Protein AF-A0AA39L7F6-F1 (afdb_monomer)

Radius of gyration: 35.59 Å; Cα contacts (8 Å, |Δi|>4): 1921; chains: 1; bounding box: 92×67×104 Å

pLDDT: mean 82.69, std 16.68, range [23.94, 98.62]

Structure (mmCIF, N/CA/C/O backbone):
data_AF-A0AA39L7F6-F1
#
_entry.id   AF-A0AA39L7F6-F1
#
loop_
_atom_site.group_PDB
_atom_site.id
_atom_site.type_symbol
_atom_site.label_atom_id
_atom_site.label_alt_id
_atom_site.label_comp_id
_atom_site.label_asym_id
_atom_site.label_entity_id
_atom_site.label_seq_id
_atom_site.pdbx_PDB_ins_code
_atom_site.Cartn_x
_atom_site.Cartn_y
_atom_site.Cartn_z
_atom_site.occupancy
_atom_site.B_iso_or_equiv
_atom_site.auth_seq_id
_atom_site.auth_comp_id
_atom_site.auth_asym_id
_atom_site.auth_atom_id
_atom_site.pdbx_PDB_model_num
ATOM 1 N N . MET A 1 1 ? 2.124 21.248 -34.952 1.00 44.19 1 MET A N 1
ATOM 2 C CA . MET A 1 1 ? 0.983 20.556 -35.602 1.00 44.19 1 MET A CA 1
ATOM 3 C C . MET A 1 1 ? 1.455 19.617 -36.721 1.00 44.19 1 MET A C 1
ATOM 5 O O . MET A 1 1 ? 1.206 19.902 -37.882 1.00 44.19 1 MET A O 1
ATOM 9 N N . ALA A 1 2 ? 2.153 18.516 -36.420 1.00 40.16 2 ALA A N 1
ATOM 10 C CA . ALA A 1 2 ? 2.619 17.597 -37.477 1.00 40.16 2 ALA A CA 1
ATOM 11 C C . ALA A 1 2 ? 2.358 16.106 -37.210 1.00 40.16 2 ALA A C 1
ATOM 13 O O . ALA A 1 2 ? 2.671 15.303 -38.075 1.00 40.16 2 ALA A O 1
ATOM 14 N N . VAL A 1 3 ? 1.799 15.718 -36.056 1.00 52.72 3 VAL A N 1
ATOM 15 C CA . VAL A 1 3 ? 1.624 14.286 -35.738 1.00 52.72 3 VAL A CA 1
ATOM 16 C C . VAL A 1 3 ? 0.210 13.775 -35.994 1.00 52.72 3 VAL A C 1
ATOM 18 O O . VAL A 1 3 ? 0.049 12.587 -36.233 1.00 52.72 3 VAL A O 1
ATOM 21 N N . ILE A 1 4 ? -0.787 14.665 -36.018 1.00 51.88 4 ILE A N 1
ATOM 22 C CA . ILE A 1 4 ? -2.182 14.337 -36.321 1.00 51.88 4 ILE A CA 1
ATOM 23 C C . ILE A 1 4 ? -2.620 15.208 -37.498 1.00 51.88 4 ILE A C 1
ATOM 25 O O . ILE A 1 4 ? -2.686 16.433 -37.370 1.00 51.88 4 ILE A O 1
ATOM 29 N N . SER A 1 5 ? -2.905 14.605 -38.654 1.00 40.28 5 SER A N 1
ATOM 30 C CA . SER A 1 5 ? -3.620 15.314 -39.718 1.00 40.28 5 SER A CA 1
ATOM 31 C C . SER A 1 5 ? -5.110 15.324 -39.382 1.00 40.28 5 SER A C 1
ATOM 33 O O . SER A 1 5 ? -5.724 14.260 -39.324 1.00 40.28 5 SER A O 1
ATOM 35 N N . SER A 1 6 ? -5.704 16.501 -39.177 1.00 35.94 6 SER A N 1
ATOM 36 C CA . SER A 1 6 ? -7.158 16.640 -39.052 1.00 35.94 6 SER A CA 1
ATOM 37 C C . SER A 1 6 ? -7.804 16.433 -40.427 1.00 35.94 6 SER A C 1
ATOM 39 O O . SER A 1 6 ? -8.023 17.386 -41.176 1.00 35.94 6 SER A O 1
ATOM 41 N N . SER A 1 7 ? -8.059 15.179 -40.784 1.00 34.75 7 SER A N 1
ATOM 42 C CA . SER A 1 7 ? -9.011 14.838 -41.839 1.00 34.75 7 SER A CA 1
ATOM 43 C C . SER A 1 7 ? -10.304 14.356 -41.188 1.00 34.75 7 SER A C 1
ATOM 45 O O . SER A 1 7 ? -10.302 13.930 -40.034 1.00 34.75 7 SER A O 1
ATOM 47 N N . THR A 1 8 ? -11.412 14.455 -41.912 1.00 33.31 8 THR A N 1
ATOM 48 C CA . THR A 1 8 ? -12.769 14.113 -41.458 1.00 33.31 8 THR A CA 1
ATOM 49 C C . THR A 1 8 ? -12.964 12.644 -41.049 1.00 33.31 8 THR A C 1
ATOM 51 O O . THR A 1 8 ? -14.040 12.318 -40.559 1.00 33.31 8 THR A O 1
ATOM 54 N N . ASP A 1 9 ? -11.933 11.798 -41.186 1.00 34.62 9 ASP A N 1
ATOM 55 C CA . ASP A 1 9 ? -11.988 10.339 -41.014 1.00 34.62 9 ASP A CA 1
ATOM 56 C C . ASP A 1 9 ? -11.221 9.804 -39.779 1.00 34.62 9 ASP A C 1
A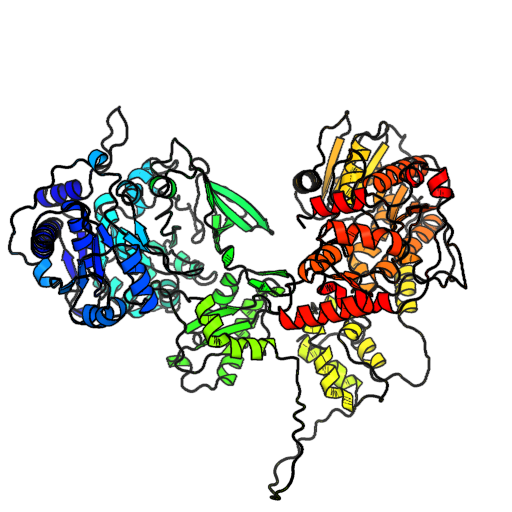TOM 58 O O . ASP A 1 9 ? -11.142 8.593 -39.588 1.00 34.62 9 ASP A O 1
ATOM 62 N N . GLY A 1 10 ? -10.685 10.672 -38.909 1.00 46.53 10 GLY A N 1
ATOM 63 C CA . GLY A 1 10 ? -10.012 10.272 -37.659 1.00 46.53 10 GLY A CA 1
ATOM 64 C C . GLY A 1 10 ? -8.584 10.809 -37.504 1.00 46.53 10 GLY A C 1
ATOM 65 O O . GLY A 1 10 ? -7.996 11.375 -38.428 1.00 46.53 10 GLY A O 1
ATOM 66 N N . ALA A 1 11 ? -8.025 10.678 -36.296 1.00 53.31 11 ALA A N 1
ATOM 67 C CA . ALA A 1 11 ? -6.666 11.113 -35.980 1.00 53.31 11 ALA A CA 1
ATOM 68 C C . ALA A 1 11 ? -5.634 10.092 -36.498 1.00 53.31 11 ALA A C 1
ATOM 70 O O . ALA A 1 11 ? -5.464 9.027 -35.916 1.00 53.31 11 ALA A O 1
ATOM 71 N N . HIS A 1 12 ? -4.919 10.413 -37.581 1.00 63.50 12 HIS A N 1
ATOM 72 C CA . HIS A 1 12 ? -3.853 9.550 -38.108 1.00 63.50 12 HIS A CA 1
ATOM 73 C C . HIS A 1 12 ? -2.484 9.932 -37.534 1.00 63.50 12 HIS A C 1
ATOM 75 O O . HIS A 1 12 ? -2.022 11.054 -37.750 1.00 63.50 12 HIS A O 1
ATOM 81 N N . VAL A 1 13 ? -1.825 8.987 -36.852 1.00 77.00 13 VAL A N 1
ATOM 82 C CA . VAL A 1 13 ? -0.440 9.118 -36.367 1.00 77.00 13 VAL A CA 1
ATOM 83 C C . VAL A 1 13 ? 0.539 8.854 -37.510 1.00 77.00 13 VAL A C 1
ATOM 85 O O . VAL A 1 13 ? 0.511 7.798 -38.144 1.00 77.00 13 VAL A O 1
ATOM 88 N N . GLN A 1 14 ? 1.450 9.792 -37.774 1.00 85.44 14 GLN A N 1
ATOM 89 C CA . GLN A 1 14 ? 2.547 9.562 -38.719 1.00 85.44 14 GLN A CA 1
ATOM 90 C C . GLN A 1 14 ? 3.611 8.633 -38.109 1.00 85.44 14 GLN A C 1
ATOM 92 O O . GLN A 1 14 ? 3.996 8.784 -36.950 1.00 85.44 14 GLN A O 1
ATOM 97 N N . HIS A 1 15 ? 4.153 7.708 -38.910 1.00 93.00 15 HIS A N 1
ATOM 98 C CA . HIS A 1 15 ? 5.231 6.826 -38.457 1.00 93.00 15 HIS A CA 1
ATOM 99 C C . HIS A 1 15 ? 6.464 7.648 -38.012 1.00 93.00 15 HIS A C 1
ATOM 101 O O . HIS A 1 15 ? 6.908 8.518 -38.771 1.00 93.00 15 HIS A O 1
ATOM 107 N N . PRO A 1 16 ? 7.085 7.355 -36.851 1.00 93.69 16 PRO A N 1
ATOM 108 C CA . PRO A 1 16 ? 8.221 8.121 -36.326 1.00 93.69 16 PRO A CA 1
ATOM 109 C C . PRO A 1 16 ? 9.402 8.264 -37.298 1.00 93.69 16 PRO A C 1
ATOM 111 O O . PRO A 1 16 ? 10.007 9.329 -37.371 1.00 93.69 16 PRO A O 1
ATOM 114 N N . ILE A 1 17 ? 9.704 7.225 -38.088 1.00 96.31 17 ILE A N 1
ATOM 115 C CA . ILE A 1 17 ? 10.763 7.274 -39.118 1.00 96.31 17 ILE A CA 1
ATOM 116 C C . ILE A 1 17 ? 10.427 8.269 -40.238 1.00 96.31 17 ILE A C 1
ATOM 118 O O . ILE A 1 17 ? 11.290 9.054 -40.623 1.00 96.31 17 ILE A O 1
ATOM 122 N N . HIS A 1 18 ? 9.174 8.316 -40.704 1.00 95.44 18 HIS A N 1
ATOM 123 C CA . HIS A 1 18 ? 8.758 9.295 -41.717 1.00 95.44 18 HIS A CA 1
ATOM 124 C C . HIS A 1 18 ? 8.859 10.721 -41.181 1.00 95.44 18 HIS A C 1
ATOM 126 O O . HIS A 1 18 ? 9.331 11.612 -41.885 1.00 95.44 18 HIS A O 1
ATOM 132 N N . LEU A 1 19 ? 8.469 10.930 -39.920 1.00 94.12 19 LEU A N 1
ATOM 133 C CA . LEU A 1 19 ? 8.561 12.233 -39.265 1.00 94.12 19 LEU A CA 1
ATOM 134 C C . LEU A 1 19 ? 10.022 12.672 -39.063 1.00 94.12 19 LEU A C 1
ATOM 136 O O . LEU A 1 19 ? 10.360 13.826 -39.330 1.00 94.12 19 LEU A O 1
ATOM 140 N N . LEU A 1 20 ? 10.903 11.750 -38.660 1.00 95.50 20 LEU A N 1
ATOM 141 C CA . LEU A 1 20 ? 12.353 11.959 -38.595 1.00 95.50 20 LEU A CA 1
ATOM 142 C C . LEU A 1 20 ? 12.915 12.401 -39.954 1.00 95.50 20 LEU A C 1
ATOM 144 O O . LEU A 1 20 ? 13.563 13.442 -40.045 1.00 95.50 20 LEU A O 1
ATOM 148 N N . GLU A 1 21 ? 12.644 11.648 -41.019 1.00 95.12 21 GLU A N 1
ATOM 149 C CA . GLU A 1 21 ? 13.160 11.940 -42.361 1.00 95.12 21 GLU A CA 1
ATOM 150 C C . GLU A 1 21 ? 12.583 13.224 -42.956 1.00 95.12 21 GLU A C 1
ATOM 152 O O . GLU A 1 21 ? 13.259 13.930 -43.705 1.00 95.12 21 GLU A O 1
ATOM 157 N N . GLN A 1 22 ? 11.329 13.546 -42.642 1.00 94.31 22 GLN A N 1
ATOM 158 C CA . GLN A 1 22 ? 10.718 14.814 -43.020 1.00 94.31 22 GLN A CA 1
ATOM 159 C C . GLN A 1 22 ? 11.413 15.988 -42.321 1.00 94.31 22 GLN A C 1
ATOM 161 O O . GLN A 1 22 ? 11.761 16.965 -42.981 1.00 94.31 22 GLN A O 1
ATOM 166 N N . ARG A 1 23 ? 11.670 15.892 -41.009 1.00 94.69 23 ARG A N 1
ATOM 167 C CA . ARG A 1 23 ? 12.405 16.924 -40.258 1.00 94.69 23 ARG A CA 1
ATOM 168 C C . ARG A 1 23 ? 13.842 17.086 -40.751 1.00 94.69 23 ARG A C 1
ATOM 170 O O . ARG A 1 23 ? 14.314 18.215 -40.854 1.00 94.69 23 ARG A O 1
ATOM 177 N N . ALA A 1 24 ? 14.506 15.985 -41.101 1.00 94.94 24 ALA A N 1
ATOM 178 C CA . ALA A 1 24 ? 15.840 16.004 -41.691 1.00 94.94 24 ALA A CA 1
ATOM 179 C C . ALA A 1 24 ? 15.849 16.734 -43.045 1.00 94.94 24 ALA A C 1
ATOM 181 O O . ALA A 1 24 ? 16.601 17.687 -43.224 1.00 94.94 24 ALA A O 1
ATOM 182 N N . ARG A 1 25 ? 14.960 16.347 -43.973 1.00 94.88 25 ARG A N 1
ATOM 183 C CA . ARG A 1 25 ? 14.860 16.957 -45.313 1.00 94.88 25 ARG A CA 1
ATOM 184 C C . ARG A 1 25 ? 14.478 18.434 -45.281 1.00 94.88 25 ARG A C 1
ATOM 186 O O . ARG A 1 25 ? 14.942 19.197 -46.121 1.00 94.88 25 ARG A O 1
ATOM 193 N N . ASN A 1 26 ? 13.645 18.831 -44.323 1.00 94.06 26 ASN A N 1
ATOM 194 C CA . ASN A 1 26 ? 13.149 20.201 -44.212 1.00 94.06 26 ASN A CA 1
ATOM 195 C C . ASN A 1 26 ? 14.097 21.138 -43.444 1.00 94.06 26 ASN A C 1
ATOM 197 O O . ASN A 1 26 ? 13.753 22.303 -43.259 1.00 94.06 26 ASN A O 1
ATOM 201 N N . GLY A 1 27 ? 15.253 20.655 -42.972 1.00 90.19 27 GLY A N 1
ATOM 202 C CA . GLY A 1 27 ? 16.195 21.470 -42.203 1.00 90.19 27 GLY A CA 1
ATOM 203 C C . GLY A 1 27 ? 15.603 21.964 -40.880 1.00 90.19 27 GLY A C 1
ATOM 204 O O . GLY A 1 27 ? 15.693 23.151 -40.566 1.00 90.19 27 GLY A O 1
ATOM 205 N N . HIS A 1 28 ? 14.945 21.074 -40.126 1.00 93.56 28 HIS A N 1
ATOM 206 C CA . HIS A 1 28 ? 14.300 21.426 -38.856 1.00 93.56 28 HIS A CA 1
ATOM 207 C C . HIS A 1 28 ? 15.283 22.110 -37.897 1.00 93.56 28 HIS A C 1
ATOM 209 O O . HIS A 1 28 ? 16.339 21.563 -37.588 1.00 93.56 28 HIS A O 1
ATOM 215 N N . VAL A 1 29 ? 14.921 23.308 -37.427 1.00 91.75 29 VAL A N 1
ATOM 216 C CA . VAL A 1 29 ? 15.841 24.220 -36.722 1.00 91.75 29 VAL A CA 1
ATOM 217 C C . VAL A 1 29 ? 16.285 23.669 -35.368 1.00 91.75 29 VAL A C 1
ATOM 219 O O . VAL A 1 29 ? 17.439 23.825 -34.977 1.00 91.75 29 VAL A O 1
ATOM 222 N N . ARG A 1 30 ? 15.369 23.044 -34.625 1.00 93.81 30 ARG A N 1
ATOM 223 C CA . ARG A 1 30 ? 15.666 22.514 -33.294 1.00 93.81 30 ARG A CA 1
ATOM 224 C C . ARG A 1 30 ? 16.417 21.181 -33.421 1.00 93.81 30 ARG A C 1
ATOM 226 O O . ARG A 1 30 ? 15.928 20.292 -34.124 1.00 93.81 30 ARG A O 1
ATOM 233 N N . PRO A 1 31 ? 17.552 20.986 -32.727 1.00 96.00 31 PRO A N 1
ATOM 234 C CA . PRO A 1 31 ? 18.250 19.709 -32.756 1.00 96.00 31 PRO A CA 1
ATOM 235 C C . PRO A 1 31 ? 17.426 18.615 -32.071 1.00 96.00 31 PRO A C 1
ATOM 237 O O . PRO A 1 31 ? 16.616 18.880 -31.184 1.00 96.00 31 PRO A O 1
ATOM 240 N N . PHE A 1 32 ? 17.655 17.366 -32.456 1.00 97.19 32 PHE A N 1
ATOM 241 C CA . PHE A 1 32 ? 17.035 16.215 -31.809 1.00 97.19 32 PHE A CA 1
ATOM 242 C C . PHE A 1 32 ? 17.568 16.023 -30.383 1.00 97.19 32 PHE A C 1
ATOM 244 O O . PHE A 1 32 ? 16.801 15.875 -29.431 1.00 97.19 32 PHE A O 1
ATOM 251 N N . ALA A 1 33 ? 18.892 16.063 -30.232 1.00 97.31 33 ALA A N 1
ATOM 252 C CA . ALA A 1 33 ? 19.554 15.855 -28.954 1.00 97.31 33 ALA A CA 1
ATOM 253 C C . ALA A 1 33 ? 20.738 16.803 -28.763 1.00 97.31 33 ALA A C 1
ATOM 255 O O . ALA A 1 33 ? 21.324 17.301 -29.723 1.00 97.31 33 ALA A O 1
ATOM 256 N N . VAL A 1 34 ? 21.106 17.009 -27.504 1.00 96.50 34 VAL A N 1
ATOM 257 C CA . VAL A 1 34 ? 22.305 17.730 -27.077 1.00 96.50 34 VAL A CA 1
ATOM 258 C C . VAL A 1 34 ? 23.124 16.765 -26.224 1.00 96.50 34 VAL A C 1
ATOM 260 O O . VAL A 1 34 ? 22.633 16.265 -25.211 1.00 96.50 34 VAL A O 1
ATOM 263 N N . ILE A 1 35 ? 24.348 16.452 -26.651 1.00 95.19 35 ILE A N 1
ATOM 264 C CA . ILE A 1 35 ? 25.196 15.423 -26.026 1.00 95.19 35 ILE A CA 1
ATOM 265 C C . ILE A 1 35 ? 26.537 16.009 -25.560 1.00 95.19 35 ILE A C 1
ATOM 267 O O . ILE A 1 35 ? 27.034 16.944 -26.195 1.00 95.19 35 ILE A O 1
ATOM 271 N N . PRO A 1 36 ? 27.149 15.490 -24.480 1.00 91.75 36 PRO A N 1
ATOM 272 C CA . PRO A 1 36 ? 28.479 15.927 -24.057 1.00 91.75 36 PRO A CA 1
ATOM 273 C C . PRO A 1 36 ? 29.523 15.697 -25.158 1.00 91.75 36 PRO A C 1
ATOM 275 O O . PRO A 1 36 ? 29.525 14.639 -25.790 1.00 91.75 36 PRO A O 1
ATOM 278 N N . LYS A 1 37 ? 30.439 16.653 -25.372 1.00 90.25 37 LYS A N 1
ATOM 279 C CA . LYS A 1 37 ? 31.560 16.468 -26.318 1.00 90.25 37 LYS A CA 1
ATOM 280 C C . LYS A 1 37 ? 32.567 15.429 -25.831 1.00 90.25 37 LYS A C 1
ATOM 282 O O . LYS A 1 37 ? 33.201 14.756 -26.638 1.00 90.25 37 LYS A O 1
ATOM 287 N N . SER A 1 38 ? 32.713 15.300 -24.516 1.00 85.94 38 SER A N 1
ATOM 288 C CA . SER A 1 38 ? 33.575 14.307 -23.887 1.00 85.94 38 SER A CA 1
ATOM 289 C C . SER A 1 38 ? 33.054 13.928 -22.498 1.00 85.94 38 SER A C 1
ATOM 291 O O . SER A 1 38 ? 31.973 14.336 -22.074 1.00 85.94 38 SER A O 1
ATOM 293 N N . LYS A 1 39 ? 33.840 13.128 -21.771 1.00 75.56 39 LYS A N 1
ATOM 294 C CA . LYS A 1 39 ? 33.577 12.764 -20.369 1.00 75.56 39 LYS A CA 1
ATOM 295 C C . LYS A 1 39 ? 33.723 13.946 -19.403 1.00 75.56 39 LYS A C 1
ATOM 297 O O . LYS A 1 39 ? 33.313 13.832 -18.249 1.00 75.56 39 LYS A O 1
ATOM 302 N N . ASN A 1 40 ? 34.349 15.032 -19.851 1.00 83.00 40 ASN A N 1
ATOM 303 C CA . ASN A 1 40 ? 34.555 16.255 -19.098 1.00 83.00 40 ASN A CA 1
ATOM 304 C C . ASN A 1 40 ? 33.517 17.293 -19.547 1.00 83.00 40 ASN A C 1
ATOM 306 O O . ASN A 1 40 ? 33.642 17.877 -20.621 1.00 83.00 40 ASN A O 1
ATOM 310 N N . LEU A 1 41 ? 32.490 17.525 -18.726 1.00 85.94 41 LEU A N 1
ATOM 311 C CA . LEU A 1 41 ? 31.363 18.391 -19.094 1.00 85.94 41 LEU A CA 1
ATOM 312 C C . LEU A 1 41 ? 31.780 19.854 -19.308 1.00 85.94 41 LEU A C 1
ATOM 314 O O . LEU A 1 41 ? 31.113 20.569 -20.055 1.00 85.94 41 LEU A O 1
ATOM 318 N N . SER A 1 42 ? 32.916 20.283 -18.746 1.00 84.12 42 SER A N 1
ATOM 319 C CA . SER A 1 42 ? 33.478 21.619 -18.992 1.00 84.12 42 SER A CA 1
ATOM 320 C C . SER A 1 42 ? 33.900 21.861 -20.450 1.00 84.12 42 SER A C 1
ATOM 322 O O . SER A 1 42 ? 33.982 23.010 -20.877 1.00 84.12 42 SER A O 1
ATOM 324 N N . GLU A 1 43 ? 34.102 20.806 -21.249 1.00 89.25 43 GLU A N 1
ATOM 325 C CA . GLU A 1 43 ? 34.365 20.919 -22.694 1.00 89.25 43 GLU A CA 1
ATOM 326 C C . GLU A 1 43 ? 33.088 21.238 -23.499 1.00 89.25 43 GLU A C 1
ATOM 328 O O . GLU A 1 43 ? 33.140 21.557 -24.694 1.00 89.25 43 GLU A O 1
ATOM 333 N N . GLY A 1 44 ? 31.936 21.218 -22.825 1.00 92.00 44 GLY A N 1
ATOM 334 C CA . GLY A 1 44 ? 30.639 21.609 -23.347 1.00 92.00 44 GLY A CA 1
ATOM 335 C C . GLY A 1 44 ? 29.921 20.497 -24.104 1.00 92.00 44 GLY A C 1
ATOM 336 O O . GLY A 1 44 ? 30.280 19.317 -24.070 1.00 92.00 44 GLY A O 1
ATOM 337 N N . PHE A 1 45 ? 28.869 20.904 -24.807 1.00 94.62 45 PHE A N 1
ATOM 338 C CA . PHE A 1 45 ? 27.943 20.014 -25.497 1.00 94.62 45 PHE A CA 1
ATOM 339 C C . PHE A 1 45 ? 27.958 20.258 -27.006 1.00 94.62 45 PHE A C 1
ATOM 341 O O . PHE A 1 45 ? 28.330 21.336 -27.474 1.00 94.62 45 PHE A O 1
ATOM 348 N N . THR A 1 46 ? 27.561 19.244 -27.767 1.00 94.12 46 THR A N 1
ATOM 349 C CA . THR A 1 46 ? 27.314 19.344 -29.205 1.00 94.12 46 THR A CA 1
ATOM 350 C C . THR A 1 46 ? 25.882 18.952 -29.522 1.00 94.12 46 THR A C 1
ATOM 352 O O . THR A 1 46 ? 25.279 18.111 -28.852 1.00 94.12 46 THR A O 1
ATOM 355 N N . GLU A 1 47 ? 25.336 19.574 -30.555 1.00 95.81 47 GLU A N 1
ATOM 356 C CA . GLU A 1 47 ? 23.984 19.310 -31.024 1.00 95.81 47 GLU A CA 1
ATOM 357 C C . GLU A 1 47 ? 23.986 18.184 -32.059 1.00 95.81 47 GLU A C 1
ATOM 359 O O . GLU A 1 47 ? 24.874 18.094 -32.907 1.00 95.81 47 GLU A O 1
ATOM 364 N N . VAL A 1 48 ? 22.968 17.332 -31.993 1.00 97.19 48 VAL A N 1
ATOM 365 C CA . VAL A 1 48 ? 22.671 16.303 -32.987 1.00 97.19 48 VAL A CA 1
ATOM 366 C C . VAL A 1 48 ? 21.407 16.738 -33.717 1.00 97.19 48 VAL A C 1
ATOM 368 O O . VAL A 1 48 ? 20.310 16.699 -33.157 1.00 97.19 48 VAL A O 1
ATOM 371 N N . THR A 1 49 ? 21.558 17.197 -34.958 1.00 97.12 49 THR A N 1
ATOM 372 C CA . THR A 1 49 ? 20.435 17.617 -35.808 1.00 97.12 49 THR A CA 1
ATOM 373 C C . THR A 1 49 ? 19.655 16.408 -36.332 1.00 97.12 49 THR A C 1
ATOM 375 O O . THR A 1 49 ? 20.136 15.274 -36.293 1.00 97.12 49 THR A O 1
ATOM 378 N N . TYR A 1 50 ? 18.451 16.638 -36.864 1.00 97.06 50 TYR A N 1
ATOM 379 C CA . TYR A 1 50 ? 17.669 15.579 -37.516 1.00 97.06 50 TYR A CA 1
ATOM 380 C C . TYR A 1 50 ? 18.373 15.002 -38.756 1.00 97.06 50 TYR A C 1
ATOM 382 O O . TYR A 1 50 ? 18.213 13.821 -39.045 1.00 97.06 50 TYR A O 1
ATOM 390 N N . GLU A 1 51 ? 19.190 15.798 -39.451 1.00 96.56 51 GLU A N 1
ATOM 391 C CA . GLU A 1 51 ? 20.023 15.341 -40.570 1.00 96.56 51 GLU A CA 1
ATOM 392 C C . GLU A 1 51 ? 21.106 14.356 -40.108 1.00 96.56 51 GLU A C 1
ATOM 394 O O . GLU A 1 51 ? 21.203 13.250 -40.645 1.00 96.56 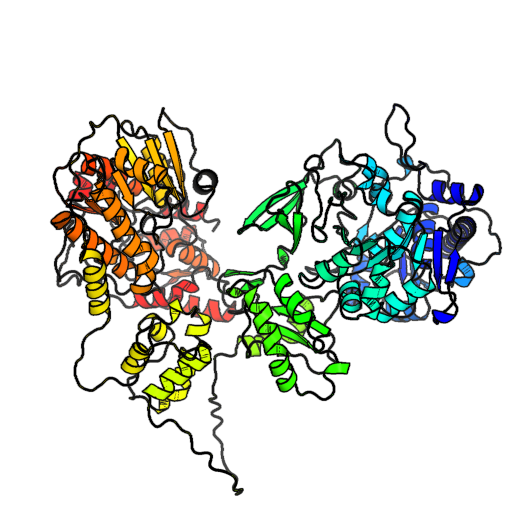51 GLU A O 1
ATOM 399 N N . ILE A 1 52 ? 21.859 14.712 -39.057 1.00 97.31 52 ILE A N 1
ATOM 400 C CA . ILE A 1 52 ? 22.866 13.825 -38.456 1.00 97.31 52 ILE A CA 1
ATOM 401 C C . ILE A 1 52 ? 22.196 12.543 -37.951 1.00 97.31 52 ILE A C 1
ATOM 403 O O . ILE A 1 52 ? 22.686 11.444 -38.213 1.00 97.31 52 ILE A O 1
ATOM 407 N N . LEU A 1 53 ? 21.052 12.670 -37.268 1.00 97.44 53 LEU A N 1
ATOM 408 C CA . LEU A 1 53 ? 20.290 11.530 -36.764 1.00 97.44 53 LEU A CA 1
ATOM 409 C C . LEU A 1 53 ? 19.845 10.595 -37.898 1.00 97.44 53 LEU A C 1
ATOM 411 O O . LEU A 1 53 ? 20.059 9.389 -37.804 1.00 97.44 53 LEU A O 1
ATOM 415 N N . ALA A 1 54 ? 19.254 11.125 -38.972 1.00 97.62 54 ALA A N 1
ATOM 416 C CA . ALA A 1 54 ? 18.786 10.321 -40.098 1.00 97.62 54 ALA A CA 1
ATOM 417 C C . ALA A 1 54 ? 19.941 9.578 -40.794 1.00 97.62 54 ALA A C 1
ATOM 419 O O . ALA A 1 54 ? 19.816 8.387 -41.089 1.00 97.62 54 ALA A O 1
ATOM 420 N N . ASN A 1 55 ? 21.087 10.240 -40.997 1.00 98.00 55 ASN A N 1
ATOM 421 C CA . ASN A 1 55 ? 22.281 9.600 -41.553 1.00 98.00 55 ASN A CA 1
ATOM 422 C C . ASN A 1 55 ? 22.816 8.487 -40.633 1.00 98.00 55 ASN A C 1
ATOM 424 O O . ASN A 1 55 ? 23.117 7.386 -41.097 1.00 98.00 55 ASN A O 1
ATOM 428 N N . ALA A 1 56 ? 22.868 8.737 -39.322 1.00 98.44 56 ALA A N 1
ATOM 429 C CA . ALA A 1 56 ? 23.308 7.758 -38.330 1.00 98.44 56 ALA A CA 1
ATOM 430 C C . ALA A 1 56 ? 22.380 6.532 -38.259 1.00 98.44 56 ALA A C 1
ATOM 432 O O . ALA A 1 56 ? 22.860 5.400 -38.181 1.00 98.44 56 ALA A O 1
ATOM 433 N N . VAL A 1 57 ? 21.060 6.735 -38.343 1.00 98.44 57 VAL A N 1
ATOM 434 C CA . VAL A 1 57 ? 20.071 5.646 -38.403 1.00 98.44 57 VAL A CA 1
ATOM 435 C C . VAL A 1 57 ? 20.243 4.827 -39.682 1.00 98.44 57 VAL A C 1
ATOM 437 O O . VAL A 1 57 ? 20.287 3.603 -39.600 1.00 98.44 57 VAL A O 1
ATOM 440 N N . ASN A 1 58 ? 20.423 5.462 -40.846 1.00 98.50 58 ASN A N 1
ATOM 441 C CA . ASN A 1 58 ? 20.709 4.743 -42.095 1.00 98.50 58 ASN A CA 1
ATOM 442 C C . ASN A 1 58 ? 21.986 3.900 -41.985 1.00 98.50 58 ASN A C 1
ATOM 444 O O . ASN A 1 58 ? 21.996 2.741 -42.395 1.00 98.50 58 ASN A O 1
ATOM 448 N N . ARG A 1 59 ? 23.048 4.446 -41.382 1.00 98.25 59 ARG A N 1
ATOM 449 C CA . ARG A 1 59 ? 24.299 3.710 -41.164 1.00 98.25 59 ARG A CA 1
ATOM 450 C C . ARG A 1 59 ? 24.089 2.501 -40.258 1.00 98.25 59 ARG A C 1
ATOM 452 O O . ARG A 1 59 ? 24.581 1.420 -40.569 1.00 98.25 59 ARG A O 1
ATOM 459 N N . ALA A 1 60 ? 23.348 2.678 -39.167 1.00 98.38 60 ALA A N 1
ATOM 460 C CA . ALA A 1 60 ? 22.996 1.587 -38.269 1.00 98.38 60 ALA A CA 1
ATOM 461 C C . ALA A 1 60 ? 22.173 0.499 -38.980 1.00 98.38 60 ALA A C 1
ATOM 463 O O . ALA A 1 60 ? 22.427 -0.675 -38.740 1.00 98.38 60 ALA A O 1
ATOM 464 N N . CYS A 1 61 ? 21.255 0.862 -39.884 1.00 98.50 61 CYS A N 1
ATOM 465 C CA . CYS A 1 61 ? 20.480 -0.104 -40.673 1.00 98.50 61 CYS A CA 1
ATOM 466 C C . CYS A 1 61 ? 21.382 -0.962 -41.570 1.00 98.50 61 CYS A C 1
ATOM 468 O O . CYS A 1 61 ? 21.326 -2.186 -41.497 1.00 98.50 61 CYS A O 1
ATOM 470 N N . TRP A 1 62 ? 22.262 -0.333 -42.359 1.00 98.19 62 TRP A N 1
ATOM 471 C CA . TRP A 1 62 ? 23.201 -1.062 -43.222 1.00 98.19 62 TRP A CA 1
ATOM 472 C C . TRP A 1 62 ? 24.146 -1.962 -42.428 1.00 98.19 62 TRP A C 1
ATOM 474 O O . TRP A 1 62 ? 24.420 -3.087 -42.835 1.00 98.19 62 TRP A O 1
ATOM 484 N N . TRP A 1 63 ? 24.612 -1.488 -41.273 1.00 97.94 63 TRP A N 1
ATOM 485 C CA . TRP A 1 63 ? 25.450 -2.285 -40.386 1.00 97.94 63 TRP A CA 1
ATOM 486 C C . TRP A 1 63 ? 24.698 -3.481 -39.783 1.00 97.94 63 TRP A C 1
ATOM 488 O O . TRP A 1 63 ? 25.223 -4.589 -39.780 1.00 97.94 63 TRP A O 1
ATOM 498 N N . LEU A 1 64 ? 23.460 -3.297 -39.313 1.00 97.94 64 LEU A N 1
ATOM 499 C CA . LEU A 1 64 ? 22.635 -4.401 -38.808 1.00 97.94 64 LEU A CA 1
ATOM 500 C C . LEU A 1 64 ? 22.320 -5.426 -39.905 1.00 97.94 64 LEU A C 1
ATOM 502 O O . LEU A 1 64 ? 22.275 -6.625 -39.630 1.00 97.94 64 LEU A O 1
ATOM 506 N N . GLU A 1 65 ? 22.109 -4.982 -41.143 1.00 96.38 65 GLU A N 1
ATOM 507 C CA . GLU A 1 65 ? 21.898 -5.876 -42.281 1.00 96.38 65 GLU A CA 1
ATOM 508 C C . GLU A 1 65 ? 23.142 -6.728 -42.577 1.00 96.38 65 GLU A C 1
ATOM 510 O O . GLU A 1 65 ? 23.014 -7.936 -42.765 1.00 96.38 65 GLU A O 1
ATOM 515 N N . ASP A 1 66 ? 24.339 -6.139 -42.526 1.00 96.44 66 ASP A N 1
ATOM 516 C CA . ASP A 1 66 ? 25.609 -6.868 -42.657 1.00 96.44 66 ASP A CA 1
ATOM 517 C C . ASP A 1 66 ? 25.779 -7.910 -41.539 1.00 96.44 66 ASP A C 1
ATOM 519 O O . ASP A 1 66 ? 25.983 -9.093 -41.814 1.00 96.44 66 ASP A O 1
ATOM 523 N N . VAL A 1 67 ? 25.556 -7.508 -40.280 1.00 95.06 67 VAL A N 1
ATOM 524 C CA . VAL A 1 67 ? 25.605 -8.404 -39.107 1.00 95.06 67 VAL A CA 1
ATOM 525 C C . VAL A 1 67 ? 24.638 -9.581 -39.245 1.00 95.06 67 VAL A C 1
ATOM 527 O O . VAL A 1 67 ? 24.956 -10.709 -38.881 1.00 95.06 67 VAL A O 1
ATOM 530 N N . THR A 1 68 ? 23.442 -9.336 -39.777 1.00 93.44 68 THR A N 1
ATOM 531 C CA . THR A 1 68 ? 22.408 -10.370 -39.917 1.00 93.44 68 THR A CA 1
ATOM 532 C C . THR A 1 68 ? 22.543 -11.194 -41.200 1.00 93.44 68 THR A C 1
ATOM 534 O O . THR A 1 68 ? 21.840 -12.202 -41.353 1.00 93.44 68 THR A O 1
ATOM 537 N N . GLY A 1 69 ? 23.460 -10.829 -42.103 1.00 91.19 69 GLY A N 1
ATOM 538 C CA . GLY A 1 69 ? 23.656 -11.475 -43.400 1.00 91.19 69 GLY A CA 1
ATOM 539 C C . GLY A 1 69 ? 22.496 -11.236 -44.374 1.00 91.19 69 GLY A C 1
ATOM 540 O O . GLY A 1 69 ? 22.065 -12.176 -45.047 1.00 91.19 69 GLY A O 1
ATOM 541 N N . GLY A 1 70 ? 21.955 -10.016 -44.403 1.00 89.69 70 GLY A N 1
ATOM 542 C CA . GLY A 1 70 ? 20.849 -9.582 -45.263 1.00 89.69 70 GLY A CA 1
ATOM 543 C C . GLY A 1 70 ? 19.553 -9.242 -44.506 1.00 89.69 70 GLY A C 1
ATOM 544 O O . GLY A 1 70 ? 19.439 -9.518 -43.309 1.00 89.69 70 GLY A O 1
ATOM 545 N N . PRO A 1 71 ? 18.548 -8.665 -45.194 1.00 89.69 71 PRO A N 1
ATOM 546 C CA . PRO A 1 71 ? 17.339 -8.148 -44.562 1.00 89.69 71 PRO A CA 1
ATOM 547 C C . PRO A 1 71 ? 16.450 -9.291 -44.060 1.00 89.69 71 PRO A C 1
ATOM 549 O O . PRO A 1 71 ? 15.960 -10.115 -44.837 1.00 89.69 71 PRO A O 1
ATOM 552 N N . LYS A 1 72 ? 16.226 -9.341 -42.743 1.00 92.56 72 LYS A N 1
ATOM 553 C CA . LYS A 1 72 ? 15.450 -10.395 -42.066 1.00 92.56 72 LYS A CA 1
ATOM 554 C C . LYS A 1 72 ? 14.457 -9.801 -41.055 1.00 92.56 72 LYS A C 1
ATOM 556 O O . LYS A 1 72 ? 14.744 -9.816 -39.854 1.00 92.56 72 LYS A O 1
ATOM 561 N N . PRO A 1 73 ? 13.303 -9.263 -41.500 1.00 93.12 73 PRO A N 1
ATOM 562 C CA . PRO A 1 73 ? 12.281 -8.720 -40.603 1.00 93.12 73 PRO A CA 1
ATOM 563 C C . PRO A 1 73 ? 11.917 -9.693 -39.473 1.00 93.12 73 PRO A C 1
ATOM 565 O O . PRO A 1 73 ? 11.857 -10.905 -39.678 1.00 93.12 73 PRO A O 1
ATOM 568 N N . GLY A 1 74 ? 11.702 -9.166 -38.270 1.00 93.19 74 GLY A N 1
ATOM 569 C CA . GLY A 1 74 ? 11.479 -9.943 -37.051 1.00 93.19 74 GLY A CA 1
ATOM 570 C C . GLY A 1 74 ? 12.755 -10.447 -36.366 1.00 93.19 74 GLY A C 1
ATOM 571 O O . GLY A 1 74 ? 12.659 -11.061 -35.303 1.00 93.19 74 GLY A O 1
ATOM 572 N N . THR A 1 75 ? 13.948 -10.183 -36.918 1.00 96.81 75 THR A N 1
ATOM 573 C CA . THR A 1 75 ? 15.211 -10.531 -36.247 1.00 96.81 75 THR A CA 1
ATOM 574 C C . THR A 1 75 ? 15.312 -9.832 -34.898 1.00 96.81 75 THR A C 1
ATOM 576 O O . THR A 1 75 ? 15.098 -8.625 -34.790 1.00 96.81 75 THR A O 1
ATOM 579 N N . ARG A 1 76 ? 15.670 -10.603 -33.868 1.00 97.88 76 ARG A N 1
ATOM 580 C CA . ARG A 1 76 ? 15.824 -10.116 -32.499 1.00 97.88 76 ARG A CA 1
ATOM 581 C C . ARG A 1 76 ? 17.293 -9.952 -32.152 1.00 97.88 76 ARG A C 1
ATOM 583 O O . ARG A 1 76 ? 18.061 -10.914 -32.214 1.00 97.88 76 ARG A O 1
ATOM 590 N N . PHE A 1 77 ? 17.672 -8.755 -31.741 1.00 98.00 77 PHE A N 1
ATOM 591 C CA . PHE A 1 77 ? 19.014 -8.457 -31.255 1.00 98.00 77 PHE A CA 1
ATOM 592 C C . PHE A 1 77 ? 18.937 -7.690 -29.936 1.00 98.00 77 PHE A C 1
ATOM 594 O O . PHE A 1 77 ? 17.881 -7.182 -29.573 1.00 98.00 77 PHE A O 1
ATOM 601 N N . SER A 1 78 ? 20.036 -7.608 -29.195 1.00 97.56 78 SER A N 1
ATOM 602 C CA . SER A 1 78 ? 20.116 -6.778 -27.991 1.00 97.56 78 SER A CA 1
ATOM 603 C C . SER A 1 78 ? 21.191 -5.716 -28.126 1.00 97.56 78 SER A C 1
ATOM 605 O O . SER A 1 78 ? 22.184 -5.947 -28.807 1.00 97.56 78 SER A O 1
ATOM 607 N N . TRP A 1 79 ? 21.068 -4.610 -27.395 1.00 96.19 79 TRP A N 1
ATOM 608 C CA . TRP A 1 79 ? 22.177 -3.675 -27.199 1.00 96.19 79 TRP A CA 1
ATOM 609 C C . TRP A 1 79 ? 22.517 -3.518 -25.720 1.00 96.19 79 TRP A C 1
ATOM 611 O O . TRP A 1 79 ? 21.644 -3.266 -24.891 1.00 96.19 79 TRP A O 1
ATOM 621 N N . SER A 1 80 ? 23.801 -3.626 -25.380 1.00 87.69 80 SER A N 1
ATOM 622 C CA . SER A 1 80 ? 24.307 -3.316 -24.043 1.00 87.69 80 SER A CA 1
ATOM 623 C C . SER A 1 80 ? 25.586 -2.487 -24.126 1.00 87.69 80 SER A C 1
ATOM 625 O O . SER A 1 80 ? 26.617 -2.926 -24.641 1.00 87.69 80 SER A O 1
ATOM 627 N N . GLY A 1 81 ? 25.546 -1.279 -23.567 1.00 85.69 81 GLY A N 1
ATOM 628 C CA . GLY A 1 81 ? 26.666 -0.343 -23.629 1.00 85.69 81 GLY A CA 1
ATOM 629 C C . GLY A 1 81 ? 26.515 0.875 -22.711 1.00 85.69 81 GLY A C 1
ATOM 630 O O . GLY A 1 81 ? 25.578 0.920 -21.908 1.00 85.69 81 GLY A O 1
ATOM 631 N N . PRO A 1 82 ? 27.442 1.847 -22.818 1.00 84.81 82 PRO A N 1
ATOM 632 C CA . PRO A 1 82 ? 27.388 3.136 -22.119 1.00 84.81 82 PRO A CA 1
ATOM 633 C C . PRO A 1 82 ? 26.066 3.870 -22.345 1.00 84.81 82 PRO A C 1
ATOM 635 O O . PRO A 1 82 ? 25.474 3.731 -23.412 1.00 84.81 82 PRO A O 1
ATOM 638 N N . ASN A 1 83 ? 25.627 4.673 -21.370 1.00 85.25 83 ASN A N 1
ATOM 639 C CA . ASN A 1 83 ? 24.364 5.419 -21.432 1.00 85.25 83 ASN A CA 1
ATOM 640 C C . ASN A 1 83 ? 24.447 6.574 -22.445 1.00 85.25 83 ASN A C 1
ATOM 642 O O . ASN A 1 83 ? 24.625 7.726 -22.065 1.00 85.25 83 ASN A O 1
ATOM 646 N N . ASP A 1 84 ? 24.359 6.258 -23.734 1.00 90.88 84 ASP A N 1
ATOM 647 C CA . ASP A 1 84 ? 24.469 7.218 -24.831 1.00 90.88 84 ASP A CA 1
ATOM 648 C C . ASP A 1 84 ? 23.476 6.946 -25.972 1.00 90.88 84 ASP A C 1
ATOM 650 O O . ASP A 1 84 ? 22.655 6.024 -25.929 1.00 90.88 84 ASP A O 1
ATOM 654 N N . LEU A 1 85 ? 23.563 7.777 -27.012 1.00 95.06 85 LEU A N 1
ATOM 655 C CA . LEU A 1 85 ? 22.629 7.823 -28.133 1.00 95.06 85 LEU A CA 1
ATOM 656 C C . LEU A 1 85 ? 22.505 6.497 -28.903 1.00 95.06 85 LEU A C 1
ATOM 658 O O . LEU A 1 85 ? 21.520 6.310 -29.614 1.00 95.06 85 LEU A O 1
ATOM 662 N N . ARG A 1 86 ? 23.447 5.551 -28.762 1.00 95.75 86 ARG A N 1
ATOM 663 C CA . ARG A 1 86 ? 23.400 4.260 -29.474 1.00 95.75 86 ARG A CA 1
ATOM 664 C C . ARG A 1 86 ? 22.151 3.451 -29.159 1.00 95.75 86 ARG A C 1
ATOM 666 O O . ARG A 1 86 ? 21.627 2.805 -30.059 1.00 95.75 86 ARG A O 1
ATOM 673 N N . TYR A 1 87 ? 21.633 3.547 -27.933 1.00 95.69 87 TYR A N 1
ATOM 674 C CA . TYR A 1 87 ? 20.352 2.931 -27.565 1.00 95.69 87 TYR A CA 1
ATOM 675 C C . TYR A 1 87 ? 19.216 3.383 -28.492 1.00 95.69 87 TYR A C 1
ATOM 677 O O . TYR A 1 87 ? 18.393 2.575 -28.910 1.00 95.69 87 TYR A O 1
ATOM 685 N N . ILE A 1 88 ? 19.201 4.668 -28.846 1.00 97.31 88 ILE A N 1
ATOM 686 C CA . ILE A 1 88 ? 18.148 5.274 -29.661 1.00 97.31 88 ILE A CA 1
ATOM 687 C C . ILE A 1 88 ? 18.403 5.066 -31.151 1.00 97.31 88 ILE A C 1
ATOM 689 O O . ILE A 1 88 ? 17.479 4.734 -31.886 1.00 97.31 88 ILE A O 1
ATOM 693 N N . LEU A 1 89 ? 19.654 5.199 -31.598 1.00 98.25 89 LEU A N 1
ATOM 694 C CA . LEU A 1 89 ? 20.026 4.942 -32.991 1.00 98.25 89 LEU A CA 1
ATOM 695 C C . LEU A 1 89 ? 19.677 3.511 -33.406 1.00 98.25 89 LEU A C 1
ATOM 697 O O . LEU A 1 89 ? 19.107 3.305 -34.473 1.00 98.25 89 LEU A O 1
ATOM 701 N N . LEU A 1 90 ? 19.969 2.536 -32.541 1.00 98.25 90 LEU A N 1
ATOM 702 C CA . LEU A 1 90 ? 19.660 1.133 -32.800 1.00 98.25 90 LEU A CA 1
ATOM 703 C C . LEU A 1 90 ? 18.165 0.824 -32.672 1.00 98.25 90 LEU A C 1
ATOM 705 O O . LEU A 1 90 ? 17.682 -0.030 -33.404 1.00 98.25 90 LEU A O 1
ATOM 709 N N . LEU A 1 91 ? 17.416 1.527 -31.815 1.00 98.19 91 LEU A N 1
ATOM 710 C CA . LEU A 1 91 ? 15.952 1.423 -31.772 1.00 98.19 91 LEU A CA 1
ATOM 711 C C . LEU A 1 91 ? 15.303 1.937 -33.065 1.00 98.19 91 LEU A C 1
ATOM 713 O O . LEU A 1 91 ? 14.463 1.259 -33.651 1.00 98.19 91 LEU A O 1
ATOM 717 N N . LEU A 1 92 ? 15.708 3.117 -33.537 1.00 98.25 92 LEU A N 1
ATOM 718 C CA . LEU A 1 92 ? 15.195 3.683 -34.786 1.00 98.25 92 LEU A CA 1
ATOM 719 C C . LEU A 1 92 ? 15.610 2.829 -35.993 1.00 98.25 92 LEU A C 1
ATOM 721 O O . LEU A 1 92 ? 14.806 2.614 -36.898 1.00 98.25 92 LEU A O 1
ATOM 725 N N . ALA A 1 93 ? 16.829 2.282 -35.985 1.00 98.31 93 ALA A N 1
ATOM 726 C CA . ALA A 1 93 ? 17.260 1.323 -36.996 1.00 98.31 93 ALA A CA 1
ATOM 727 C C . ALA A 1 93 ? 16.463 0.014 -36.922 1.00 98.31 93 ALA A C 1
ATOM 729 O O . ALA A 1 93 ? 16.064 -0.503 -37.959 1.00 98.31 93 ALA A O 1
ATOM 730 N N . ALA A 1 94 ? 16.145 -0.486 -35.722 1.00 97.69 94 ALA A N 1
ATOM 731 C CA . ALA A 1 94 ? 15.281 -1.651 -35.559 1.00 97.69 94 ALA A CA 1
ATOM 732 C C . ALA A 1 94 ? 13.895 -1.406 -36.171 1.00 97.69 94 ALA A C 1
ATOM 734 O O . ALA A 1 94 ? 13.429 -2.239 -36.938 1.00 97.69 94 ALA A O 1
ATOM 735 N N . MET A 1 95 ? 13.277 -0.243 -35.938 1.00 96.75 95 MET A N 1
ATOM 736 C CA . MET A 1 95 ? 12.011 0.124 -36.593 1.00 96.75 95 MET A CA 1
ATOM 737 C C . MET A 1 95 ? 12.140 0.137 -38.118 1.00 96.75 95 MET A C 1
ATOM 739 O O . MET A 1 95 ? 11.303 -0.420 -38.822 1.00 96.75 95 MET A O 1
ATOM 743 N N . LYS A 1 96 ? 13.212 0.744 -38.635 1.00 96.88 96 LYS A N 1
ATOM 744 C CA . LYS A 1 96 ? 13.418 0.915 -40.074 1.00 96.88 96 LYS A CA 1
ATOM 745 C C . LYS A 1 96 ? 13.753 -0.401 -40.797 1.00 96.88 96 LYS A C 1
ATOM 747 O O . LYS A 1 96 ? 13.270 -0.628 -41.901 1.00 96.88 96 LYS A O 1
ATOM 752 N N . CYS A 1 97 ? 14.497 -1.300 -40.154 1.00 97.25 97 CYS A N 1
ATOM 753 C CA . CYS A 1 97 ? 14.768 -2.662 -40.631 1.00 97.25 97 CYS A CA 1
ATOM 754 C C . CYS A 1 97 ? 13.630 -3.655 -40.327 1.00 97.25 97 CYS A C 1
ATOM 756 O O . CYS A 1 97 ? 13.688 -4.801 -40.774 1.00 97.25 97 CYS A O 1
ATOM 758 N N . ARG A 1 98 ? 12.611 -3.246 -39.553 1.00 96.50 98 ARG A N 1
ATOM 759 C CA . ARG A 1 98 ? 11.554 -4.114 -38.996 1.00 96.50 98 ARG A CA 1
ATOM 760 C C . ARG A 1 98 ? 12.109 -5.249 -38.125 1.00 96.50 98 ARG A C 1
ATOM 762 O O . ARG A 1 98 ? 11.645 -6.387 -38.176 1.00 96.50 98 ARG A O 1
ATOM 769 N N . TYR A 1 99 ? 13.160 -4.959 -37.365 1.00 98.06 99 TYR A N 1
ATOM 770 C CA . TYR A 1 99 ? 13.788 -5.837 -36.373 1.00 98.06 99 TYR A CA 1
ATOM 771 C C . TYR A 1 99 ? 13.241 -5.521 -34.972 1.00 98.06 99 TYR A C 1
ATOM 773 O O . TYR A 1 99 ? 12.478 -4.575 -34.786 1.00 98.06 99 TYR A O 1
ATOM 781 N N . GLN A 1 100 ? 13.639 -6.308 -33.973 1.00 98.31 100 GLN A N 1
ATOM 782 C CA . GLN A 1 100 ? 13.250 -6.110 -32.576 1.00 98.31 100 GLN A CA 1
ATOM 783 C C . GLN A 1 100 ? 14.499 -5.993 -31.704 1.00 98.31 100 GLN A C 1
ATOM 785 O O . GLN A 1 100 ? 15.367 -6.870 -31.741 1.00 98.31 100 GLN A O 1
ATOM 790 N N . ILE A 1 101 ? 14.586 -4.925 -30.910 1.00 98.12 101 ILE A N 1
ATOM 791 C CA . ILE A 1 101 ? 15.715 -4.688 -30.011 1.00 98.12 101 ILE A CA 1
ATOM 792 C C . ILE A 1 101 ? 15.338 -4.956 -28.553 1.00 98.12 101 ILE A C 1
ATOM 794 O O . ILE A 1 101 ? 14.430 -4.331 -28.011 1.00 98.12 101 ILE A O 1
ATOM 798 N N . LEU A 1 102 ? 16.072 -5.850 -27.893 1.00 97.25 102 LEU A N 1
ATOM 799 C CA . LEU A 1 102 ? 16.075 -5.989 -26.439 1.00 97.25 102 LEU A CA 1
ATOM 800 C C . LEU A 1 102 ? 17.048 -4.976 -25.828 1.00 97.25 102 LEU A C 1
ATOM 802 O O . LEU A 1 102 ? 18.228 -4.944 -26.187 1.00 97.25 102 LEU A O 1
ATOM 806 N N . LEU A 1 103 ? 16.580 -4.195 -24.856 1.00 94.00 103 LEU A N 1
ATOM 807 C CA . LEU A 1 103 ? 17.433 -3.313 -24.055 1.00 94.00 103 LEU A CA 1
ATOM 808 C C . LEU A 1 103 ? 17.552 -3.855 -22.624 1.00 94.00 103 LEU A C 1
ATOM 810 O O . LEU A 1 103 ? 16.808 -3.427 -21.740 1.00 94.00 103 LEU A O 1
ATOM 814 N N . PRO A 1 104 ? 18.455 -4.820 -22.373 1.00 85.56 104 PRO A N 1
ATOM 815 C CA . PRO A 1 104 ? 18.648 -5.355 -21.040 1.00 85.56 104 PRO A CA 1
ATOM 816 C C . PRO A 1 104 ? 19.444 -4.362 -20.194 1.00 85.56 104 PRO A C 1
ATOM 818 O O . PRO A 1 104 ? 20.358 -3.681 -20.672 1.00 85.56 104 PRO A O 1
ATOM 821 N N . SER A 1 105 ? 19.153 -4.309 -18.897 1.00 80.56 105 SER A N 1
ATOM 822 C CA . SER A 1 105 ? 20.021 -3.556 -18.004 1.00 80.56 105 SER A CA 1
ATOM 823 C C . SER A 1 105 ? 21.403 -4.212 -17.907 1.00 80.56 105 SER A C 1
ATOM 825 O O . SER A 1 105 ? 21.492 -5.393 -17.568 1.00 80.56 105 SER A O 1
ATOM 827 N N . PRO A 1 106 ? 22.504 -3.454 -18.065 1.00 69.38 106 PRO A N 1
ATOM 828 C CA . PRO A 1 106 ? 23.853 -3.972 -17.842 1.00 69.38 106 PRO A CA 1
ATOM 829 C C . PRO A 1 106 ? 24.148 -4.277 -16.362 1.00 69.38 106 PRO A C 1
ATOM 831 O O . PRO A 1 106 ? 25.236 -4.752 -16.050 1.00 69.38 106 PRO A O 1
ATOM 834 N N . ARG A 1 107 ? 23.212 -3.973 -15.450 1.00 66.19 107 ARG A N 1
ATOM 835 C CA . ARG A 1 107 ? 23.327 -4.199 -14.000 1.00 66.19 107 ARG A CA 1
ATOM 836 C C . ARG A 1 107 ? 22.662 -5.497 -13.531 1.00 66.19 107 ARG A C 1
ATOM 838 O O . ARG A 1 107 ? 22.704 -5.794 -12.344 1.00 66.19 107 ARG A O 1
ATOM 845 N N . ASN A 1 108 ? 22.022 -6.241 -14.431 1.00 69.69 108 ASN A N 1
ATOM 846 C CA . ASN A 1 108 ? 21.423 -7.532 -14.094 1.00 69.69 108 ASN A CA 1
ATOM 847 C C . ASN A 1 108 ? 22.514 -8.557 -13.731 1.00 69.69 108 ASN A C 1
ATOM 849 O O . ASN A 1 108 ? 23.608 -8.514 -14.298 1.00 69.69 108 ASN A O 1
ATOM 853 N N . SER A 1 109 ? 22.200 -9.495 -12.830 1.00 68.62 109 SER A N 1
ATOM 854 C CA . SER A 1 109 ? 23.081 -10.637 -12.543 1.00 68.62 109 SER A CA 1
ATOM 855 C C . SER A 1 109 ? 23.186 -11.572 -13.750 1.00 68.62 109 SER A C 1
ATOM 857 O O . SER A 1 109 ? 22.367 -11.508 -14.670 1.00 68.62 109 SER A O 1
ATOM 859 N N . GLU A 1 110 ? 24.173 -12.467 -13.745 1.00 75.25 110 GLU A N 1
ATOM 860 C CA . GLU A 1 110 ? 24.392 -13.404 -14.853 1.00 75.25 110 GLU A CA 1
ATOM 861 C C . GLU A 1 110 ? 23.170 -14.287 -15.132 1.00 75.25 110 GLU A C 1
ATOM 863 O O . GLU A 1 110 ? 22.761 -14.444 -16.280 1.00 75.25 110 GLU A O 1
ATOM 868 N N . GLU A 1 111 ? 22.531 -14.794 -14.079 1.00 74.56 111 GLU A N 1
ATOM 869 C CA . GLU A 1 111 ? 21.306 -15.594 -14.165 1.00 74.56 111 GLU A CA 1
ATOM 870 C C . GLU A 1 111 ? 20.156 -14.807 -14.805 1.00 74.56 111 GLU A C 1
ATOM 872 O O . GLU A 1 111 ? 19.468 -15.307 -15.695 1.00 74.56 111 GLU A O 1
ATOM 877 N N . TYR A 1 112 ? 19.980 -13.545 -14.397 1.00 74.81 112 TYR A N 1
ATOM 878 C CA . TYR A 1 112 ? 18.956 -12.663 -14.954 1.00 74.81 112 TYR A CA 1
ATOM 879 C C . TYR A 1 112 ? 19.234 -12.340 -16.428 1.00 74.81 112 TYR A C 1
ATOM 881 O O . TYR A 1 112 ? 18.301 -12.339 -17.230 1.00 74.81 112 TYR A O 1
ATOM 889 N N . GLN A 1 113 ? 20.498 -12.093 -16.795 1.00 83.56 113 GLN A N 1
ATOM 890 C CA . GLN A 1 113 ? 20.903 -11.885 -18.190 1.00 83.56 113 GLN A CA 1
ATOM 891 C C . GLN A 1 113 ? 20.645 -13.134 -19.039 1.00 83.56 113 GLN A C 1
ATOM 893 O O . GLN A 1 113 ? 20.110 -13.029 -20.137 1.00 83.56 113 GLN A O 1
ATOM 898 N N . ARG A 1 114 ? 20.958 -14.330 -18.537 1.00 88.88 114 ARG A N 1
ATOM 899 C CA . ARG A 1 114 ? 20.647 -15.577 -19.245 1.00 88.88 114 ARG A CA 1
ATOM 900 C C . ARG A 1 114 ? 19.147 -15.709 -19.503 1.00 88.88 114 ARG A C 1
ATOM 902 O O . ARG A 1 114 ? 18.734 -15.883 -20.646 1.00 88.88 114 ARG A O 1
ATOM 909 N N . ALA A 1 115 ? 18.344 -15.589 -18.444 1.00 83.62 115 ALA A N 1
ATOM 910 C CA . ALA A 1 115 ? 16.901 -15.793 -18.505 1.00 83.62 115 ALA A CA 1
ATOM 911 C C . ALA A 1 115 ? 16.213 -14.822 -19.475 1.00 83.62 115 ALA A C 1
ATOM 913 O O . ALA A 1 115 ? 15.368 -15.233 -20.266 1.00 83.62 115 ALA A O 1
ATOM 914 N N . ILE A 1 116 ? 16.587 -13.539 -19.445 1.00 87.62 116 ILE A N 1
ATOM 915 C CA . ILE A 1 116 ? 15.956 -12.528 -20.297 1.00 87.62 116 ILE A CA 1
ATOM 916 C C . ILE A 1 116 ? 16.359 -12.658 -21.770 1.00 87.62 116 ILE A C 1
ATOM 918 O O . ILE A 1 116 ? 15.504 -12.496 -22.637 1.00 87.62 116 ILE A O 1
ATOM 922 N N . PHE A 1 117 ? 17.627 -12.959 -22.069 1.00 93.38 117 PHE A N 1
ATOM 923 C CA . PHE A 1 117 ? 18.087 -13.124 -23.451 1.00 93.38 117 PHE A CA 1
ATOM 924 C C . PHE A 1 117 ? 17.445 -14.345 -24.109 1.00 93.38 117 PHE A C 1
ATOM 926 O O . PHE A 1 117 ? 17.012 -14.259 -25.261 1.00 93.38 117 PHE A O 1
ATOM 933 N N . ASP A 1 118 ? 17.351 -15.447 -23.363 1.00 91.88 118 ASP A N 1
ATOM 934 C CA . ASP A 1 118 ? 16.707 -16.676 -23.818 1.00 91.88 118 ASP A CA 1
ATOM 935 C C . ASP A 1 118 ? 15.199 -16.472 -24.022 1.00 91.88 118 ASP A C 1
ATOM 937 O O . ASP A 1 118 ? 14.687 -16.674 -25.122 1.00 91.88 118 ASP A O 1
ATOM 941 N N . ALA A 1 119 ? 14.495 -15.933 -23.017 1.00 91.25 119 ALA A N 1
ATOM 942 C CA . ALA A 1 119 ? 13.058 -15.663 -23.107 1.00 91.25 119 ALA A CA 1
ATOM 943 C C . ALA A 1 119 ? 12.705 -14.655 -24.215 1.00 91.25 119 ALA A C 1
ATOM 945 O O . ALA A 1 119 ? 11.669 -14.778 -24.869 1.00 91.25 119 ALA A O 1
ATOM 946 N N . ALA A 1 120 ? 13.562 -13.658 -24.452 1.00 93.25 120 ALA A N 1
ATOM 947 C CA . ALA A 1 120 ? 13.389 -12.717 -25.553 1.00 93.25 120 ALA A CA 1
ATOM 948 C C . ALA A 1 120 ? 13.726 -13.343 -26.915 1.00 93.25 120 ALA A C 1
ATOM 950 O O . ALA A 1 120 ? 13.347 -12.786 -27.943 1.00 93.25 120 ALA A O 1
ATOM 951 N N . GLY A 1 121 ? 14.403 -14.492 -26.966 1.00 94.94 121 GLY A N 1
ATOM 952 C CA . GLY A 1 121 ? 14.803 -15.151 -28.207 1.00 94.94 121 GLY A CA 1
ATOM 953 C C . GLY A 1 121 ? 15.826 -14.345 -29.011 1.00 94.94 121 GLY A C 1
ATOM 954 O O . GLY A 1 121 ? 15.757 -14.326 -30.242 1.00 94.94 121 GLY A O 1
ATOM 955 N N . VAL A 1 122 ? 16.741 -13.649 -28.327 1.00 96.62 122 VAL A N 1
ATOM 956 C CA . VAL A 1 122 ? 17.813 -12.860 -28.957 1.00 96.62 122 VAL A CA 1
ATOM 957 C C . VAL A 1 122 ? 18.685 -13.766 -29.831 1.00 96.62 122 VAL A C 1
ATOM 959 O O . VAL A 1 122 ? 18.986 -14.894 -29.454 1.00 96.62 122 VAL A O 1
ATOM 962 N N . LYS A 1 123 ? 19.089 -13.280 -31.009 1.00 96.94 123 LYS A N 1
ATOM 963 C CA . LYS A 1 123 ? 20.023 -13.969 -31.919 1.00 96.94 123 LYS A CA 1
ATOM 964 C C . LYS A 1 123 ? 21.392 -13.311 -31.969 1.00 96.94 123 LYS A C 1
ATOM 966 O O . LYS A 1 123 ? 22.393 -14.011 -32.069 1.00 96.94 123 LYS A O 1
ATOM 971 N N . PHE A 1 124 ? 21.428 -11.990 -31.829 1.00 97.62 124 PHE A N 1
ATOM 972 C CA . PHE A 1 124 ? 22.654 -11.201 -31.854 1.00 97.62 124 PHE A CA 1
ATOM 973 C C . PHE A 1 124 ? 22.733 -10.341 -30.594 1.00 97.62 124 PHE A C 1
ATOM 975 O O . PHE A 1 124 ? 21.888 -9.473 -30.373 1.00 97.62 124 PHE A O 1
ATOM 982 N N . ALA A 1 125 ? 23.736 -10.582 -29.757 1.00 97.00 125 ALA A N 1
ATOM 983 C CA . ALA A 1 125 ? 24.033 -9.744 -28.608 1.00 97.00 125 ALA A CA 1
ATOM 984 C C . ALA A 1 125 ? 25.064 -8.691 -29.010 1.00 97.00 125 ALA A C 1
ATOM 986 O O . ALA A 1 125 ? 26.248 -8.992 -29.172 1.00 97.00 125 ALA A O 1
ATOM 987 N N . LEU A 1 126 ? 24.603 -7.452 -29.179 1.00 97.12 126 LEU A N 1
ATOM 988 C CA . LEU A 1 126 ? 25.437 -6.329 -29.587 1.00 97.12 126 LEU A CA 1
ATOM 989 C C . LEU A 1 126 ? 25.913 -5.558 -28.354 1.00 97.12 126 LEU A C 1
ATOM 991 O O . LEU A 1 126 ? 25.150 -5.298 -27.417 1.00 97.12 126 LEU A O 1
ATOM 995 N N . GLY A 1 127 ? 27.170 -5.135 -28.355 1.00 93.38 127 GLY A N 1
ATOM 996 C CA . GLY A 1 127 ? 27.702 -4.331 -27.262 1.00 93.38 127 GLY A CA 1
ATOM 997 C C . GLY A 1 127 ? 29.104 -3.817 -27.522 1.00 93.38 127 GLY A C 1
ATOM 998 O O . GLY A 1 127 ? 29.717 -4.097 -28.548 1.00 93.38 127 GLY A O 1
ATOM 999 N N . THR A 1 128 ? 29.637 -3.061 -26.567 1.00 88.19 128 THR A N 1
ATOM 1000 C CA . THR A 1 128 ? 31.069 -2.730 -26.585 1.00 88.19 128 THR A CA 1
ATOM 1001 C C . THR A 1 128 ? 31.898 -3.957 -26.225 1.00 88.19 128 THR A C 1
ATOM 1003 O O . THR A 1 128 ? 31.414 -4.834 -25.506 1.00 88.19 128 THR A O 1
ATOM 1006 N N . LYS A 1 129 ? 33.180 -3.984 -26.604 1.00 84.94 129 LYS A N 1
ATOM 1007 C CA . LYS A 1 129 ? 34.121 -5.030 -26.172 1.00 84.94 129 LYS A CA 1
ATOM 1008 C C . LYS A 1 129 ? 34.063 -5.321 -24.665 1.00 84.94 129 LYS A C 1
ATOM 1010 O O . LYS A 1 129 ? 34.061 -6.480 -24.256 1.00 84.94 129 LYS A O 1
ATOM 1015 N N . ALA A 1 130 ? 33.969 -4.278 -23.836 1.00 79.06 130 ALA A N 1
ATOM 1016 C CA . ALA A 1 130 ? 33.873 -4.415 -22.383 1.00 79.06 130 ALA A CA 1
ATOM 1017 C C . ALA A 1 130 ? 32.547 -5.050 -21.936 1.00 79.06 130 ALA A C 1
ATOM 1019 O O . ALA A 1 130 ? 32.527 -5.868 -21.018 1.00 79.06 130 ALA A O 1
ATOM 1020 N N . THR A 1 131 ? 31.438 -4.693 -22.582 1.00 82.38 131 THR A N 1
ATOM 1021 C CA . THR A 1 131 ? 30.118 -5.222 -22.229 1.00 82.38 131 THR A CA 1
ATOM 1022 C C . THR A 1 131 ? 29.939 -6.663 -22.701 1.00 82.38 131 THR A C 1
ATOM 1024 O O . THR A 1 131 ? 29.448 -7.491 -21.941 1.00 82.38 131 THR A O 1
ATOM 1027 N N . LEU A 1 132 ? 30.411 -6.998 -23.903 1.00 88.50 132 LEU A N 1
ATOM 1028 C CA . LEU A 1 132 ? 30.373 -8.366 -24.428 1.00 88.50 132 LEU A CA 1
ATOM 1029 C C . LEU A 1 132 ? 31.217 -9.330 -23.595 1.00 88.50 132 LEU A C 1
ATOM 1031 O O . LEU A 1 132 ? 30.810 -10.467 -23.376 1.00 88.50 132 LEU A O 1
ATOM 1035 N N . ALA A 1 133 ? 32.354 -8.868 -23.064 1.00 83.00 133 ALA A N 1
ATOM 1036 C CA . ALA A 1 133 ? 33.153 -9.663 -22.137 1.00 83.00 133 ALA A CA 1
ATOM 1037 C C . ALA A 1 133 ? 32.350 -10.081 -20.891 1.00 83.00 133 ALA A C 1
ATOM 1039 O O . ALA A 1 133 ? 32.488 -11.214 -20.438 1.00 83.00 133 ALA A O 1
ATOM 1040 N N . ARG A 1 134 ? 31.475 -9.202 -20.379 1.00 77.62 134 ARG A N 1
ATOM 1041 C CA . ARG A 1 134 ? 30.586 -9.495 -19.240 1.00 77.62 134 ARG A CA 1
ATOM 1042 C C . ARG A 1 134 ? 29.400 -10.384 -19.614 1.00 77.62 134 ARG A C 1
ATOM 1044 O O . ARG A 1 134 ? 28.915 -11.120 -18.770 1.00 77.62 134 ARG A O 1
ATOM 1051 N N . LEU A 1 135 ? 28.934 -10.320 -20.860 1.00 86.94 135 LEU A N 1
ATOM 1052 C CA . LEU A 1 135 ? 27.823 -11.142 -21.352 1.00 86.94 135 LEU A CA 1
ATOM 1053 C C . LEU A 1 135 ? 28.250 -12.557 -21.762 1.00 86.94 135 LEU A C 1
ATOM 1055 O O . LEU A 1 135 ? 27.402 -13.429 -21.911 1.00 86.94 135 LEU A O 1
ATOM 1059 N N . ARG A 1 136 ? 29.553 -12.819 -21.906 1.00 89.44 136 ARG A N 1
ATOM 1060 C CA . ARG A 1 136 ? 30.049 -14.107 -22.403 1.00 89.44 136 ARG A CA 1
ATOM 1061 C C . ARG A 1 136 ? 29.657 -15.298 -21.525 1.00 89.44 136 ARG A C 1
ATOM 1063 O O . ARG A 1 136 ? 29.178 -16.286 -22.061 1.00 89.44 136 ARG A O 1
ATOM 1070 N N . ALA A 1 137 ? 29.844 -15.205 -20.208 1.00 86.06 137 ALA A N 1
ATOM 1071 C CA . ALA A 1 137 ? 29.458 -16.273 -19.280 1.00 86.06 137 ALA A CA 1
ATOM 1072 C C . ALA A 1 137 ? 27.924 -16.438 -19.156 1.00 86.06 137 ALA A C 1
ATOM 1074 O O . ALA A 1 137 ? 27.434 -17.560 -19.315 1.00 86.06 137 ALA A O 1
ATOM 1075 N N . PRO A 1 138 ? 27.130 -15.357 -18.984 1.00 85.81 138 PRO A N 1
ATOM 1076 C CA . PRO A 1 138 ? 25.669 -15.448 -18.975 1.00 85.81 138 PRO A CA 1
ATOM 1077 C C . PRO A 1 138 ? 25.055 -16.095 -20.217 1.00 85.81 138 PRO A C 1
ATOM 1079 O O . PRO A 1 138 ? 24.042 -16.780 -20.110 1.00 85.81 138 PRO A O 1
ATOM 1082 N N . LEU A 1 139 ? 25.647 -15.875 -21.392 1.00 93.62 139 LEU A N 1
ATOM 1083 C CA . LEU A 1 139 ? 25.104 -16.346 -22.668 1.00 93.62 139 LEU A CA 1
ATOM 1084 C C . LEU A 1 139 ? 25.728 -17.666 -23.143 1.00 93.62 139 LEU A C 1
ATOM 1086 O O . LEU A 1 139 ? 25.343 -18.174 -24.195 1.00 93.62 139 LEU A O 1
ATOM 1090 N N . ASP A 1 140 ? 26.656 -18.245 -22.377 1.00 91.88 140 ASP A N 1
ATOM 1091 C CA . ASP A 1 140 ? 27.304 -19.505 -22.739 1.00 91.88 140 ASP A CA 1
ATOM 1092 C C . ASP A 1 140 ? 26.273 -20.634 -22.901 1.00 91.88 140 ASP A C 1
ATOM 1094 O O . ASP A 1 140 ? 25.348 -20.772 -22.096 1.00 91.88 140 ASP A O 1
ATOM 1098 N N . GLY A 1 141 ? 26.393 -21.423 -23.966 1.00 89.19 141 GLY A N 1
ATOM 1099 C CA . GLY A 1 141 ? 25.425 -22.467 -24.317 1.00 89.19 141 GLY A CA 1
ATOM 1100 C C . GLY A 1 141 ? 24.110 -21.984 -24.954 1.00 89.19 141 GLY A C 1
ATOM 1101 O O . GLY A 1 141 ? 23.327 -22.825 -25.393 1.00 89.19 141 GLY A O 1
ATOM 1102 N N . LEU A 1 142 ? 23.858 -20.672 -25.065 1.00 92.50 142 LEU A N 1
ATOM 1103 C CA . LEU A 1 142 ? 22.761 -20.145 -25.886 1.00 92.50 142 LEU A CA 1
ATOM 1104 C C . LEU A 1 142 ? 23.228 -19.966 -27.338 1.00 92.50 142 LEU A C 1
ATOM 1106 O O . LEU A 1 142 ? 24.375 -19.614 -27.603 1.00 92.50 142 LEU A O 1
ATOM 1110 N N . SER A 1 143 ? 22.330 -20.181 -28.304 1.00 94.50 143 SER A N 1
ATOM 1111 C CA . SER A 1 143 ? 22.610 -19.945 -29.732 1.00 94.50 143 SER A CA 1
ATOM 1112 C C . SER A 1 143 ? 22.534 -18.449 -30.073 1.00 94.50 143 SER A C 1
ATOM 1114 O O . SER A 1 143 ? 21.630 -18.022 -30.794 1.00 94.50 143 SER A O 1
ATOM 1116 N N . ILE A 1 144 ? 23.453 -17.661 -29.502 1.00 96.88 144 ILE A N 1
ATOM 1117 C CA . ILE A 1 144 ? 23.522 -16.198 -29.614 1.00 96.88 144 ILE A CA 1
ATOM 1118 C C . ILE A 1 144 ? 24.913 -15.782 -30.090 1.00 96.88 144 ILE A C 1
ATOM 1120 O O . ILE A 1 144 ? 25.923 -16.166 -29.503 1.00 96.88 144 ILE A O 1
ATOM 1124 N N . GLU A 1 145 ? 24.965 -14.955 -31.128 1.00 96.62 145 GLU A N 1
ATOM 1125 C CA . GLU A 1 145 ? 26.210 -14.399 -31.648 1.00 96.62 145 GLU A CA 1
ATOM 1126 C C . GLU A 1 145 ? 26.577 -13.101 -30.916 1.00 96.62 145 GLU A C 1
ATOM 1128 O O . GLU A 1 145 ? 25.766 -12.178 -30.822 1.00 96.62 145 GLU A O 1
ATOM 1133 N N . LEU A 1 146 ? 27.800 -13.022 -30.382 1.00 96.31 146 LEU A N 1
ATOM 1134 C CA . LEU A 1 146 ? 28.326 -11.811 -29.746 1.00 96.31 146 LEU A CA 1
ATOM 1135 C C . LEU A 1 146 ? 28.989 -10.925 -30.804 1.00 96.31 146 LEU A C 1
ATOM 1137 O O . LEU A 1 146 ? 29.989 -11.331 -31.395 1.00 96.31 146 LEU A O 1
ATOM 1141 N N . VAL A 1 147 ? 28.487 -9.705 -30.998 1.00 97.12 147 VAL A N 1
ATOM 1142 C CA . VAL A 1 147 ? 28.963 -8.803 -32.059 1.00 97.12 147 VAL A CA 1
ATOM 1143 C C . VAL A 1 147 ? 29.364 -7.455 -31.471 1.00 97.12 147 VAL A C 1
ATOM 1145 O O . VAL A 1 147 ? 28.569 -6.779 -30.813 1.00 97.12 147 VAL A O 1
ATOM 1148 N N . GLU A 1 148 ? 30.613 -7.047 -31.708 1.00 96.25 148 GLU A N 1
ATOM 1149 C CA . GLU A 1 148 ? 31.087 -5.721 -31.308 1.00 96.25 148 GLU A CA 1
ATOM 1150 C C . GLU A 1 148 ? 30.371 -4.641 -32.127 1.00 96.25 148 GLU A C 1
ATOM 1152 O O . GLU A 1 148 ? 30.417 -4.633 -33.356 1.00 96.25 148 GLU A O 1
ATOM 1157 N N . GLY A 1 149 ? 29.667 -3.746 -31.434 1.00 93.75 149 GLY A N 1
ATOM 1158 C CA . GLY A 1 149 ? 28.907 -2.678 -32.073 1.00 93.75 149 GLY A CA 1
ATOM 1159 C C . GLY A 1 149 ? 29.757 -1.482 -32.477 1.00 93.75 149 GLY A C 1
ATOM 1160 O O . GLY A 1 149 ? 30.803 -1.215 -31.883 1.00 93.75 149 GLY A O 1
ATOM 1161 N N . LEU A 1 150 ? 29.249 -0.707 -33.438 1.00 95.56 150 LEU A N 1
ATOM 1162 C CA . LEU A 1 150 ? 29.864 0.553 -33.856 1.00 95.56 150 LEU A CA 1
ATOM 1163 C C . LEU A 1 150 ? 30.030 1.529 -32.677 1.00 95.56 150 LEU A C 1
ATOM 1165 O O . LEU A 1 150 ? 29.200 1.617 -31.758 1.00 95.56 150 LEU A O 1
ATOM 1169 N N . THR A 1 151 ? 31.114 2.303 -32.709 1.00 94.56 151 THR A N 1
ATOM 1170 C CA . THR A 1 151 ? 31.301 3.411 -31.771 1.00 94.56 151 THR A CA 1
ATOM 1171 C C . THR A 1 151 ? 30.291 4.522 -32.061 1.00 94.56 151 THR A C 1
ATOM 1173 O O . THR A 1 151 ? 29.763 4.645 -33.169 1.00 94.56 151 THR A O 1
ATOM 1176 N N . LEU A 1 152 ? 30.010 5.359 -31.058 1.00 93.31 152 LEU A N 1
ATOM 1177 C CA . LEU A 1 152 ? 29.116 6.501 -31.252 1.00 93.31 152 LEU A CA 1
ATOM 1178 C C . LEU A 1 152 ? 29.664 7.472 -32.314 1.00 93.31 152 LEU A C 1
ATOM 1180 O O . LEU A 1 152 ? 28.895 7.989 -33.113 1.00 93.31 152 LEU A O 1
ATOM 1184 N N . GLU A 1 153 ? 30.982 7.663 -32.366 1.00 94.38 153 GLU A N 1
ATOM 1185 C CA . GLU A 1 153 ? 31.654 8.492 -33.375 1.00 94.38 153 GLU A CA 1
ATOM 1186 C C . GLU A 1 153 ? 31.496 7.924 -34.791 1.00 94.38 153 GLU A C 1
ATOM 1188 O O . GLU A 1 153 ? 31.165 8.661 -35.714 1.00 94.38 153 GLU A O 1
ATOM 1193 N N . GLN A 1 154 ? 31.643 6.604 -34.965 1.00 96.31 154 GLN A N 1
ATOM 1194 C CA . GLN A 1 154 ? 31.399 5.949 -36.254 1.00 96.31 154 GLN A CA 1
ATOM 1195 C C . GLN A 1 154 ? 29.950 6.134 -36.713 1.00 96.31 154 GLN A C 1
ATOM 1197 O O . GLN A 1 154 ? 29.702 6.404 -37.887 1.00 96.31 154 GLN A O 1
ATOM 1202 N N . LEU A 1 155 ? 28.991 6.011 -35.790 1.00 97.00 155 LEU A N 1
ATOM 1203 C CA . LEU A 1 155 ? 27.573 6.209 -36.084 1.00 97.00 155 LEU A CA 1
ATOM 1204 C C . LEU A 1 155 ? 27.247 7.663 -36.441 1.00 97.00 155 LEU A C 1
ATOM 1206 O O . LEU A 1 155 ? 26.529 7.892 -37.411 1.00 97.00 155 LEU A O 1
ATOM 1210 N N . LEU A 1 156 ? 27.804 8.626 -35.704 1.00 96.75 156 LEU A N 1
ATOM 1211 C CA . LEU A 1 156 ? 27.583 10.062 -35.901 1.00 96.75 156 LEU A CA 1
ATOM 1212 C C . LEU A 1 156 ? 28.497 10.704 -36.957 1.00 96.75 156 LEU A C 1
ATOM 1214 O O . LEU A 1 156 ? 28.437 11.919 -37.142 1.00 96.75 156 LEU A O 1
ATOM 1218 N N . SER A 1 157 ? 29.327 9.920 -37.651 1.00 95.06 157 SER A N 1
ATOM 1219 C CA . SER A 1 157 ? 30.196 10.424 -38.716 1.00 95.06 157 SER A CA 1
ATOM 1220 C C . SER A 1 157 ? 29.401 11.218 -39.757 1.00 95.06 157 SER A C 1
ATOM 1222 O O . SER A 1 157 ? 28.360 10.765 -40.247 1.00 95.06 157 SER A O 1
ATOM 1224 N N . ALA A 1 158 ? 29.940 12.385 -40.122 1.00 88.62 158 ALA A N 1
ATOM 1225 C CA . ALA A 1 158 ? 29.372 13.281 -41.124 1.00 88.62 158 ALA A CA 1
ATOM 1226 C C . ALA A 1 158 ? 29.408 12.701 -42.549 1.00 88.62 158 ALA A C 1
ATOM 1228 O O . ALA A 1 158 ? 28.768 13.251 -43.441 1.00 88.62 158 ALA A O 1
ATOM 1229 N N . GLU A 1 159 ? 30.140 11.605 -42.783 1.00 94.31 159 GLU A N 1
ATOM 1230 C CA . GLU A 1 159 ? 30.159 10.943 -44.087 1.00 94.31 159 GLU A CA 1
ATOM 1231 C C . GLU A 1 159 ? 28.750 10.444 -44.449 1.00 94.31 159 GLU A C 1
ATOM 1233 O O . GLU A 1 159 ? 28.190 9.620 -43.721 1.00 94.31 159 GLU A O 1
ATOM 1238 N N . PRO A 1 160 ? 28.136 10.900 -45.550 1.00 94.38 160 PRO A N 1
ATOM 1239 C CA . PRO A 1 160 ? 26.801 10.448 -45.914 1.00 94.38 160 PRO A CA 1
ATOM 1240 C C . PRO A 1 160 ? 26.822 8.969 -46.321 1.00 94.38 160 PRO A C 1
ATOM 1242 O O . PRO A 1 160 ? 27.718 8.523 -47.038 1.00 94.38 160 PRO A O 1
ATOM 1245 N N . VAL A 1 161 ? 25.812 8.211 -45.894 1.00 97.44 161 VAL A N 1
ATOM 1246 C CA . VAL A 1 161 ? 25.547 6.850 -46.391 1.00 97.44 161 VAL A CA 1
ATOM 1247 C C . VAL A 1 161 ? 24.283 6.830 -47.252 1.00 97.44 161 VAL A C 1
ATOM 1249 O O . VAL A 1 161 ? 23.431 7.710 -47.098 1.00 97.44 161 VAL A O 1
ATOM 1252 N N . PRO A 1 162 ? 24.115 5.840 -48.150 1.00 97.12 162 PRO A N 1
ATOM 1253 C CA . PRO A 1 162 ? 22.865 5.673 -48.883 1.00 97.12 162 PRO A CA 1
ATOM 1254 C C . PRO A 1 162 ? 21.661 5.608 -47.935 1.00 97.12 162 PRO A C 1
ATOM 1256 O O . PRO A 1 162 ? 21.741 5.009 -46.860 1.00 97.12 162 PRO A O 1
ATOM 1259 N N . ALA A 1 163 ? 20.537 6.206 -48.327 1.00 95.81 163 ALA A N 1
ATOM 1260 C CA . ALA A 1 163 ? 19.307 6.099 -47.553 1.00 95.81 163 ALA A CA 1
ATOM 1261 C C . ALA A 1 163 ? 18.844 4.635 -47.506 1.00 95.81 163 ALA A C 1
ATOM 1263 O O . ALA A 1 163 ? 18.762 3.978 -48.544 1.00 95.81 163 ALA A O 1
ATOM 1264 N N . TYR A 1 164 ? 18.538 4.131 -46.311 1.00 97.25 164 TYR A N 1
ATOM 1265 C CA . TYR A 1 164 ? 17.931 2.812 -46.165 1.00 97.25 164 TYR A CA 1
ATOM 1266 C C . TYR A 1 164 ? 16.451 2.896 -46.581 1.00 97.25 164 TYR A C 1
ATOM 1268 O O . TYR A 1 164 ? 15.779 3.839 -46.150 1.00 97.25 164 TYR A O 1
ATOM 1276 N N . PRO A 1 165 ? 15.924 1.984 -47.414 1.00 94.88 165 PRO A N 1
ATOM 1277 C CA . PRO A 1 165 ? 14.536 2.048 -47.870 1.00 94.88 165 PRO A CA 1
ATOM 1278 C C . PRO A 1 165 ? 13.549 1.747 -46.731 1.00 94.88 165 PRO A C 1
ATOM 1280 O O . PRO A 1 165 ? 13.756 0.820 -45.952 1.00 94.88 165 PRO A O 1
ATOM 1283 N N . PHE A 1 166 ? 12.466 2.523 -46.633 1.00 94.94 166 PHE A N 1
ATOM 1284 C CA . PHE A 1 166 ? 11.370 2.279 -45.692 1.00 94.94 166 PHE A CA 1
ATOM 1285 C C . PHE A 1 166 ? 10.061 2.872 -46.226 1.00 94.94 166 PHE A C 1
ATOM 1287 O O . PHE A 1 166 ? 9.812 4.066 -46.091 1.00 94.94 166 PHE A O 1
ATOM 1294 N N . ASP A 1 167 ? 9.212 2.024 -46.806 1.00 92.19 167 ASP A N 1
ATOM 1295 C CA . ASP A 1 167 ? 7.990 2.448 -47.511 1.00 92.19 167 ASP A CA 1
ATOM 1296 C C . ASP A 1 167 ? 6.695 2.076 -46.762 1.00 92.19 167 ASP A C 1
ATOM 1298 O O . ASP A 1 167 ? 5.603 2.100 -47.329 1.00 92.19 167 ASP A O 1
ATOM 1302 N N . PHE A 1 168 ? 6.797 1.716 -45.479 1.00 94.50 168 PHE A N 1
ATOM 1303 C CA . PHE A 1 168 ? 5.652 1.288 -44.673 1.00 94.50 168 PHE A CA 1
ATOM 1304 C C . PHE A 1 168 ? 4.954 2.475 -44.006 1.00 94.50 168 PHE A C 1
ATOM 1306 O O . PHE A 1 168 ? 5.587 3.343 -43.406 1.00 94.50 168 PHE A O 1
ATOM 1313 N N . THR A 1 169 ? 3.628 2.507 -44.086 1.00 92.56 169 THR A N 1
ATOM 1314 C CA . THR A 1 169 ? 2.787 3.439 -43.319 1.00 92.56 169 THR A CA 1
ATOM 1315 C C . THR A 1 169 ? 2.675 2.993 -41.862 1.00 92.56 169 THR A C 1
ATOM 1317 O O . THR A 1 169 ? 2.896 1.825 -41.555 1.00 92.56 169 THR A O 1
ATOM 1320 N N . PHE A 1 170 ? 2.294 3.904 -40.962 1.00 92.56 170 PHE A N 1
ATOM 1321 C CA . PHE A 1 170 ? 2.084 3.565 -39.552 1.00 92.56 170 PHE A CA 1
ATOM 1322 C C . PHE A 1 170 ? 1.061 2.434 -39.386 1.00 92.56 170 PHE A C 1
ATOM 1324 O O . PHE A 1 170 ? 1.388 1.420 -38.782 1.00 92.56 170 PHE A O 1
ATOM 1331 N N . ASP A 1 171 ? -0.118 2.536 -40.007 1.00 91.69 171 ASP A N 1
ATOM 1332 C CA . ASP A 1 171 ? -1.176 1.523 -39.879 1.00 91.69 171 ASP A CA 1
ATOM 1333 C C . ASP A 1 171 ? -0.771 0.122 -40.359 1.00 91.69 171 ASP A C 1
ATOM 1335 O O . ASP A 1 171 ? -1.261 -0.869 -39.823 1.00 91.69 171 ASP A O 1
ATOM 1339 N N . GLN A 1 172 ? 0.151 0.017 -41.322 1.00 94.25 172 GLN A N 1
ATOM 1340 C CA . GLN A 1 172 ? 0.653 -1.276 -41.802 1.00 94.25 172 GLN A CA 1
ATOM 1341 C C . GLN A 1 172 ? 1.543 -1.999 -40.784 1.00 94.25 172 GLN A C 1
ATOM 1343 O O . GLN A 1 172 ? 1.631 -3.224 -40.837 1.00 94.25 172 GLN A O 1
ATOM 1348 N N . VAL A 1 173 ? 2.219 -1.263 -39.895 1.00 95.12 173 VAL A N 1
ATOM 1349 C CA . VAL A 1 173 ? 3.229 -1.819 -38.974 1.00 95.12 173 VAL A CA 1
ATOM 1350 C C . VAL A 1 173 ? 2.990 -1.452 -37.507 1.00 95.12 173 VAL A C 1
ATOM 1352 O O . VAL A 1 173 ? 3.817 -1.764 -36.658 1.00 95.12 173 VAL A O 1
ATOM 1355 N N . LYS A 1 174 ? 1.859 -0.823 -37.167 1.00 93.12 174 LYS A N 1
ATOM 1356 C CA . LYS A 1 174 ? 1.575 -0.328 -35.808 1.00 93.12 174 LYS A CA 1
ATOM 1357 C C . LYS A 1 174 ? 1.562 -1.415 -34.726 1.00 93.12 174 LYS A C 1
ATOM 1359 O O . LYS A 1 174 ? 1.890 -1.136 -33.578 1.00 93.12 174 LYS A O 1
ATOM 1364 N N . GLN A 1 175 ? 1.264 -2.652 -35.118 1.00 93.56 175 GLN A N 1
ATOM 1365 C CA . GLN A 1 175 ? 1.266 -3.841 -34.259 1.00 93.56 175 GLN A CA 1
ATOM 1366 C C . GLN A 1 175 ? 2.648 -4.511 -34.142 1.00 93.56 175 GLN A C 1
ATOM 1368 O O . GLN A 1 175 ? 2.831 -5.431 -33.348 1.00 93.56 175 GLN A O 1
ATOM 1373 N N . GLU A 1 176 ? 3.642 -4.094 -34.935 1.00 95.81 176 GLU A N 1
ATOM 1374 C CA . GLU A 1 176 ? 5.003 -4.613 -34.794 1.00 95.81 176 GLU A CA 1
ATOM 1375 C C . GLU A 1 176 ? 5.617 -4.139 -33.477 1.00 95.81 176 GLU A C 1
ATOM 1377 O O . GLU A 1 176 ? 5.372 -3.017 -33.038 1.00 95.81 176 GLU A O 1
ATOM 1382 N N . THR A 1 177 ? 6.446 -4.983 -32.858 1.00 95.94 177 THR A N 1
ATOM 1383 C CA . THR A 1 177 ? 7.061 -4.707 -31.553 1.00 95.94 177 THR A CA 1
ATOM 1384 C C . THR A 1 177 ? 8.560 -4.412 -31.692 1.00 95.94 177 THR A C 1
ATOM 1386 O O . THR A 1 177 ? 9.382 -5.302 -31.439 1.00 95.94 177 THR A O 1
ATOM 1389 N N . PRO A 1 178 ? 8.961 -3.205 -32.138 1.00 96.94 178 PRO A N 1
ATOM 1390 C CA . PRO A 1 178 ? 10.363 -2.893 -32.415 1.00 96.94 178 PRO A CA 1
ATOM 1391 C C . PRO A 1 178 ? 11.224 -2.850 -31.151 1.00 96.94 178 PRO A C 1
ATOM 1393 O O . PRO A 1 178 ? 12.436 -3.017 -31.239 1.00 96.94 178 PRO A O 1
ATOM 1396 N N . LEU A 1 179 ? 10.618 -2.638 -29.981 1.00 97.19 179 LEU A N 1
ATOM 1397 C CA . LEU A 1 179 ? 11.300 -2.529 -28.698 1.00 97.19 179 LEU A CA 1
ATOM 1398 C C . LEU A 1 179 ? 10.856 -3.652 -27.762 1.00 97.19 179 LEU A C 1
ATOM 1400 O O . LEU A 1 179 ? 9.667 -3.910 -27.609 1.00 97.19 179 LEU A O 1
ATOM 1404 N N . ILE A 1 180 ? 11.815 -4.277 -27.091 1.00 96.06 180 ILE A N 1
ATOM 1405 C CA . ILE A 1 180 ? 11.589 -5.222 -26.005 1.00 96.06 180 ILE A CA 1
ATOM 1406 C C . ILE A 1 180 ? 12.279 -4.653 -24.764 1.00 96.06 180 ILE A C 1
ATOM 1408 O O . ILE A 1 180 ? 13.504 -4.499 -24.720 1.00 96.06 180 ILE A O 1
ATOM 1412 N N . LEU A 1 181 ? 11.482 -4.324 -23.750 1.00 91.31 181 LEU A N 1
ATOM 1413 C CA . LEU A 1 181 ? 11.971 -3.970 -22.416 1.00 91.31 181 LEU A CA 1
ATOM 1414 C C . LEU A 1 181 ? 11.748 -5.139 -21.465 1.00 91.31 181 LEU A C 1
ATOM 1416 O O . LEU A 1 181 ? 11.325 -6.213 -21.878 1.00 91.31 181 LEU A O 1
ATOM 1420 N N . HIS A 1 182 ? 12.056 -4.959 -20.187 1.00 83.81 182 HIS A N 1
ATOM 1421 C CA . HIS A 1 182 ? 11.814 -5.994 -19.198 1.00 83.81 182 HIS A CA 1
ATOM 1422 C C . HIS A 1 182 ? 11.436 -5.438 -17.843 1.00 83.81 182 HIS A C 1
ATOM 1424 O O . HIS A 1 182 ? 11.839 -4.335 -17.465 1.00 83.81 182 HIS A O 1
ATOM 1430 N N . THR A 1 183 ? 10.711 -6.250 -17.081 1.00 70.19 183 THR A N 1
ATOM 1431 C CA . THR A 1 183 ? 10.428 -5.948 -15.680 1.00 70.19 183 THR A CA 1
ATOM 1432 C C . THR A 1 183 ? 11.695 -6.099 -14.835 1.00 70.19 183 THR A C 1
ATOM 1434 O O . THR A 1 183 ? 12.595 -6.892 -15.135 1.00 70.19 183 THR A O 1
ATOM 1437 N N . SER A 1 184 ? 11.792 -5.326 -13.752 1.00 57.69 184 SER A N 1
ATOM 1438 C CA . SER A 1 184 ? 12.931 -5.349 -12.820 1.00 57.69 184 SER A CA 1
ATOM 1439 C C . SER A 1 184 ? 12.987 -6.601 -11.929 1.00 57.69 184 SER A C 1
ATOM 1441 O O . SER A 1 184 ? 13.894 -6.713 -11.106 1.00 57.69 184 SER A O 1
ATOM 1443 N N . GLY A 1 185 ? 12.036 -7.534 -12.082 1.00 47.62 185 GLY A N 1
ATOM 1444 C CA . GLY A 1 185 ? 12.010 -8.822 -11.385 1.00 47.62 185 GLY A CA 1
ATOM 1445 C C . GLY A 1 185 ? 11.874 -8.717 -9.863 1.00 47.62 185 GLY A C 1
ATOM 1446 O O . GLY A 1 185 ? 12.633 -9.362 -9.144 1.00 47.62 185 GLY A O 1
ATOM 1447 N N . SER A 1 186 ? 10.958 -7.879 -9.362 1.00 45.00 186 SER A N 1
ATOM 1448 C CA . SER A 1 186 ? 10.678 -7.723 -7.922 1.00 45.00 186 SER A CA 1
ATOM 1449 C C . SER A 1 186 ? 9.913 -8.911 -7.317 1.00 45.00 186 SER A C 1
ATOM 1451 O O . SER A 1 186 ? 10.095 -9.211 -6.141 1.00 45.00 186 SER A O 1
ATOM 1453 N N . THR A 1 187 ? 9.107 -9.618 -8.115 1.00 45.12 187 THR A N 1
ATOM 1454 C CA . THR A 1 187 ? 8.238 -10.729 -7.673 1.00 45.12 187 THR A CA 1
ATOM 1455 C C . THR A 1 187 ? 8.533 -12.066 -8.374 1.00 45.12 187 THR A C 1
ATOM 1457 O O . THR A 1 187 ? 7.814 -13.041 -8.174 1.00 45.12 187 THR A O 1
ATOM 1460 N N . GLY A 1 188 ? 9.606 -12.143 -9.174 1.00 49.03 188 GLY A N 1
ATOM 1461 C CA . GLY A 1 188 ? 9.996 -13.339 -9.930 1.00 49.03 188 GLY A CA 1
ATOM 1462 C C . GLY A 1 188 ? 11.107 -13.082 -10.963 1.00 49.03 188 GLY A C 1
ATOM 1463 O O . GLY A 1 188 ? 11.661 -11.976 -11.003 1.00 49.03 188 GLY A O 1
ATOM 1464 N N . PRO A 1 189 ? 11.450 -14.081 -11.802 1.00 51.69 189 PRO A N 1
ATOM 1465 C CA . PRO A 1 189 ? 12.411 -13.908 -12.891 1.00 51.69 189 PRO A CA 1
ATOM 1466 C C . PRO A 1 189 ? 11.948 -12.812 -13.874 1.00 51.69 189 PRO A C 1
ATOM 1468 O O . PRO A 1 189 ? 10.742 -12.617 -14.060 1.00 51.69 189 PRO A O 1
ATOM 1471 N N . PRO A 1 190 ? 12.887 -12.065 -14.482 1.00 63.38 190 PRO A N 1
ATOM 1472 C CA . PRO A 1 190 ? 12.579 -10.905 -15.310 1.00 63.38 190 PRO A CA 1
ATOM 1473 C C . PRO A 1 190 ? 11.843 -11.369 -16.568 1.00 63.38 190 PRO A C 1
ATOM 1475 O O . PRO A 1 190 ? 12.246 -12.343 -17.204 1.00 63.38 190 PRO A O 1
ATOM 1478 N N . LYS A 1 191 ? 10.771 -10.671 -16.946 1.00 79.62 191 LYS A N 1
ATOM 1479 C CA . LYS A 1 191 ? 10.001 -11.014 -18.148 1.00 79.62 191 LYS A CA 1
ATOM 1480 C C . LYS A 1 191 ? 10.252 -9.978 -19.242 1.00 79.62 191 LYS A C 1
ATOM 1482 O O . LYS A 1 191 ? 10.120 -8.786 -18.947 1.00 79.62 191 LYS A O 1
ATOM 1487 N N . PRO A 1 192 ? 10.616 -10.393 -20.470 1.00 88.69 192 PRO A N 1
ATOM 1488 C CA . PRO A 1 192 ? 10.655 -9.481 -21.602 1.00 88.69 192 PRO A CA 1
ATOM 1489 C C . PRO A 1 192 ? 9.231 -9.038 -21.956 1.00 88.69 192 PRO A C 1
ATOM 1491 O O . PRO A 1 192 ? 8.313 -9.854 -22.000 1.00 88.69 192 PRO A O 1
ATOM 1494 N N . ILE A 1 193 ? 9.063 -7.746 -22.213 1.00 89.88 193 ILE A N 1
ATOM 1495 C CA . ILE A 1 193 ? 7.814 -7.102 -22.613 1.00 89.88 193 ILE A CA 1
ATOM 1496 C C . ILE A 1 193 ? 8.042 -6.512 -24.008 1.00 89.88 193 ILE A C 1
ATOM 1498 O O . ILE A 1 193 ? 8.704 -5.474 -24.128 1.00 89.88 193 ILE A O 1
ATOM 1502 N N . PRO A 1 194 ? 7.555 -7.180 -25.068 1.00 93.62 194 PRO A N 1
ATOM 1503 C CA . PRO A 1 194 ? 7.510 -6.613 -26.409 1.00 93.62 194 PRO A CA 1
ATOM 1504 C C . PRO A 1 194 ? 6.524 -5.441 -26.444 1.00 93.62 194 PRO A C 1
ATOM 1506 O O . PRO A 1 194 ? 5.381 -5.580 -26.018 1.00 93.62 194 PRO A O 1
ATOM 1509 N N . LEU A 1 195 ? 6.964 -4.290 -26.944 1.00 94.44 195 LEU A N 1
ATOM 1510 C CA . LEU A 1 195 ? 6.177 -3.061 -26.980 1.00 94.44 195 LEU A CA 1
ATOM 1511 C C . LEU A 1 195 ? 5.759 -2.751 -28.423 1.00 94.44 195 LEU A C 1
ATOM 1513 O O . LEU A 1 195 ? 6.652 -2.511 -29.245 1.00 94.44 195 LEU A O 1
ATOM 1517 N N . PRO A 1 196 ? 4.450 -2.750 -28.745 1.00 94.62 196 PRO A N 1
ATOM 1518 C CA . PRO A 1 196 ? 3.960 -2.458 -30.083 1.00 94.62 196 PRO A CA 1
ATOM 1519 C C . PRO A 1 196 ? 4.158 -0.981 -30.418 1.00 94.62 196 PRO A C 1
ATOM 1521 O O . PRO A 1 196 ? 4.077 -0.113 -29.543 1.00 94.62 196 PRO A O 1
ATOM 1524 N N . LEU A 1 197 ? 4.408 -0.690 -31.693 1.00 94.25 197 LEU A N 1
ATOM 1525 C CA . LEU A 1 197 ? 4.677 0.661 -32.174 1.00 94.25 197 LEU A CA 1
ATOM 1526 C C . LEU A 1 197 ? 3.550 1.644 -31.818 1.00 94.25 197 LEU A C 1
ATOM 1528 O O . LEU A 1 197 ? 3.851 2.764 -31.410 1.00 94.25 197 LEU A O 1
ATOM 1532 N N . GLU A 1 198 ? 2.283 1.233 -31.903 1.00 91.94 198 GLU A N 1
ATOM 1533 C CA . GLU A 1 198 ? 1.150 2.074 -31.489 1.00 91.94 198 GLU A CA 1
ATOM 1534 C C . GLU A 1 198 ? 1.228 2.508 -30.024 1.00 91.94 198 GLU A C 1
ATOM 1536 O O . GLU A 1 198 ? 1.075 3.697 -29.729 1.00 91.94 198 GLU A O 1
ATOM 1541 N N . GLY A 1 199 ? 1.610 1.597 -29.124 1.00 91.88 199 GLY A N 1
ATOM 1542 C CA . GLY A 1 199 ? 1.843 1.905 -27.714 1.00 91.88 199 GLY A CA 1
ATOM 1543 C C . GLY A 1 199 ? 2.931 2.967 -27.523 1.00 91.88 199 GLY A C 1
ATOM 1544 O O . GLY A 1 199 ? 2.770 3.896 -26.730 1.00 91.88 199 GLY A O 1
ATOM 1545 N N . LEU A 1 200 ? 4.013 2.890 -28.307 1.00 92.50 200 LEU A N 1
ATOM 1546 C CA . LEU A 1 200 ? 5.141 3.832 -28.247 1.00 92.50 200 LEU A CA 1
ATOM 1547 C C . LEU A 1 200 ? 4.792 5.248 -28.742 1.00 92.50 200 LEU A C 1
ATOM 1549 O O . LEU A 1 200 ? 5.567 6.181 -28.514 1.00 92.50 200 LEU A O 1
ATOM 1553 N N . THR A 1 201 ? 3.655 5.416 -29.424 1.00 91.25 201 THR A N 1
ATOM 1554 C CA . THR A 1 201 ? 3.222 6.693 -30.017 1.00 91.25 201 THR A CA 1
ATOM 1555 C C . THR A 1 201 ? 2.092 7.399 -29.274 1.00 91.25 201 THR A C 1
ATOM 1557 O O . THR A 1 201 ? 1.752 8.528 -29.622 1.00 91.25 201 THR A O 1
ATOM 1560 N N . THR A 1 202 ? 1.559 6.795 -28.212 1.00 89.75 202 THR A N 1
ATOM 1561 C CA . THR A 1 202 ? 0.395 7.307 -27.465 1.00 89.75 202 THR A CA 1
ATOM 1562 C C . THR A 1 202 ? 0.573 8.718 -26.900 1.00 89.75 202 THR A C 1
ATOM 1564 O O . THR A 1 202 ? -0.400 9.464 -26.819 1.00 89.75 202 THR A O 1
ATOM 1567 N N . ILE A 1 203 ? 1.804 9.160 -26.601 1.00 87.56 203 ILE A N 1
ATOM 1568 C CA . ILE A 1 203 ? 2.054 10.543 -26.151 1.00 87.56 203 ILE A CA 1
ATOM 1569 C C . ILE A 1 203 ? 1.583 11.591 -27.174 1.00 87.56 203 ILE A C 1
ATOM 1571 O O . ILE A 1 203 ? 1.143 12.671 -26.789 1.00 87.56 203 ILE A O 1
ATOM 1575 N N . ALA A 1 204 ? 1.638 11.266 -28.469 1.00 86.31 204 ALA A N 1
ATOM 1576 C CA . ALA A 1 204 ? 1.196 12.155 -29.538 1.00 86.31 204 ALA A CA 1
ATOM 1577 C C . ALA A 1 204 ? -0.328 12.241 -29.659 1.00 86.31 204 ALA A C 1
ATOM 1579 O O . ALA A 1 204 ? -0.836 13.123 -30.345 1.00 86.31 204 ALA A O 1
ATOM 1580 N N . LEU A 1 205 ? -1.036 11.312 -29.015 1.00 87.00 205 LEU A N 1
ATOM 1581 C CA . LEU A 1 205 ? -2.489 11.208 -28.994 1.00 87.00 205 LEU A CA 1
ATOM 1582 C C . LEU A 1 205 ? -3.090 11.788 -27.714 1.00 87.00 205 LEU A C 1
ATOM 1584 O O . LEU A 1 205 ? -4.305 11.765 -27.548 1.00 87.00 205 LEU A O 1
ATOM 1588 N N . THR A 1 206 ? -2.279 12.366 -26.822 1.00 83.06 206 THR A N 1
ATOM 1589 C CA . THR A 1 206 ? -2.786 12.963 -25.574 1.00 83.06 206 THR A CA 1
ATOM 1590 C C . THR A 1 206 ? -3.779 14.100 -25.823 1.00 83.06 206 THR A C 1
ATOM 1592 O O . THR A 1 206 ? -4.610 14.385 -24.965 1.00 83.06 206 THR A O 1
ATOM 1595 N N . ASP A 1 207 ? -3.792 14.700 -27.016 1.00 82.75 207 ASP A N 1
ATOM 1596 C CA . ASP A 1 207 ? -4.839 15.630 -27.448 1.00 82.75 207 ASP A CA 1
ATOM 1597 C C . ASP A 1 207 ? -6.260 15.036 -27.401 1.00 82.75 207 ASP A C 1
ATOM 1599 O O . ASP A 1 207 ? -7.199 15.792 -27.164 1.00 82.75 207 ASP A O 1
ATOM 1603 N N . LEU A 1 208 ? -6.412 13.712 -27.531 1.00 83.69 208 LEU A N 1
ATOM 1604 C CA . LEU A 1 208 ? -7.693 13.002 -27.416 1.00 83.69 208 LEU A CA 1
ATOM 1605 C C . LEU A 1 208 ? -8.218 12.932 -25.974 1.00 83.69 208 LEU A C 1
ATOM 1607 O O . LEU A 1 208 ? -9.417 12.776 -25.767 1.00 83.69 208 LEU A O 1
ATOM 1611 N N . VAL A 1 209 ? -7.343 13.062 -24.973 1.00 86.06 209 VAL A N 1
ATOM 1612 C CA . VAL A 1 209 ? -7.740 13.091 -23.557 1.00 86.06 209 VAL A CA 1
ATOM 1613 C C . VAL A 1 209 ? -8.531 14.374 -23.284 1.00 86.06 209 VAL A C 1
ATOM 1615 O O . VAL A 1 209 ? -8.074 15.446 -23.693 1.00 86.06 209 VAL A O 1
ATOM 1618 N N . PRO A 1 210 ? -9.681 14.332 -22.594 1.00 87.19 210 PRO A N 1
ATOM 1619 C CA . PRO A 1 210 ? -10.412 15.550 -22.266 1.00 87.19 210 PRO A CA 1
ATOM 1620 C C . PRO A 1 210 ? -9.574 16.513 -21.407 1.00 87.19 210 PRO A C 1
ATOM 1622 O O . PRO A 1 210 ? -8.693 16.104 -20.656 1.00 87.19 210 PRO A O 1
ATOM 1625 N N . GLY A 1 211 ? -9.832 17.815 -21.544 1.00 85.62 211 GLY A N 1
ATOM 1626 C CA . GLY A 1 211 ? -9.153 18.867 -20.782 1.00 85.62 211 GLY A CA 1
ATOM 1627 C C . GLY A 1 211 ? -8.207 19.758 -21.605 1.00 85.62 211 GLY A C 1
ATOM 1628 O O . GLY A 1 211 ? -7.956 19.494 -22.788 1.00 85.62 211 GLY A O 1
ATOM 1629 N N . PRO A 1 212 ? -7.704 20.854 -21.004 1.00 87.25 212 PRO A N 1
ATOM 1630 C CA . PRO A 1 212 ? -6.938 21.876 -21.718 1.00 87.25 212 PRO A CA 1
ATOM 1631 C C . PRO A 1 212 ? -5.587 21.356 -22.224 1.00 87.25 212 PRO A C 1
ATOM 1633 O O . PRO A 1 212 ? -4.881 20.640 -21.512 1.00 87.25 212 PRO A O 1
ATOM 1636 N N . ARG A 1 213 ? -5.198 21.729 -23.453 1.00 86.06 213 ARG A N 1
ATOM 1637 C CA . ARG A 1 213 ? -3.960 21.245 -24.098 1.00 86.06 213 ARG A CA 1
ATOM 1638 C C . ARG A 1 213 ? -2.719 21.616 -23.287 1.00 86.06 213 ARG A C 1
ATOM 1640 O O . ARG A 1 213 ? -1.825 20.797 -23.125 1.00 86.06 213 ARG A O 1
ATOM 1647 N N . GLU A 1 214 ? -2.670 22.833 -22.766 1.00 86.44 214 GLU A N 1
ATOM 1648 C CA . GLU A 1 214 ? -1.565 23.397 -21.988 1.00 86.44 214 GLU A CA 1
ATOM 1649 C C . GLU A 1 214 ? -1.295 22.659 -20.670 1.00 86.44 214 GLU A C 1
ATOM 1651 O O . GLU A 1 214 ? -0.204 22.771 -20.112 1.00 86.44 214 GLU A O 1
ATOM 1656 N N . ARG A 1 215 ? -2.267 21.872 -20.198 1.00 87.38 215 ARG A N 1
ATOM 1657 C CA . ARG A 1 215 ? -2.149 21.026 -19.009 1.00 87.38 215 ARG A CA 1
ATOM 1658 C C . ARG A 1 215 ? -1.696 19.605 -19.341 1.00 87.38 215 ARG A C 1
ATOM 1660 O O . ARG A 1 215 ? -1.596 18.774 -18.447 1.00 87.38 215 ARG A O 1
ATOM 1667 N N . LYS A 1 216 ? -1.400 19.297 -20.604 1.00 87.06 216 LYS A N 1
ATOM 1668 C CA . LYS A 1 216 ? -0.934 17.975 -21.039 1.00 87.06 216 LYS A CA 1
ATOM 1669 C C . LYS A 1 216 ? 0.582 17.948 -21.138 1.00 87.06 216 LYS A C 1
ATOM 1671 O O . LYS A 1 216 ? 1.215 18.917 -21.558 1.00 87.06 216 LYS A O 1
ATOM 1676 N N . MET A 1 217 ? 1.170 16.794 -20.829 1.00 82.50 217 MET A N 1
ATOM 1677 C CA . MET A 1 217 ? 2.625 16.626 -20.865 1.00 82.50 217 MET A CA 1
ATOM 1678 C C . MET A 1 217 ? 3.225 16.933 -22.247 1.00 82.50 217 MET A C 1
ATOM 1680 O O . MET A 1 217 ? 4.275 17.563 -22.336 1.00 82.50 217 MET A O 1
ATOM 1684 N N . GLN A 1 218 ? 2.553 16.542 -23.333 1.00 86.00 218 GLN A N 1
ATOM 1685 C CA . GLN A 1 218 ? 3.012 16.854 -24.688 1.00 86.00 218 GLN A CA 1
ATOM 1686 C C . GLN A 1 218 ? 3.261 18.360 -24.873 1.00 86.00 218 GLN A C 1
ATOM 1688 O O . GLN A 1 218 ? 4.349 18.750 -25.290 1.00 86.00 218 GLN A O 1
ATOM 1693 N N . ALA A 1 219 ? 2.286 19.196 -24.511 1.00 86.81 219 ALA A N 1
ATOM 1694 C CA . ALA A 1 219 ? 2.386 20.646 -24.646 1.00 86.81 219 ALA A CA 1
ATOM 1695 C C . ALA A 1 219 ? 3.420 21.259 -23.692 1.00 86.81 219 ALA A C 1
ATOM 1697 O O . ALA A 1 219 ? 4.062 22.246 -24.037 1.00 86.81 219 ALA A O 1
ATOM 1698 N N . LEU A 1 220 ? 3.611 20.664 -22.509 1.00 86.12 220 LEU A N 1
ATOM 1699 C CA . LEU A 1 220 ? 4.637 21.097 -21.562 1.00 86.12 220 LEU A CA 1
ATOM 1700 C C . LEU A 1 220 ? 6.056 20.891 -22.128 1.00 86.12 220 LEU A C 1
ATOM 1702 O O . LEU A 1 220 ? 6.931 21.736 -21.939 1.00 86.12 220 LEU A O 1
ATOM 1706 N N . LEU A 1 221 ? 6.299 19.775 -22.821 1.00 88.25 221 LEU A N 1
ATOM 1707 C CA . LEU A 1 221 ? 7.615 19.451 -23.383 1.00 88.25 221 LEU A CA 1
ATOM 1708 C C . LEU A 1 221 ? 7.914 20.205 -24.676 1.00 88.25 221 LEU A C 1
ATOM 1710 O O . LEU A 1 221 ? 9.081 20.519 -24.922 1.00 88.25 221 LEU A O 1
ATOM 1714 N N . GLU A 1 222 ? 6.884 20.481 -25.480 1.00 90.19 222 GLU A N 1
ATOM 1715 C CA . GLU A 1 222 ? 6.997 21.147 -26.776 1.00 90.19 222 GLU A CA 1
ATOM 1716 C C . GLU A 1 222 ? 7.956 22.344 -26.711 1.00 90.19 222 GLU A C 1
ATOM 1718 O O . GLU A 1 222 ? 7.860 23.234 -25.867 1.00 90.19 222 GLU A O 1
ATOM 1723 N N . HIS A 1 223 ? 8.912 22.350 -27.636 1.00 90.12 223 HIS A N 1
ATOM 1724 C CA . HIS A 1 223 ? 9.849 23.444 -27.862 1.00 90.12 223 HIS A CA 1
ATOM 1725 C C . HIS A 1 223 ? 10.923 23.702 -26.798 1.00 90.12 223 HIS A C 1
ATOM 1727 O O . HIS A 1 223 ? 11.730 24.610 -27.006 1.00 90.12 223 HIS A O 1
ATOM 1733 N N . ASN A 1 224 ? 11.007 22.889 -25.745 1.00 93.56 224 ASN A N 1
ATOM 1734 C CA . ASN A 1 224 ? 12.000 23.042 -24.680 1.00 93.56 224 ASN A CA 1
ATOM 1735 C C . ASN A 1 224 ? 13.250 22.159 -24.872 1.00 93.56 224 ASN A C 1
ATOM 1737 O O . ASN A 1 224 ? 13.252 21.180 -25.626 1.00 93.56 224 ASN A O 1
ATOM 1741 N N . ARG A 1 225 ? 14.326 22.491 -24.148 1.00 96.00 225 ARG A N 1
ATOM 1742 C CA . ARG A 1 225 ? 15.476 21.600 -23.907 1.00 96.00 225 ARG A CA 1
ATOM 1743 C C . ARG A 1 225 ? 15.324 20.885 -22.566 1.00 96.00 225 ARG A C 1
ATOM 1745 O O . ARG A 1 225 ? 15.440 21.515 -21.514 1.00 96.00 225 ARG A O 1
ATOM 1752 N N . LEU A 1 226 ? 15.085 19.576 -22.602 1.00 97.00 226 LEU A N 1
ATOM 1753 C CA . LEU A 1 226 ? 14.852 18.750 -21.417 1.00 97.00 226 LEU A CA 1
ATOM 1754 C C . LEU A 1 226 ? 16.100 17.939 -21.062 1.00 97.00 226 LEU A C 1
ATOM 1756 O O . LEU A 1 226 ? 16.500 17.062 -21.827 1.00 97.00 226 LEU A O 1
ATOM 1760 N N . PHE A 1 227 ? 16.675 18.159 -19.881 1.00 96.94 227 PHE A N 1
ATOM 1761 C CA . PHE A 1 227 ? 17.647 17.226 -19.313 1.00 96.94 227 PHE A CA 1
ATOM 1762 C C . PHE A 1 227 ? 16.933 15.997 -18.756 1.00 96.94 227 PHE A C 1
ATOM 1764 O O . PHE A 1 227 ? 16.072 16.119 -17.891 1.00 96.94 227 PHE A O 1
ATOM 1771 N N . CYS A 1 228 ? 17.275 14.808 -19.249 1.00 93.62 228 CYS A N 1
ATOM 1772 C CA . CYS A 1 228 ? 16.706 13.554 -18.760 1.00 93.62 228 CYS A CA 1
ATOM 1773 C C . CYS A 1 228 ? 17.758 12.793 -17.952 1.00 93.62 228 CYS A C 1
ATOM 1775 O O . CYS A 1 228 ? 18.870 12.578 -18.436 1.00 93.62 228 CYS A O 1
ATOM 1777 N N . GLY A 1 229 ? 17.397 12.366 -16.740 1.00 87.38 229 GLY A N 1
ATOM 1778 C CA . GLY A 1 229 ? 18.268 11.593 -15.853 1.00 87.38 229 GLY A CA 1
ATOM 1779 C C . GLY A 1 229 ? 17.964 10.096 -15.771 1.00 87.38 229 GLY A C 1
ATOM 1780 O O . GLY A 1 229 ? 18.590 9.387 -14.983 1.00 87.38 229 GLY A O 1
ATOM 1781 N N . PHE A 1 230 ? 17.000 9.596 -16.547 1.00 86.25 230 PHE A N 1
ATOM 1782 C CA . PHE A 1 230 ? 16.638 8.178 -16.546 1.00 86.25 230 PHE A CA 1
ATOM 1783 C C . PHE A 1 230 ? 17.542 7.363 -17.480 1.00 86.25 230 PHE A C 1
ATOM 1785 O O . PHE A 1 230 ? 17.870 7.835 -18.561 1.00 86.25 230 PHE A O 1
ATOM 1792 N N . PRO A 1 231 ? 17.908 6.112 -17.142 1.00 85.50 231 PRO A N 1
ATOM 1793 C CA . PRO A 1 231 ? 18.722 5.290 -18.034 1.00 85.50 231 PRO A CA 1
ATOM 1794 C C . PRO A 1 231 ? 18.025 4.965 -19.371 1.00 85.50 231 PRO A C 1
ATOM 1796 O O . PRO A 1 231 ? 16.828 4.668 -19.372 1.00 85.50 231 PRO A O 1
ATOM 1799 N N . PRO A 1 232 ? 18.756 4.909 -20.500 1.00 89.19 232 PRO A N 1
ATOM 1800 C CA . PRO A 1 232 ? 18.175 4.702 -21.832 1.00 89.19 232 PRO A CA 1
ATOM 1801 C C . PRO A 1 232 ? 17.674 3.271 -22.096 1.00 89.19 232 PRO A C 1
ATOM 1803 O O . PRO A 1 232 ? 16.941 3.051 -23.052 1.00 89.19 232 PRO A O 1
ATOM 1806 N N . PHE A 1 233 ? 18.029 2.302 -21.248 1.00 85.75 233 PHE A N 1
ATOM 1807 C CA . PHE A 1 233 ? 17.476 0.938 -21.256 1.00 85.75 233 PHE A CA 1
ATOM 1808 C C . PHE A 1 233 ? 16.214 0.789 -20.382 1.00 85.75 233 PHE A C 1
ATOM 1810 O O . PHE A 1 233 ? 15.692 -0.307 -20.221 1.00 85.75 233 PHE A O 1
ATOM 1817 N N . HIS A 1 234 ? 15.730 1.874 -19.767 1.00 83.25 234 HIS A N 1
ATOM 1818 C CA . HIS A 1 234 ? 14.467 1.909 -19.028 1.00 83.25 234 HIS A CA 1
ATOM 1819 C C . HIS A 1 234 ? 13.404 2.665 -19.837 1.00 83.25 234 HIS A C 1
ATOM 1821 O O . HIS A 1 234 ? 13.751 3.641 -20.490 1.00 83.25 234 HIS A O 1
ATOM 1827 N N . ALA A 1 235 ? 12.117 2.300 -19.741 1.00 86.94 235 ALA A N 1
ATOM 1828 C CA . ALA A 1 235 ? 11.031 2.915 -20.524 1.00 86.94 235 ALA A CA 1
ATOM 1829 C C . ALA A 1 235 ? 11.043 4.455 -20.472 1.00 86.94 235 ALA A C 1
ATOM 1831 O O . ALA A 1 235 ? 11.107 5.109 -21.508 1.00 86.94 235 ALA A O 1
ATOM 1832 N N . ALA A 1 236 ? 11.094 5.039 -19.269 1.00 85.56 236 ALA A N 1
ATOM 1833 C CA . ALA A 1 236 ? 11.128 6.494 -19.095 1.00 85.56 236 ALA A CA 1
ATOM 1834 C C . ALA A 1 236 ? 12.326 7.159 -19.797 1.00 85.56 236 ALA A C 1
ATOM 1836 O O . ALA A 1 236 ? 12.162 8.214 -20.398 1.00 85.56 236 ALA A O 1
ATOM 1837 N N . GLY A 1 237 ? 13.516 6.548 -19.758 1.00 89.44 237 GLY A N 1
ATOM 1838 C CA . GLY A 1 237 ? 14.693 7.096 -20.435 1.00 89.44 237 GLY A CA 1
ATOM 1839 C C . GLY A 1 237 ? 14.646 6.839 -21.936 1.00 89.44 237 GLY A C 1
ATOM 1840 O O . GLY A 1 237 ? 14.762 7.773 -22.716 1.00 89.44 237 GLY A O 1
ATOM 1841 N N . CYS A 1 238 ? 14.405 5.594 -22.348 1.00 92.31 238 CYS A N 1
ATOM 1842 C CA . CYS A 1 238 ? 14.326 5.170 -23.745 1.00 92.31 238 CYS A CA 1
ATOM 1843 C C . CYS A 1 238 ? 13.350 6.032 -24.561 1.00 92.31 238 CYS A C 1
ATOM 1845 O O . CYS A 1 238 ? 13.711 6.568 -25.609 1.00 92.31 238 CYS A O 1
ATOM 1847 N N . LEU A 1 239 ? 12.130 6.227 -24.052 1.00 92.69 239 LEU A N 1
ATOM 1848 C CA . LEU A 1 239 ? 11.099 6.989 -24.755 1.00 92.69 239 LEU A CA 1
ATOM 1849 C C . LEU A 1 239 ? 11.386 8.491 -24.745 1.00 92.69 239 LEU A C 1
ATOM 1851 O O . LEU A 1 239 ? 11.260 9.131 -25.788 1.00 92.69 239 LEU A O 1
ATOM 1855 N N . THR A 1 240 ? 11.853 9.039 -23.619 1.00 93.50 240 THR A N 1
ATOM 1856 C CA . THR A 1 240 ? 12.215 10.465 -23.512 1.00 93.50 240 THR A CA 1
ATOM 1857 C C . THR A 1 240 ? 13.430 10.820 -24.365 1.00 93.50 240 THR A C 1
ATOM 1859 O O . THR A 1 240 ? 13.491 11.915 -24.914 1.00 93.50 240 THR A O 1
ATOM 1862 N N . TYR A 1 241 ? 14.397 9.912 -24.503 1.00 94.62 241 TYR A N 1
ATOM 1863 C CA . TYR A 1 241 ? 15.565 10.128 -25.351 1.00 94.62 241 TYR A CA 1
ATOM 1864 C C . TYR A 1 241 ? 15.294 9.877 -26.837 1.00 94.62 241 TYR A C 1
ATOM 1866 O O . TYR A 1 241 ? 16.030 10.402 -27.667 1.00 94.62 241 TYR A O 1
ATOM 1874 N N . GLY A 1 242 ? 14.302 9.047 -27.173 1.00 93.00 242 GLY A N 1
ATOM 1875 C CA . GLY A 1 242 ? 14.059 8.566 -28.533 1.00 93.00 242 GLY A CA 1
ATOM 1876 C C . GLY A 1 242 ? 12.744 9.026 -29.138 1.00 93.00 242 GLY A C 1
ATOM 1877 O O . GLY A 1 242 ? 12.711 9.935 -29.965 1.00 93.00 242 GLY A O 1
ATOM 1878 N N . MET A 1 243 ? 11.658 8.361 -28.750 1.00 92.00 243 MET A N 1
ATOM 1879 C CA . MET A 1 243 ? 10.344 8.518 -29.378 1.00 92.00 243 MET A CA 1
ATOM 1880 C C . MET A 1 243 ? 9.756 9.912 -29.163 1.00 92.00 243 MET A C 1
ATOM 1882 O O . MET A 1 243 ? 9.287 10.553 -30.102 1.00 92.00 243 MET A O 1
ATOM 1886 N N . TYR A 1 244 ? 9.795 10.407 -27.930 1.00 92.75 244 TYR A N 1
ATOM 1887 C CA . TYR A 1 244 ? 9.067 11.611 -27.546 1.00 92.75 244 TYR A CA 1
ATOM 1888 C C . TYR A 1 244 ? 9.635 12.902 -28.159 1.00 92.75 244 TYR A C 1
ATOM 1890 O O . TYR A 1 244 ? 8.826 13.721 -28.580 1.00 92.75 244 TYR A O 1
ATOM 1898 N N . PRO A 1 245 ? 10.958 13.111 -28.316 1.00 94.38 245 PRO A N 1
ATOM 1899 C CA . PRO A 1 245 ? 11.486 14.273 -29.042 1.00 94.38 245 PRO A CA 1
ATOM 1900 C C . PRO A 1 245 ? 11.005 14.336 -30.501 1.00 94.38 245 PRO A C 1
ATOM 1902 O O . PRO A 1 245 ? 10.669 15.408 -31.020 1.00 94.38 245 PRO A O 1
ATOM 1905 N N . ILE A 1 246 ? 10.907 13.175 -31.163 1.00 94.06 246 ILE A N 1
ATOM 1906 C CA . ILE A 1 246 ? 10.403 13.067 -32.540 1.00 94.06 246 ILE A CA 1
ATOM 1907 C C . ILE A 1 246 ? 8.909 13.403 -32.576 1.00 94.06 246 ILE A C 1
ATOM 1909 O O . ILE A 1 246 ? 8.478 14.164 -33.434 1.00 94.06 246 ILE A O 1
ATOM 1913 N N . LEU A 1 247 ? 8.116 12.917 -31.625 1.00 91.62 247 LEU A N 1
ATOM 1914 C CA . LEU A 1 247 ? 6.667 13.137 -31.612 1.00 91.62 247 LEU A CA 1
ATOM 1915 C C . LEU A 1 247 ? 6.281 14.546 -31.112 1.00 91.62 247 LEU A C 1
ATOM 1917 O O . LEU A 1 247 ? 5.487 15.235 -31.744 1.00 91.62 247 LEU A O 1
ATOM 1921 N N . CYS A 1 248 ? 6.897 15.026 -30.037 1.00 90.19 248 CYS A N 1
ATOM 1922 C CA . CYS A 1 248 ? 6.506 16.248 -29.322 1.00 90.19 248 CYS A CA 1
ATOM 1923 C C . CYS A 1 248 ? 7.392 17.471 -29.632 1.00 90.19 248 CYS A C 1
ATOM 1925 O O . CYS A 1 248 ? 7.216 18.516 -29.027 1.00 90.19 248 CYS A O 1
ATOM 1927 N N . ASP A 1 249 ? 8.358 17.369 -30.551 1.00 91.50 249 ASP A N 1
ATOM 1928 C CA . ASP A 1 249 ? 9.201 18.496 -30.997 1.00 91.50 249 ASP A CA 1
ATOM 1929 C C . ASP A 1 249 ? 9.936 19.257 -29.867 1.00 91.50 249 ASP A C 1
ATOM 1931 O O . ASP A 1 249 ? 9.862 20.487 -29.739 1.00 91.50 249 ASP A O 1
ATOM 1935 N N . PHE A 1 250 ? 10.697 18.515 -29.064 1.00 94.62 250 PHE A N 1
ATOM 1936 C CA . PHE A 1 250 ? 11.624 19.054 -28.064 1.00 94.62 250 PHE A CA 1
ATOM 1937 C C . PHE A 1 250 ? 13.034 18.492 -28.275 1.00 94.62 250 PHE A C 1
ATOM 1939 O O . PHE A 1 250 ? 13.214 17.542 -29.038 1.00 94.62 250 PHE A O 1
ATOM 1946 N N . SER A 1 251 ? 14.040 19.083 -27.627 1.00 96.69 251 SER A N 1
ATOM 1947 C CA . SER A 1 251 ? 15.410 18.552 -27.635 1.00 96.69 251 SER A CA 1
ATOM 1948 C C . SER A 1 251 ? 15.713 17.877 -26.310 1.00 96.69 251 SER A C 1
ATOM 1950 O O . SER A 1 251 ? 15.492 18.463 -25.249 1.00 96.69 251 SER A O 1
ATOM 1952 N N . VAL A 1 252 ? 16.290 16.681 -26.358 1.00 96.81 252 VAL A N 1
ATOM 1953 C CA . VAL A 1 252 ? 16.722 15.986 -25.143 1.00 96.81 252 VAL A CA 1
ATOM 1954 C C . VAL A 1 252 ? 18.211 16.206 -24.880 1.00 96.81 252 VAL A C 1
ATOM 1956 O O . VAL A 1 252 ? 19.048 16.062 -25.772 1.00 96.81 252 VAL A O 1
ATOM 1959 N N . VAL A 1 253 ? 18.555 16.555 -23.645 1.00 96.38 253 VAL A N 1
ATOM 1960 C CA . VAL A 1 253 ? 19.934 16.723 -23.189 1.00 96.38 253 VAL A CA 1
ATOM 1961 C C . VAL A 1 253 ? 20.383 15.460 -22.457 1.00 96.38 253 VAL A C 1
ATOM 1963 O O . VAL A 1 253 ? 19.701 14.977 -21.549 1.00 96.38 253 VAL A O 1
ATOM 1966 N N . TRP A 1 254 ? 21.540 14.931 -22.850 1.00 93.19 254 TRP A N 1
ATOM 1967 C CA . TRP A 1 254 ? 22.133 13.722 -22.279 1.00 93.19 254 TRP A CA 1
ATOM 1968 C C . TRP A 1 254 ? 23.140 14.038 -21.174 1.00 93.19 254 TRP A C 1
ATOM 1970 O O . TRP A 1 254 ? 23.918 14.978 -21.282 1.00 93.19 254 TRP A O 1
ATOM 1980 N N . GLY A 1 255 ? 23.173 13.213 -20.129 1.00 86.38 255 GLY A N 1
ATOM 1981 C CA . GLY A 1 255 ? 24.262 13.226 -19.151 1.00 86.38 255 GLY A CA 1
ATOM 1982 C C . GLY A 1 255 ? 25.530 12.522 -19.661 1.00 86.38 255 GLY A C 1
ATOM 1983 O O . GLY A 1 255 ? 25.536 11.951 -20.755 1.00 86.38 255 GLY A O 1
ATOM 1984 N N . PRO A 1 256 ? 26.615 12.522 -18.867 1.00 76.50 256 PRO A N 1
ATOM 1985 C CA . PRO A 1 256 ? 27.805 11.732 -19.169 1.00 76.50 256 PRO A CA 1
ATOM 1986 C C . PRO A 1 256 ? 27.481 10.227 -19.177 1.00 76.50 256 PRO A C 1
ATOM 1988 O O . PRO A 1 256 ? 26.732 9.731 -18.337 1.00 76.50 256 PRO A O 1
ATOM 1991 N N . SER A 1 257 ? 28.057 9.489 -20.129 1.00 74.25 257 SER A N 1
ATOM 1992 C CA . SER A 1 257 ? 27.692 8.090 -20.407 1.00 74.25 257 SER A CA 1
ATOM 1993 C C . SER A 1 257 ? 28.509 7.045 -19.640 1.00 74.25 257 SER A C 1
ATOM 1995 O O . SER A 1 257 ? 28.190 5.853 -19.692 1.00 74.25 257 SER A O 1
ATOM 1997 N N . ASP A 1 258 ? 29.570 7.467 -18.948 1.00 65.88 258 ASP A N 1
ATOM 1998 C CA . ASP A 1 258 ? 30.596 6.595 -18.369 1.00 65.88 258 ASP A CA 1
ATOM 1999 C C . ASP A 1 258 ? 30.400 6.274 -16.884 1.00 65.88 258 ASP A C 1
ATOM 2001 O O . ASP A 1 258 ? 31.088 5.402 -16.351 1.00 65.88 258 ASP A O 1
ATOM 2005 N N . ARG A 1 259 ? 29.455 6.943 -16.219 1.00 65.19 259 ARG A N 1
ATOM 2006 C CA . ARG A 1 259 ? 29.184 6.780 -14.789 1.00 65.19 259 ARG A CA 1
ATOM 2007 C C . ARG A 1 259 ? 27.696 6.982 -14.469 1.00 65.19 259 ARG A C 1
ATOM 2009 O O . ARG A 1 259 ? 26.995 7.634 -15.242 1.00 65.19 259 ARG A O 1
ATOM 2016 N N . PRO A 1 260 ? 27.181 6.415 -13.363 1.00 64.94 260 PRO A N 1
ATOM 2017 C CA . PRO A 1 260 ? 25.817 6.679 -12.913 1.00 64.94 260 PRO A CA 1
ATOM 2018 C C . PRO A 1 260 ? 25.586 8.169 -12.633 1.00 64.94 260 PRO A C 1
ATOM 2020 O O . PRO A 1 260 ? 26.490 8.867 -12.177 1.00 64.94 260 PRO A O 1
ATOM 2023 N N . LEU A 1 261 ? 24.365 8.638 -12.883 1.00 73.62 261 LEU A N 1
ATOM 2024 C CA . LEU A 1 261 ? 23.972 10.008 -12.577 1.00 73.62 261 LEU A CA 1
ATOM 2025 C C . LEU A 1 261 ? 23.823 10.199 -11.061 1.00 73.62 261 LEU A C 1
ATOM 2027 O O . LEU A 1 261 ? 23.219 9.366 -10.388 1.00 73.62 261 LEU A O 1
ATOM 2031 N N . ASN A 1 262 ? 24.333 11.318 -10.552 1.00 76.38 262 ASN A N 1
ATOM 2032 C CA . ASN A 1 262 ? 24.103 11.817 -9.197 1.00 76.38 262 ASN A CA 1
ATOM 2033 C C . ASN A 1 262 ? 23.747 13.316 -9.255 1.00 76.38 262 ASN A C 1
ATOM 2035 O O . ASN A 1 262 ? 23.780 13.912 -10.335 1.00 76.38 262 ASN A O 1
ATOM 2039 N N . ALA A 1 263 ? 23.419 13.925 -8.112 1.00 79.56 263 ALA A N 1
ATOM 2040 C CA . ALA A 1 263 ? 23.033 15.337 -8.042 1.00 79.56 263 ALA A CA 1
ATOM 2041 C C . ALA A 1 263 ? 24.105 16.286 -8.598 1.00 79.56 263 ALA A C 1
ATOM 2043 O O . ALA A 1 263 ? 23.790 17.130 -9.430 1.00 79.56 263 ALA A O 1
ATOM 2044 N N . ALA A 1 264 ? 25.374 16.112 -8.218 1.00 83.62 264 ALA A N 1
ATOM 2045 C CA . ALA A 1 264 ? 26.461 16.981 -8.674 1.00 83.62 264 ALA A CA 1
ATOM 2046 C C . ALA A 1 264 ? 26.643 16.944 -10.203 1.00 83.62 264 ALA A C 1
ATOM 2048 O O . ALA A 1 264 ? 26.775 17.986 -10.841 1.00 83.62 264 ALA A O 1
ATOM 2049 N N . LEU A 1 265 ? 26.591 15.750 -10.800 1.00 82.69 265 LEU A N 1
ATOM 2050 C CA . LEU A 1 265 ? 26.679 15.570 -12.250 1.00 82.69 265 LEU A CA 1
ATOM 2051 C C . LEU A 1 265 ? 25.446 16.117 -12.970 1.00 82.69 265 LEU A C 1
ATOM 2053 O O . LEU A 1 265 ? 25.581 16.685 -14.050 1.00 82.69 265 LEU A O 1
ATOM 2057 N N . ALA A 1 266 ? 24.253 15.950 -12.391 1.00 88.81 266 ALA A N 1
ATOM 2058 C CA . ALA A 1 266 ? 23.033 16.541 -12.928 1.00 88.81 266 ALA A CA 1
ATOM 2059 C C . ALA A 1 266 ? 23.119 18.073 -12.901 1.00 88.81 266 ALA A C 1
ATOM 2061 O O . ALA A 1 266 ? 22.848 18.714 -13.912 1.00 88.81 266 ALA A O 1
ATOM 2062 N N . GLU A 1 267 ? 23.566 18.659 -11.788 1.00 93.25 267 GLU A N 1
ATOM 2063 C CA . GLU A 1 267 ? 23.773 20.100 -11.669 1.00 93.25 267 GLU A CA 1
ATOM 2064 C C . GLU A 1 267 ? 24.779 20.630 -12.691 1.00 93.25 267 GLU A C 1
ATOM 2066 O O . GLU A 1 267 ? 24.507 21.629 -13.354 1.00 93.25 267 GLU A O 1
ATOM 2071 N N . GLU A 1 268 ? 25.939 19.984 -12.819 1.00 91.19 268 GLU A N 1
ATOM 2072 C CA . GLU A 1 268 ? 26.966 20.375 -13.786 1.00 91.19 268 GLU A CA 1
ATOM 2073 C C . GLU A 1 268 ? 26.424 20.289 -15.217 1.00 91.19 268 GLU A C 1
ATOM 2075 O O . GLU A 1 268 ? 26.507 21.264 -15.966 1.00 91.19 268 GLU A O 1
ATOM 2080 N N . ALA A 1 269 ? 25.795 19.166 -15.576 1.00 91.62 269 ALA A N 1
ATOM 2081 C CA . ALA A 1 269 ? 25.227 18.968 -16.903 1.00 91.62 269 ALA A CA 1
ATOM 2082 C C . ALA A 1 269 ? 24.146 20.006 -17.225 1.00 91.62 269 ALA A C 1
ATOM 2084 O O . ALA A 1 269 ? 24.174 20.595 -18.303 1.00 91.62 269 ALA A O 1
ATOM 2085 N N . ILE A 1 270 ? 23.224 20.283 -16.299 1.00 95.06 270 ILE A N 1
ATOM 2086 C CA . ILE A 1 270 ? 22.174 21.294 -16.482 1.00 95.06 270 ILE A CA 1
ATOM 2087 C C . ILE A 1 270 ? 22.799 22.685 -16.676 1.00 95.06 270 ILE A C 1
ATOM 2089 O O . ILE A 1 270 ? 22.446 23.375 -17.631 1.00 95.06 270 ILE A O 1
ATOM 2093 N N . LYS A 1 271 ? 23.780 23.065 -15.841 1.00 92.62 271 LYS A N 1
ATOM 2094 C CA . LYS A 1 271 ? 24.453 24.378 -15.901 1.00 92.62 271 LYS A CA 1
ATOM 2095 C C . LYS A 1 271 ? 25.106 24.656 -17.256 1.00 92.62 271 LYS A C 1
ATOM 2097 O O . LYS A 1 271 ? 25.057 25.790 -17.725 1.00 92.62 271 LYS A O 1
ATOM 2102 N N . VAL A 1 272 ? 25.731 23.654 -17.877 1.00 92.50 272 VAL A N 1
ATOM 2103 C CA . VAL A 1 272 ? 26.565 23.859 -19.079 1.00 92.50 272 VAL A CA 1
ATOM 2104 C C . VAL A 1 272 ? 25.930 23.393 -20.395 1.00 92.50 272 VAL A C 1
ATOM 2106 O O . VAL A 1 272 ? 26.473 23.668 -21.463 1.00 92.50 272 VAL A O 1
ATOM 2109 N N . SER A 1 273 ? 24.777 22.720 -20.353 1.00 92.75 273 SER A N 1
ATOM 2110 C CA . SER A 1 273 ? 24.083 22.218 -21.554 1.00 92.75 273 SER A CA 1
ATOM 2111 C C . SER A 1 273 ? 23.036 23.169 -22.140 1.00 92.75 273 SER A C 1
ATOM 2113 O O . SER A 1 273 ? 22.596 22.979 -23.278 1.00 92.75 273 SER A O 1
ATOM 2115 N N . GLY A 1 274 ? 22.608 24.175 -21.371 1.00 90.75 274 GLY A N 1
ATOM 2116 C CA . GLY A 1 274 ? 21.469 25.022 -21.728 1.00 90.75 274 GLY A CA 1
ATOM 2117 C C . GLY A 1 274 ? 20.122 24.300 -21.613 1.00 90.75 274 GLY A C 1
ATOM 2118 O O . GLY A 1 274 ? 19.199 24.615 -22.362 1.00 90.75 274 GLY A O 1
ATOM 2119 N N . ALA A 1 275 ? 20.017 23.302 -20.730 1.00 96.06 275 ALA A N 1
ATOM 2120 C CA . ALA A 1 275 ? 18.738 22.702 -20.375 1.00 96.06 275 ALA A CA 1
ATOM 2121 C C . ALA A 1 275 ? 17.824 23.745 -19.712 1.00 96.06 275 ALA A C 1
ATOM 2123 O O . ALA A 1 275 ? 18.244 24.481 -18.824 1.00 96.06 275 ALA A O 1
ATOM 2124 N N . GLU A 1 276 ? 16.566 23.794 -20.141 1.00 96.50 276 GLU A N 1
ATOM 2125 C CA . GLU A 1 276 ? 15.555 24.720 -19.614 1.00 96.50 276 GLU A CA 1
ATOM 2126 C C . GLU A 1 276 ? 14.625 24.029 -18.617 1.00 96.50 276 GLU A C 1
ATOM 2128 O O . GLU A 1 276 ? 13.961 24.683 -17.818 1.00 96.50 276 GLU A O 1
ATOM 2133 N N . CYS A 1 277 ? 14.541 22.702 -18.710 1.00 96.31 277 CYS A N 1
ATOM 2134 C CA . CYS A 1 277 ? 13.661 21.851 -17.924 1.00 96.31 277 CYS A CA 1
ATOM 2135 C C . CYS A 1 277 ? 14.400 20.559 -17.572 1.00 96.31 277 CYS A C 1
ATOM 2137 O O . CYS A 1 277 ? 15.365 20.183 -18.247 1.00 96.31 277 CYS A O 1
ATOM 2139 N N . THR A 1 278 ? 13.923 19.833 -16.564 1.00 96.19 278 THR A N 1
ATOM 2140 C CA . THR A 1 278 ? 14.534 18.559 -16.166 1.00 96.19 278 THR A CA 1
ATOM 2141 C C . THR A 1 278 ? 13.499 17.468 -15.907 1.00 96.19 278 THR A C 1
ATOM 2143 O O . THR A 1 278 ? 12.401 17.759 -15.442 1.00 96.19 278 THR A O 1
ATOM 2146 N N . LEU A 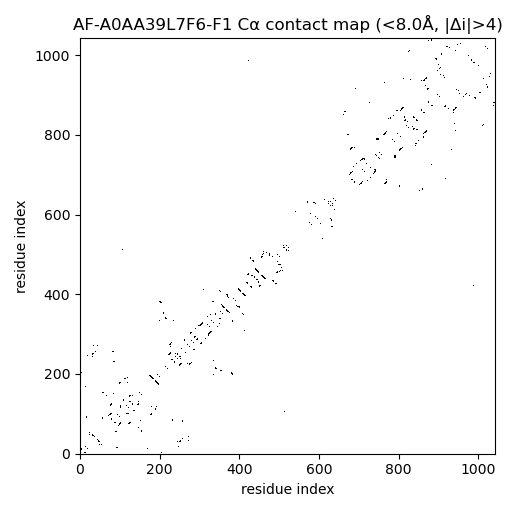1 279 ? 13.850 16.218 -16.209 1.00 93.25 279 LEU A N 1
ATOM 2147 C CA . LEU A 1 279 ? 13.121 15.006 -15.844 1.00 93.25 279 LEU A CA 1
ATOM 2148 C C . LEU A 1 279 ? 14.074 14.084 -15.078 1.00 93.25 279 LEU A C 1
ATOM 2150 O O . LEU A 1 279 ? 14.969 13.474 -15.673 1.00 93.25 279 LEU A O 1
ATOM 2154 N N . LEU A 1 280 ? 13.886 13.975 -13.762 1.00 88.94 280 LEU A N 1
ATOM 2155 C CA . LEU A 1 280 ? 14.819 13.284 -12.868 1.00 88.94 280 LEU A CA 1
ATOM 2156 C C . LEU A 1 280 ? 14.129 12.235 -11.987 1.00 88.94 280 LEU A C 1
ATOM 2158 O O . LEU A 1 280 ? 12.966 12.397 -11.618 1.00 88.94 280 LEU A O 1
ATOM 2162 N N . PRO A 1 281 ? 14.847 11.169 -11.592 1.00 80.88 281 PRO A N 1
ATOM 2163 C CA . PRO A 1 281 ? 14.425 10.333 -10.475 1.00 80.88 281 PRO A CA 1
ATOM 2164 C C . PRO A 1 281 ? 14.340 11.153 -9.172 1.00 80.88 281 PRO A C 1
ATOM 2166 O O . PRO A 1 281 ? 15.178 12.044 -8.982 1.00 80.88 281 PRO A O 1
ATOM 2169 N N . PRO A 1 282 ? 13.416 10.825 -8.244 1.00 81.06 282 PRO A N 1
ATOM 2170 C CA . PRO A 1 282 ? 13.270 11.538 -6.973 1.00 81.06 282 PRO A CA 1
ATOM 2171 C C . PRO A 1 282 ? 14.577 11.678 -6.192 1.00 81.06 282 PRO A C 1
ATOM 2173 O O . PRO A 1 282 ? 14.895 12.774 -5.758 1.00 81.06 282 PRO A O 1
ATOM 2176 N N . SER A 1 283 ? 15.388 10.618 -6.098 1.00 74.56 283 SER A N 1
ATOM 2177 C CA . SER A 1 283 ? 16.647 10.634 -5.337 1.00 74.56 283 SER A CA 1
ATOM 2178 C C . SER A 1 283 ? 17.634 11.705 -5.808 1.00 74.56 283 SER A C 1
ATOM 2180 O O . SER A 1 283 ? 18.227 12.405 -4.995 1.00 74.56 283 SER A O 1
ATOM 2182 N N . VAL A 1 284 ? 17.784 11.876 -7.125 1.00 79.50 284 VAL A N 1
ATOM 2183 C CA . VAL A 1 284 ? 18.681 12.892 -7.695 1.00 79.50 284 VAL A CA 1
ATOM 2184 C C . VAL A 1 284 ? 18.140 14.289 -7.410 1.00 79.50 284 VAL A C 1
ATOM 2186 O O . VAL A 1 284 ? 18.896 15.175 -7.018 1.00 79.50 284 VAL A O 1
ATOM 2189 N N . LEU A 1 285 ? 16.834 14.482 -7.596 1.00 84.62 285 LEU A N 1
ATOM 2190 C CA . LEU A 1 285 ? 16.184 15.772 -7.396 1.00 84.62 285 LEU A CA 1
ATOM 2191 C C . LEU A 1 285 ? 16.169 16.184 -5.911 1.00 84.62 285 LEU A C 1
ATOM 2193 O O . LEU A 1 285 ? 16.389 17.352 -5.594 1.00 84.62 285 LEU A O 1
ATOM 2197 N N . GLU A 1 286 ? 15.982 15.225 -5.002 1.00 82.50 286 GLU A N 1
ATOM 2198 C CA . GLU A 1 286 ? 16.069 15.422 -3.554 1.00 82.50 286 GLU A CA 1
ATOM 2199 C C . GLU A 1 286 ? 17.475 15.830 -3.122 1.00 82.50 286 GLU A C 1
ATOM 2201 O O . GLU A 1 286 ? 17.634 16.806 -2.390 1.00 82.50 286 GLU A O 1
ATOM 2206 N N . ASP A 1 287 ? 18.502 15.130 -3.606 1.00 77.38 287 ASP A N 1
ATOM 2207 C CA . ASP A 1 287 ? 19.891 15.447 -3.278 1.00 77.38 287 ASP A CA 1
ATOM 2208 C C . ASP A 1 287 ? 20.316 16.823 -3.813 1.00 77.38 287 ASP A C 1
ATOM 2210 O O . ASP A 1 287 ? 21.020 17.557 -3.118 1.00 77.38 287 ASP A O 1
ATOM 2214 N N . MET A 1 288 ? 19.830 17.230 -4.992 1.00 87.81 288 MET A N 1
ATOM 2215 C CA . MET A 1 288 ? 20.012 18.603 -5.486 1.00 87.81 288 MET A CA 1
ATOM 2216 C C . MET A 1 288 ? 19.373 19.622 -4.530 1.00 87.81 288 MET A C 1
ATOM 2218 O O . MET A 1 288 ? 19.995 20.620 -4.163 1.00 87.81 288 MET A O 1
ATOM 2222 N N . ALA A 1 289 ? 18.147 19.359 -4.076 1.00 88.06 289 ALA A N 1
ATOM 2223 C CA . ALA A 1 289 ? 17.395 20.264 -3.210 1.00 88.06 289 ALA A CA 1
ATOM 2224 C C . ALA A 1 289 ? 17.941 20.371 -1.771 1.00 88.06 289 ALA A C 1
ATOM 2226 O O . ALA A 1 289 ? 17.572 21.296 -1.044 1.00 88.06 289 ALA A O 1
ATOM 2227 N N . LYS A 1 290 ? 18.841 19.470 -1.352 1.00 81.56 290 LYS A N 1
ATOM 2228 C CA . LYS A 1 290 ? 19.555 19.563 -0.065 1.00 81.56 290 LYS A CA 1
ATOM 2229 C C . LYS A 1 290 ? 20.610 20.675 -0.043 1.00 81.56 290 LYS A C 1
ATOM 2231 O O . LYS A 1 290 ? 21.048 21.062 1.039 1.00 81.56 290 LYS A O 1
ATOM 2236 N N . THR A 1 291 ? 21.023 21.201 -1.200 1.00 84.56 291 THR A N 1
ATOM 2237 C CA . THR A 1 291 ? 22.075 22.224 -1.286 1.00 84.56 291 THR A CA 1
ATOM 2238 C C . THR A 1 291 ? 21.532 23.579 -1.761 1.00 84.56 291 THR A C 1
ATOM 2240 O O . THR A 1 291 ? 20.670 23.630 -2.643 1.00 84.56 291 THR A O 1
ATOM 2243 N N . PRO A 1 292 ? 22.057 24.712 -1.249 1.00 89.81 292 PRO A N 1
ATOM 2244 C CA . PRO A 1 292 ? 21.692 26.034 -1.762 1.00 89.81 292 PRO A CA 1
ATOM 2245 C C . PRO A 1 292 ? 22.016 26.212 -3.252 1.00 89.81 292 PRO A C 1
ATOM 2247 O O . PRO A 1 292 ? 21.273 26.876 -3.971 1.00 89.81 292 PRO A O 1
ATOM 2250 N N . SER A 1 293 ? 23.112 25.611 -3.731 1.00 91.56 293 SER A N 1
ATOM 2251 C CA . SER A 1 293 ? 23.498 25.652 -5.145 1.00 91.56 293 SER A CA 1
ATOM 2252 C C . SER A 1 293 ? 22.513 24.904 -6.036 1.00 91.56 293 SER A C 1
ATOM 2254 O O . SER A 1 293 ? 22.176 25.407 -7.108 1.00 91.56 293 SER A O 1
ATOM 2256 N N . GLY A 1 294 ? 22.028 23.744 -5.590 1.00 93.31 294 GLY A N 1
ATOM 2257 C CA . GLY A 1 294 ? 21.044 22.958 -6.321 1.00 93.31 294 GLY A CA 1
ATOM 2258 C C . GLY A 1 294 ? 19.681 23.646 -6.368 1.00 93.31 294 GLY A C 1
ATOM 2259 O O . GLY A 1 294 ? 19.124 23.783 -7.453 1.00 93.31 294 GLY A O 1
ATOM 2260 N N . LEU A 1 295 ? 19.180 24.186 -5.248 1.00 94.62 295 LEU A N 1
ATOM 2261 C CA . LEU A 1 295 ? 17.943 24.990 -5.240 1.00 94.62 295 LEU A CA 1
ATOM 2262 C C . LEU A 1 295 ? 18.053 26.243 -6.119 1.00 94.62 295 LEU A C 1
ATOM 2264 O O . LEU A 1 295 ? 17.127 26.554 -6.866 1.00 94.62 295 LEU A O 1
ATOM 2268 N N . SER A 1 296 ? 19.198 26.931 -6.076 1.00 96.62 296 SER A N 1
ATOM 2269 C CA . SER A 1 296 ? 19.461 28.081 -6.947 1.00 96.62 296 SER A CA 1
ATOM 2270 C C . SER A 1 296 ? 19.406 27.675 -8.424 1.00 96.62 296 SER A C 1
ATOM 2272 O O . SER A 1 296 ? 18.734 28.325 -9.222 1.00 96.62 296 SER A O 1
ATOM 2274 N N . LEU A 1 297 ? 20.018 26.545 -8.790 1.00 96.62 297 LEU A N 1
ATOM 2275 C CA . LEU A 1 297 ? 19.950 26.025 -10.154 1.00 96.62 297 LEU A CA 1
ATOM 2276 C C . LEU A 1 297 ? 18.520 25.659 -10.563 1.00 96.62 297 LEU A C 1
ATOM 2278 O O . LEU A 1 297 ? 18.086 26.045 -11.646 1.00 96.62 297 LEU A O 1
ATOM 2282 N N . LEU A 1 298 ? 17.779 24.949 -9.709 1.00 96.69 298 LEU A N 1
ATOM 2283 C CA . LEU A 1 298 ? 16.386 24.583 -9.976 1.00 96.69 298 LEU A CA 1
ATOM 2284 C C . LEU A 1 298 ? 15.523 25.824 -10.231 1.00 96.69 298 LEU A C 1
ATOM 2286 O O . LEU A 1 298 ? 14.688 25.790 -11.129 1.00 96.69 298 LEU A O 1
ATOM 2290 N N . SER A 1 299 ? 15.790 26.938 -9.542 1.00 96.62 299 SER A N 1
ATOM 2291 C CA . SER A 1 299 ? 15.067 28.199 -9.758 1.00 96.62 299 SER A CA 1
ATOM 2292 C C . SER A 1 299 ? 15.268 28.831 -11.141 1.00 96.62 299 SER A C 1
ATOM 2294 O O . SER A 1 299 ? 14.467 29.656 -11.572 1.00 96.62 299 SER A O 1
ATOM 2296 N N . THR A 1 300 ? 16.317 28.431 -11.866 1.00 96.69 300 THR A N 1
ATOM 2297 C CA . THR A 1 300 ? 16.557 28.878 -13.248 1.00 96.69 300 THR A CA 1
ATOM 2298 C C . THR A 1 300 ? 15.773 28.075 -14.290 1.00 96.69 300 THR A C 1
ATOM 2300 O O . THR A 1 300 ? 15.679 28.502 -15.441 1.00 96.69 300 THR A O 1
ATOM 2303 N N . LEU A 1 301 ? 15.211 26.922 -13.909 1.00 97.06 301 LEU A N 1
ATOM 2304 C CA . LEU A 1 301 ? 14.464 26.047 -14.810 1.00 97.06 301 LEU A CA 1
ATOM 2305 C C . LEU A 1 301 ? 13.010 26.508 -14.942 1.00 97.06 301 LEU A C 1
ATOM 2307 O O . LEU A 1 301 ? 12.387 26.923 -13.964 1.00 97.06 301 LEU A O 1
ATOM 2311 N N . LYS A 1 302 ? 12.433 26.347 -16.139 1.00 95.25 302 LYS A N 1
ATOM 2312 C CA . LYS A 1 302 ? 11.005 26.603 -16.391 1.00 95.25 302 LYS A CA 1
ATOM 2313 C C . LYS A 1 302 ? 10.116 25.666 -15.572 1.00 95.25 302 LYS A C 1
ATOM 2315 O O . LYS A 1 302 ? 9.076 26.090 -15.072 1.00 95.25 302 LYS A O 1
ATOM 2320 N N . PHE A 1 303 ? 10.516 24.398 -15.480 1.00 94.06 303 PHE A N 1
ATOM 2321 C CA . PHE A 1 303 ? 9.886 23.384 -14.642 1.00 94.06 303 PHE A CA 1
ATOM 2322 C C . PHE A 1 303 ? 10.825 22.193 -14.402 1.00 94.06 303 PHE A C 1
ATOM 2324 O O . PHE A 1 303 ? 11.732 21.904 -15.192 1.00 94.06 303 PHE A O 1
ATOM 2331 N N . ALA A 1 304 ? 10.556 21.463 -13.325 1.00 94.62 304 ALA A N 1
ATOM 2332 C CA . ALA A 1 304 ? 11.147 20.174 -13.010 1.00 94.62 304 ALA A CA 1
ATOM 2333 C C . ALA A 1 304 ? 10.060 19.096 -12.986 1.00 94.62 304 ALA A C 1
ATOM 2335 O O . ALA A 1 304 ? 8.967 19.299 -12.458 1.00 94.62 304 ALA A O 1
ATOM 2336 N N . VAL A 1 305 ? 10.374 17.936 -13.552 1.00 92.12 305 VAL A N 1
ATOM 2337 C CA . VAL A 1 305 ? 9.503 16.766 -13.563 1.00 92.12 305 VAL A CA 1
ATOM 2338 C C . VAL A 1 305 ? 10.194 15.614 -12.852 1.00 92.12 305 VAL A C 1
ATOM 2340 O O . VAL A 1 305 ? 11.393 15.388 -13.038 1.00 92.12 305 VAL A O 1
ATOM 2343 N N . TYR A 1 306 ? 9.438 14.855 -12.070 1.00 89.75 306 TYR A N 1
ATOM 2344 C CA . TYR A 1 306 ? 9.909 13.606 -11.483 1.00 89.75 306 TYR A CA 1
ATOM 2345 C C . TYR A 1 306 ? 8.933 12.457 -11.740 1.00 89.75 306 TYR A C 1
ATOM 2347 O O . TYR A 1 306 ? 7.784 12.660 -12.127 1.00 89.75 306 TYR A O 1
ATOM 2355 N N . GLY A 1 307 ? 9.412 11.227 -11.568 1.00 80.94 307 GLY A N 1
ATOM 2356 C CA . GLY A 1 307 ? 8.587 10.036 -11.739 1.00 80.94 307 GLY A CA 1
ATOM 2357 C C . GLY A 1 307 ? 9.321 8.747 -11.386 1.00 80.94 307 GLY A C 1
ATOM 2358 O O . GLY A 1 307 ? 10.521 8.735 -11.112 1.00 80.94 307 GLY A O 1
ATOM 2359 N N . GLY A 1 308 ? 8.591 7.634 -11.394 1.00 67.75 308 GLY A N 1
ATOM 2360 C CA . GLY A 1 308 ? 9.129 6.315 -11.040 1.00 67.75 308 GLY A CA 1
ATOM 2361 C C . GLY A 1 308 ? 9.278 6.055 -9.535 1.00 67.75 308 GLY A C 1
ATOM 2362 O O . GLY A 1 308 ? 9.772 4.989 -9.172 1.00 67.75 308 GLY A O 1
ATOM 2363 N N . GLY A 1 309 ? 8.849 6.994 -8.690 1.00 69.12 309 GLY A N 1
ATOM 2364 C CA . GLY A 1 309 ? 8.754 6.885 -7.234 1.00 69.12 309 GLY A CA 1
ATOM 2365 C C . GLY A 1 309 ? 8.227 8.191 -6.619 1.00 69.12 309 GLY A C 1
ATOM 2366 O O . GLY A 1 309 ? 8.225 9.215 -7.311 1.00 69.12 309 GLY A O 1
ATOM 2367 N N . PRO A 1 310 ? 7.774 8.174 -5.353 1.00 70.94 310 PRO A N 1
ATOM 2368 C CA . PRO A 1 310 ? 7.355 9.381 -4.649 1.00 70.94 310 PRO A CA 1
ATOM 2369 C C . PRO A 1 310 ? 8.563 10.266 -4.317 1.00 70.94 310 PRO A C 1
ATOM 2371 O O . PRO A 1 310 ? 9.692 9.781 -4.224 1.00 70.94 310 PRO A O 1
ATOM 2374 N N . LEU A 1 311 ? 8.309 11.558 -4.120 1.00 73.44 311 LEU A N 1
ATOM 2375 C CA . LEU A 1 311 ? 9.301 12.535 -3.679 1.00 73.44 311 LEU A CA 1
ATOM 2376 C C . LEU A 1 311 ? 8.986 12.972 -2.244 1.00 73.44 311 LEU A C 1
ATOM 2378 O O . LEU A 1 311 ? 7.824 13.022 -1.839 1.00 73.44 311 LEU A O 1
ATOM 2382 N N . HIS A 1 312 ? 10.027 13.249 -1.467 1.00 67.69 312 HIS A N 1
ATOM 2383 C CA . HIS A 1 312 ? 9.927 13.531 -0.041 1.00 67.69 312 HIS A CA 1
ATOM 2384 C C . HIS A 1 312 ? 8.963 14.693 0.310 1.00 67.69 312 HIS A C 1
ATOM 2386 O O . HIS A 1 312 ? 9.131 15.791 -0.236 1.00 67.69 312 HIS A O 1
ATOM 2392 N N . PRO A 1 313 ? 8.042 14.529 1.288 1.00 69.94 313 PRO A N 1
ATOM 2393 C CA . PRO A 1 313 ? 7.074 15.563 1.685 1.00 69.94 313 PRO A CA 1
ATOM 2394 C C . PRO A 1 313 ? 7.685 16.911 2.093 1.00 69.94 313 PRO A C 1
ATOM 2396 O O . PRO A 1 313 ? 7.132 17.946 1.755 1.00 69.94 313 PRO A O 1
ATOM 2399 N N . ASP A 1 314 ? 8.850 16.919 2.749 1.00 72.56 314 ASP A N 1
ATOM 2400 C CA . ASP A 1 314 ? 9.571 18.157 3.112 1.00 72.56 314 ASP A CA 1
ATOM 2401 C C . ASP A 1 314 ? 10.472 18.733 2.008 1.00 72.56 314 ASP A C 1
ATOM 2403 O O . ASP A 1 314 ? 10.967 19.856 2.140 1.00 72.56 314 ASP A O 1
ATOM 2407 N N . ILE A 1 315 ? 10.761 17.974 0.946 1.00 77.62 315 ILE A N 1
ATOM 2408 C CA . ILE A 1 315 ? 11.653 18.429 -0.132 1.00 77.62 315 ILE A CA 1
ATOM 2409 C C . ILE A 1 315 ? 10.848 18.928 -1.327 1.00 77.62 315 ILE A C 1
ATOM 2411 O O . ILE A 1 315 ? 11.206 19.947 -1.915 1.00 77.62 315 ILE A O 1
ATOM 2415 N N . GLY A 1 316 ? 9.730 18.275 -1.645 1.00 85.25 316 GLY A N 1
ATOM 2416 C CA . GLY A 1 316 ? 8.847 18.681 -2.736 1.00 85.25 316 GLY A CA 1
ATOM 2417 C C . GLY A 1 316 ? 8.400 20.136 -2.645 1.00 85.25 316 GLY A C 1
ATOM 2418 O O . GLY A 1 316 ? 8.636 20.868 -3.603 1.00 85.25 316 GLY A O 1
ATOM 2419 N N . PRO A 1 317 ? 7.893 20.617 -1.493 1.00 87.88 317 PRO A N 1
ATOM 2420 C CA . PRO A 1 317 ? 7.540 22.020 -1.309 1.00 87.88 317 PRO A CA 1
ATOM 2421 C C . PRO A 1 317 ? 8.739 22.960 -1.468 1.00 87.88 317 PRO A C 1
ATOM 2423 O O . PRO A 1 317 ? 8.602 24.032 -2.045 1.00 87.88 317 PRO A O 1
ATOM 2426 N N . LYS A 1 318 ? 9.945 22.567 -1.027 1.00 89.69 318 LYS A N 1
ATOM 2427 C CA . LYS A 1 318 ? 11.157 23.393 -1.202 1.00 89.69 318 LYS A CA 1
ATOM 2428 C C . LYS A 1 318 ? 11.496 23.594 -2.676 1.00 89.69 318 LYS A C 1
ATOM 2430 O O . LYS A 1 318 ? 11.881 24.693 -3.062 1.00 89.69 318 LYS A O 1
ATOM 2435 N N . ILE A 1 319 ? 11.343 22.548 -3.486 1.00 93.06 319 ILE A N 1
ATOM 2436 C CA . ILE A 1 319 ? 11.552 22.620 -4.934 1.00 93.06 319 ILE A CA 1
ATOM 2437 C C . ILE A 1 319 ? 10.408 23.394 -5.599 1.00 93.06 319 ILE A C 1
ATOM 2439 O O . ILE A 1 319 ? 10.671 24.288 -6.398 1.00 93.06 319 ILE A O 1
ATOM 2443 N N . ALA A 1 320 ? 9.156 23.092 -5.241 1.00 92.75 320 ALA A N 1
ATOM 2444 C CA . ALA A 1 320 ? 7.962 23.745 -5.780 1.00 92.75 320 ALA A CA 1
ATOM 2445 C C . ALA A 1 320 ? 7.947 25.263 -5.515 1.00 92.75 320 ALA A C 1
ATOM 2447 O O . ALA A 1 320 ? 7.453 26.031 -6.334 1.00 92.75 320 ALA A O 1
ATOM 2448 N N . ASN A 1 321 ? 8.557 25.703 -4.410 1.00 92.81 321 ASN A N 1
ATOM 2449 C CA . ASN A 1 321 ? 8.721 27.119 -4.080 1.00 92.81 321 ASN A CA 1
ATOM 2450 C C . ASN A 1 321 ? 9.706 27.861 -4.993 1.00 92.81 321 ASN A C 1
ATOM 2452 O O . ASN A 1 321 ? 9.669 29.090 -5.048 1.00 92.81 321 ASN A O 1
ATOM 2456 N N . VAL A 1 322 ? 10.618 27.154 -5.668 1.00 94.31 322 VAL A N 1
ATOM 2457 C CA . VAL A 1 322 ? 11.640 27.779 -6.522 1.00 94.31 322 VAL A CA 1
ATOM 2458 C C . VAL A 1 322 ? 11.428 27.514 -8.010 1.00 94.31 322 VAL A C 1
ATOM 2460 O O . VAL A 1 322 ? 11.891 28.299 -8.828 1.00 94.31 322 VAL A O 1
ATOM 2463 N N . THR A 1 323 ? 10.721 26.446 -8.383 1.00 94.06 323 THR A N 1
ATOM 2464 C CA . THR A 1 323 ? 10.372 26.123 -9.773 1.00 94.06 323 THR A CA 1
ATOM 2465 C C . THR A 1 323 ? 9.054 25.359 -9.837 1.00 94.06 323 THR A C 1
ATOM 2467 O O . THR A 1 323 ? 8.636 24.735 -8.865 1.00 94.06 323 THR A O 1
ATOM 2470 N N . ARG A 1 324 ? 8.401 25.351 -11.002 1.00 92.69 324 ARG A N 1
ATOM 2471 C CA . ARG A 1 324 ? 7.206 24.527 -11.215 1.00 92.69 324 ARG A CA 1
ATOM 2472 C C . ARG A 1 324 ? 7.585 23.051 -11.136 1.00 92.69 324 ARG A C 1
ATOM 2474 O O . ARG A 1 324 ? 8.364 22.576 -11.960 1.00 92.69 324 ARG A O 1
ATOM 2481 N N . LEU A 1 325 ? 7.030 22.334 -10.165 1.00 93.19 325 LEU A N 1
ATOM 2482 C CA . LEU A 1 325 ? 7.302 20.916 -9.949 1.00 93.19 325 LEU A CA 1
ATOM 2483 C C . LEU A 1 325 ? 6.098 20.071 -10.369 1.00 93.19 325 LEU A C 1
ATOM 2485 O O . LEU A 1 325 ? 4.979 20.305 -9.917 1.00 93.19 325 LEU A O 1
ATOM 2489 N N . HIS A 1 326 ? 6.340 19.078 -11.222 1.00 90.94 326 HIS A N 1
ATOM 2490 C CA . HIS A 1 326 ? 5.313 18.178 -11.738 1.00 90.94 326 HIS A CA 1
ATOM 2491 C C . HIS A 1 326 ? 5.715 16.716 -11.541 1.00 90.94 326 HIS A C 1
ATOM 2493 O O . HIS A 1 326 ? 6.892 16.364 -11.624 1.00 90.94 326 HIS A O 1
ATOM 2499 N N . THR A 1 327 ? 4.727 15.854 -11.318 1.00 88.44 327 THR A N 1
ATOM 2500 C CA . THR A 1 327 ? 4.926 14.406 -11.229 1.00 88.44 327 THR A CA 1
ATOM 2501 C C . THR A 1 327 ? 4.273 13.690 -12.402 1.00 88.44 327 THR A C 1
ATOM 2503 O O . THR A 1 327 ? 3.296 14.171 -12.978 1.00 88.44 327 THR A O 1
ATOM 2506 N N . LEU A 1 328 ? 4.827 12.538 -12.767 1.00 84.44 328 LEU A N 1
ATOM 2507 C CA . LEU A 1 328 ? 4.280 11.646 -13.781 1.00 84.44 328 LEU A CA 1
ATOM 2508 C C . LEU A 1 328 ? 4.143 10.235 -13.250 1.00 84.44 328 LEU A C 1
ATOM 2510 O O . LEU A 1 328 ? 4.944 9.774 -12.433 1.00 84.44 328 LEU A O 1
ATOM 2514 N N . TRP A 1 329 ? 3.191 9.515 -13.833 1.00 87.62 329 TRP A N 1
ATOM 2515 C CA . TRP A 1 329 ? 2.954 8.123 -13.511 1.00 87.62 329 TRP A CA 1
ATOM 2516 C C . TRP A 1 329 ? 3.044 7.228 -14.747 1.00 87.62 329 TRP A C 1
ATOM 2518 O O . TRP A 1 329 ? 2.614 7.590 -15.845 1.00 87.62 329 TRP A O 1
ATOM 2528 N N . GLY A 1 330 ? 3.628 6.047 -14.559 1.00 86.12 330 GLY A N 1
ATOM 2529 C CA . GLY A 1 330 ? 3.740 5.041 -15.601 1.00 86.12 330 GLY A CA 1
ATOM 2530 C C . GLY A 1 330 ? 4.531 3.808 -15.176 1.00 86.12 330 GLY A C 1
ATOM 2531 O O . GLY A 1 330 ? 5.415 3.882 -14.317 1.00 86.12 330 GLY A O 1
ATOM 2532 N N . SER A 1 331 ? 4.249 2.683 -15.826 1.00 85.88 331 SER A N 1
ATOM 2533 C CA . SER A 1 331 ? 4.970 1.416 -15.694 1.00 85.88 331 SER A CA 1
ATOM 2534 C C . SER A 1 331 ? 5.537 0.959 -17.047 1.00 85.88 331 SER A C 1
ATOM 2536 O O . SER A 1 331 ? 5.462 1.674 -18.047 1.00 85.88 331 SER A O 1
ATOM 2538 N N . THR A 1 332 ? 6.159 -0.222 -17.102 1.00 82.94 332 THR A N 1
ATOM 2539 C CA . THR A 1 332 ? 6.561 -0.805 -18.394 1.00 82.94 332 THR A CA 1
ATOM 2540 C C . THR A 1 332 ? 5.340 -1.282 -19.188 1.00 82.94 332 THR A C 1
ATOM 2542 O O . THR A 1 332 ? 5.327 -1.140 -20.404 1.00 82.94 332 THR A O 1
ATOM 2545 N N . GLU A 1 333 ? 4.311 -1.776 -18.500 1.00 85.19 333 GLU A N 1
ATOM 2546 C CA . GLU A 1 333 ? 3.045 -2.291 -19.036 1.00 85.19 333 GLU A CA 1
ATOM 2547 C C . GLU A 1 333 ? 2.028 -1.201 -19.374 1.00 85.19 333 GLU A C 1
ATOM 2549 O O . GLU A 1 333 ? 1.128 -1.448 -20.163 1.00 85.19 333 GLU A O 1
ATOM 2554 N N . THR A 1 334 ? 2.127 -0.009 -18.783 1.00 89.06 334 THR A N 1
ATOM 2555 C CA . THR A 1 334 ? 1.229 1.114 -19.105 1.00 89.06 334 THR A CA 1
ATOM 2556 C C . THR A 1 334 ? 1.918 2.207 -19.907 1.00 89.06 334 THR A C 1
ATOM 2558 O O . THR A 1 334 ? 1.251 3.136 -20.349 1.00 89.06 334 THR A O 1
ATOM 2561 N N . LEU A 1 335 ? 3.247 2.143 -20.052 1.00 89.81 335 LEU A N 1
ATOM 2562 C CA . LEU A 1 335 ? 4.080 3.271 -20.475 1.00 89.81 335 LEU A CA 1
ATOM 2563 C C . LEU A 1 335 ? 3.734 4.528 -19.656 1.00 89.81 335 LEU A C 1
ATOM 2565 O O . LEU A 1 335 ? 3.426 4.423 -18.469 1.00 89.81 335 LEU A O 1
ATOM 2569 N N . LEU A 1 336 ? 3.815 5.716 -20.256 1.00 87.69 336 LEU A N 1
ATOM 2570 C CA . LEU A 1 336 ? 3.353 6.947 -19.618 1.00 87.69 336 LEU A CA 1
ATOM 2571 C C . LEU A 1 336 ? 1.822 6.997 -19.665 1.00 87.69 336 LEU A C 1
ATOM 2573 O O . LEU A 1 336 ? 1.253 7.006 -20.755 1.00 87.69 336 LEU A O 1
ATOM 2577 N N . VAL A 1 337 ? 1.167 7.070 -18.505 1.00 88.25 337 VAL A N 1
ATOM 2578 C CA . VAL A 1 337 ? -0.290 7.252 -18.470 1.00 88.25 337 VAL A CA 1
ATOM 2579 C C . VAL A 1 337 ? -0.646 8.691 -18.827 1.00 88.25 337 VAL A C 1
ATOM 2581 O O . VAL A 1 337 ? 0.017 9.617 -18.346 1.00 88.25 337 VAL A O 1
ATOM 2584 N N . PRO A 1 338 ? -1.688 8.910 -19.646 1.00 86.62 338 PRO A N 1
ATOM 2585 C CA . PRO A 1 338 ? -2.177 10.250 -19.910 1.00 86.62 338 PRO A CA 1
ATOM 2586 C C . PRO A 1 338 ? -2.774 10.881 -18.650 1.00 86.62 338 PRO A C 1
ATOM 2588 O O . PRO A 1 338 ? -3.839 10.487 -18.174 1.00 86.62 338 PRO A O 1
ATOM 2591 N N . VAL A 1 339 ? -2.082 11.888 -18.128 1.00 87.12 339 VAL A N 1
ATOM 2592 C CA . VAL A 1 339 ? -2.512 12.677 -16.972 1.00 87.12 339 VAL A CA 1
ATOM 2593 C C . VAL A 1 339 ? -2.621 14.149 -17.354 1.00 87.12 339 VAL A C 1
ATOM 2595 O O . VAL A 1 339 ? -1.898 14.626 -18.238 1.00 87.12 339 VAL A O 1
ATOM 2598 N N . LEU A 1 340 ? -3.497 14.872 -16.663 1.00 88.12 340 LEU A N 1
ATOM 2599 C CA . LEU A 1 340 ? -3.507 16.328 -16.666 1.00 88.12 340 LEU A CA 1
ATOM 2600 C C . LEU A 1 340 ? -2.602 16.836 -15.538 1.00 88.12 340 LEU A C 1
ATOM 2602 O O . LEU A 1 340 ? -2.600 16.324 -14.417 1.00 88.12 340 LEU A O 1
ATOM 2606 N N . ILE A 1 341 ? -1.817 17.859 -15.848 1.00 86.69 341 ILE A N 1
ATOM 2607 C CA . ILE A 1 341 ? -0.990 18.588 -14.893 1.00 86.69 341 ILE A CA 1
ATOM 2608 C C . ILE A 1 341 ? -1.929 19.493 -14.080 1.00 86.69 341 ILE A C 1
ATOM 2610 O O . ILE A 1 341 ? -2.661 20.277 -14.693 1.00 86.69 341 ILE A O 1
ATOM 2614 N N . PRO A 1 342 ? -1.965 19.396 -12.738 1.00 85.56 342 PRO A N 1
ATOM 2615 C CA . PRO A 1 342 ? -2.825 20.240 -11.909 1.00 85.56 342 PRO A CA 1
ATOM 2616 C C . PRO A 1 342 ? -2.540 21.741 -12.049 1.00 85.56 342 PRO A C 1
ATOM 2618 O O . PRO A 1 342 ? -1.392 22.157 -12.225 1.00 85.56 342 PRO A O 1
ATOM 2621 N N . ASP A 1 343 ? -3.593 22.549 -11.913 1.00 70.44 343 ASP A N 1
ATOM 2622 C CA . ASP A 1 343 ? -3.494 24.005 -11.793 1.00 70.44 343 ASP A CA 1
ATOM 2623 C C . ASP A 1 343 ? -3.256 24.385 -10.320 1.00 70.44 343 ASP A C 1
ATOM 2625 O O . ASP A 1 343 ? -4.185 24.339 -9.505 1.00 70.44 343 ASP A O 1
ATOM 2629 N N . GLY A 1 344 ? -2.023 24.770 -9.971 1.00 69.56 344 GLY A N 1
ATOM 2630 C CA . GLY A 1 344 ? -1.683 25.254 -8.628 1.00 69.56 344 GLY A CA 1
ATOM 2631 C C . GLY A 1 344 ? -0.373 24.709 -8.060 1.00 69.56 344 GLY A C 1
ATOM 2632 O O . GLY A 1 344 ? 0.549 24.359 -8.797 1.00 69.56 344 GLY A O 1
ATOM 2633 N N . GLU A 1 345 ? -0.294 24.683 -6.728 1.00 73.56 345 GLU A N 1
ATOM 2634 C CA . GLU A 1 345 ? 0.877 24.253 -5.948 1.00 73.56 345 GLU A CA 1
ATOM 2635 C C . GLU A 1 345 ? 0.870 22.740 -5.646 1.00 73.56 345 GLU A C 1
ATOM 2637 O O . GLU A 1 345 ? 1.707 22.252 -4.888 1.00 73.56 345 GLU A O 1
ATOM 2642 N N . GLU A 1 346 ? -0.050 21.968 -6.241 1.00 88.06 346 GLU A N 1
ATOM 2643 C CA . GLU A 1 346 ? -0.218 20.524 -6.012 1.00 88.06 346 GLU A CA 1
ATOM 2644 C C . GLU A 1 346 ? 0.854 19.668 -6.716 1.00 88.06 346 GLU A C 1
ATOM 2646 O O . GLU A 1 346 ? 0.562 18.764 -7.499 1.00 88.06 346 GLU A O 1
ATOM 2651 N N . TRP A 1 347 ? 2.123 19.936 -6.417 1.00 88.62 347 TRP A N 1
ATOM 2652 C CA . TRP A 1 347 ? 3.304 19.327 -7.039 1.00 88.62 347 TRP A CA 1
ATOM 2653 C C . TRP A 1 347 ? 3.367 17.788 -6.948 1.00 88.62 347 TRP A C 1
ATOM 2655 O O . TRP A 1 347 ? 4.075 17.144 -7.730 1.00 88.62 347 TRP A O 1
ATOM 2665 N N . ASN A 1 348 ? 2.667 17.186 -5.980 1.00 88.69 348 ASN A N 1
ATOM 2666 C CA . ASN A 1 348 ? 2.614 15.741 -5.738 1.00 88.69 348 ASN A CA 1
ATOM 2667 C C . ASN A 1 348 ? 1.323 15.063 -6.211 1.00 88.69 348 ASN A C 1
ATOM 2669 O O . ASN A 1 348 ? 1.117 13.887 -5.893 1.00 88.69 348 ASN A O 1
ATOM 2673 N N . TYR A 1 349 ? 0.468 15.774 -6.945 1.00 91.38 349 TYR A N 1
ATOM 2674 C CA . TYR A 1 349 ? -0.770 15.230 -7.490 1.00 91.38 349 TYR A CA 1
ATOM 2675 C C . TYR A 1 349 ? -0.706 15.117 -9.016 1.00 91.38 349 TYR A C 1
ATOM 2677 O O . TYR A 1 349 ? -0.072 15.917 -9.703 1.00 91.38 349 TYR A O 1
ATOM 2685 N N . ILE A 1 350 ? -1.403 14.113 -9.537 1.00 89.88 350 ILE A N 1
ATOM 2686 C CA . ILE A 1 350 ? -1.788 13.994 -10.943 1.00 89.88 350 ILE A CA 1
ATOM 2687 C C . ILE A 1 350 ? -3.297 14.154 -11.042 1.00 89.88 350 ILE A C 1
ATOM 2689 O O . ILE A 1 350 ? -4.024 13.713 -10.153 1.00 89.88 350 ILE A O 1
ATOM 2693 N N . GLU A 1 351 ? -3.776 14.761 -12.120 1.00 91.00 351 GLU A N 1
ATOM 2694 C CA . GLU A 1 351 ? -5.203 14.786 -12.414 1.00 91.00 351 GLU A CA 1
ATOM 2695 C C . GLU A 1 351 ? -5.533 13.710 -13.453 1.00 91.00 351 GLU A C 1
ATOM 2697 O O . GLU A 1 351 ? -4.938 13.645 -14.532 1.00 91.00 351 GLU A O 1
ATOM 2702 N N . LEU A 1 352 ? -6.454 12.823 -13.083 1.00 89.38 352 LEU A N 1
ATOM 2703 C CA . LEU A 1 352 ? -6.853 11.653 -13.860 1.00 89.38 352 LEU A CA 1
ATOM 2704 C C . LEU A 1 352 ? -8.296 11.850 -14.322 1.00 89.38 352 LEU A C 1
ATOM 2706 O O . LEU A 1 352 ? -9.210 11.847 -13.497 1.00 89.38 352 LEU A O 1
ATOM 2710 N N . ASP A 1 353 ? -8.504 12.030 -15.629 1.00 86.38 353 ASP A N 1
ATOM 2711 C CA . ASP A 1 353 ? -9.853 12.225 -16.165 1.00 86.38 353 ASP A CA 1
ATOM 2712 C C . ASP A 1 353 ? -10.637 10.899 -16.132 1.00 86.38 353 ASP A C 1
ATOM 2714 O O . ASP A 1 353 ? -10.222 9.926 -16.774 1.00 86.38 353 ASP A O 1
ATOM 2718 N N . PRO A 1 354 ? -11.769 10.829 -15.408 1.00 82.81 354 PRO A N 1
ATOM 2719 C CA . PRO A 1 354 ? -12.515 9.585 -15.238 1.00 82.81 354 PRO A CA 1
ATOM 2720 C C . PRO A 1 354 ? -13.063 9.014 -16.556 1.00 82.81 354 PRO A C 1
ATOM 2722 O O . PRO A 1 354 ? -13.349 7.820 -16.623 1.00 82.81 354 PRO A O 1
ATOM 2725 N N . GLN A 1 355 ? -13.178 9.816 -17.622 1.00 87.69 355 GLN A N 1
ATOM 2726 C CA . GLN A 1 355 ? -13.645 9.345 -18.932 1.00 87.69 355 GLN A CA 1
ATOM 2727 C C . GLN A 1 355 ? -12.641 8.406 -19.609 1.00 87.69 355 GLN A C 1
ATOM 2729 O O . GLN A 1 355 ? -13.043 7.558 -20.398 1.00 87.69 355 GLN A O 1
ATOM 2734 N N . VAL A 1 356 ? -11.354 8.490 -19.252 1.00 89.12 356 VAL A N 1
ATOM 2735 C CA . VAL A 1 356 ? -10.282 7.626 -19.784 1.00 89.12 356 VAL A CA 1
ATOM 2736 C C . VAL A 1 356 ? -10.231 6.274 -19.048 1.00 89.12 356 VAL A C 1
ATOM 2738 O O . VAL A 1 356 ? -9.259 5.531 -19.149 1.00 89.12 356 VAL A O 1
ATOM 2741 N N . GLY A 1 357 ? -11.274 5.924 -18.289 1.00 91.38 357 GLY A N 1
ATOM 2742 C CA . GLY A 1 357 ? -11.410 4.609 -17.659 1.00 91.38 357 GLY A CA 1
ATOM 2743 C C . GLY A 1 357 ? -10.571 4.416 -16.399 1.00 91.38 357 GLY A C 1
ATOM 2744 O O . GLY A 1 357 ? -10.306 3.282 -16.012 1.00 91.38 357 GLY A O 1
ATOM 2745 N N . TYR A 1 358 ? -10.133 5.490 -15.744 1.00 93.69 358 TYR A N 1
ATOM 2746 C CA . TYR A 1 358 ? -9.433 5.396 -14.463 1.00 93.69 358 TYR A CA 1
ATOM 2747 C C . TYR A 1 358 ? -10.417 5.093 -13.330 1.00 93.69 358 TYR A C 1
ATOM 2749 O O . TYR A 1 358 ? -11.390 5.819 -13.129 1.00 93.69 358 TYR A O 1
ATOM 2757 N N . THR A 1 359 ? -10.160 4.024 -12.578 1.00 92.62 359 THR A N 1
ATOM 2758 C CA . THR A 1 359 ? -11.011 3.582 -11.465 1.00 92.62 359 THR A CA 1
ATOM 2759 C C . THR A 1 359 ? -10.211 3.406 -10.184 1.00 92.62 359 THR A C 1
ATOM 2761 O O . THR A 1 359 ? -9.028 3.068 -10.224 1.00 92.62 359 THR A O 1
ATOM 2764 N N . PHE A 1 360 ? -10.871 3.627 -9.048 1.00 93.50 360 PHE A N 1
ATOM 2765 C CA . PHE A 1 360 ? -10.236 3.662 -7.735 1.00 93.50 360 PHE A CA 1
ATOM 2766 C C . PHE A 1 360 ? -11.018 2.789 -6.755 1.00 93.50 360 PHE A C 1
ATOM 2768 O O . PHE A 1 360 ? -12.148 3.117 -6.394 1.00 93.50 360 PHE A O 1
ATOM 2775 N N . GLU A 1 361 ? -10.429 1.673 -6.334 1.00 90.06 361 GLU A N 1
ATOM 2776 C CA . GLU A 1 361 ? -11.050 0.748 -5.379 1.00 90.06 361 GLU A CA 1
ATOM 2777 C C . GLU A 1 361 ? -10.580 1.066 -3.962 1.00 90.06 361 GLU A C 1
ATOM 2779 O O . GLU A 1 361 ? -9.383 1.171 -3.709 1.00 90.06 361 GLU A O 1
ATOM 2784 N N . HIS A 1 362 ? -11.509 1.256 -3.026 1.00 87.25 362 HIS A N 1
ATOM 2785 C CA . HIS A 1 362 ? -11.161 1.600 -1.646 1.00 87.25 362 HIS A CA 1
ATOM 2786 C C . HIS A 1 362 ? -10.416 0.450 -0.956 1.00 87.25 362 HIS A C 1
ATOM 2788 O O . HIS A 1 362 ? -10.863 -0.695 -1.005 1.00 87.25 362 HIS A O 1
ATOM 2794 N N . VAL A 1 363 ? -9.297 0.764 -0.295 1.00 78.88 363 VAL A N 1
ATOM 2795 C CA . VAL A 1 363 ? -8.485 -0.214 0.447 1.00 78.88 363 VAL A CA 1
ATOM 2796 C C . VAL A 1 363 ? -8.621 0.007 1.952 1.00 78.88 363 VAL A C 1
ATOM 2798 O O . VAL A 1 363 ? -9.080 -0.876 2.673 1.00 78.88 363 VAL A O 1
ATOM 2801 N N . GLN A 1 364 ? -8.211 1.180 2.438 1.00 64.81 364 GLN A N 1
ATOM 2802 C CA . GLN A 1 364 ? -8.307 1.577 3.846 1.00 64.81 364 GLN A CA 1
ATOM 2803 C C . GLN A 1 364 ? -8.201 3.097 3.962 1.00 64.81 364 GLN A C 1
ATOM 2805 O O . GLN A 1 364 ? -7.464 3.707 3.195 1.00 64.81 364 GLN A O 1
ATOM 2810 N N . GLU A 1 365 ? -8.878 3.710 4.935 1.00 79.19 365 GLU A N 1
ATOM 2811 C CA . GLU A 1 365 ? -8.816 5.165 5.164 1.00 79.19 365 GLU A CA 1
ATOM 2812 C C . GLU A 1 365 ? -8.992 5.974 3.860 1.00 79.19 365 GLU A C 1
ATOM 2814 O O . GLU A 1 365 ? -10.005 5.810 3.184 1.00 79.19 365 GLU A O 1
ATOM 2819 N N . ASN A 1 366 ? -8.008 6.804 3.489 1.00 78.88 366 ASN A N 1
ATOM 2820 C CA . ASN A 1 366 ? -7.962 7.564 2.236 1.00 78.88 366 ASN A CA 1
ATOM 2821 C C . ASN A 1 366 ? -7.109 6.887 1.145 1.00 78.88 366 ASN A C 1
ATOM 2823 O O . ASN A 1 366 ? -6.714 7.542 0.188 1.00 78.88 366 ASN A O 1
ATOM 2827 N N . LEU A 1 367 ? -6.793 5.598 1.271 1.00 82.12 367 LEU A N 1
ATOM 2828 C CA . LEU A 1 367 ? -6.016 4.845 0.288 1.00 82.12 367 LEU A CA 1
ATOM 2829 C C . LEU A 1 367 ? -6.925 4.042 -0.639 1.00 82.12 367 LEU A C 1
ATOM 2831 O O . LEU A 1 367 ? -7.783 3.274 -0.193 1.00 82.12 367 LEU A O 1
ATOM 2835 N N . TYR A 1 368 ? -6.669 4.185 -1.934 1.00 90.75 368 TYR A N 1
ATOM 2836 C CA . TYR A 1 368 ? -7.382 3.517 -3.010 1.00 90.75 368 TYR A CA 1
ATOM 2837 C C . TYR A 1 368 ? -6.393 2.818 -3.936 1.00 90.75 368 TYR A C 1
ATOM 2839 O O . TYR A 1 368 ? -5.304 3.325 -4.191 1.00 90.75 368 TYR A O 1
ATOM 2847 N N . GLN A 1 369 ? -6.772 1.667 -4.467 1.00 91.12 369 GLN A N 1
ATOM 2848 C CA . GLN A 1 369 ? -6.050 0.988 -5.529 1.00 91.12 369 GLN A CA 1
ATOM 2849 C C . GLN A 1 369 ? -6.380 1.635 -6.872 1.00 91.12 369 GLN A C 1
ATOM 2851 O O . GLN A 1 369 ? -7.552 1.767 -7.222 1.00 91.12 369 GLN A O 1
ATOM 2856 N N . PHE A 1 370 ? -5.352 2.026 -7.624 1.00 93.25 370 PHE A N 1
ATOM 2857 C CA . PHE A 1 370 ? -5.512 2.585 -8.962 1.00 93.25 370 PHE A CA 1
ATOM 2858 C C . PHE A 1 370 ? -5.621 1.466 -10.008 1.00 93.25 370 PHE A C 1
ATOM 2860 O O . PHE A 1 370 ? -4.689 0.682 -10.194 1.00 93.25 370 PHE A O 1
ATOM 2867 N N . ASN A 1 371 ? -6.742 1.418 -10.723 1.00 93.94 371 ASN A N 1
ATOM 2868 C CA . ASN A 1 371 ? -7.012 0.478 -11.811 1.00 93.94 371 ASN A CA 1
ATOM 2869 C C . ASN A 1 371 ? -7.351 1.247 -13.101 1.00 93.94 371 ASN A C 1
ATOM 2871 O O . ASN A 1 371 ? -7.842 2.378 -13.056 1.00 93.94 371 ASN A O 1
ATOM 2875 N N . ILE A 1 372 ? -7.108 0.630 -14.257 1.00 94.94 372 ILE A N 1
ATOM 2876 C CA . ILE A 1 372 ? -7.441 1.179 -15.578 1.00 94.94 372 ILE A CA 1
ATOM 2877 C C . ILE A 1 372 ? -8.412 0.213 -16.259 1.00 94.94 372 ILE A C 1
ATOM 2879 O O . ILE A 1 372 ? -8.094 -0.964 -16.408 1.00 94.94 372 ILE A O 1
ATOM 2883 N N . LYS A 1 373 ? -9.573 0.701 -16.692 1.00 95.38 373 LYS A N 1
ATOM 2884 C CA . LYS A 1 373 ? -10.583 -0.041 -17.458 1.00 95.38 373 LYS A CA 1
ATOM 2885 C C . LYS A 1 373 ? -10.564 0.369 -18.918 1.00 95.38 373 LYS A C 1
ATOM 2887 O O . LYS A 1 373 ? -10.415 1.549 -19.231 1.00 95.38 373 LYS A O 1
ATOM 2892 N N . ARG A 1 374 ? -10.737 -0.599 -19.812 1.00 94.94 374 ARG A N 1
ATOM 2893 C CA . ARG A 1 374 ? -10.783 -0.379 -21.256 1.00 94.94 374 ARG A CA 1
ATOM 2894 C C . ARG A 1 374 ? -12.005 0.460 -21.594 1.00 94.94 374 ARG A C 1
ATOM 2896 O O . ARG A 1 374 ? -13.130 0.075 -21.284 1.00 94.94 374 ARG A O 1
ATOM 2903 N N . VAL A 1 375 ? -11.775 1.588 -22.259 1.00 93.31 375 VAL A N 1
ATOM 2904 C CA . VAL A 1 375 ? -12.843 2.436 -22.794 1.00 93.31 375 VAL A CA 1
ATOM 2905 C C . VAL A 1 375 ? -12.649 2.518 -24.307 1.00 93.31 375 VAL A C 1
ATOM 2907 O O . VAL A 1 375 ? -11.634 3.067 -24.736 1.00 93.31 375 VAL A O 1
ATOM 2910 N N . PRO A 1 376 ? -13.558 1.952 -25.127 1.00 90.19 376 PRO A N 1
ATOM 2911 C CA . PRO A 1 376 ? -13.392 1.885 -26.581 1.00 90.19 376 PRO A CA 1
ATOM 2912 C C . PRO A 1 376 ? -13.061 3.229 -27.238 1.00 90.19 376 PRO A C 1
ATOM 2914 O O . PRO A 1 376 ? -12.236 3.280 -28.143 1.00 90.19 376 PRO A O 1
ATOM 2917 N N . GLU A 1 377 ? -13.650 4.319 -26.749 1.00 89.56 377 GLU A N 1
ATOM 2918 C CA . GLU A 1 377 ? -13.448 5.680 -27.252 1.00 89.56 377 GLU A CA 1
ATOM 2919 C C . GLU A 1 377 ? -12.046 6.240 -26.958 1.00 89.56 377 GLU A C 1
ATOM 2921 O O . GLU A 1 377 ? -11.593 7.149 -27.650 1.00 89.56 377 GLU A O 1
ATOM 2926 N N . PHE A 1 378 ? -11.354 5.704 -25.947 1.00 90.00 378 PHE A N 1
ATOM 2927 C CA . PHE A 1 378 ? -10.042 6.173 -25.490 1.00 90.00 378 PHE A CA 1
ATOM 2928 C C . PHE A 1 378 ? -8.950 5.098 -25.566 1.00 90.00 378 PHE A C 1
ATOM 2930 O O . PHE A 1 378 ? -7.841 5.326 -25.088 1.00 90.00 378 PHE A O 1
ATOM 2937 N N . VAL A 1 379 ? -9.213 3.940 -26.180 1.00 89.75 379 VAL A N 1
ATOM 2938 C CA . VAL A 1 379 ? -8.256 2.819 -26.219 1.00 89.75 379 VAL A CA 1
ATOM 2939 C C . VAL A 1 379 ? -6.902 3.221 -26.823 1.00 89.75 379 VAL A C 1
ATOM 2941 O O . VAL A 1 379 ? -5.856 2.790 -26.340 1.00 89.75 379 VAL A O 1
ATOM 2944 N N . ASP A 1 380 ? -6.905 4.137 -27.796 1.00 87.31 380 ASP A N 1
ATOM 2945 C CA . ASP A 1 380 ? -5.701 4.651 -28.460 1.00 87.31 380 ASP A CA 1
ATOM 2946 C C . ASP A 1 380 ? -4.788 5.475 -27.530 1.00 87.31 380 ASP A C 1
ATOM 2948 O O . ASP A 1 380 ? -3.607 5.671 -27.822 1.00 87.31 380 ASP A O 1
ATOM 2952 N N . VAL A 1 381 ? -5.308 5.944 -26.390 1.00 88.94 381 VAL A N 1
ATOM 2953 C CA . VAL A 1 381 ? -4.536 6.616 -25.331 1.00 88.94 381 VAL A CA 1
ATOM 2954 C C . VAL A 1 381 ? -4.350 5.742 -24.090 1.00 88.94 381 VAL A C 1
ATOM 2956 O O . VAL A 1 381 ? -3.828 6.217 -23.086 1.00 88.94 381 VAL A O 1
ATOM 2959 N N . GLN A 1 382 ? -4.715 4.458 -24.145 1.00 91.81 382 GLN A N 1
ATOM 2960 C CA . GLN A 1 382 ? -4.529 3.490 -23.063 1.00 91.81 382 GLN A CA 1
ATOM 2961 C C . GLN A 1 382 ? -3.506 2.410 -23.478 1.00 91.81 382 GLN A C 1
ATOM 2963 O O . GLN A 1 382 ? -3.896 1.303 -23.857 1.00 91.81 382 GLN A O 1
ATOM 2968 N N . PRO A 1 383 ? -2.181 2.672 -23.379 1.00 90.44 383 PRO A N 1
ATOM 2969 C CA . PRO A 1 383 ? -1.145 1.785 -23.923 1.00 90.44 383 PRO A CA 1
ATOM 2970 C C . PRO A 1 383 ? -1.253 0.332 -23.457 1.00 90.44 383 PRO A C 1
ATOM 2972 O O . PRO A 1 383 ? -0.949 -0.586 -24.215 1.00 90.44 383 PRO A O 1
ATOM 2975 N N . VAL A 1 384 ? -1.704 0.124 -22.217 1.00 93.06 384 VAL A N 1
ATOM 2976 C CA . VAL A 1 384 ? -1.882 -1.199 -21.604 1.00 93.06 384 VAL A CA 1
ATOM 2977 C C . VAL A 1 384 ? -2.765 -2.124 -22.443 1.00 93.06 384 VAL A C 1
ATOM 2979 O O . VAL A 1 384 ? -2.456 -3.302 -22.596 1.00 93.06 384 VAL A O 1
ATOM 2982 N N . PHE A 1 385 ? -3.801 -1.574 -23.071 1.00 93.75 385 PHE A N 1
ATOM 2983 C CA . PHE A 1 385 ? -4.774 -2.311 -23.871 1.00 93.75 385 PHE A CA 1
ATOM 2984 C C . PHE A 1 385 ? -4.364 -2.501 -25.329 1.00 93.75 385 PHE A C 1
ATOM 2986 O O . PHE A 1 385 ? -4.939 -3.354 -26.005 1.00 93.75 385 PHE A O 1
ATOM 2993 N N . LEU A 1 386 ? -3.369 -1.738 -25.789 1.00 91.19 386 LEU A N 1
ATOM 2994 C CA . LEU A 1 386 ? -2.681 -1.943 -27.065 1.00 91.19 386 LEU A CA 1
ATOM 2995 C C . LEU A 1 386 ? -1.608 -3.036 -26.932 1.00 91.19 386 LEU A C 1
ATOM 2997 O O . LEU A 1 386 ? -1.409 -3.850 -27.825 1.00 91.19 386 LEU A O 1
ATOM 3001 N N . MET A 1 387 ? -0.933 -3.092 -25.780 1.00 88.19 387 MET A N 1
ATOM 3002 C CA . MET A 1 387 ? 0.031 -4.148 -25.448 1.00 88.19 387 MET A CA 1
ATOM 3003 C C . MET A 1 387 ? -0.635 -5.485 -25.122 1.00 88.19 387 MET A C 1
ATOM 3005 O O . MET A 1 387 ? -0.098 -6.541 -25.448 1.00 88.19 387 MET A O 1
ATOM 3009 N N . MET A 1 388 ? -1.781 -5.437 -24.444 1.00 89.25 388 MET A N 1
ATOM 3010 C CA . MET A 1 388 ? -2.542 -6.602 -24.007 1.00 89.25 388 MET A CA 1
ATOM 3011 C C . MET A 1 388 ? -3.986 -6.457 -24.511 1.00 89.25 388 MET A C 1
ATOM 3013 O O . MET A 1 388 ? -4.858 -5.983 -23.779 1.00 89.25 388 MET A O 1
ATOM 3017 N N . PRO A 1 389 ? -4.260 -6.823 -25.776 1.00 88.12 389 PRO A N 1
ATOM 3018 C CA . PRO A 1 389 ? -5.580 -6.644 -26.381 1.00 88.12 389 PRO A CA 1
ATOM 3019 C C . PRO A 1 389 ? -6.668 -7.520 -25.743 1.00 88.12 389 PRO A C 1
ATOM 3021 O O . PRO A 1 389 ? -7.840 -7.173 -25.826 1.00 88.12 389 PRO A O 1
ATOM 3024 N N . ASP A 1 390 ? -6.286 -8.605 -25.065 1.00 90.81 390 ASP A N 1
ATOM 3025 C CA . ASP A 1 390 ? -7.215 -9.606 -24.524 1.00 90.81 390 ASP A CA 1
ATOM 3026 C C . ASP A 1 390 ? -7.745 -9.289 -23.111 1.00 90.81 390 ASP A C 1
ATOM 3028 O O . ASP A 1 390 ? -8.492 -10.085 -22.544 1.00 90.81 390 ASP A O 1
ATOM 3032 N N . ILE A 1 391 ? -7.342 -8.163 -22.510 1.00 92.81 391 ILE A N 1
ATOM 3033 C CA . ILE A 1 391 ? -7.798 -7.752 -21.172 1.00 92.81 391 ILE A CA 1
ATOM 3034 C C . ILE A 1 391 ? -8.673 -6.498 -21.240 1.00 92.81 391 ILE A C 1
ATOM 3036 O O . ILE A 1 391 ? -8.408 -5.593 -22.032 1.00 92.81 391 ILE A O 1
ATOM 3040 N N . ASP A 1 392 ? -9.677 -6.418 -20.370 1.00 92.44 392 ASP A N 1
ATOM 3041 C CA . ASP A 1 392 ? -10.593 -5.268 -20.270 1.00 92.44 392 ASP A CA 1
ATOM 3042 C C . ASP A 1 392 ? -10.335 -4.392 -19.040 1.00 92.44 392 ASP A C 1
ATOM 3044 O O . ASP A 1 392 ? -10.820 -3.266 -18.949 1.00 92.44 392 ASP A O 1
ATOM 3048 N N . GLU A 1 393 ? -9.543 -4.884 -18.093 1.00 94.19 393 GLU A N 1
ATOM 3049 C CA . GLU A 1 393 ? -9.164 -4.160 -16.888 1.00 94.19 393 GLU A CA 1
ATOM 3050 C C . GLU A 1 393 ? -7.731 -4.516 -16.498 1.00 94.19 393 GLU A C 1
ATOM 3052 O O . GLU A 1 393 ? -7.291 -5.660 -16.630 1.00 94.19 393 GLU A O 1
ATOM 3057 N N . TRP A 1 394 ? -6.999 -3.515 -16.022 1.00 93.50 394 TRP A N 1
ATOM 3058 C CA . TRP A 1 394 ? -5.641 -3.649 -15.531 1.00 93.50 394 TRP A CA 1
ATOM 3059 C C . TRP A 1 394 ? -5.529 -3.052 -14.134 1.00 93.50 394 TRP A C 1
ATOM 3061 O O . TRP A 1 394 ? -5.660 -1.841 -13.942 1.00 93.50 394 TRP A O 1
ATOM 3071 N N . SER A 1 395 ? -5.223 -3.906 -13.160 1.00 91.12 395 SER A N 1
ATOM 3072 C CA . SER A 1 395 ? -4.826 -3.451 -11.834 1.00 91.12 395 SER A CA 1
ATOM 3073 C C . SER A 1 395 ? -3.374 -3.005 -11.868 1.00 91.12 395 SER A C 1
ATOM 3075 O O . SER A 1 395 ? -2.472 -3.820 -12.076 1.00 91.12 395 SER A O 1
ATOM 3077 N N . THR A 1 396 ? -3.129 -1.725 -11.595 1.00 88.62 396 THR A N 1
ATOM 3078 C CA . THR A 1 396 ? -1.758 -1.205 -11.586 1.00 88.62 396 THR A CA 1
ATOM 3079 C C . THR A 1 396 ? -0.961 -1.752 -10.404 1.00 88.62 396 THR A C 1
ATOM 3081 O O . THR A 1 396 ? 0.248 -1.943 -10.515 1.00 88.62 396 THR A O 1
ATOM 3084 N N . GLY A 1 397 ? -1.638 -2.065 -9.293 1.00 84.69 397 GLY A N 1
ATOM 3085 C CA . GLY A 1 397 ? -1.016 -2.421 -8.017 1.00 84.69 397 GLY A CA 1
ATOM 3086 C C . GLY A 1 397 ? -0.469 -1.212 -7.252 1.00 84.69 397 GLY A C 1
ATOM 3087 O O . GLY A 1 397 ? 0.217 -1.396 -6.249 1.00 84.69 397 GLY A O 1
ATOM 3088 N N . ASP A 1 398 ? -0.744 0.012 -7.708 1.00 86.75 398 ASP A N 1
ATOM 3089 C CA . ASP A 1 398 ? -0.381 1.252 -7.028 1.00 86.75 398 ASP A CA 1
ATOM 3090 C C . ASP A 1 398 ? -1.521 1.752 -6.131 1.00 86.75 398 ASP A C 1
ATOM 3092 O O . ASP A 1 398 ? -2.704 1.669 -6.469 1.00 86.75 398 ASP A O 1
ATOM 3096 N N . LEU A 1 399 ? -1.142 2.273 -4.967 1.00 87.19 399 LEU A N 1
ATOM 3097 C CA . LEU A 1 399 ? -2.008 2.940 -4.008 1.00 87.19 399 LEU A CA 1
ATOM 3098 C C . LEU A 1 399 ? -1.950 4.448 -4.231 1.00 87.19 399 LEU A C 1
ATOM 3100 O O . LEU A 1 399 ? -0.870 5.045 -4.283 1.00 87.19 399 LEU A O 1
ATOM 3104 N N . VAL A 1 400 ? -3.120 5.065 -4.297 1.00 90.44 400 VAL A N 1
ATOM 3105 C CA . VAL A 1 400 ? -3.305 6.504 -4.453 1.00 90.44 400 VAL A CA 1
ATOM 3106 C C . VAL A 1 400 ? -4.188 7.061 -3.342 1.00 90.44 400 VAL A C 1
ATOM 3108 O O . VAL A 1 400 ? -4.993 6.342 -2.751 1.00 90.44 400 VAL A O 1
ATOM 3111 N N . SER A 1 401 ? -4.037 8.351 -3.060 1.00 89.88 401 SER A N 1
ATOM 3112 C CA . SER A 1 401 ? -4.886 9.095 -2.128 1.00 89.88 401 SER A CA 1
ATOM 3113 C C . SER A 1 401 ? -5.525 10.287 -2.841 1.00 89.88 401 SER A C 1
ATOM 3115 O O . SER A 1 401 ? -4.811 10.997 -3.560 1.00 89.88 401 SER A O 1
ATOM 3117 N N . PRO A 1 402 ? -6.842 10.517 -2.688 1.00 93.88 402 PRO A N 1
ATOM 3118 C CA . PRO A 1 402 ? -7.512 11.650 -3.306 1.00 93.88 402 PRO A CA 1
ATOM 3119 C C . PRO A 1 402 ? -7.108 12.956 -2.619 1.00 93.88 402 PRO A C 1
ATOM 3121 O O . PRO A 1 402 ? -6.883 13.006 -1.407 1.00 93.88 402 PRO A O 1
ATOM 3124 N N . HIS A 1 403 ? -7.061 14.046 -3.382 1.00 93.00 403 HIS A N 1
ATOM 3125 C CA . HIS A 1 403 ? -6.896 15.375 -2.808 1.00 93.00 403 HIS A CA 1
ATOM 3126 C C . HIS A 1 403 ? -8.093 15.706 -1.891 1.00 93.00 403 HIS A C 1
ATOM 3128 O O . HIS A 1 403 ? -9.237 15.501 -2.304 1.00 93.00 403 HIS A O 1
ATOM 3134 N N . PRO A 1 404 ? -7.888 16.281 -0.686 1.00 87.31 404 PRO A N 1
ATOM 3135 C CA . PRO A 1 404 ? -8.970 16.491 0.286 1.00 87.31 404 PRO A CA 1
ATOM 3136 C C . PRO A 1 404 ? -10.136 17.358 -0.210 1.00 87.31 404 PRO A C 1
ATOM 3138 O O . PRO A 1 404 ? -11.256 17.233 0.278 1.00 87.31 404 PRO A O 1
ATOM 3141 N N . THR A 1 405 ? -9.872 18.273 -1.148 1.00 89.19 405 THR A N 1
ATOM 3142 C CA . THR A 1 405 ? -10.848 19.279 -1.612 1.00 89.19 405 THR A CA 1
ATOM 3143 C C . THR A 1 405 ? -10.977 19.416 -3.131 1.00 89.19 405 THR A C 1
ATOM 3145 O O . THR A 1 405 ? -11.888 20.103 -3.587 1.00 89.19 405 THR A O 1
ATOM 3148 N N . LYS A 1 406 ? -10.087 18.804 -3.929 1.00 89.56 406 LYS A N 1
ATOM 3149 C CA . LYS A 1 406 ? -10.035 18.995 -5.390 1.00 89.56 406 LYS A CA 1
ATOM 3150 C C . LYS A 1 406 ? -10.381 17.662 -6.062 1.00 89.56 406 LYS A C 1
ATOM 3152 O O . LYS A 1 406 ? -9.618 16.711 -5.904 1.00 89.56 406 LYS A O 1
ATOM 3157 N N . PRO A 1 407 ? -11.519 17.550 -6.767 1.00 88.00 407 PRO A N 1
ATOM 3158 C CA . PRO A 1 407 ? -11.906 16.294 -7.400 1.00 88.00 407 PRO A CA 1
ATOM 3159 C C . PRO A 1 407 ? -10.892 15.893 -8.479 1.00 88.00 407 PRO A C 1
ATOM 3161 O O . PRO A 1 407 ? -10.246 16.752 -9.070 1.00 88.00 407 PRO A O 1
ATOM 3164 N N . ASN A 1 408 ? -10.778 14.590 -8.742 1.00 88.19 408 ASN A N 1
ATOM 3165 C CA . ASN A 1 408 ? -9.913 13.988 -9.770 1.00 88.19 408 ASN A CA 1
ATOM 3166 C C . ASN A 1 408 ? -8.395 14.168 -9.582 1.00 88.19 408 ASN A C 1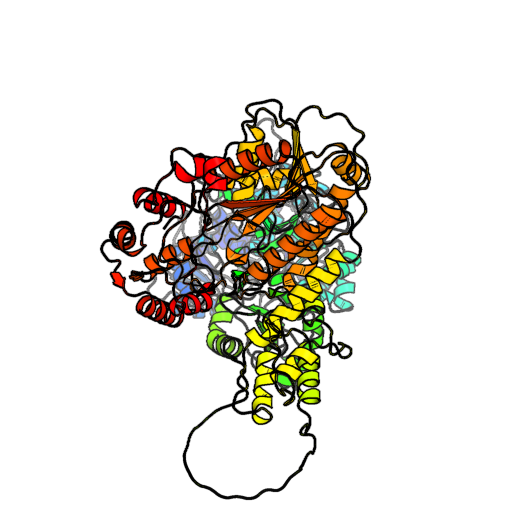
ATOM 3168 O O . ASN A 1 408 ? -7.634 13.636 -10.391 1.00 88.19 408 ASN A O 1
ATOM 3172 N N . LEU A 1 409 ? -7.942 14.859 -8.531 1.00 92.50 409 LEU A N 1
ATOM 3173 C CA . LEU A 1 409 ? -6.529 14.936 -8.167 1.00 92.50 409 LEU A CA 1
ATOM 3174 C C . LEU A 1 409 ? -6.167 13.782 -7.235 1.00 92.50 409 LEU A C 1
ATOM 3176 O O . LEU A 1 409 ? -6.772 13.610 -6.176 1.00 92.50 409 LEU A O 1
ATOM 3180 N N . TRP A 1 410 ? -5.125 13.046 -7.604 1.00 92.00 410 TRP A N 1
ATOM 3181 C CA . TRP A 1 410 ? -4.651 11.873 -6.882 1.00 92.00 410 TRP A CA 1
ATOM 3182 C C . TRP A 1 410 ? -3.151 11.966 -6.637 1.00 92.00 410 TRP A C 1
ATOM 3184 O O . TRP A 1 410 ? -2.387 12.292 -7.543 1.00 92.00 410 TRP A O 1
ATOM 3194 N N . SER A 1 411 ? -2.718 11.677 -5.414 1.00 89.38 411 SER A N 1
ATOM 3195 C CA . SER A 1 411 ? -1.301 11.529 -5.091 1.00 89.38 411 SER A CA 1
ATOM 3196 C C . SER A 1 411 ? -0.943 10.052 -5.038 1.00 89.38 411 SER A C 1
ATOM 3198 O O . SER A 1 411 ? -1.681 9.253 -4.464 1.00 89.38 411 SER A O 1
ATOM 3200 N N . VAL A 1 412 ? 0.181 9.683 -5.645 1.00 85.00 412 VAL A N 1
ATOM 3201 C CA . VAL A 1 412 ? 0.675 8.302 -5.662 1.00 85.00 412 VAL A CA 1
ATOM 3202 C C . VAL A 1 412 ? 1.423 8.043 -4.360 1.00 85.00 412 VAL A C 1
ATOM 3204 O O . VAL A 1 412 ? 2.443 8.672 -4.086 1.00 85.00 412 VAL A O 1
ATOM 3207 N N . ILE A 1 413 ? 0.902 7.121 -3.555 1.00 80.06 413 ILE A N 1
ATOM 3208 C CA . ILE A 1 413 ? 1.344 6.885 -2.177 1.00 80.06 413 ILE A CA 1
ATOM 3209 C C . ILE A 1 413 ? 2.364 5.747 -2.089 1.00 80.06 413 ILE A C 1
ATOM 3211 O O . ILE A 1 413 ? 3.292 5.799 -1.279 1.00 80.06 413 ILE A O 1
ATOM 3215 N N . GLY A 1 414 ? 2.213 4.710 -2.908 1.00 74.75 414 GLY A N 1
ATOM 3216 C CA . GLY A 1 414 ? 3.106 3.555 -2.898 1.00 74.75 414 GLY A CA 1
ATOM 3217 C C . GLY A 1 414 ? 2.515 2.367 -3.639 1.00 74.75 414 GLY A C 1
ATOM 3218 O O . GLY A 1 414 ? 1.537 2.511 -4.364 1.00 74.75 414 GLY A O 1
ATOM 3219 N N . ARG A 1 415 ? 3.094 1.183 -3.446 1.00 76.56 415 ARG A N 1
ATOM 3220 C CA . ARG A 1 415 ? 2.595 -0.066 -4.032 1.00 76.56 415 ARG A CA 1
ATOM 3221 C C . ARG A 1 415 ? 1.765 -0.835 -3.019 1.00 76.56 415 ARG A C 1
ATOM 3223 O O . ARG A 1 415 ? 2.104 -0.889 -1.841 1.00 76.56 415 ARG A O 1
ATOM 3230 N N . MET A 1 416 ? 0.731 -1.506 -3.503 1.00 69.62 416 MET A N 1
ATOM 3231 C CA . MET A 1 416 ? -0.026 -2.477 -2.721 1.00 69.62 416 MET A CA 1
ATOM 3232 C C . MET A 1 416 ? 0.859 -3.632 -2.244 1.00 69.62 416 MET A C 1
ATOM 3234 O O . MET A 1 416 ? 0.741 -4.061 -1.100 1.00 69.62 416 MET A O 1
ATOM 3238 N N . ASP A 1 417 ? 1.785 -4.077 -3.096 1.00 65.31 417 ASP A N 1
ATOM 3239 C CA . ASP A 1 417 ? 2.750 -5.137 -2.779 1.00 65.31 417 ASP A CA 1
ATOM 3240 C C . ASP A 1 417 ? 3.797 -4.704 -1.734 1.00 65.31 417 ASP A C 1
ATOM 3242 O O . ASP A 1 417 ? 4.390 -5.557 -1.076 1.00 65.31 417 ASP A O 1
ATOM 3246 N N . ASP A 1 418 ? 4.022 -3.391 -1.581 1.00 64.94 418 ASP A N 1
ATOM 3247 C CA . ASP A 1 418 ? 4.978 -2.819 -0.621 1.00 64.94 418 ASP A CA 1
ATOM 3248 C C . ASP A 1 418 ? 4.339 -2.547 0.750 1.00 64.94 418 ASP A C 1
ATOM 3250 O O . ASP A 1 418 ? 5.034 -2.109 1.668 1.00 64.94 418 ASP A O 1
ATOM 3254 N N . LEU A 1 419 ? 3.034 -2.806 0.922 1.00 64.69 419 LEU A N 1
ATOM 3255 C CA . LEU A 1 419 ? 2.426 -2.787 2.249 1.00 64.69 419 LEU A CA 1
ATOM 3256 C C . LEU A 1 419 ? 3.101 -3.847 3.115 1.00 64.69 419 LEU A C 1
ATOM 3258 O O . LEU A 1 419 ? 2.981 -5.053 2.881 1.00 64.69 419 LEU A O 1
ATOM 3262 N N . ILE A 1 420 ? 3.793 -3.385 4.150 1.00 68.19 420 ILE A N 1
ATOM 3263 C CA . ILE A 1 420 ? 4.412 -4.276 5.113 1.00 68.19 420 ILE A CA 1
ATOM 3264 C C . ILE A 1 420 ? 3.309 -4.783 6.018 1.00 68.19 420 ILE A C 1
ATOM 3266 O O . ILE A 1 420 ? 2.694 -4.018 6.758 1.00 68.19 420 ILE A O 1
ATOM 3270 N N . VAL A 1 421 ? 3.071 -6.087 5.926 1.00 55.31 421 VAL A N 1
ATOM 3271 C CA . VAL A 1 421 ? 2.166 -6.812 6.810 1.00 55.31 421 VAL A CA 1
ATOM 3272 C C . VAL A 1 421 ? 2.999 -7.407 7.938 1.00 55.31 421 VAL A C 1
ATOM 3274 O O . VAL A 1 421 ? 3.758 -8.359 7.719 1.00 55.31 421 VAL A O 1
ATOM 3277 N N . LEU A 1 422 ? 2.882 -6.824 9.128 1.00 48.03 422 LEU A N 1
ATOM 3278 C CA . LEU A 1 422 ? 3.490 -7.366 10.342 1.00 48.03 422 LEU A CA 1
ATOM 3279 C C . LEU A 1 422 ? 2.850 -8.714 10.707 1.00 48.03 422 LEU A C 1
ATOM 3281 O O . LEU A 1 422 ? 1.761 -9.046 10.236 1.00 48.03 422 LEU A O 1
ATOM 3285 N N . SER A 1 423 ? 3.490 -9.495 11.578 1.00 42.47 423 SER A N 1
ATOM 3286 C CA . SER A 1 423 ? 2.931 -10.770 12.063 1.00 42.47 423 SER A CA 1
ATOM 3287 C C . SER A 1 423 ? 1.615 -10.605 12.836 1.00 42.47 423 SER A C 1
ATOM 3289 O O . SER A 1 423 ? 0.839 -11.552 12.925 1.00 42.47 423 SER A O 1
ATOM 3291 N N . SER A 1 424 ? 1.322 -9.399 13.336 1.00 37.53 424 SER A N 1
ATOM 3292 C CA . SER A 1 424 ? 0.026 -9.035 13.924 1.00 37.53 424 SER A CA 1
ATOM 3293 C C . SER A 1 424 ? -1.113 -8.932 12.899 1.00 37.53 424 SER A C 1
ATOM 3295 O O . SER A 1 424 ? -2.275 -8.846 13.288 1.00 37.53 424 SER A O 1
ATOM 3297 N N . GLY A 1 425 ? -0.803 -8.928 11.598 1.00 34.12 425 GLY A N 1
ATOM 3298 C CA . GLY A 1 425 ? -1.752 -8.648 10.517 1.00 34.12 425 GLY A CA 1
ATOM 3299 C C . GLY A 1 425 ? -1.940 -7.154 10.233 1.00 34.12 425 GLY A C 1
ATOM 3300 O O . GLY A 1 425 ? -2.555 -6.807 9.222 1.00 34.12 425 GLY A O 1
ATOM 3301 N N . GLU A 1 426 ? -1.374 -6.282 11.074 1.00 43.31 426 GLU A N 1
ATOM 3302 C CA . GLU A 1 426 ? -1.345 -4.838 10.854 1.00 43.31 426 GLU A CA 1
ATOM 3303 C C . GLU A 1 426 ? -0.510 -4.498 9.622 1.00 43.31 426 GLU A C 1
ATOM 3305 O O . GLU A 1 426 ? 0.553 -5.081 9.377 1.00 43.31 426 GLU A O 1
ATOM 3310 N N . LYS A 1 427 ? -1.002 -3.537 8.841 1.00 55.91 427 LYS A N 1
ATOM 3311 C CA . LYS A 1 427 ? -0.363 -3.107 7.599 1.00 55.91 427 LYS A CA 1
ATOM 3312 C C . LYS A 1 427 ? 0.107 -1.675 7.727 1.00 55.91 427 LYS A C 1
ATOM 3314 O O . LYS A 1 427 ? -0.613 -0.826 8.250 1.00 55.91 427 LYS A O 1
ATOM 3319 N N . PHE A 1 428 ? 1.282 -1.381 7.192 1.00 63.22 428 PHE A N 1
ATOM 3320 C CA . PHE A 1 428 ? 1.709 -0.003 6.997 1.00 63.22 428 PHE A CA 1
ATOM 3321 C C . PHE A 1 428 ? 2.420 0.175 5.666 1.00 63.22 428 PHE A C 1
ATOM 3323 O O . PHE A 1 428 ? 3.035 -0.749 5.132 1.00 63.22 428 PHE A O 1
ATOM 3330 N N . ASN A 1 429 ? 2.326 1.389 5.130 1.00 68.88 429 ASN A N 1
ATOM 3331 C CA . ASN A 1 429 ? 3.127 1.789 3.988 1.00 68.88 429 ASN A CA 1
ATOM 3332 C C . ASN A 1 429 ? 4.494 2.284 4.494 1.00 68.88 429 ASN A C 1
ATOM 3334 O O . ASN A 1 429 ? 4.530 3.268 5.233 1.00 68.88 429 ASN A O 1
ATOM 3338 N N . PRO A 1 430 ? 5.610 1.649 4.107 1.00 80.00 430 PRO A N 1
ATOM 3339 C CA . PRO A 1 430 ? 6.942 2.069 4.530 1.00 80.00 430 PRO A CA 1
ATOM 3340 C C . PRO A 1 430 ? 7.438 3.350 3.840 1.00 80.00 430 PRO A C 1
ATOM 3342 O O . PRO A 1 430 ? 8.339 4.012 4.354 1.00 80.00 430 PRO A O 1
ATOM 3345 N N . ALA A 1 431 ? 6.884 3.714 2.679 1.00 73.81 431 ALA A N 1
ATOM 3346 C CA . ALA A 1 431 ? 7.458 4.748 1.818 1.00 73.81 431 ALA A CA 1
ATOM 3347 C C . ALA A 1 431 ? 7.577 6.147 2.467 1.00 73.81 431 ALA A C 1
ATOM 3349 O O . ALA A 1 431 ? 8.642 6.757 2.313 1.00 73.81 431 ALA A O 1
ATOM 3350 N N . PRO A 1 432 ? 6.569 6.665 3.206 1.00 67.38 432 PRO A N 1
ATOM 3351 C CA . PRO A 1 432 ? 6.677 7.968 3.865 1.00 67.38 432 PRO A CA 1
ATOM 3352 C C . PRO A 1 432 ? 7.797 8.003 4.909 1.00 67.38 432 PRO A C 1
ATOM 3354 O O . PRO A 1 432 ? 8.584 8.947 4.937 1.00 67.38 432 PRO A O 1
ATOM 3357 N N . GLY A 1 433 ? 7.918 6.949 5.721 1.00 78.25 433 GLY A N 1
ATOM 3358 C CA . GLY A 1 433 ? 8.919 6.886 6.782 1.00 78.25 433 GLY A CA 1
ATOM 3359 C C . GLY A 1 433 ? 10.344 6.802 6.238 1.00 78.25 433 GLY A C 1
ATOM 3360 O O . GLY A 1 433 ? 11.229 7.555 6.641 1.00 78.25 433 GLY A O 1
ATOM 3361 N N . GLU A 1 434 ? 10.566 5.958 5.233 1.00 87.25 434 GLU A N 1
ATOM 3362 C CA . GLU A 1 434 ? 11.877 5.863 4.586 1.00 87.25 434 GLU A CA 1
ATOM 3363 C C . GLU A 1 434 ? 12.315 7.168 3.921 1.00 87.25 434 GLU A C 1
ATOM 3365 O O . GLU A 1 434 ? 13.512 7.452 3.843 1.00 87.25 434 GLU A O 1
ATOM 3370 N N . ALA A 1 435 ? 11.359 7.957 3.418 1.00 73.75 435 ALA A N 1
ATOM 3371 C CA . ALA A 1 435 ? 11.657 9.273 2.883 1.00 73.75 435 ALA A CA 1
ATOM 3372 C C . ALA A 1 435 ? 12.284 10.142 3.985 1.00 73.75 435 ALA A C 1
ATOM 3374 O O . ALA A 1 435 ? 13.400 10.627 3.788 1.00 73.75 435 ALA A O 1
ATOM 3375 N N . VAL A 1 436 ? 11.645 10.244 5.156 1.00 79.81 436 VAL A N 1
ATOM 3376 C CA . VAL A 1 436 ? 12.146 11.048 6.288 1.00 79.81 436 VAL A CA 1
ATOM 3377 C C . VAL A 1 436 ? 13.564 10.656 6.675 1.00 79.81 436 VAL A C 1
ATOM 3379 O O . VAL A 1 436 ? 14.439 11.515 6.777 1.00 79.81 436 VAL A O 1
ATOM 3382 N N . ILE A 1 437 ? 13.845 9.361 6.794 1.00 89.44 437 ILE A N 1
ATOM 3383 C CA . ILE A 1 437 ? 15.186 8.886 7.156 1.00 89.44 437 ILE A CA 1
ATOM 3384 C C . ILE A 1 437 ? 16.247 9.274 6.111 1.00 89.44 437 ILE A C 1
ATOM 3386 O O . ILE A 1 437 ? 17.366 9.640 6.479 1.00 89.44 437 ILE A O 1
ATOM 3390 N N . ARG A 1 438 ? 15.910 9.264 4.810 1.00 87.25 438 ARG A N 1
ATOM 3391 C CA . ARG A 1 438 ? 16.823 9.667 3.716 1.00 87.25 438 ARG A CA 1
ATOM 3392 C C . ARG A 1 438 ? 17.191 11.157 3.717 1.00 87.25 438 ARG A C 1
ATOM 3394 O O . ARG A 1 438 ? 18.079 11.565 2.961 1.00 87.25 438 ARG A O 1
ATOM 3401 N N . THR A 1 439 ? 16.553 11.982 4.549 1.00 81.00 439 THR A N 1
ATOM 3402 C CA . THR A 1 439 ? 16.960 13.386 4.731 1.00 81.00 439 THR A CA 1
ATOM 3403 C C . THR A 1 439 ? 18.257 13.525 5.528 1.00 81.00 439 THR A C 1
ATOM 3405 O O . THR A 1 439 ? 18.961 14.523 5.371 1.00 81.00 439 THR A O 1
ATOM 3408 N N . SER A 1 440 ? 18.606 12.522 6.341 1.00 88.44 440 SER A N 1
ATOM 3409 C CA . SER A 1 440 ? 19.815 12.545 7.158 1.00 88.44 440 SER A CA 1
ATOM 3410 C C . SER A 1 440 ? 21.081 12.462 6.296 1.00 88.44 440 SER A C 1
ATOM 3412 O O . SER A 1 440 ? 21.192 11.562 5.460 1.00 88.44 440 SER A O 1
ATOM 3414 N N . PRO A 1 441 ? 22.099 13.314 6.533 1.00 87.00 441 PRO A N 1
ATOM 3415 C CA . PRO A 1 441 ? 23.370 13.243 5.809 1.00 87.00 441 PRO A CA 1
ATOM 3416 C C . PRO A 1 441 ? 24.160 11.959 6.111 1.00 87.00 441 PRO A C 1
ATOM 3418 O O . PRO A 1 441 ? 25.126 11.655 5.414 1.00 87.00 441 PRO A O 1
ATOM 3421 N N . LEU A 1 442 ? 23.773 11.200 7.143 1.00 91.19 442 LEU A N 1
ATOM 3422 C CA . LEU A 1 442 ? 24.404 9.936 7.535 1.00 91.19 442 LEU A CA 1
ATOM 3423 C C . LEU A 1 442 ? 23.918 8.742 6.699 1.00 91.19 442 LEU A C 1
ATOM 3425 O O . LEU A 1 442 ? 24.515 7.666 6.755 1.00 91.19 442 LEU A O 1
ATOM 3429 N N . VAL A 1 443 ? 22.837 8.915 5.933 1.00 91.06 443 VAL A N 1
ATOM 3430 C CA . VAL A 1 443 ? 22.139 7.846 5.210 1.00 91.06 443 VAL A CA 1
ATOM 3431 C C . VAL A 1 443 ? 22.380 8.003 3.716 1.00 91.06 443 VAL A C 1
ATOM 3433 O O . VAL A 1 443 ? 22.142 9.065 3.151 1.00 91.06 443 VAL A O 1
ATOM 3436 N N . SER A 1 444 ? 22.840 6.938 3.059 1.00 86.12 444 SER A N 1
ATOM 3437 C CA . SER A 1 444 ? 22.836 6.854 1.595 1.00 86.12 444 SER A CA 1
ATOM 3438 C C . SER A 1 444 ? 21.459 6.409 1.095 1.00 86.12 444 SER A C 1
ATOM 3440 O O . SER A 1 444 ? 20.891 7.007 0.185 1.00 86.12 444 SER A O 1
ATOM 3442 N N . THR A 1 445 ? 20.890 5.379 1.722 1.00 87.62 445 THR A N 1
ATOM 3443 C CA . THR A 1 445 ? 19.497 4.952 1.538 1.00 87.62 445 THR A CA 1
ATOM 3444 C C . THR A 1 445 ? 19.046 4.122 2.743 1.00 87.62 445 THR A C 1
ATOM 3446 O O . THR A 1 445 ? 19.855 3.719 3.574 1.00 87.62 445 THR A O 1
ATOM 3449 N N . CYS A 1 446 ? 17.753 3.850 2.860 1.00 91.81 446 CYS A N 1
ATOM 3450 C CA . CYS A 1 446 ? 17.212 2.948 3.871 1.00 91.81 446 CYS A CA 1
ATOM 3451 C C . CYS A 1 446 ? 15.978 2.221 3.338 1.00 91.81 446 CYS A C 1
ATOM 3453 O O . CYS A 1 446 ? 15.396 2.649 2.334 1.00 91.81 446 CYS A O 1
ATOM 3455 N N . ILE A 1 447 ? 15.600 1.142 4.018 1.00 91.88 447 ILE A N 1
ATOM 3456 C CA . ILE A 1 447 ? 14.296 0.499 3.875 1.00 91.88 447 ILE A CA 1
ATOM 3457 C C . ILE A 1 447 ? 13.720 0.184 5.257 1.00 91.88 447 ILE A C 1
ATOM 3459 O O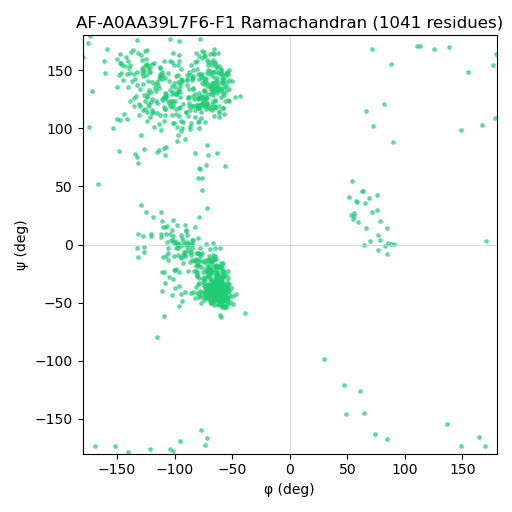 . ILE A 1 447 ? 14.450 -0.203 6.168 1.00 91.88 447 ILE A O 1
ATOM 3463 N N . LEU A 1 448 ? 12.410 0.341 5.409 1.00 90.56 448 LEU A N 1
ATOM 3464 C CA . LEU A 1 448 ? 11.658 -0.260 6.500 1.00 90.56 448 LEU A CA 1
ATOM 3465 C C . LEU A 1 448 ? 11.310 -1.690 6.096 1.00 90.56 448 LEU A C 1
ATOM 3467 O O . LEU A 1 448 ? 10.887 -1.949 4.967 1.00 90.56 448 LEU A O 1
ATOM 3471 N N . VAL A 1 449 ? 11.503 -2.616 7.022 1.00 86.38 449 VAL A N 1
ATOM 3472 C CA . VAL A 1 449 ? 11.179 -4.034 6.865 1.00 86.38 449 VAL A CA 1
ATOM 3473 C C . VAL A 1 449 ? 10.337 -4.471 8.055 1.00 86.38 449 VAL A C 1
ATOM 3475 O O . VAL A 1 449 ? 10.318 -3.816 9.089 1.00 86.38 449 VAL A O 1
ATOM 3478 N N . GLY A 1 450 ? 9.596 -5.560 7.920 1.00 65.31 450 GLY A N 1
ATOM 3479 C CA . GLY A 1 450 ? 8.697 -6.004 8.992 1.00 65.31 450 GLY A CA 1
ATOM 3480 C C . GLY A 1 450 ? 7.749 -7.124 8.591 1.00 65.31 450 GLY A C 1
ATOM 3481 O O . GLY A 1 450 ? 6.914 -7.545 9.385 1.00 65.31 450 GLY A O 1
ATOM 3482 N N . ARG A 1 451 ? 7.858 -7.634 7.358 1.00 61.06 451 ARG A N 1
ATOM 3483 C CA . ARG A 1 451 ? 6.978 -8.692 6.877 1.00 61.06 451 ARG A CA 1
ATOM 3484 C C . ARG A 1 451 ? 7.108 -9.924 7.768 1.00 61.06 451 ARG A C 1
ATOM 3486 O O . ARG A 1 451 ? 8.223 -10.399 7.984 1.00 61.06 451 ARG A O 1
ATOM 3493 N N . ALA A 1 452 ? 5.967 -10.409 8.265 1.00 45.09 452 ALA A N 1
ATOM 3494 C CA . ALA A 1 452 ? 5.884 -11.532 9.204 1.00 45.09 452 ALA A CA 1
ATOM 3495 C C . ALA A 1 452 ? 6.723 -11.349 10.488 1.00 45.09 452 ALA A C 1
ATOM 3497 O O . ALA A 1 452 ? 7.046 -12.320 11.168 1.00 45.09 452 ALA A O 1
ATOM 3498 N N . ARG A 1 453 ? 7.059 -10.102 10.841 1.00 64.56 453 ARG A N 1
ATOM 3499 C CA . ARG A 1 453 ? 7.772 -9.734 12.071 1.00 64.56 453 ARG A CA 1
ATOM 3500 C C . ARG A 1 453 ? 6.844 -8.929 12.981 1.00 64.56 453 ARG A C 1
ATOM 3502 O O . ARG A 1 453 ? 5.918 -8.291 12.480 1.00 64.56 453 ARG A O 1
ATOM 3509 N N . PRO A 1 454 ? 7.052 -8.957 14.306 1.00 52.41 454 PRO A N 1
ATOM 3510 C CA . PRO A 1 454 ? 6.160 -8.292 15.257 1.00 52.41 454 PRO A CA 1
ATOM 3511 C C . PRO A 1 454 ? 6.253 -6.760 15.221 1.00 52.41 454 PRO A C 1
ATOM 3513 O O . PRO A 1 454 ? 5.337 -6.095 15.695 1.00 52.41 454 PRO A O 1
ATOM 3516 N N . GLN A 1 455 ? 7.336 -6.201 14.671 1.00 68.38 455 GLN A N 1
ATOM 3517 C CA . GLN A 1 455 ? 7.579 -4.761 14.599 1.00 68.38 455 GLN A CA 1
ATOM 3518 C C . GLN A 1 455 ? 8.332 -4.387 13.314 1.00 68.38 455 GLN A C 1
ATOM 3520 O O . GLN A 1 455 ? 9.040 -5.212 12.728 1.00 68.38 455 GLN A O 1
ATOM 3525 N N . ALA A 1 456 ? 8.191 -3.128 12.895 1.00 82.94 456 ALA A N 1
ATOM 3526 C CA . ALA A 1 456 ? 9.017 -2.522 11.862 1.00 82.94 456 ALA A CA 1
ATOM 3527 C C . ALA A 1 456 ? 10.492 -2.395 12.302 1.00 82.94 456 ALA A C 1
ATOM 3529 O O . ALA A 1 456 ? 10.800 -1.950 13.407 1.00 82.94 456 ALA A O 1
ATOM 3530 N N . ILE A 1 457 ? 11.415 -2.743 11.410 1.00 92.31 457 ILE A N 1
ATOM 3531 C CA . ILE A 1 457 ? 12.862 -2.577 11.567 1.00 92.31 457 ILE A CA 1
ATOM 3532 C C . ILE A 1 457 ? 13.333 -1.596 10.496 1.00 92.31 457 ILE A C 1
ATOM 3534 O O . ILE A 1 457 ? 12.994 -1.737 9.320 1.00 92.31 457 ILE A O 1
ATOM 3538 N N . LEU A 1 458 ? 14.129 -0.607 10.892 1.00 95.88 458 LEU A N 1
ATOM 3539 C CA . LEU A 1 458 ? 14.775 0.311 9.961 1.00 95.88 458 LEU A CA 1
ATOM 3540 C C . LEU A 1 458 ? 16.139 -0.244 9.561 1.00 95.88 458 LEU A C 1
ATOM 3542 O O . LEU A 1 458 ? 17.046 -0.299 10.386 1.00 95.88 458 LEU A O 1
ATOM 3546 N N . LEU A 1 459 ? 16.303 -0.597 8.291 1.00 96.19 459 LEU A N 1
ATOM 3547 C CA . LEU A 1 459 ? 17.566 -1.049 7.720 1.00 96.19 459 LEU A CA 1
ATOM 3548 C C . LEU A 1 459 ? 18.237 0.091 6.934 1.00 96.19 459 LEU A C 1
ATOM 3550 O O . LEU A 1 459 ? 17.674 0.613 5.971 1.00 96.19 459 LEU A O 1
ATOM 3554 N N . VAL A 1 460 ? 19.448 0.482 7.338 1.00 96.38 460 VAL A N 1
ATOM 3555 C CA . VAL A 1 460 ? 20.146 1.691 6.870 1.00 96.38 460 VAL A CA 1
ATOM 3556 C C . VAL A 1 460 ? 21.433 1.353 6.118 1.00 96.38 460 VAL A C 1
ATOM 3558 O O . VAL A 1 460 ? 22.353 0.763 6.683 1.00 96.38 460 VAL A O 1
ATOM 3561 N N . GLU A 1 461 ? 21.537 1.821 4.871 1.00 94.81 461 GLU A N 1
ATOM 3562 C CA . GLU A 1 461 ? 22.795 1.929 4.125 1.00 94.81 461 GLU A CA 1
ATOM 3563 C C . GLU A 1 461 ? 23.450 3.271 4.469 1.00 94.81 461 GLU A C 1
ATOM 3565 O O . GLU A 1 461 ? 22.906 4.346 4.190 1.00 94.81 461 GLU A O 1
ATOM 3570 N N . ARG A 1 462 ? 24.623 3.227 5.102 1.00 92.88 462 ARG A N 1
ATOM 3571 C CA . ARG A 1 462 ? 25.310 4.429 5.591 1.00 92.88 462 ARG A CA 1
ATOM 3572 C C . ARG A 1 462 ? 25.975 5.197 4.456 1.00 92.88 462 ARG A C 1
ATOM 3574 O O . ARG A 1 462 ? 26.564 4.601 3.558 1.00 92.88 462 ARG A O 1
ATOM 3581 N N . ASN A 1 463 ? 25.982 6.523 4.547 1.00 89.94 463 ASN A N 1
ATOM 3582 C CA . ASN A 1 463 ? 26.808 7.353 3.677 1.00 89.94 463 ASN A CA 1
ATOM 3583 C C . ASN A 1 463 ? 28.285 7.228 4.093 1.00 89.94 463 ASN A C 1
ATOM 3585 O O . ASN A 1 463 ? 28.666 7.578 5.213 1.00 89.94 463 ASN A O 1
ATOM 3589 N N . ALA A 1 464 ? 29.121 6.703 3.197 1.00 87.31 464 ALA A N 1
ATOM 3590 C CA . ALA A 1 464 ? 30.517 6.417 3.505 1.00 87.31 464 ALA A CA 1
ATOM 3591 C C . ALA A 1 464 ? 31.353 7.677 3.781 1.00 87.31 464 ALA A C 1
ATOM 3593 O O . ALA A 1 464 ? 32.266 7.623 4.597 1.00 87.31 464 ALA A O 1
ATOM 3594 N N . GLU A 1 465 ? 31.044 8.814 3.152 1.00 86.44 465 GLU A N 1
ATOM 3595 C CA . GLU A 1 465 ? 31.819 10.049 3.312 1.00 86.44 465 GLU A CA 1
ATOM 3596 C C . GLU A 1 465 ? 31.569 10.706 4.668 1.00 86.44 465 GLU A C 1
ATOM 3598 O O . GLU A 1 465 ? 32.509 11.132 5.342 1.00 86.44 465 GLU A O 1
ATOM 3603 N N . THR A 1 466 ? 30.302 10.759 5.084 1.00 88.25 466 THR A N 1
ATOM 3604 C CA . THR A 1 466 ? 29.891 11.413 6.332 1.00 88.25 466 THR A CA 1
ATOM 3605 C C . THR A 1 466 ? 30.054 10.512 7.550 1.00 88.25 466 THR A C 1
ATOM 3607 O O . THR A 1 466 ? 30.191 11.021 8.659 1.00 88.25 466 THR A O 1
ATOM 3610 N N . THR A 1 467 ? 30.081 9.186 7.365 1.00 90.31 467 THR A N 1
ATOM 3611 C CA . THR A 1 467 ? 30.130 8.222 8.477 1.00 90.31 467 THR A CA 1
ATOM 3612 C C . THR A 1 467 ? 31.439 7.434 8.601 1.00 90.31 467 THR A C 1
ATOM 3614 O O . THR A 1 467 ? 31.500 6.519 9.424 1.00 90.31 467 THR A O 1
ATOM 3617 N N . LYS A 1 468 ? 32.486 7.788 7.836 1.00 88.50 468 LYS A N 1
ATOM 3618 C CA . LYS A 1 468 ? 33.790 7.087 7.803 1.00 88.50 468 LYS A CA 1
ATOM 3619 C C . LYS A 1 468 ? 34.456 6.907 9.174 1.00 88.50 468 LYS A C 1
ATOM 3621 O O . LYS A 1 468 ? 35.031 5.856 9.431 1.00 88.50 468 LYS A O 1
ATOM 3626 N N . ASP A 1 469 ? 34.343 7.912 10.043 1.00 90.69 469 ASP A N 1
ATOM 3627 C CA . ASP A 1 469 ? 34.988 7.952 11.364 1.00 90.69 469 ASP A CA 1
ATOM 3628 C C . ASP A 1 469 ? 33.999 7.613 12.496 1.00 90.69 469 ASP A C 1
ATOM 3630 O O . ASP A 1 469 ? 34.321 7.756 13.674 1.00 90.69 469 ASP A O 1
ATOM 3634 N N . MET A 1 470 ? 32.777 7.187 12.151 1.00 91.56 470 MET A N 1
ATOM 3635 C CA . MET A 1 470 ? 31.722 6.878 13.114 1.00 91.56 470 MET A CA 1
ATOM 3636 C C . MET A 1 470 ? 31.581 5.367 13.301 1.00 91.56 470 MET A C 1
ATOM 3638 O O . MET A 1 470 ? 31.495 4.601 12.338 1.00 91.56 470 MET A O 1
ATOM 3642 N N . THR A 1 471 ? 31.442 4.913 14.541 1.00 91.75 471 THR A N 1
ATOM 3643 C CA . THR A 1 471 ? 31.029 3.535 14.829 1.00 91.75 471 THR A CA 1
ATOM 3644 C C . THR A 1 471 ? 29.567 3.308 14.428 1.00 91.75 471 THR A C 1
ATOM 3646 O O . THR A 1 471 ? 28.805 4.246 14.191 1.00 91.75 471 THR A O 1
ATOM 3649 N N . THR A 1 472 ? 29.143 2.045 14.328 1.00 87.56 472 THR A N 1
ATOM 3650 C CA . THR A 1 472 ? 27.724 1.697 14.119 1.00 87.56 472 THR A CA 1
ATOM 3651 C C . THR A 1 472 ? 26.814 2.297 15.181 1.00 87.56 472 THR A C 1
ATOM 3653 O O . THR A 1 472 ? 25.771 2.844 14.831 1.00 87.56 472 THR A O 1
ATOM 3656 N N . GLN A 1 473 ? 27.238 2.284 16.445 1.00 88.31 473 GLN A N 1
ATOM 3657 C CA . GLN A 1 473 ? 26.459 2.874 17.528 1.00 88.31 473 GLN A CA 1
ATOM 3658 C C . GLN A 1 473 ? 26.331 4.394 17.380 1.00 88.31 473 GLN A C 1
ATOM 3660 O O . GLN A 1 473 ? 25.224 4.911 17.428 1.00 88.31 473 GLN A O 1
ATOM 3665 N N . GLN A 1 474 ? 27.426 5.094 17.068 1.00 91.00 474 GLN A N 1
ATOM 3666 C CA . GLN A 1 474 ? 27.397 6.547 16.861 1.00 91.00 474 GLN A CA 1
ATOM 3667 C C . GLN A 1 474 ? 26.460 6.966 15.719 1.00 91.00 474 GLN A C 1
ATOM 3669 O O . GLN A 1 474 ? 25.843 8.025 15.792 1.00 91.00 474 GLN A O 1
ATOM 3674 N N . VAL A 1 475 ? 26.330 6.149 14.666 1.00 92.38 475 VAL A N 1
ATOM 3675 C CA . VAL A 1 475 ? 25.352 6.414 13.598 1.00 92.38 475 VAL A CA 1
ATOM 3676 C C . VAL A 1 475 ? 23.923 6.141 14.045 1.00 92.38 475 VAL A C 1
ATOM 3678 O O . VAL A 1 475 ? 23.055 6.942 13.715 1.00 92.38 475 VAL A O 1
ATOM 3681 N N . LYS A 1 476 ? 23.661 5.076 14.815 1.00 92.19 476 LYS A N 1
ATOM 3682 C CA . LYS A 1 476 ? 22.327 4.843 15.397 1.00 92.19 476 LYS A CA 1
ATOM 3683 C C . LYS A 1 476 ? 21.903 6.009 16.294 1.00 92.19 476 LYS A C 1
ATOM 3685 O O . LYS A 1 476 ? 20.812 6.539 16.111 1.00 92.19 476 LYS A O 1
ATOM 3690 N N . ASP A 1 477 ? 22.789 6.446 17.188 1.00 89.69 477 ASP A N 1
ATOM 3691 C CA . ASP A 1 477 ? 22.525 7.537 18.131 1.00 89.69 477 ASP A CA 1
ATOM 3692 C C . ASP A 1 477 ? 22.238 8.854 17.394 1.00 89.69 477 ASP A C 1
ATOM 3694 O O . ASP A 1 477 ? 21.301 9.574 17.730 1.00 89.69 477 ASP A O 1
ATOM 3698 N N . ALA A 1 478 ? 23.002 9.149 16.338 1.00 91.56 478 ALA A N 1
ATOM 3699 C CA . ALA A 1 478 ? 22.812 10.354 15.538 1.00 91.56 478 ALA A CA 1
ATOM 3700 C C . ALA A 1 478 ? 21.600 10.282 14.587 1.00 91.56 478 ALA A C 1
ATOM 3702 O O . ALA A 1 478 ? 21.068 11.321 14.197 1.00 91.56 478 ALA A O 1
ATOM 3703 N N . LEU A 1 479 ? 21.148 9.080 14.210 1.00 94.00 479 LEU A N 1
ATOM 3704 C CA . LEU A 1 479 ? 19.922 8.889 13.428 1.00 94.00 479 LEU A CA 1
ATOM 3705 C C . LEU A 1 479 ? 18.659 8.947 14.273 1.00 94.00 479 LEU A C 1
ATOM 3707 O O . LEU A 1 479 ? 17.599 9.258 13.735 1.00 94.00 479 LEU A O 1
ATOM 3711 N N . TRP A 1 480 ? 18.763 8.670 15.570 1.00 94.00 480 TRP A N 1
ATOM 3712 C CA . TRP A 1 480 ? 17.612 8.560 16.451 1.00 94.00 480 TRP A CA 1
ATOM 3713 C C . TRP A 1 480 ? 16.656 9.772 16.403 1.00 94.00 480 TRP A C 1
ATOM 3715 O O . TRP A 1 480 ? 15.463 9.547 16.209 1.00 94.00 480 TRP A O 1
ATOM 3725 N N . PRO A 1 481 ? 17.119 11.040 16.434 1.00 87.88 481 PRO A N 1
ATOM 3726 C CA . PRO A 1 481 ? 16.218 12.189 16.301 1.00 87.88 481 PRO A CA 1
ATOM 3727 C C . PRO A 1 481 ? 15.450 12.219 14.968 1.00 87.88 481 PRO A C 1
ATOM 3729 O O . PRO A 1 481 ? 14.302 12.644 14.914 1.00 87.88 481 PRO A O 1
ATOM 3732 N N . VAL A 1 482 ? 16.056 11.734 13.878 1.00 89.19 482 VAL A N 1
ATOM 3733 C CA . VAL A 1 482 ? 15.403 11.648 12.557 1.00 89.19 482 VAL A CA 1
ATOM 3734 C C . VAL A 1 482 ? 14.366 10.520 12.539 1.00 89.19 482 VAL A C 1
ATOM 3736 O O . VAL A 1 482 ? 13.306 10.659 11.933 1.00 89.19 482 VAL A O 1
ATOM 3739 N N . VAL A 1 483 ? 14.644 9.418 13.242 1.00 90.75 483 VAL A N 1
ATOM 3740 C CA . VAL A 1 483 ? 13.686 8.323 13.464 1.00 90.75 483 VAL A CA 1
ATOM 3741 C C . VAL A 1 483 ? 12.504 8.787 14.318 1.00 90.75 483 VAL A C 1
ATOM 3743 O O . VAL A 1 483 ? 11.375 8.386 14.051 1.00 90.75 483 VAL A O 1
ATOM 3746 N N . GLU A 1 484 ? 12.713 9.678 15.288 1.00 84.94 484 GLU A N 1
ATOM 3747 C CA . GLU A 1 484 ? 11.618 10.277 16.063 1.00 84.94 484 GLU A CA 1
ATOM 3748 C C . GLU A 1 484 ? 10.699 11.143 15.191 1.00 84.94 484 GLU A C 1
ATOM 3750 O O . GLU A 1 484 ? 9.480 11.030 15.310 1.00 84.94 484 GLU A O 1
ATOM 3755 N N . GLU A 1 485 ? 11.242 11.941 14.265 1.00 72.75 485 GLU A N 1
ATOM 3756 C CA . GLU A 1 485 ? 10.418 12.679 13.294 1.00 72.75 485 GLU A CA 1
ATOM 3757 C C . GLU A 1 485 ? 9.677 11.744 12.328 1.00 72.75 485 GLU A C 1
ATOM 3759 O O . GLU A 1 485 ? 8.495 11.949 12.051 1.00 72.75 485 GLU A O 1
ATOM 3764 N N . MET A 1 486 ? 10.335 10.674 11.869 1.00 87.06 486 MET A N 1
ATOM 3765 C CA . MET A 1 486 ? 9.699 9.629 11.064 1.00 87.06 486 MET A CA 1
ATOM 3766 C C . MET A 1 486 ? 8.511 9.003 11.810 1.00 87.06 486 MET A C 1
ATOM 3768 O O . MET A 1 486 ? 7.426 8.876 11.247 1.00 87.06 486 MET A O 1
ATOM 3772 N N . ASN A 1 487 ? 8.687 8.643 13.084 1.00 77.38 487 ASN A N 1
ATOM 3773 C CA . ASN A 1 487 ? 7.650 7.988 13.880 1.00 77.38 487 ASN A CA 1
ATOM 3774 C C . ASN A 1 487 ? 6.386 8.849 14.039 1.00 77.38 487 ASN A C 1
ATOM 3776 O O . ASN A 1 487 ? 5.291 8.295 14.066 1.00 77.38 487 ASN A O 1
ATOM 3780 N N . LYS A 1 488 ? 6.503 10.186 14.079 1.00 65.75 488 LYS A N 1
ATOM 3781 C CA . LYS A 1 488 ? 5.349 11.101 14.204 1.00 65.75 488 LYS A CA 1
ATOM 3782 C C . LYS A 1 488 ? 4.385 11.047 13.018 1.00 65.75 488 LYS A C 1
ATOM 3784 O O . LYS A 1 488 ? 3.203 11.325 13.197 1.00 65.75 488 LYS A O 1
ATOM 3789 N N . ILE A 1 489 ? 4.883 10.741 11.818 1.00 60.28 489 ILE A N 1
ATOM 3790 C CA . ILE A 1 489 ? 4.076 10.712 10.586 1.00 60.28 489 ILE A CA 1
ATOM 3791 C C . ILE A 1 489 ? 3.658 9.296 10.173 1.00 60.28 489 ILE A C 1
ATOM 3793 O O . ILE A 1 489 ? 2.864 9.129 9.248 1.00 60.28 489 ILE A O 1
ATOM 3797 N N . MET A 1 490 ? 4.223 8.276 10.820 1.00 72.38 490 MET A N 1
ATOM 3798 C CA . MET A 1 490 ? 3.938 6.873 10.543 1.00 72.38 490 MET A CA 1
ATOM 3799 C C . MET A 1 490 ? 2.769 6.387 11.399 1.00 72.38 490 MET A C 1
ATOM 3801 O O . MET A 1 490 ? 2.625 6.774 12.559 1.00 72.38 490 MET A O 1
ATOM 3805 N N . ALA A 1 491 ? 1.965 5.476 10.843 1.00 51.53 491 ALA A N 1
ATOM 3806 C CA . ALA A 1 491 ? 1.026 4.693 11.643 1.00 51.53 491 ALA A CA 1
ATOM 3807 C C . ALA A 1 491 ? 1.786 3.960 12.760 1.00 51.53 491 ALA A C 1
ATOM 3809 O O . ALA A 1 491 ? 2.931 3.558 12.547 1.00 51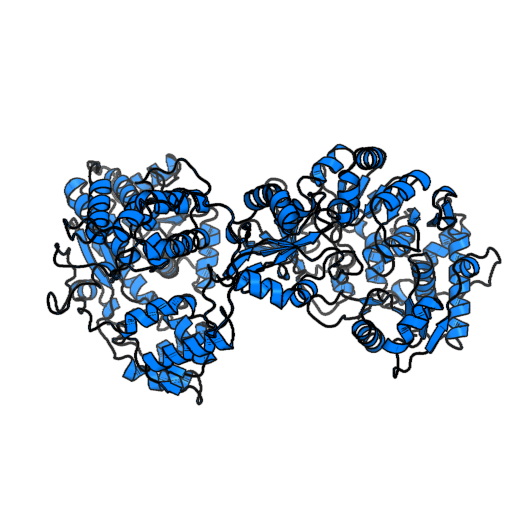.53 491 ALA A O 1
ATOM 3810 N N . THR A 1 492 ? 1.158 3.762 13.920 1.00 53.44 492 THR A N 1
ATOM 3811 C CA . THR A 1 492 ? 1.799 3.208 15.128 1.00 53.44 492 THR A CA 1
ATOM 3812 C C . THR A 1 492 ? 2.587 1.926 14.843 1.00 53.44 492 THR A C 1
ATOM 3814 O O . THR A 1 492 ? 3.747 1.810 15.221 1.00 53.44 492 THR A O 1
ATOM 3817 N N . GLN A 1 493 ? 2.017 1.003 14.066 1.00 52.69 493 GLN A N 1
ATOM 3818 C CA . GLN A 1 493 ? 2.665 -0.247 13.655 1.00 52.69 493 GLN A CA 1
ATOM 3819 C C . GLN A 1 493 ? 3.931 -0.063 12.787 1.00 52.69 493 GLN A C 1
ATOM 3821 O O . GLN A 1 493 ? 4.782 -0.945 12.735 1.00 52.69 493 GLN A O 1
ATOM 3826 N N . GLY A 1 494 ? 4.076 1.068 12.097 1.00 62.75 494 GLY A N 1
ATOM 3827 C CA . GLY A 1 494 ? 5.242 1.403 11.276 1.00 62.75 494 GLY A CA 1
ATOM 3828 C C . GLY A 1 494 ? 6.348 2.150 12.028 1.00 62.75 494 GLY A C 1
ATOM 3829 O O . GLY A 1 494 ? 7.352 2.503 11.409 1.00 62.75 494 GLY A O 1
ATOM 3830 N N . GLN A 1 495 ? 6.171 2.420 13.327 1.00 80.25 495 GLN A N 1
ATOM 3831 C CA . GLN A 1 495 ? 7.147 3.140 14.144 1.00 80.25 495 GLN A CA 1
ATOM 3832 C C . GLN A 1 495 ? 8.311 2.236 14.581 1.00 80.25 495 GLN A C 1
ATOM 3834 O O . GLN A 1 495 ? 8.135 1.059 14.909 1.00 80.25 495 GLN A O 1
ATOM 3839 N N . VAL A 1 496 ? 9.516 2.807 14.615 1.00 86.81 496 VAL A N 1
ATOM 3840 C CA . VAL A 1 496 ? 10.774 2.102 14.903 1.00 86.81 496 VAL A CA 1
ATOM 3841 C C . VAL A 1 496 ? 11.382 2.587 16.217 1.00 86.81 496 VAL A C 1
ATOM 3843 O O . VAL A 1 496 ? 11.438 3.783 16.494 1.00 86.81 496 VAL A O 1
ATOM 3846 N N . THR A 1 497 ? 11.875 1.652 17.029 1.00 82.00 497 THR A N 1
ATOM 3847 C CA . THR A 1 497 ? 12.564 1.928 18.305 1.00 82.00 497 THR A CA 1
ATOM 3848 C C . THR A 1 497 ? 14.089 1.805 18.147 1.00 82.00 497 THR A C 1
ATOM 3850 O O . THR A 1 497 ? 14.536 1.238 17.149 1.00 82.00 497 THR A O 1
ATOM 3853 N N . PRO A 1 498 ? 14.926 2.309 19.082 1.00 81.94 498 PRO A N 1
ATOM 3854 C CA . PRO A 1 498 ? 16.380 2.382 18.871 1.00 81.94 498 PRO A CA 1
ATOM 3855 C C . PRO A 1 498 ? 17.033 1.018 18.620 1.00 81.94 498 PRO A C 1
ATOM 3857 O O . PRO A 1 498 ? 17.933 0.895 17.787 1.00 81.94 498 PRO A O 1
ATOM 3860 N N . ASP A 1 499 ? 16.536 -0.016 19.303 1.00 81.56 499 ASP A N 1
ATOM 3861 C CA . ASP A 1 499 ? 17.019 -1.394 19.172 1.00 81.56 499 ASP A CA 1
ATOM 3862 C C . ASP A 1 499 ? 16.660 -2.023 17.813 1.00 81.56 499 ASP A C 1
ATOM 3864 O O . ASP A 1 499 ? 17.304 -2.977 17.385 1.00 81.56 499 ASP A O 1
ATOM 3868 N N . HIS A 1 500 ? 15.687 -1.449 17.098 1.00 88.75 500 HIS A N 1
ATOM 3869 C CA . HIS A 1 500 ? 15.199 -1.911 15.794 1.00 88.75 500 HIS A CA 1
ATOM 3870 C C . HIS A 1 500 ? 15.765 -1.083 14.632 1.00 88.75 500 HIS A C 1
ATOM 3872 O O . HIS A 1 500 ? 15.215 -1.068 13.530 1.00 88.75 500 HIS A O 1
ATOM 3878 N N . ILE A 1 501 ? 16.887 -0.398 14.864 1.00 93.81 501 ILE A N 1
ATOM 3879 C CA . ILE A 1 501 ? 17.679 0.240 13.814 1.00 93.81 501 ILE A CA 1
ATOM 3880 C C . ILE A 1 501 ? 18.840 -0.689 13.472 1.00 93.81 501 ILE A C 1
ATOM 3882 O O . ILE A 1 501 ? 19.765 -0.872 14.268 1.00 93.81 501 ILE A O 1
ATOM 3886 N N . LEU A 1 502 ? 18.817 -1.253 12.271 1.00 94.12 502 LEU A N 1
ATOM 3887 C CA . LEU A 1 502 ? 19.897 -2.046 11.708 1.00 94.12 502 LEU A CA 1
ATOM 3888 C C . LEU A 1 502 ? 20.713 -1.171 10.764 1.00 94.12 502 LEU A C 1
ATOM 3890 O O . LEU A 1 502 ? 20.225 -0.673 9.757 1.00 94.12 502 LEU A O 1
ATOM 3894 N N . VAL A 1 503 ? 21.978 -0.965 11.102 1.00 94.94 503 VAL A N 1
ATOM 3895 C CA . VAL A 1 503 ? 22.888 -0.130 10.323 1.00 94.94 503 VAL A CA 1
ATOM 3896 C C . VAL A 1 503 ?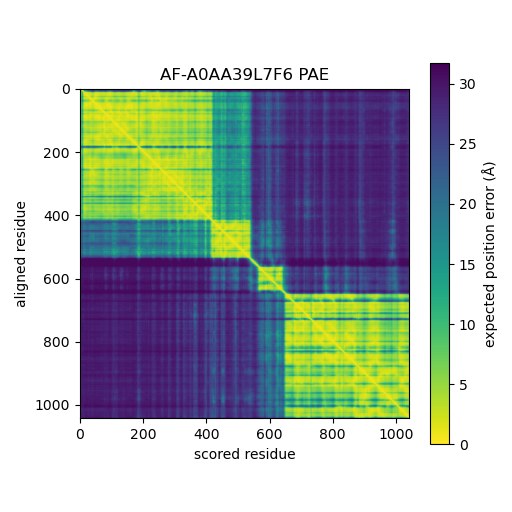 23.888 -1.048 9.638 1.00 94.94 503 VAL A C 1
ATOM 3898 O O . VAL A 1 503 ? 24.662 -1.726 10.316 1.00 94.94 503 VAL A O 1
ATOM 3901 N N . ALA A 1 504 ? 23.873 -1.061 8.307 1.00 93.19 504 ALA A N 1
ATOM 3902 C CA . ALA A 1 504 ? 24.755 -1.909 7.523 1.00 93.19 504 ALA A CA 1
ATOM 3903 C C . ALA A 1 504 ? 26.237 -1.548 7.761 1.00 93.19 504 ALA A C 1
ATOM 3905 O O . ALA A 1 504 ? 26.559 -0.371 7.988 1.00 93.19 504 ALA A O 1
ATOM 3906 N N . PRO A 1 505 ? 27.157 -2.530 7.696 1.00 89.94 505 PRO A N 1
ATOM 3907 C CA . PRO A 1 505 ? 28.590 -2.269 7.787 1.00 89.94 505 PRO A CA 1
ATOM 3908 C C . PRO A 1 505 ? 29.052 -1.216 6.771 1.00 89.94 505 PRO A C 1
ATOM 3910 O O . PRO A 1 505 ? 28.529 -1.141 5.656 1.00 89.94 505 PRO A O 1
ATOM 3913 N N . LEU A 1 506 ? 30.051 -0.408 7.140 1.00 86.38 506 LEU A N 1
ATOM 3914 C CA . LEU A 1 506 ? 30.612 0.612 6.251 1.00 86.38 506 LEU A CA 1
ATOM 3915 C C . LEU A 1 506 ? 31.111 -0.031 4.943 1.00 86.38 506 LEU A C 1
ATOM 3917 O O . LEU A 1 506 ? 31.869 -0.997 4.980 1.00 86.38 506 LEU A O 1
ATOM 3921 N N . GLY A 1 507 ? 30.691 0.517 3.800 1.00 81.06 507 GLY A N 1
ATOM 3922 C CA . GLY A 1 507 ? 31.016 -0.018 2.472 1.00 81.06 507 GLY A CA 1
ATOM 3923 C C . GLY A 1 507 ? 30.042 -1.079 1.945 1.00 81.06 507 GLY A C 1
ATOM 3924 O O . GLY A 1 507 ? 30.240 -1.570 0.838 1.00 81.06 507 GLY A O 1
ATOM 3925 N N . THR A 1 508 ? 28.990 -1.421 2.696 1.00 87.94 508 THR A N 1
ATOM 3926 C CA . THR A 1 508 ? 27.906 -2.276 2.190 1.00 87.94 508 THR A CA 1
ATOM 3927 C C . THR A 1 508 ? 26.997 -1.474 1.265 1.00 87.94 508 THR A C 1
ATOM 3929 O O . THR A 1 508 ? 26.497 -0.429 1.668 1.00 87.94 508 THR A O 1
ATOM 3932 N N . GLU A 1 509 ? 26.746 -1.972 0.054 1.00 85.25 509 GLU A N 1
ATOM 3933 C CA . GLU A 1 509 ? 25.812 -1.365 -0.902 1.00 85.25 509 GLU A CA 1
ATOM 3934 C C . GLU A 1 509 ? 24.548 -2.221 -1.021 1.00 85.25 509 GLU A C 1
ATOM 3936 O O . GLU A 1 509 ? 24.635 -3.431 -1.250 1.00 85.25 509 GLU A O 1
ATOM 3941 N N . PHE A 1 510 ? 23.361 -1.617 -0.904 1.00 89.75 510 PHE A N 1
ATOM 3942 C CA . PHE A 1 510 ? 22.126 -2.364 -1.125 1.00 89.75 510 PHE A CA 1
ATOM 3943 C C . PHE A 1 510 ? 21.938 -2.658 -2.617 1.00 89.75 510 PHE A C 1
ATOM 3945 O O . PHE A 1 510 ? 22.208 -1.793 -3.462 1.00 89.75 510 PHE A O 1
ATOM 3952 N N . PRO A 1 511 ? 21.416 -3.846 -2.979 1.00 75.75 511 PRO A N 1
ATOM 3953 C CA . PRO A 1 511 ? 21.047 -4.145 -4.350 1.00 75.75 511 PRO A CA 1
ATOM 3954 C C . PRO A 1 511 ? 20.056 -3.109 -4.864 1.00 75.75 511 PRO A C 1
ATOM 3956 O O . PRO A 1 511 ? 18.988 -2.897 -4.291 1.00 75.75 511 PRO A O 1
ATOM 3959 N N . ARG A 1 512 ? 20.396 -2.459 -5.974 1.00 71.50 512 ARG A N 1
ATOM 3960 C CA . ARG A 1 512 ? 19.544 -1.454 -6.611 1.00 71.50 512 ARG A CA 1
ATOM 3961 C C . ARG A 1 512 ? 19.050 -1.953 -7.956 1.00 71.50 512 ARG A C 1
ATOM 3963 O O . ARG A 1 512 ? 19.744 -2.656 -8.689 1.00 71.50 512 ARG A O 1
ATOM 3970 N N . THR A 1 513 ? 17.837 -1.555 -8.309 1.00 61.78 513 THR A N 1
ATOM 3971 C CA . THR A 1 513 ? 17.344 -1.678 -9.672 1.00 61.78 513 THR A CA 1
ATOM 3972 C C . THR A 1 513 ? 18.166 -0.768 -10.589 1.00 61.78 513 THR A C 1
ATOM 3974 O O . THR A 1 513 ? 18.879 0.143 -10.146 1.00 61.78 513 THR A O 1
ATOM 3977 N N . PRO A 1 514 ? 18.019 -0.914 -11.908 1.00 44.75 514 PRO A N 1
ATOM 3978 C CA . PRO A 1 514 ? 18.669 -0.008 -12.838 1.00 44.75 514 PRO A CA 1
ATOM 3979 C C . PRO A 1 514 ? 18.232 1.465 -12.695 1.00 44.75 514 PRO A C 1
ATOM 3981 O O . PRO A 1 514 ? 18.982 2.353 -13.097 1.00 44.75 514 PRO A O 1
ATOM 3984 N N . LYS A 1 515 ? 17.081 1.741 -12.059 1.00 49.19 515 LYS A N 1
ATOM 3985 C CA . LYS A 1 515 ? 16.599 3.096 -11.723 1.00 49.19 515 LYS A CA 1
ATOM 3986 C C . LYS A 1 515 ? 17.285 3.715 -10.501 1.00 49.19 515 LYS A C 1
ATOM 3988 O O . LYS A 1 515 ? 17.050 4.878 -10.210 1.00 49.19 515 LYS A O 1
ATOM 3993 N N . GLY A 1 516 ? 18.095 2.945 -9.774 1.00 56.00 516 GLY A N 1
ATOM 3994 C CA . GLY A 1 516 ? 18.697 3.374 -8.510 1.00 56.00 516 GLY A CA 1
ATOM 3995 C C . GLY A 1 516 ? 17.809 3.154 -7.281 1.00 56.00 516 GLY A C 1
ATOM 3996 O O . GLY A 1 516 ? 18.241 3.469 -6.179 1.00 56.00 516 GLY A O 1
ATOM 3997 N N . THR A 1 517 ? 16.608 2.582 -7.436 1.00 64.25 517 THR A N 1
ATOM 3998 C CA . THR A 1 517 ? 15.742 2.202 -6.304 1.00 64.25 517 THR A CA 1
ATOM 3999 C C . THR A 1 517 ? 16.214 0.899 -5.661 1.00 64.25 517 THR A C 1
ATOM 4001 O O . THR A 1 517 ? 16.715 0.022 -6.360 1.00 64.25 517 THR A O 1
ATOM 4004 N N . VAL A 1 518 ? 16.053 0.743 -4.348 1.00 75.19 518 VAL A N 1
ATOM 4005 C CA . VAL A 1 518 ? 16.476 -0.467 -3.618 1.00 75.19 518 VAL A CA 1
ATOM 4006 C C . VAL A 1 518 ? 15.601 -1.671 -3.998 1.00 75.19 518 VAL A C 1
ATOM 4008 O O . VAL A 1 518 ? 14.376 -1.568 -4.055 1.00 75.19 518 VAL A O 1
ATOM 4011 N N . ARG A 1 519 ? 16.212 -2.836 -4.246 1.00 68.25 519 ARG A N 1
ATOM 4012 C CA . ARG A 1 519 ? 15.514 -4.117 -4.446 1.00 68.25 519 ARG A CA 1
ATOM 4013 C C . ARG A 1 519 ? 15.183 -4.730 -3.083 1.00 68.25 519 ARG A C 1
ATOM 4015 O O . ARG A 1 519 ? 15.868 -5.648 -2.648 1.00 68.25 519 ARG A O 1
ATOM 4022 N N . ARG A 1 520 ? 14.120 -4.230 -2.442 1.00 83.06 520 ARG A N 1
ATOM 4023 C CA . ARG A 1 520 ? 13.691 -4.559 -1.062 1.00 83.06 520 ARG A CA 1
ATOM 4024 C C . ARG A 1 520 ? 13.866 -6.035 -0.698 1.00 83.06 520 ARG A C 1
ATOM 4026 O O . ARG A 1 520 ? 14.669 -6.333 0.170 1.00 83.06 520 ARG A O 1
ATOM 4033 N N . LYS A 1 521 ? 13.230 -6.947 -1.445 1.00 72.38 521 LYS A N 1
ATOM 4034 C CA . LYS A 1 521 ? 13.302 -8.398 -1.202 1.00 72.38 521 LYS A CA 1
ATOM 4035 C C . LYS A 1 521 ? 14.736 -8.944 -1.195 1.00 72.38 521 LYS A C 1
ATOM 4037 O O . LYS A 1 521 ? 15.096 -9.688 -0.298 1.00 72.38 521 LYS A O 1
ATOM 4042 N N . GLN A 1 522 ? 15.558 -8.555 -2.169 1.00 74.94 522 GLN A N 1
ATOM 4043 C CA . GLN A 1 522 ? 16.945 -9.024 -2.249 1.00 74.94 522 GLN A CA 1
ATOM 4044 C C . GLN A 1 522 ? 17.806 -8.419 -1.132 1.00 74.94 522 GLN A C 1
ATOM 4046 O O . GLN A 1 522 ? 18.699 -9.078 -0.612 1.00 74.94 522 GLN A O 1
ATOM 4051 N N . THR A 1 523 ? 17.544 -7.164 -0.759 1.00 84.69 523 THR A N 1
ATOM 4052 C CA . THR A 1 523 ? 18.177 -6.541 0.407 1.00 84.69 523 THR A CA 1
ATOM 4053 C C . THR A 1 523 ? 17.764 -7.260 1.692 1.00 84.69 523 THR A C 1
ATOM 4055 O O . THR A 1 523 ? 18.623 -7.583 2.497 1.00 84.69 523 THR A O 1
ATOM 4058 N N . GLU A 1 524 ? 16.481 -7.566 1.879 1.00 84.12 524 GLU A N 1
ATOM 4059 C CA . GLU A 1 524 ? 15.991 -8.346 3.022 1.00 84.12 524 GLU A CA 1
ATOM 4060 C C . GLU A 1 524 ? 16.664 -9.720 3.094 1.00 84.12 524 GLU A C 1
ATOM 4062 O O . GLU A 1 524 ? 17.155 -10.076 4.155 1.00 84.12 524 GLU A O 1
ATOM 4067 N N . GLU A 1 525 ? 16.781 -10.437 1.972 1.00 80.94 525 GLU A N 1
ATOM 4068 C CA . GLU A 1 525 ? 17.507 -11.715 1.879 1.00 80.94 525 GLU A CA 1
ATOM 4069 C C . GLU A 1 525 ? 18.997 -11.565 2.254 1.00 80.94 525 GLU A C 1
ATOM 4071 O O . GLU A 1 525 ? 19.552 -12.404 2.958 1.00 80.94 525 GLU A O 1
ATOM 4076 N N . MET A 1 526 ? 19.659 -10.476 1.835 1.00 87.88 526 MET A N 1
ATOM 4077 C CA . MET A 1 526 ? 21.064 -10.211 2.189 1.00 87.88 526 MET A CA 1
ATOM 4078 C C . MET A 1 526 ? 21.286 -10.008 3.686 1.00 87.88 526 MET A C 1
ATOM 4080 O O . MET A 1 526 ? 22.357 -10.344 4.188 1.00 87.88 526 MET A O 1
ATOM 4084 N N . PHE A 1 527 ? 20.297 -9.442 4.372 1.00 89.19 527 PHE A N 1
ATOM 4085 C CA . PHE A 1 527 ? 20.346 -9.167 5.803 1.00 89.19 527 PHE A CA 1
ATOM 4086 C C . PHE A 1 527 ? 19.438 -10.110 6.589 1.00 89.19 527 PHE A C 1
ATOM 4088 O O . PHE A 1 527 ? 19.159 -9.825 7.744 1.00 89.19 527 PHE A O 1
ATOM 4095 N N . GLU A 1 528 ? 18.971 -11.221 6.010 1.00 81.19 528 GLU A N 1
ATOM 4096 C CA . GLU A 1 528 ? 17.915 -12.051 6.607 1.00 81.19 528 GLU A CA 1
ATOM 4097 C C . GLU A 1 528 ? 18.304 -12.508 8.010 1.00 81.19 528 GLU A C 1
ATOM 4099 O O . GLU A 1 528 ? 17.535 -12.344 8.949 1.00 81.19 528 GLU A O 1
ATOM 4104 N N . ARG A 1 529 ? 19.559 -12.936 8.178 1.00 78.19 529 ARG A N 1
ATOM 4105 C CA . ARG A 1 529 ? 20.107 -13.302 9.482 1.00 78.19 529 ARG A CA 1
ATOM 4106 C C . ARG A 1 529 ? 20.174 -12.126 10.455 1.00 78.19 529 ARG A C 1
ATOM 4108 O O . ARG A 1 529 ? 19.791 -12.292 11.602 1.00 78.19 529 ARG A O 1
ATOM 4115 N N . ASP A 1 530 ? 20.654 -10.960 10.029 1.00 84.44 530 ASP A N 1
ATOM 4116 C CA . ASP A 1 530 ? 20.770 -9.789 10.908 1.00 84.44 530 ASP A CA 1
ATOM 4117 C C . ASP A 1 530 ? 19.381 -9.243 11.284 1.00 84.44 530 ASP A C 1
ATOM 4119 O O . ASP A 1 530 ? 19.145 -8.817 12.411 1.00 84.44 530 ASP A O 1
ATOM 4123 N N . LEU A 1 531 ? 18.436 -9.283 10.343 1.00 82.69 531 LEU A N 1
ATOM 4124 C CA . LEU A 1 531 ? 17.035 -8.923 10.534 1.00 82.69 531 LEU A CA 1
ATOM 4125 C C . LEU A 1 531 ? 16.322 -9.922 11.435 1.00 82.69 531 LEU A C 1
ATOM 4127 O O . LEU A 1 531 ? 15.492 -9.510 12.239 1.00 82.69 531 LEU A O 1
ATOM 4131 N N . ASP A 1 532 ? 16.640 -11.207 11.324 1.00 76.12 532 ASP A N 1
ATOM 4132 C CA . ASP A 1 532 ? 16.175 -12.236 12.241 1.00 76.12 532 ASP A CA 1
ATOM 4133 C C . ASP A 1 532 ? 16.820 -12.074 13.605 1.00 76.12 532 ASP A C 1
ATOM 4135 O O . ASP A 1 532 ? 16.121 -12.227 14.584 1.00 76.12 532 ASP A O 1
ATOM 4139 N N . GLU A 1 533 ? 18.089 -11.691 13.721 1.00 77.12 533 GLU A N 1
ATOM 4140 C CA . GLU A 1 533 ? 18.718 -11.391 15.010 1.00 77.12 533 GLU A CA 1
ATOM 4141 C C . GLU A 1 533 ? 18.079 -10.155 15.654 1.00 77.12 533 GLU A C 1
ATOM 4143 O O . GLU A 1 533 ? 17.723 -10.202 16.827 1.00 77.12 533 GLU A O 1
ATOM 4148 N N . VAL A 1 534 ? 17.825 -9.085 14.893 1.00 75.88 534 VAL A N 1
ATOM 4149 C CA . VAL A 1 534 ? 17.117 -7.895 15.392 1.00 75.88 534 VAL A CA 1
ATOM 4150 C C . VAL A 1 534 ? 15.646 -8.199 15.706 1.00 75.88 534 VAL A C 1
ATOM 4152 O O . VAL A 1 534 ? 15.112 -7.688 16.684 1.00 75.88 534 VAL A O 1
ATOM 4155 N N . SER A 1 535 ? 14.991 -9.070 14.935 1.00 59.12 535 SER A N 1
ATOM 4156 C CA . SER A 1 535 ? 13.598 -9.485 15.159 1.00 59.12 535 SER A CA 1
ATOM 4157 C C . SER A 1 535 ? 13.446 -10.566 16.236 1.00 59.12 535 SER A C 1
ATOM 4159 O O . SER A 1 535 ? 12.380 -10.682 16.840 1.00 59.12 535 SER A O 1
ATOM 4161 N N . ALA A 1 536 ? 14.479 -11.380 16.448 1.00 51.88 536 ALA A N 1
ATOM 4162 C CA . ALA A 1 536 ? 14.590 -12.457 17.429 1.00 51.88 536 ALA A CA 1
ATOM 4163 C C . ALA A 1 536 ? 15.432 -12.041 18.631 1.00 51.88 536 ALA A C 1
ATOM 4165 O O . ALA A 1 536 ? 15.702 -12.883 19.493 1.00 51.88 536 ALA A O 1
ATOM 4166 N N . LEU A 1 537 ? 15.725 -10.742 18.767 1.00 54.00 537 LEU A N 1
ATOM 4167 C CA . LEU A 1 537 ? 15.826 -10.068 20.054 1.00 54.00 537 LEU A CA 1
ATOM 4168 C C . LEU A 1 537 ? 14.492 -10.275 20.808 1.00 54.00 537 LEU A C 1
ATOM 4170 O O . LEU A 1 537 ? 13.765 -9.343 21.145 1.00 54.00 537 LEU A O 1
ATOM 4174 N N . LYS A 1 538 ? 14.201 -11.527 21.203 1.00 39.28 538 LYS A N 1
ATOM 4175 C CA . LYS A 1 538 ? 13.703 -11.790 22.543 1.00 39.28 538 LYS A CA 1
ATOM 4176 C C . LYS A 1 538 ? 14.642 -11.008 23.421 1.00 39.28 538 LYS A C 1
ATOM 4178 O O . LYS A 1 538 ? 15.853 -11.115 23.277 1.00 39.28 538 LYS A O 1
ATOM 4183 N N . ARG A 1 539 ? 14.071 -10.180 24.272 1.00 37.47 539 ARG A N 1
ATOM 4184 C CA . ARG A 1 539 ? 14.785 -9.246 25.128 1.00 37.47 539 ARG A CA 1
ATOM 4185 C C . ARG A 1 539 ? 15.664 -10.031 26.100 1.00 37.47 539 ARG A C 1
ATOM 4187 O O . ARG A 1 539 ? 15.304 -10.239 27.248 1.00 37.47 539 ARG A O 1
ATOM 4194 N N . THR A 1 540 ? 16.804 -10.506 25.620 1.00 29.42 540 THR A N 1
ATOM 4195 C CA . THR A 1 540 ? 17.845 -11.169 26.380 1.00 29.42 540 THR A CA 1
ATOM 4196 C C . THR A 1 540 ? 18.809 -10.083 26.819 1.00 29.42 540 THR A C 1
ATOM 4198 O O . THR A 1 540 ? 19.779 -9.765 26.138 1.00 29.42 540 THR A O 1
ATOM 4201 N N . GLY A 1 541 ? 18.542 -9.531 28.003 1.00 28.48 541 GLY A N 1
ATOM 4202 C CA . GLY A 1 541 ? 19.621 -9.504 28.985 1.00 28.48 541 GLY A CA 1
ATOM 4203 C C . GLY A 1 541 ? 20.052 -10.956 29.221 1.00 28.48 541 GLY A C 1
ATOM 4204 O O . GLY A 1 541 ? 19.204 -11.841 29.312 1.00 28.48 541 GLY A O 1
ATOM 4205 N N . GLY A 1 542 ? 21.357 -11.204 29.153 1.00 29.42 542 GLY A N 1
ATOM 4206 C CA . GLY A 1 542 ? 21.933 -12.507 28.842 1.00 29.42 542 GLY A CA 1
ATOM 4207 C C . GLY A 1 542 ? 21.633 -13.662 29.802 1.00 29.42 542 GLY A C 1
ATOM 4208 O O . GLY A 1 542 ? 21.456 -13.503 31.006 1.00 29.42 542 GLY A O 1
ATOM 4209 N N . ARG A 1 543 ? 21.692 -14.868 29.233 1.00 24.73 543 ARG A N 1
ATOM 4210 C CA . ARG A 1 543 ? 22.027 -16.115 29.928 1.00 24.73 543 ARG A CA 1
ATOM 4211 C C . ARG A 1 543 ? 22.742 -17.032 28.932 1.00 24.73 543 ARG A C 1
ATOM 4213 O O . ARG A 1 543 ? 22.144 -17.938 28.365 1.00 24.73 543 ARG A O 1
ATOM 4220 N N . GLU A 1 544 ? 24.034 -16.799 28.716 1.00 28.61 544 GLU A N 1
ATOM 4221 C CA . GLU A 1 544 ? 24.919 -17.883 28.284 1.00 28.61 544 GLU A CA 1
ATOM 4222 C C . GLU A 1 544 ? 25.318 -18.686 29.527 1.00 28.61 544 GLU A C 1
ATOM 4224 O O . GLU A 1 544 ? 25.876 -18.165 30.493 1.00 28.61 544 GLU A O 1
ATOM 4229 N N . HIS A 1 545 ? 24.989 -19.974 29.525 1.00 28.78 545 HIS A N 1
ATOM 4230 C CA . HIS A 1 545 ? 25.524 -20.959 30.458 1.00 28.78 545 HIS A CA 1
ATOM 4231 C C . HIS A 1 545 ? 26.343 -21.971 29.657 1.00 28.78 545 HIS A C 1
ATOM 4233 O O . HIS A 1 545 ? 25.905 -23.087 29.394 1.00 28.78 545 HIS A O 1
ATOM 4239 N N . THR A 1 546 ? 27.572 -21.604 29.300 1.00 27.33 546 THR A N 1
ATOM 4240 C CA . THR A 1 546 ? 28.628 -22.595 29.082 1.00 27.33 546 THR A CA 1
ATOM 4241 C C . THR A 1 546 ? 29.422 -22.732 30.372 1.00 27.33 546 THR A C 1
ATOM 4243 O O . THR A 1 546 ? 30.326 -21.956 30.675 1.00 27.33 546 THR A O 1
ATOM 4246 N N . ARG A 1 547 ? 29.071 -23.757 31.155 1.00 28.95 547 ARG A N 1
ATOM 4247 C CA . ARG A 1 547 ? 29.991 -24.355 32.125 1.00 28.95 547 ARG A CA 1
ATOM 4248 C C . ARG A 1 547 ? 31.226 -24.834 31.362 1.00 28.95 547 ARG A C 1
ATOM 4250 O O . ARG A 1 547 ? 31.085 -25.715 30.521 1.00 28.95 547 ARG A O 1
ATOM 4257 N N . ASN A 1 548 ? 32.397 -24.271 31.663 1.00 26.55 548 ASN A N 1
ATOM 4258 C CA . ASN A 1 548 ? 33.630 -25.014 31.960 1.00 26.55 548 ASN A CA 1
ATOM 4259 C C . ASN A 1 548 ? 34.820 -24.069 32.223 1.00 26.55 548 ASN A C 1
ATOM 4261 O O . ASN A 1 548 ? 35.367 -23.472 31.310 1.00 26.55 548 ASN A O 1
ATOM 4265 N N . GLY A 1 549 ? 35.240 -24.015 33.491 1.00 24.34 549 GLY A N 1
ATOM 4266 C CA . GLY A 1 549 ? 36.616 -24.286 33.919 1.00 24.34 549 GLY A CA 1
ATOM 4267 C C . GLY A 1 549 ? 37.786 -23.370 33.509 1.00 24.34 549 GLY A C 1
ATOM 4268 O O . GLY A 1 549 ? 38.302 -23.487 32.409 1.00 24.34 549 GLY A O 1
ATOM 4269 N N . HIS A 1 550 ? 38.354 -22.738 34.547 1.00 25.39 550 HIS A N 1
ATOM 4270 C CA . HIS A 1 550 ? 39.781 -22.428 34.781 1.00 25.39 550 HIS A CA 1
ATOM 4271 C C . HIS A 1 550 ? 40.413 -21.196 34.106 1.00 25.39 550 HIS A C 1
ATOM 4273 O O . HIS A 1 550 ? 40.596 -21.150 32.897 1.00 25.39 550 HIS A O 1
ATOM 4279 N N . GLY A 1 551 ? 40.937 -20.290 34.947 1.00 25.06 551 GLY A N 1
ATOM 4280 C CA . GLY A 1 551 ? 42.050 -19.402 34.589 1.00 25.06 551 GLY A CA 1
ATOM 4281 C C . GLY A 1 551 ? 42.032 -18.037 35.277 1.00 25.06 551 GLY A C 1
ATOM 4282 O O . GLY A 1 551 ? 41.347 -17.129 34.833 1.00 25.06 551 GLY A O 1
ATOM 4283 N N . HIS A 1 552 ? 42.812 -17.888 36.348 1.00 28.80 552 HIS A N 1
ATOM 4284 C CA . HIS A 1 552 ? 43.122 -16.619 37.014 1.00 28.80 552 HIS A CA 1
ATOM 4285 C C . HIS A 1 552 ? 43.691 -15.542 36.069 1.00 28.80 552 HIS A C 1
ATOM 4287 O O . HIS A 1 552 ? 44.643 -15.835 35.353 1.00 28.80 552 HIS A O 1
ATOM 4293 N N . SER A 1 553 ? 43.272 -14.279 36.237 1.00 26.30 553 SER A N 1
ATOM 4294 C CA . SER A 1 553 ? 44.197 -13.137 36.408 1.00 26.30 553 SER A CA 1
ATOM 4295 C C . SER A 1 553 ? 43.466 -11.837 36.778 1.00 26.30 553 SER A C 1
ATOM 4297 O O . SER A 1 553 ? 42.488 -11.463 36.141 1.00 26.30 553 SER A O 1
ATOM 4299 N N . ASN A 1 554 ? 43.993 -11.163 37.803 1.00 27.47 554 ASN A N 1
ATOM 4300 C CA . ASN A 1 554 ? 43.585 -9.868 38.357 1.00 27.47 554 ASN A CA 1
ATOM 4301 C C . ASN A 1 554 ? 43.646 -8.694 37.362 1.00 27.47 554 ASN A C 1
ATOM 4303 O O . ASN A 1 554 ? 44.579 -8.608 36.567 1.00 27.47 554 ASN A O 1
ATOM 4307 N N . GLY A 1 555 ? 42.776 -7.700 37.574 1.00 25.19 555 GLY A N 1
ATOM 4308 C CA . GLY A 1 555 ? 42.949 -6.331 37.078 1.00 25.19 555 GLY A CA 1
ATOM 4309 C C . GLY A 1 555 ? 41.861 -5.384 37.595 1.00 25.19 555 GLY A C 1
ATOM 4310 O O . GLY A 1 555 ? 40.747 -5.406 37.094 1.00 25.19 555 GLY A O 1
ATOM 4311 N N . ASN A 1 556 ? 42.193 -4.584 38.613 1.00 26.64 556 ASN A N 1
ATOM 4312 C CA . ASN A 1 556 ? 41.368 -3.527 39.217 1.00 26.64 556 ASN A CA 1
ATOM 4313 C C . ASN A 1 556 ? 40.850 -2.490 38.204 1.00 26.64 556 ASN A C 1
ATOM 4315 O O . ASN A 1 556 ? 41.617 -2.042 37.353 1.00 26.64 556 ASN A O 1
ATOM 4319 N N . GLY A 1 557 ? 39.643 -1.962 38.440 1.00 23.94 557 GLY A N 1
ATOM 4320 C CA . GLY A 1 557 ? 39.250 -0.646 37.929 1.00 23.94 557 GLY A CA 1
ATOM 4321 C C . GLY A 1 557 ? 37.756 -0.337 38.029 1.00 23.94 557 GLY A C 1
ATOM 4322 O O . GLY A 1 557 ? 36.998 -0.779 37.183 1.00 23.94 557 GLY A O 1
ATOM 4323 N N . HIS A 1 558 ? 37.403 0.490 39.017 1.00 26.36 558 HIS A N 1
ATOM 4324 C CA . HIS A 1 558 ? 36.156 1.251 39.187 1.00 26.36 558 HIS A CA 1
ATOM 4325 C C . HIS A 1 558 ? 34.859 0.512 39.556 1.00 26.36 558 HIS A C 1
ATOM 4327 O O . HIS A 1 558 ? 34.146 -0.054 38.737 1.00 26.36 558 HIS A O 1
ATOM 4333 N N . VAL A 1 559 ? 34.547 0.625 40.850 1.00 30.83 559 VAL A N 1
ATOM 4334 C CA . VAL A 1 559 ? 33.194 0.609 41.403 1.00 30.83 559 VAL A CA 1
ATOM 4335 C C . VAL A 1 559 ? 32.513 1.908 40.959 1.00 30.83 559 VAL A C 1
ATOM 4337 O O . VAL A 1 559 ? 32.981 2.976 41.349 1.00 30.83 559 VAL A O 1
ATOM 4340 N N . ASP A 1 560 ? 31.448 1.810 40.164 1.00 27.17 560 ASP A N 1
ATOM 4341 C CA . ASP A 1 560 ? 30.395 2.829 40.117 1.00 27.17 560 ASP A CA 1
ATOM 4342 C C . ASP A 1 560 ? 29.205 2.290 40.921 1.00 27.17 560 ASP A C 1
ATOM 4344 O O . ASP A 1 560 ? 28.576 1.284 40.576 1.00 27.17 560 ASP A O 1
ATOM 4348 N N . GLU A 1 561 ? 28.975 2.938 42.059 1.00 35.91 561 GLU A N 1
ATOM 4349 C CA . GLU A 1 561 ? 27.814 2.791 42.927 1.00 35.91 561 GLU A CA 1
ATOM 4350 C C . GLU A 1 561 ? 26.611 3.474 42.262 1.00 35.91 561 GLU A C 1
ATOM 4352 O O . GLU A 1 561 ? 26.547 4.696 42.251 1.00 35.91 561 GLU A O 1
ATOM 4357 N N . ASP A 1 562 ? 25.666 2.701 41.712 1.00 37.06 562 ASP A N 1
ATOM 4358 C CA . ASP A 1 562 ? 24.255 3.122 41.591 1.00 37.06 562 ASP A CA 1
ATOM 4359 C C . ASP A 1 562 ? 23.318 1.941 41.241 1.00 37.06 562 ASP A C 1
ATOM 4361 O O . ASP A 1 562 ? 22.533 1.956 40.289 1.00 37.06 562 ASP A O 1
ATOM 4365 N N . GLN A 1 563 ? 23.398 0.863 42.027 1.00 34.34 563 GLN A N 1
ATOM 4366 C CA . GLN A 1 563 ? 22.371 -0.187 42.034 1.00 34.34 563 GLN A CA 1
ATOM 4367 C C . GLN A 1 563 ? 21.184 0.303 42.889 1.00 34.34 563 GLN A C 1
ATOM 4369 O O . GLN A 1 563 ? 21.392 0.589 44.071 1.00 34.34 563 GLN A O 1
ATOM 4374 N N . PRO A 1 564 ? 19.949 0.426 42.358 1.00 40.53 564 PRO A N 1
ATOM 4375 C CA . PRO A 1 564 ? 18.806 0.850 43.160 1.00 40.53 564 PRO A CA 1
ATOM 4376 C C . PRO A 1 564 ? 18.498 -0.205 44.231 1.00 40.53 564 PRO A C 1
ATOM 4378 O O . PRO A 1 564 ? 18.163 -1.340 43.907 1.00 40.53 564 PRO A O 1
ATOM 4381 N N . THR A 1 565 ? 18.574 0.175 45.506 1.00 50.12 565 THR A N 1
ATOM 4382 C CA . THR A 1 565 ? 18.136 -0.648 46.649 1.00 50.12 565 THR A CA 1
ATOM 4383 C C . THR A 1 565 ? 16.613 -0.649 46.847 1.00 50.12 565 THR A C 1
ATOM 4385 O O . THR A 1 565 ? 16.120 -1.362 47.716 1.00 50.12 565 THR A O 1
ATOM 4388 N N . ASP A 1 566 ? 15.866 0.120 46.043 1.00 70.38 566 ASP A N 1
ATOM 4389 C CA . ASP A 1 566 ? 14.408 0.269 46.116 1.00 70.38 566 ASP A CA 1
ATOM 4390 C C . ASP A 1 566 ? 13.721 -0.199 44.816 1.00 70.38 566 ASP A C 1
ATOM 4392 O O . ASP A 1 566 ? 13.853 0.416 43.750 1.00 70.38 566 ASP A O 1
ATOM 4396 N N . ILE A 1 567 ? 12.945 -1.283 44.931 1.00 70.00 567 ILE A N 1
ATOM 4397 C CA . ILE A 1 567 ? 12.121 -1.883 43.870 1.00 70.00 567 ILE A CA 1
ATOM 4398 C C . ILE A 1 567 ? 11.187 -0.839 43.246 1.00 70.00 567 ILE A C 1
ATOM 4400 O O . ILE A 1 567 ? 11.028 -0.799 42.024 1.00 70.00 567 ILE A O 1
ATOM 4404 N N . ALA A 1 568 ? 10.619 0.058 44.055 1.00 71.75 568 ALA A N 1
ATOM 4405 C CA . ALA A 1 568 ? 9.689 1.075 43.585 1.00 71.75 568 ALA A CA 1
ATOM 4406 C C . ALA A 1 568 ? 10.372 2.093 42.660 1.00 71.75 568 ALA A C 1
ATOM 4408 O O . ALA A 1 568 ? 9.787 2.581 41.689 1.00 71.75 568 ALA A O 1
ATOM 4409 N N . GLN A 1 569 ? 11.637 2.415 42.930 1.00 74.75 569 GLN A N 1
ATOM 4410 C CA . GLN A 1 569 ? 12.419 3.310 42.086 1.00 74.75 569 GLN A CA 1
ATOM 4411 C C . GLN A 1 569 ? 12.883 2.615 40.798 1.00 74.75 569 GLN A C 1
ATOM 4413 O O . GLN A 1 569 ? 12.964 3.257 39.750 1.00 74.75 569 GLN A O 1
ATOM 4418 N N . ALA A 1 570 ? 13.147 1.308 40.853 1.00 71.38 570 ALA A N 1
ATOM 4419 C CA . ALA A 1 570 ? 13.508 0.508 39.688 1.00 71.38 570 ALA A CA 1
ATOM 4420 C C . ALA A 1 570 ? 12.330 0.342 38.706 1.00 71.38 570 ALA A C 1
ATOM 4422 O O . ALA A 1 570 ? 12.515 0.520 37.500 1.00 71.38 570 ALA A O 1
ATOM 4423 N N . VAL A 1 571 ? 11.110 0.109 39.213 1.00 77.50 571 VAL A N 1
ATOM 4424 C CA . VAL A 1 571 ? 9.876 0.061 38.402 1.00 77.50 571 VAL A CA 1
ATOM 4425 C C . VAL A 1 571 ? 9.610 1.411 37.728 1.00 77.50 571 VAL A C 1
ATOM 4427 O O . VAL A 1 571 ? 9.412 1.452 36.515 1.00 77.50 571 VAL A O 1
ATOM 4430 N N . ARG A 1 572 ? 9.701 2.530 38.465 1.00 83.75 572 ARG A N 1
ATOM 4431 C CA . ARG A 1 572 ? 9.557 3.887 37.895 1.00 83.75 572 ARG A CA 1
ATOM 4432 C C . ARG A 1 572 ? 10.557 4.159 36.778 1.00 83.75 572 ARG A C 1
ATOM 4434 O O . ARG A 1 572 ? 10.168 4.598 35.701 1.00 83.75 572 ARG A O 1
ATOM 4441 N N . ARG A 1 573 ? 11.841 3.848 36.994 1.00 76.12 573 ARG A N 1
ATOM 4442 C CA . ARG A 1 573 ? 12.878 4.013 35.961 1.00 76.12 573 ARG A CA 1
ATOM 4443 C C . ARG A 1 573 ? 12.590 3.160 34.728 1.00 76.12 573 ARG A C 1
ATOM 4445 O O . ARG A 1 573 ? 12.758 3.656 33.621 1.00 76.12 573 ARG A O 1
ATOM 4452 N N . ALA A 1 574 ? 12.139 1.916 34.900 1.00 74.88 574 ALA A N 1
ATOM 4453 C CA . ALA A 1 574 ? 11.777 1.044 33.784 1.00 74.88 574 ALA A CA 1
ATOM 4454 C C . ALA A 1 574 ? 10.614 1.621 32.961 1.00 74.88 574 ALA A C 1
ATOM 4456 O O . ALA A 1 574 ? 10.686 1.641 31.732 1.00 74.88 574 ALA A O 1
ATOM 4457 N N . VAL A 1 575 ? 9.581 2.142 33.629 1.00 74.38 575 VAL A N 1
ATOM 4458 C CA . VAL A 1 575 ? 8.420 2.759 32.976 1.00 74.38 575 VAL A CA 1
ATOM 4459 C C . VAL A 1 575 ? 8.798 4.066 32.278 1.00 74.38 575 VAL A C 1
ATOM 4461 O O . VAL A 1 575 ? 8.530 4.197 31.087 1.00 74.38 575 VAL A O 1
ATOM 4464 N N . TYR A 1 576 ? 9.488 4.996 32.947 1.00 77.19 576 TYR A N 1
ATOM 4465 C CA . TYR A 1 576 ? 9.913 6.266 32.339 1.00 77.19 576 TYR A CA 1
ATOM 4466 C C . TYR A 1 576 ? 10.876 6.062 31.169 1.00 77.19 576 TYR A C 1
ATOM 4468 O O . TYR A 1 576 ? 10.794 6.767 30.166 1.00 77.19 576 TYR A O 1
ATOM 4476 N N . HIS A 1 577 ? 11.772 5.078 31.266 1.00 69.12 577 HIS A N 1
ATOM 4477 C CA . HIS A 1 577 ? 12.717 4.766 30.199 1.00 69.12 577 HIS A CA 1
ATOM 4478 C C . HIS A 1 577 ? 12.021 4.216 28.945 1.00 69.12 577 HIS A C 1
ATOM 4480 O O . HIS A 1 577 ? 12.389 4.586 27.832 1.00 69.12 577 HIS A O 1
ATOM 4486 N N . VAL A 1 578 ? 11.006 3.363 29.114 1.00 63.56 578 VAL A N 1
ATOM 4487 C CA . VAL A 1 578 ? 10.259 2.773 27.991 1.00 63.56 578 VAL A CA 1
ATOM 4488 C C . VAL A 1 578 ? 9.229 3.747 27.413 1.00 63.56 578 VAL A C 1
ATOM 4490 O O . VAL A 1 578 ? 9.127 3.871 26.194 1.00 63.56 578 VAL A O 1
ATOM 4493 N N . CYS A 1 579 ? 8.501 4.469 28.268 1.00 57.97 579 CYS A N 1
ATOM 4494 C CA . CYS A 1 579 ? 7.462 5.413 27.844 1.00 57.97 579 CYS A CA 1
ATOM 4495 C C . CYS A 1 579 ? 8.037 6.755 27.372 1.00 57.97 579 CYS A C 1
ATOM 4497 O O . CYS A 1 579 ? 7.341 7.504 26.701 1.00 57.97 579 CYS A O 1
ATOM 4499 N N . ARG A 1 580 ? 9.299 7.068 27.712 1.00 60.91 580 ARG A N 1
ATOM 4500 C CA . ARG A 1 580 ? 9.986 8.342 27.412 1.00 60.91 580 ARG A CA 1
ATOM 4501 C C . ARG A 1 580 ? 9.252 9.589 27.917 1.00 60.91 580 ARG A C 1
ATOM 4503 O O . ARG A 1 580 ? 9.430 10.680 27.382 1.00 60.91 580 ARG A O 1
ATOM 4510 N N . ILE A 1 581 ? 8.460 9.424 28.971 1.00 55.75 581 ILE A N 1
ATOM 4511 C CA . ILE A 1 581 ? 7.714 10.483 29.651 1.00 55.75 581 ILE A CA 1
ATOM 4512 C C . ILE A 1 581 ? 8.157 10.457 31.113 1.00 55.75 581 ILE A C 1
ATOM 4514 O O . ILE A 1 581 ? 8.059 9.423 31.771 1.00 55.75 581 ILE A O 1
ATOM 4518 N N . SER A 1 582 ? 8.697 11.574 31.603 1.00 52.31 582 SER A N 1
ATOM 4519 C CA . SER A 1 582 ? 9.301 11.681 32.940 1.00 52.31 582 SER A CA 1
ATOM 4520 C C . SER A 1 582 ? 8.334 12.114 34.049 1.00 52.31 582 SER A C 1
ATOM 4522 O O . SER A 1 582 ? 8.732 12.089 35.208 1.00 52.31 582 SER A O 1
ATOM 4524 N N . ASP A 1 583 ? 7.093 12.476 33.702 1.00 61.56 583 ASP A N 1
ATOM 4525 C CA . ASP A 1 583 ? 6.082 13.033 34.619 1.00 61.56 583 ASP A CA 1
ATOM 4526 C C . ASP A 1 583 ? 4.812 12.159 34.739 1.00 61.56 583 ASP A C 1
ATOM 4528 O O . ASP A 1 583 ? 3.750 12.669 35.081 1.00 61.56 583 ASP A O 1
ATOM 4532 N N . ILE A 1 584 ? 4.886 10.849 34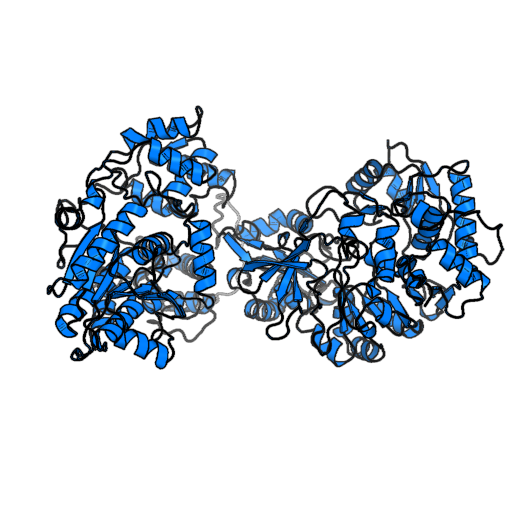.459 1.00 67.19 584 ILE A N 1
ATOM 4533 C CA . ILE A 1 584 ? 3.730 9.953 34.667 1.00 67.19 584 ILE A CA 1
ATOM 4534 C C . ILE A 1 584 ? 3.524 9.750 36.173 1.00 67.19 584 ILE A C 1
ATOM 4536 O O . ILE A 1 584 ? 4.418 9.258 36.863 1.00 67.19 584 ILE A O 1
ATOM 4540 N N . GLY A 1 585 ? 2.347 10.109 36.685 1.00 63.97 585 GLY A N 1
ATOM 4541 C CA . GLY A 1 585 ? 1.983 9.880 38.082 1.00 63.97 585 GLY A CA 1
ATOM 4542 C C . GLY A 1 585 ? 1.847 8.389 38.410 1.00 63.97 585 GLY A C 1
ATOM 4543 O O . GLY A 1 585 ? 1.431 7.592 37.573 1.00 63.97 585 GLY A O 1
ATOM 4544 N N . ASP A 1 586 ? 2.152 7.991 39.651 1.00 74.19 586 ASP A N 1
ATOM 4545 C CA . ASP A 1 586 ? 2.182 6.568 40.036 1.00 74.19 586 ASP A CA 1
ATOM 4546 C C . ASP A 1 586 ? 0.844 5.827 39.823 1.00 74.19 586 ASP A C 1
ATOM 4548 O O . ASP A 1 586 ? 0.825 4.613 39.623 1.00 74.19 586 ASP A O 1
ATOM 4552 N N . ASP A 1 587 ? -0.266 6.561 39.880 1.00 64.69 587 ASP A N 1
ATOM 4553 C CA . ASP A 1 587 ? -1.636 6.056 39.753 1.00 64.69 587 ASP A CA 1
ATOM 4554 C C . ASP A 1 587 ? -2.209 6.195 38.332 1.00 64.69 587 ASP A C 1
ATOM 4556 O O . ASP A 1 587 ? -3.353 5.810 38.091 1.00 64.69 587 ASP A O 1
ATOM 4560 N N . GLU A 1 588 ? -1.446 6.752 37.391 1.00 51.28 588 GLU A N 1
ATOM 4561 C CA . GLU A 1 588 ? -1.923 7.015 36.036 1.00 51.28 588 GLU A CA 1
ATOM 4562 C C . GLU A 1 588 ? -1.778 5.787 35.128 1.00 51.28 588 GLU A C 1
ATOM 4564 O O . GLU A 1 588 ? -0.804 5.033 35.215 1.00 51.28 588 GLU A O 1
ATOM 4569 N N . ASP A 1 589 ? -2.771 5.578 34.259 1.00 51.81 589 ASP A N 1
ATOM 4570 C CA . ASP A 1 589 ? -2.794 4.455 33.323 1.00 51.81 589 ASP A CA 1
ATOM 4571 C C . ASP A 1 589 ? -1.788 4.689 32.188 1.00 51.81 589 ASP A C 1
ATOM 4573 O O . ASP A 1 589 ? -1.870 5.655 31.426 1.00 51.81 589 ASP A O 1
ATOM 4577 N N . LEU A 1 590 ? -0.829 3.775 32.068 1.00 55.78 590 LEU A N 1
ATOM 4578 C CA . LEU A 1 590 ? 0.259 3.847 31.104 1.00 55.78 590 LEU A CA 1
ATOM 4579 C C . LEU A 1 590 ? -0.247 3.829 29.650 1.00 55.78 590 LEU A C 1
ATOM 4581 O O . LEU A 1 590 ? 0.344 4.492 28.798 1.00 55.78 590 LEU A O 1
ATOM 4585 N N . PHE A 1 591 ? -1.364 3.156 29.348 1.00 49.78 591 PHE A N 1
ATOM 4586 C CA . PHE A 1 591 ? -1.955 3.116 28.002 1.00 49.78 591 PHE A CA 1
ATOM 4587 C C . PHE A 1 591 ? -2.584 4.453 27.593 1.00 49.78 591 PHE A C 1
ATOM 4589 O O . PHE A 1 591 ? -2.654 4.753 26.400 1.00 49.78 591 PHE A O 1
ATOM 4596 N N . GLU A 1 592 ? -2.983 5.300 28.547 1.00 42.59 592 GLU A N 1
ATOM 4597 C CA . GLU A 1 592 ? -3.445 6.662 28.243 1.00 42.59 592 GLU A CA 1
ATOM 4598 C C . GLU A 1 592 ? -2.318 7.574 27.747 1.00 42.59 592 GLU A C 1
ATOM 4600 O O . GLU A 1 592 ? -2.575 8.521 27.003 1.00 42.59 592 GLU A O 1
ATOM 4605 N N . TYR A 1 593 ? -1.072 7.231 28.075 1.00 46.34 593 TYR A N 1
ATOM 4606 C CA . TYR A 1 593 ? 0.140 7.888 27.591 1.00 46.34 593 TYR A CA 1
ATOM 4607 C C . TYR A 1 593 ? 0.699 7.269 26.304 1.00 46.34 593 TYR A C 1
ATOM 4609 O O . TYR A 1 593 ? 1.842 7.525 25.926 1.00 46.34 593 TYR A O 1
ATOM 4617 N N . GLY A 1 594 ? -0.116 6.476 25.603 1.00 41.06 594 GLY A N 1
ATOM 4618 C CA . GLY A 1 594 ? 0.240 5.890 24.316 1.00 41.06 594 GLY A CA 1
ATOM 4619 C C . GLY A 1 594 ? 1.029 4.588 24.415 1.00 41.06 594 GLY A C 1
ATOM 4620 O O . GLY A 1 594 ? 1.563 4.173 23.393 1.00 41.06 594 GLY A O 1
ATOM 4621 N N . LEU A 1 595 ? 1.079 3.944 25.594 1.00 49.66 595 LEU A N 1
ATOM 4622 C CA . LEU A 1 595 ? 1.683 2.620 25.749 1.00 49.66 595 LEU A CA 1
ATOM 4623 C C . LEU A 1 595 ? 0.987 1.615 24.822 1.00 49.66 595 LEU A C 1
ATOM 4625 O O . LEU A 1 595 ? -0.204 1.353 24.964 1.00 49.66 595 LEU A O 1
ATOM 4629 N N . ASP A 1 596 ? 1.719 1.037 23.879 1.00 50.06 596 ASP A N 1
ATOM 4630 C CA . ASP A 1 596 ? 1.209 -0.005 22.990 1.00 50.06 596 ASP A CA 1
ATOM 4631 C C . ASP A 1 596 ? 1.665 -1.417 23.410 1.00 50.06 596 ASP A C 1
ATOM 4633 O O . ASP A 1 596 ? 2.337 -1.629 24.422 1.00 50.06 596 ASP A O 1
ATOM 4637 N N . SER A 1 597 ? 1.290 -2.429 22.625 1.00 41.66 597 SER A N 1
ATOM 4638 C CA . SER A 1 597 ? 1.645 -3.821 22.925 1.00 41.66 597 SER A CA 1
ATOM 4639 C C . SER A 1 597 ? 3.149 -4.114 22.892 1.00 41.66 597 SER A C 1
ATOM 4641 O O . SER A 1 597 ? 3.620 -5.015 23.596 1.00 41.66 597 SER A O 1
ATOM 4643 N N . ILE A 1 598 ? 3.908 -3.323 22.136 1.00 47.81 598 ILE A N 1
ATOM 4644 C CA . ILE A 1 598 ? 5.361 -3.404 22.032 1.00 47.81 598 ILE A CA 1
ATOM 4645 C C . ILE A 1 598 ? 5.971 -2.742 23.267 1.00 47.81 598 ILE A C 1
ATOM 4647 O O . ILE A 1 598 ? 6.825 -3.336 23.920 1.00 47.81 598 ILE A O 1
ATOM 4651 N N . GLN A 1 599 ? 5.483 -1.569 23.665 1.00 52.25 599 GLN A N 1
ATOM 4652 C CA . GLN A 1 599 ? 5.895 -0.863 24.877 1.00 52.25 599 GLN A CA 1
ATOM 4653 C C . GLN A 1 599 ? 5.456 -1.569 26.170 1.00 52.25 599 GLN A C 1
ATOM 4655 O O . GLN A 1 599 ? 6.129 -1.456 27.193 1.00 52.25 599 GLN A O 1
ATOM 4660 N N . ALA A 1 600 ? 4.405 -2.388 26.139 1.00 52.12 600 ALA A N 1
ATOM 4661 C CA . ALA A 1 600 ? 4.088 -3.327 27.211 1.00 52.12 600 ALA A CA 1
ATOM 4662 C C . ALA A 1 600 ? 5.085 -4.503 27.231 1.00 52.12 600 ALA A C 1
ATOM 4664 O O . ALA A 1 600 ? 5.588 -4.890 28.285 1.00 52.12 600 ALA A O 1
ATOM 4665 N N . GLN A 1 601 ? 5.472 -5.044 26.072 1.00 50.75 601 GLN A N 1
ATOM 4666 C CA . GLN A 1 601 ? 6.523 -6.067 25.994 1.00 50.75 601 GLN A CA 1
ATOM 4667 C C . GLN A 1 601 ? 7.856 -5.551 26.534 1.00 50.75 601 GLN A C 1
ATOM 4669 O O . GLN A 1 601 ? 8.359 -6.115 27.505 1.00 50.75 601 GLN A O 1
ATOM 4674 N N . GLN A 1 602 ? 8.418 -4.499 25.931 1.00 55.84 602 GLN A N 1
ATOM 4675 C CA . GLN A 1 602 ? 8.709 -3.223 26.597 1.00 55.84 602 GLN A CA 1
ATOM 4676 C C . GLN A 1 602 ? 9.029 -3.127 28.105 1.00 55.84 602 GLN A C 1
ATOM 4678 O O . GLN A 1 602 ? 10.147 -3.307 28.603 1.00 55.84 602 GLN A O 1
ATOM 4683 N N . ILE A 1 603 ? 8.021 -2.773 28.873 1.00 68.00 603 ILE A N 1
ATOM 4684 C CA . ILE A 1 603 ? 8.131 -2.691 30.322 1.00 68.00 603 ILE A CA 1
ATOM 4685 C C . ILE A 1 603 ? 8.361 -4.096 30.905 1.00 68.00 603 ILE A C 1
ATOM 4687 O O . ILE A 1 603 ? 9.189 -4.250 31.798 1.00 68.00 603 ILE A O 1
ATOM 4691 N N . SER A 1 604 ? 7.772 -5.158 30.331 1.00 61.25 604 SER A N 1
ATOM 4692 C CA . SER A 1 604 ? 7.834 -6.517 30.904 1.00 61.25 604 SER A CA 1
ATOM 4693 C C . SER A 1 604 ? 9.254 -7.060 30.999 1.00 61.25 604 SER A C 1
ATOM 4695 O O . SER A 1 604 ? 9.632 -7.583 32.043 1.00 61.25 604 SER A O 1
ATOM 4697 N N . ALA A 1 605 ? 10.059 -6.941 29.940 1.00 58.22 605 ALA A N 1
ATOM 4698 C CA . ALA A 1 605 ? 11.448 -7.403 30.017 1.00 58.22 605 ALA A CA 1
ATOM 4699 C C . ALA A 1 605 ? 12.386 -6.402 30.705 1.00 58.22 605 ALA A C 1
ATOM 4701 O O . ALA A 1 605 ? 13.465 -6.805 31.118 1.00 58.22 605 ALA A O 1
ATOM 4702 N N . ALA A 1 606 ? 12.004 -5.128 30.865 1.00 66.56 606 ALA A N 1
ATOM 4703 C CA . ALA A 1 606 ? 12.753 -4.208 31.725 1.00 66.56 606 ALA A CA 1
ATOM 4704 C C . ALA A 1 606 ? 12.561 -4.584 33.204 1.00 66.56 606 ALA A C 1
ATOM 4706 O O . ALA A 1 606 ? 13.538 -4.675 33.939 1.00 66.56 606 ALA A O 1
ATOM 4707 N N . LEU A 1 607 ? 11.328 -4.918 33.598 1.00 71.38 607 LEU A N 1
ATOM 4708 C CA . LEU A 1 607 ? 11.017 -5.506 34.899 1.00 71.38 607 LEU A CA 1
ATOM 4709 C C . LEU A 1 607 ? 11.731 -6.854 35.084 1.00 71.38 607 LEU A C 1
ATOM 4711 O O . LEU A 1 607 ? 12.374 -7.073 36.101 1.00 71.38 607 LEU A O 1
ATOM 4715 N N . GLY A 1 608 ? 11.741 -7.720 34.068 1.00 62.78 608 GLY A N 1
ATOM 4716 C CA . GLY A 1 608 ? 12.479 -8.989 34.117 1.00 62.78 608 GLY A CA 1
ATOM 4717 C C . GLY A 1 608 ? 13.995 -8.857 34.350 1.00 62.78 608 GLY A C 1
ATOM 4718 O O . GLY A 1 608 ? 14.610 -9.815 34.795 1.00 62.78 608 GLY A O 1
ATOM 4719 N N . LYS A 1 609 ? 14.614 -7.692 34.093 1.00 62.94 609 LYS A N 1
ATOM 4720 C CA . LYS A 1 609 ? 16.041 -7.439 34.397 1.00 62.94 609 LYS A CA 1
ATOM 4721 C C . LYS A 1 609 ? 16.306 -7.125 35.869 1.00 62.94 609 LYS A C 1
ATOM 4723 O O . LYS A 1 609 ? 17.451 -7.206 36.298 1.00 62.94 609 LYS A O 1
ATOM 4728 N N . ILE A 1 610 ? 15.275 -6.739 36.616 1.00 64.56 610 ILE A N 1
ATOM 4729 C CA . ILE A 1 610 ? 15.349 -6.446 38.052 1.00 64.56 610 ILE A CA 1
ATOM 4730 C C . ILE A 1 610 ? 14.691 -7.556 38.881 1.00 64.56 610 ILE A C 1
ATOM 4732 O O . ILE A 1 610 ? 14.418 -7.352 40.060 1.00 64.56 610 ILE A O 1
ATOM 4736 N N . SER A 1 611 ? 14.458 -8.731 38.278 1.00 62.78 611 SER A N 1
ATOM 4737 C CA . SER A 1 611 ? 13.789 -9.866 38.921 1.00 62.78 611 SER A CA 1
ATOM 4738 C C . SER A 1 611 ? 14.536 -10.432 40.122 1.00 62.78 611 SER A C 1
ATOM 4740 O O . SER A 1 611 ? 13.922 -11.021 41.001 1.00 62.78 611 SER A O 1
ATOM 4742 N N . ASP A 1 612 ? 15.853 -10.229 40.179 1.00 62.59 612 ASP A N 1
ATOM 4743 C CA . ASP A 1 612 ? 16.692 -10.644 41.307 1.00 62.59 612 ASP A CA 1
ATOM 4744 C C . ASP A 1 612 ? 16.382 -9.851 42.592 1.00 62.59 612 ASP A C 1
ATOM 4746 O O . ASP A 1 612 ? 16.789 -10.249 43.681 1.00 62.59 612 ASP A O 1
ATOM 4750 N N . LEU A 1 613 ? 15.651 -8.735 42.476 1.00 60.50 613 LEU A N 1
ATOM 4751 C CA . LEU A 1 613 ? 15.153 -7.953 43.607 1.00 60.50 613 LEU A CA 1
ATOM 4752 C C . LEU A 1 613 ? 13.785 -8.452 44.109 1.00 60.50 613 LEU A C 1
ATOM 4754 O O . LEU A 1 613 ? 13.235 -7.851 45.027 1.00 60.50 613 LEU A O 1
ATOM 4758 N N . TRP A 1 614 ? 13.202 -9.498 43.509 1.00 65.69 614 TRP A N 1
ATOM 4759 C CA . TRP A 1 614 ? 11.828 -9.931 43.788 1.00 65.69 614 TRP A CA 1
ATOM 4760 C C . TRP A 1 614 ? 11.750 -11.135 44.735 1.00 65.69 614 TRP A C 1
ATOM 4762 O O . TRP A 1 614 ? 12.667 -11.957 44.774 1.00 65.69 614 TRP A O 1
ATOM 4772 N N . PRO A 1 615 ? 10.632 -11.301 45.464 1.00 57.44 615 PRO A N 1
ATOM 4773 C CA . PRO A 1 615 ? 10.301 -12.559 46.136 1.00 57.44 615 PRO A CA 1
ATOM 4774 C C . PRO A 1 615 ? 10.198 -13.733 45.141 1.00 57.44 615 PRO A C 1
ATOM 4776 O O . PRO A 1 615 ? 9.662 -13.546 44.046 1.00 57.44 615 PRO A O 1
ATOM 4779 N N . GLU A 1 616 ? 10.635 -14.940 45.540 1.00 48.72 616 GLU A N 1
ATOM 4780 C CA . GLU A 1 616 ? 10.697 -16.159 44.694 1.00 48.72 616 GLU A CA 1
ATOM 4781 C C . GLU A 1 616 ? 9.364 -16.538 44.008 1.00 48.72 616 GLU A C 1
ATOM 4783 O O . GLU A 1 616 ? 9.385 -17.180 42.959 1.00 48.72 616 GLU A O 1
ATOM 4788 N N . ASP A 1 617 ? 8.221 -16.094 44.543 1.00 50.66 617 ASP A N 1
ATOM 4789 C CA . ASP A 1 617 ? 6.873 -16.408 44.042 1.00 50.66 617 ASP A CA 1
ATOM 4790 C C . ASP A 1 617 ? 6.293 -15.360 43.059 1.00 50.66 617 ASP A C 1
ATOM 4792 O O . ASP A 1 617 ? 5.132 -15.453 42.650 1.00 50.66 617 ASP A O 1
ATOM 4796 N N . SER A 1 618 ? 7.069 -14.344 42.664 1.00 50.16 618 SER A N 1
ATOM 4797 C CA . SER A 1 618 ? 6.587 -13.247 41.805 1.00 50.16 618 SER A CA 1
ATOM 4798 C C . SER A 1 618 ? 6.601 -13.637 40.320 1.00 50.16 618 SER A C 1
ATOM 4800 O O . SER A 1 618 ? 7.609 -14.105 39.790 1.00 50.16 618 SER A O 1
ATOM 4802 N N . THR A 1 619 ? 5.488 -13.426 39.607 1.00 51.16 619 THR A N 1
ATOM 4803 C CA . THR A 1 619 ? 5.381 -13.763 38.174 1.00 51.16 619 THR A CA 1
ATOM 4804 C C . THR A 1 619 ? 5.868 -12.623 37.279 1.00 51.16 619 THR A C 1
ATOM 4806 O O . THR A 1 619 ? 5.734 -11.450 37.609 1.00 51.16 619 THR A O 1
ATOM 4809 N N . THR A 1 620 ? 6.424 -12.961 36.109 1.00 52.12 620 THR A N 1
ATOM 4810 C CA . THR A 1 620 ? 6.723 -11.997 35.038 1.00 52.12 620 THR A CA 1
ATOM 4811 C C . THR A 1 620 ? 6.054 -12.372 33.737 1.00 52.12 620 THR A C 1
ATOM 4813 O O . THR A 1 620 ? 6.202 -13.486 33.244 1.00 52.12 620 THR A O 1
ATOM 4816 N N . GLY A 1 621 ? 5.376 -11.404 33.132 1.00 53.28 621 GLY A N 1
ATOM 4817 C CA . GLY A 1 621 ? 4.831 -11.529 31.792 1.00 53.28 621 GLY A CA 1
ATOM 4818 C C . GLY A 1 621 ? 4.117 -10.256 31.372 1.00 53.28 621 GLY A C 1
ATOM 4819 O O . GLY A 1 621 ? 3.713 -9.450 32.209 1.00 53.28 621 GLY A O 1
ATOM 4820 N N . THR A 1 622 ? 3.918 -10.092 30.066 1.00 43.66 622 THR A N 1
ATOM 4821 C CA . THR A 1 622 ? 3.166 -8.959 29.507 1.00 43.66 622 THR A CA 1
ATOM 4822 C C . THR A 1 622 ? 1.776 -8.831 30.111 1.00 43.66 622 THR A C 1
ATOM 4824 O O . THR A 1 622 ? 1.306 -7.714 30.300 1.00 43.66 622 THR A O 1
ATOM 4827 N N . GLY A 1 623 ? 1.151 -9.956 30.478 1.00 43.28 623 GLY A N 1
ATOM 4828 C CA . GLY A 1 623 ? -0.157 -9.999 31.132 1.00 43.28 623 GLY A CA 1
ATOM 4829 C C . GLY A 1 623 ? -0.254 -9.142 32.397 1.00 43.28 623 GLY A C 1
ATOM 4830 O O . GLY A 1 623 ? -1.326 -8.613 32.658 1.00 43.28 623 GLY A O 1
ATOM 4831 N N . ILE A 1 624 ? 0.853 -8.934 33.122 1.00 56.56 624 ILE A N 1
ATOM 4832 C CA . ILE A 1 624 ? 0.892 -8.089 34.328 1.00 56.56 624 ILE A CA 1
ATOM 4833 C C . ILE A 1 624 ? 0.773 -6.604 33.985 1.00 56.56 624 ILE A C 1
ATOM 4835 O O . ILE A 1 624 ? 0.141 -5.851 34.710 1.00 56.56 624 ILE A O 1
ATOM 4839 N N . ILE A 1 625 ? 1.332 -6.172 32.857 1.00 62.25 625 ILE A N 1
ATOM 4840 C CA . ILE A 1 625 ? 1.263 -4.764 32.437 1.00 62.25 625 ILE A CA 1
ATOM 4841 C C . ILE A 1 625 ? -0.123 -4.428 31.920 1.00 62.25 625 ILE A C 1
ATOM 4843 O O . ILE A 1 625 ? -0.612 -3.330 32.148 1.00 62.25 625 ILE A O 1
ATOM 4847 N N . TYR A 1 626 ? -0.785 -5.396 31.286 1.00 49.56 626 TYR A N 1
ATOM 4848 C CA . TYR A 1 626 ? -2.191 -5.248 30.939 1.00 49.56 626 TYR A CA 1
ATOM 4849 C C . TYR A 1 626 ? -3.078 -5.279 32.184 1.00 49.56 626 TYR A C 1
ATOM 4851 O O . TYR A 1 626 ? -3.975 -4.449 32.279 1.00 49.56 626 TYR A O 1
ATOM 4859 N N . SER A 1 627 ? -2.836 -6.192 33.135 1.00 46.41 627 SER A N 1
ATOM 4860 C CA . SER A 1 627 ? -3.676 -6.356 34.330 1.00 46.41 627 SER A CA 1
ATOM 4861 C C . SER A 1 627 ? -3.497 -5.259 35.382 1.00 46.41 627 SER A C 1
ATOM 4863 O O . SER A 1 627 ? -4.451 -4.948 36.091 1.00 46.41 627 SER A O 1
ATOM 4865 N N . LYS A 1 628 ? -2.305 -4.662 35.473 1.00 61.81 628 LYS A N 1
ATOM 4866 C CA . LYS A 1 628 ? -1.926 -3.618 36.433 1.00 61.81 628 LYS A CA 1
ATOM 4867 C C . LYS A 1 628 ? -1.239 -2.457 35.694 1.00 61.81 628 LYS A C 1
ATOM 4869 O O . LYS A 1 628 ? -0.032 -2.268 35.837 1.00 61.81 628 LYS A O 1
ATOM 4874 N N . PRO A 1 629 ? -1.985 -1.673 34.893 1.00 62.59 629 PRO A N 1
ATOM 4875 C CA . PRO A 1 629 ? -1.427 -0.719 33.936 1.00 62.59 629 PRO A CA 1
ATOM 4876 C C . PRO A 1 629 ? -0.947 0.598 34.565 1.00 62.59 629 PRO A C 1
ATOM 4878 O O . PRO A 1 629 ? -0.896 1.602 33.872 1.00 62.59 629 PRO A O 1
ATOM 4881 N N . THR A 1 630 ? -0.607 0.629 35.856 1.00 73.06 630 THR A N 1
ATOM 4882 C CA . THR A 1 630 ? -0.098 1.822 36.556 1.00 73.06 630 THR A CA 1
ATOM 4883 C C . THR A 1 630 ? 1.243 1.504 37.206 1.00 73.06 630 THR A C 1
ATOM 4885 O O . THR A 1 630 ? 1.519 0.352 37.550 1.00 73.06 630 THR A O 1
ATOM 4888 N N . ILE A 1 631 ? 2.092 2.512 37.419 1.00 78.38 631 ILE A N 1
ATOM 4889 C CA . ILE A 1 631 ? 3.375 2.321 38.116 1.00 78.38 631 ILE A CA 1
ATOM 4890 C C . ILE A 1 631 ? 3.132 1.726 39.511 1.00 78.38 631 ILE A C 1
ATOM 4892 O O . ILE A 1 631 ? 3.821 0.781 39.890 1.00 78.38 631 ILE A O 1
ATOM 4896 N N . ARG A 1 632 ? 2.125 2.210 40.252 1.00 77.25 632 ARG A N 1
ATOM 4897 C CA . ARG A 1 632 ? 1.737 1.664 41.560 1.00 77.25 632 ARG A CA 1
ATOM 4898 C C . ARG A 1 632 ? 1.314 0.200 41.461 1.00 77.25 632 ARG A C 1
ATOM 4900 O O . ARG A 1 632 ? 1.819 -0.615 42.225 1.00 77.25 632 ARG A O 1
ATOM 4907 N N . GLY A 1 633 ? 0.479 -0.156 40.486 1.00 66.00 633 GLY A N 1
ATOM 4908 C CA . GLY A 1 633 ? 0.040 -1.536 40.279 1.00 66.00 633 GLY A CA 1
ATOM 4909 C C . GLY A 1 633 ? 1.193 -2.484 39.932 1.00 66.00 633 GLY A C 1
ATOM 4910 O O . GLY A 1 633 ? 1.221 -3.626 40.396 1.00 66.00 633 GLY A O 1
ATOM 4911 N N . LEU A 1 634 ? 2.181 -2.007 39.168 1.00 75.00 634 LEU A N 1
ATOM 4912 C CA . LEU A 1 634 ? 3.408 -2.751 38.882 1.00 75.00 634 LEU A CA 1
ATOM 4913 C C . LEU A 1 634 ? 4.288 -2.906 40.133 1.00 75.00 634 LEU A C 1
ATOM 4915 O O . LEU A 1 634 ? 4.828 -3.986 40.348 1.00 75.00 634 LEU A O 1
ATOM 4919 N N . ILE A 1 635 ? 4.403 -1.877 40.980 1.00 75.00 635 ILE A N 1
ATOM 4920 C CA . ILE A 1 635 ? 5.148 -1.943 42.251 1.00 75.00 635 ILE A CA 1
ATOM 4921 C C . ILE A 1 635 ? 4.502 -2.949 43.210 1.00 75.00 635 ILE A C 1
ATOM 4923 O O . ILE A 1 635 ? 5.198 -3.807 43.745 1.00 75.00 635 ILE A O 1
ATOM 4927 N N . GLU A 1 636 ? 3.181 -2.899 43.384 1.00 68.44 636 GLU A N 1
ATOM 4928 C CA . GLU A 1 636 ? 2.424 -3.803 44.264 1.00 68.44 636 GLU A CA 1
ATOM 4929 C C . GLU A 1 636 ? 2.504 -5.271 43.827 1.00 68.44 636 GLU A C 1
ATOM 4931 O O . GLU A 1 636 ? 2.496 -6.174 44.661 1.00 68.44 636 GLU A O 1
ATOM 4936 N N . THR A 1 637 ? 2.605 -5.520 42.519 1.00 64.62 637 THR A N 1
ATOM 4937 C CA . THR A 1 637 ? 2.749 -6.881 41.973 1.00 64.62 637 THR A CA 1
ATOM 4938 C C . THR A 1 637 ? 4.131 -7.474 42.260 1.00 64.62 637 THR A C 1
ATOM 4940 O O . THR A 1 637 ? 4.300 -8.690 42.279 1.00 64.62 637 THR A O 1
ATOM 4943 N N . VAL A 1 638 ? 5.122 -6.610 42.477 1.00 61.75 638 VAL A N 1
ATOM 4944 C CA . VAL A 1 638 ? 6.539 -6.959 42.573 1.00 61.75 638 VAL A CA 1
ATOM 4945 C C . VAL A 1 638 ? 7.055 -6.922 44.022 1.00 61.75 638 VAL A C 1
ATOM 4947 O O . VAL A 1 638 ? 7.973 -7.659 44.379 1.00 61.75 638 VAL A O 1
ATOM 4950 N N . ALA A 1 639 ? 6.452 -6.093 44.873 1.00 60.62 639 ALA A N 1
ATOM 4951 C CA . ALA A 1 639 ? 6.723 -5.995 46.302 1.00 60.62 639 ALA A CA 1
ATOM 4952 C C . ALA A 1 639 ? 5.391 -5.982 47.078 1.00 60.62 639 ALA A C 1
ATOM 4954 O O . ALA A 1 639 ? 4.951 -4.918 47.520 1.00 60.62 639 ALA A O 1
ATOM 4955 N N . PRO A 1 640 ? 4.717 -7.138 47.223 1.00 51.44 640 PRO A N 1
ATOM 4956 C CA . PRO A 1 640 ? 3.486 -7.215 47.995 1.00 51.44 640 PRO A CA 1
ATOM 4957 C C . PRO A 1 640 ? 3.793 -6.905 49.464 1.00 51.44 640 PRO A C 1
ATOM 4959 O O . PRO A 1 640 ? 4.565 -7.612 50.115 1.00 51.44 640 PRO A O 1
ATOM 4962 N N . ASP A 1 641 ? 3.199 -5.838 49.992 1.00 37.84 641 ASP A N 1
ATOM 4963 C CA . ASP A 1 641 ? 3.276 -5.539 51.417 1.00 37.84 641 ASP A CA 1
ATOM 4964 C C . ASP A 1 641 ? 2.576 -6.673 52.187 1.00 37.84 641 ASP A C 1
ATOM 4966 O O . ASP A 1 641 ? 1.491 -7.125 51.813 1.00 37.84 641 ASP A O 1
ATOM 4970 N N . ASN A 1 642 ? 3.191 -7.165 53.266 1.00 34.81 642 ASN A N 1
ATOM 4971 C CA . ASN A 1 642 ? 2.727 -8.336 54.034 1.00 34.81 642 ASN A CA 1
ATOM 4972 C C . ASN A 1 642 ? 1.452 -8.069 54.874 1.00 34.81 642 ASN A C 1
ATOM 4974 O O . ASN A 1 642 ? 1.234 -8.663 55.932 1.00 34.81 642 ASN A O 1
ATOM 4978 N N . GLY A 1 643 ? 0.576 -7.182 54.408 1.00 36.34 643 GLY A N 1
ATOM 4979 C CA . GLY A 1 643 ? -0.703 -6.859 55.016 1.00 36.34 643 GLY A CA 1
ATOM 4980 C C . GLY A 1 643 ? -1.754 -6.588 53.946 1.00 36.34 643 GLY A C 1
ATOM 4981 O O . GLY A 1 643 ? -1.713 -5.550 53.306 1.00 36.34 643 GLY A O 1
ATOM 4982 N N . GLN A 1 644 ? -2.733 -7.497 53.866 1.00 30.06 644 GLN A N 1
ATOM 4983 C CA . GLN A 1 644 ? -3.945 -7.492 53.027 1.00 30.06 644 GLN A CA 1
ATOM 4984 C C . GLN A 1 644 ? -3.806 -8.134 51.636 1.00 30.06 644 GLN A C 1
ATOM 4986 O O . GLN A 1 644 ? -3.634 -7.478 50.617 1.00 30.06 644 GLN A O 1
ATOM 4991 N N . GLN A 1 645 ? -4.051 -9.449 51.592 1.00 34.22 645 GLN A N 1
ATOM 4992 C CA . GLN A 1 645 ? -4.677 -10.069 50.423 1.00 34.22 645 GLN A CA 1
ATOM 4993 C C . GLN A 1 645 ? -6.023 -9.382 50.163 1.00 34.22 645 GLN A C 1
ATOM 4995 O O . GLN A 1 645 ? -6.950 -9.573 50.944 1.00 34.22 645 GLN A O 1
ATOM 5000 N N . ASN A 1 646 ? -6.142 -8.641 49.063 1.00 30.53 646 ASN A N 1
ATOM 5001 C CA . ASN A 1 646 ? -7.420 -8.333 48.425 1.00 30.53 646 ASN A CA 1
ATOM 5002 C C . ASN A 1 646 ? -7.238 -8.449 46.903 1.00 30.53 646 ASN A C 1
ATOM 5004 O O . ASN A 1 646 ? -6.344 -7.839 46.325 1.00 30.53 646 ASN A O 1
ATOM 5008 N N . GLY A 1 647 ? -8.050 -9.290 46.257 1.00 34.91 647 GLY A N 1
ATOM 5009 C CA . GLY A 1 647 ? -8.019 -9.512 44.810 1.00 34.91 647 GLY A CA 1
ATOM 5010 C C . GLY A 1 647 ? -8.482 -8.275 44.035 1.00 34.91 647 GLY A C 1
ATOM 5011 O O . GLY A 1 647 ? -9.627 -7.852 44.162 1.00 34.91 647 GLY A O 1
ATOM 5012 N N . ASP A 1 648 ? -7.601 -7.715 43.208 1.00 42.38 648 ASP A N 1
ATOM 5013 C CA . ASP A 1 648 ? -7.770 -6.361 42.660 1.00 42.38 648 ASP A CA 1
ATOM 5014 C C . ASP A 1 648 ? -8.757 -6.242 41.476 1.00 42.38 648 ASP A C 1
ATOM 5016 O O . ASP A 1 648 ? -9.247 -5.161 41.167 1.00 42.38 648 ASP A O 1
ATOM 5020 N N . GLY A 1 649 ? -9.155 -7.355 40.845 1.00 39.84 649 GLY A N 1
ATOM 5021 C CA . GLY A 1 649 ? -10.163 -7.329 39.772 1.00 39.84 649 GLY A CA 1
ATOM 5022 C C . GLY A 1 649 ? -11.585 -6.986 40.247 1.00 39.84 649 GLY A C 1
ATOM 5023 O O . GLY A 1 649 ? -12.391 -6.485 39.466 1.00 39.84 649 GLY A O 1
ATOM 5024 N N . GLY A 1 650 ? -11.905 -7.239 41.523 1.00 50.59 650 GLY A N 1
ATOM 5025 C CA . GLY A 1 650 ? -13.199 -6.867 42.110 1.00 50.59 650 GLY A CA 1
ATOM 5026 C C . GLY A 1 650 ? -13.315 -5.365 42.379 1.00 50.59 650 GLY A C 1
ATOM 5027 O O . GLY A 1 650 ? -14.372 -4.778 42.158 1.00 50.59 650 GLY A O 1
ATOM 5028 N N . ASN A 1 651 ? -12.204 -4.741 42.774 1.00 65.31 651 ASN A N 1
ATOM 5029 C CA . ASN A 1 651 ? -12.155 -3.343 43.193 1.00 65.31 651 ASN A CA 1
ATOM 5030 C C . ASN A 1 651 ? -12.336 -2.382 42.003 1.00 65.31 651 ASN A C 1
ATOM 5032 O O . ASN A 1 651 ? -13.085 -1.412 42.087 1.00 65.31 651 ASN A O 1
ATOM 5036 N N . ASP A 1 652 ? -11.741 -2.706 40.849 1.00 78.75 652 ASP A N 1
ATOM 5037 C CA . ASP A 1 652 ? -11.884 -1.914 39.620 1.00 78.75 652 ASP A CA 1
ATOM 5038 C C . ASP A 1 652 ? -13.319 -1.911 39.070 1.00 78.75 652 ASP A C 1
ATOM 5040 O O . ASP A 1 652 ? -13.824 -0.870 38.649 1.00 78.75 652 ASP A O 1
ATOM 5044 N N . MET A 1 653 ? -14.008 -3.059 39.085 1.00 87.75 653 MET A N 1
ATOM 5045 C CA . MET A 1 653 ? -15.407 -3.127 38.644 1.00 87.75 653 MET A CA 1
ATOM 5046 C C . MET A 1 653 ? -16.323 -2.314 39.561 1.00 87.75 653 MET A C 1
ATOM 5048 O O . MET A 1 653 ? -17.169 -1.573 39.065 1.00 87.75 653 MET A O 1
ATOM 5052 N N . GLU A 1 654 ? -16.155 -2.427 40.881 1.00 88.81 654 GLU A N 1
ATOM 5053 C CA . GLU A 1 654 ? -16.935 -1.652 41.853 1.00 88.81 654 GLU A CA 1
ATOM 5054 C C . GLU A 1 654 ? -16.676 -0.147 41.720 1.00 88.81 654 GLU A C 1
ATOM 5056 O O . GLU A 1 654 ? -17.628 0.637 41.717 1.00 88.81 654 GLU A O 1
ATOM 5061 N N . ALA A 1 655 ? -15.419 0.259 41.513 1.00 89.69 655 ALA A N 1
ATOM 5062 C CA . ALA A 1 655 ? -15.054 1.650 41.262 1.00 89.69 655 ALA A CA 1
ATOM 5063 C C . ALA A 1 655 ? -15.701 2.196 39.979 1.00 89.69 655 ALA A C 1
ATOM 5065 O O . ALA A 1 655 ? -16.250 3.299 39.990 1.00 89.69 655 ALA A O 1
ATOM 5066 N N . LEU A 1 656 ? -15.693 1.425 38.886 1.00 93.88 656 LEU A N 1
ATOM 5067 C CA . LEU A 1 656 ? -16.336 1.811 37.626 1.00 93.88 656 LEU A CA 1
ATOM 5068 C C . LEU A 1 656 ? -17.856 1.914 37.767 1.00 93.88 656 LEU A C 1
ATOM 5070 O O . LEU A 1 656 ? -18.444 2.889 37.300 1.00 93.88 656 LEU A O 1
ATOM 5074 N N . ILE A 1 657 ? -18.491 0.945 38.435 1.00 94.06 657 ILE A N 1
ATOM 5075 C CA . ILE A 1 657 ? -19.929 1.002 38.726 1.00 94.06 657 ILE A CA 1
ATOM 5076 C C . ILE A 1 657 ? -20.224 2.282 39.510 1.00 94.06 657 ILE A C 1
ATOM 5078 O O . ILE A 1 657 ? -21.024 3.089 39.048 1.00 94.06 657 ILE A O 1
ATOM 5082 N N . GLY A 1 658 ? -19.526 2.518 40.626 1.00 94.25 658 GLY A N 1
ATOM 5083 C CA . GLY A 1 658 ? -19.723 3.707 41.455 1.00 94.25 658 GLY A CA 1
ATOM 5084 C C . GLY A 1 658 ? -19.503 5.015 40.692 1.00 94.25 658 GLY A C 1
ATOM 5085 O O . GLY A 1 658 ? -20.319 5.931 40.790 1.00 94.25 658 GLY A O 1
ATOM 5086 N N . LYS A 1 659 ? -18.449 5.099 39.871 1.00 95.31 659 LYS A N 1
ATOM 5087 C CA . LYS A 1 659 ? -18.155 6.274 39.038 1.00 95.31 659 LYS A CA 1
ATOM 5088 C C . LYS A 1 659 ? -19.320 6.598 38.106 1.00 95.31 659 LYS A C 1
ATOM 5090 O O . LYS A 1 659 ? -19.804 7.728 38.109 1.00 95.31 659 LYS A O 1
ATOM 5095 N N . TYR A 1 660 ? -19.787 5.615 37.339 1.00 96.25 660 TYR A N 1
ATOM 5096 C CA . TYR A 1 660 ? -20.802 5.825 36.306 1.00 96.25 660 TYR A CA 1
ATOM 5097 C C . TYR A 1 660 ? -22.245 5.794 36.816 1.00 96.25 660 TYR A C 1
ATOM 5099 O O . TYR A 1 660 ? -23.150 6.079 36.031 1.00 96.25 660 TYR A O 1
ATOM 5107 N N . THR A 1 661 ? -22.479 5.525 38.102 1.00 96.19 661 THR A N 1
ATOM 5108 C CA . THR A 1 661 ? -23.811 5.635 38.717 1.00 96.19 661 THR A CA 1
ATOM 5109 C C . THR A 1 661 ? -23.960 6.791 39.714 1.00 96.19 661 THR A C 1
ATOM 5111 O O . THR A 1 661 ? -25.083 7.115 40.092 1.00 96.19 661 THR A O 1
ATOM 5114 N N . SER A 1 662 ? -22.864 7.450 40.109 1.00 94.12 662 SER A N 1
ATOM 5115 C CA . SER A 1 662 ? -22.857 8.470 41.174 1.00 94.12 662 SER A CA 1
ATOM 5116 C C . SER A 1 662 ? -23.748 9.700 40.931 1.00 94.12 662 SER A C 1
ATOM 5118 O O . SER A 1 662 ? -24.279 10.269 41.883 1.00 94.12 662 SER A O 1
ATOM 5120 N N . ASP A 1 663 ? -23.919 10.112 39.676 1.00 93.75 663 ASP A N 1
ATOM 5121 C CA . ASP A 1 663 ? -24.597 11.348 39.268 1.00 93.75 663 ASP A CA 1
ATOM 5122 C C . ASP A 1 663 ? -25.679 11.098 38.201 1.00 93.75 663 ASP A C 1
ATOM 5124 O O . ASP A 1 663 ? -25.881 11.909 37.296 1.00 93.75 663 ASP A O 1
ATOM 5128 N N . LEU A 1 664 ? -26.357 9.949 38.278 1.00 94.81 664 LEU A N 1
ATOM 5129 C CA . LEU A 1 664 ? -27.415 9.578 37.337 1.00 94.81 664 LEU A CA 1
ATOM 5130 C C . LEU A 1 664 ? -28.527 10.648 37.259 1.00 94.81 664 LEU A C 1
ATOM 5132 O O . LEU A 1 664 ? -28.974 11.162 38.292 1.00 94.81 664 LEU A O 1
ATOM 5136 N N . PRO A 1 665 ? -29.001 10.989 36.047 1.00 91.38 665 PRO A N 1
ATOM 5137 C CA . PRO A 1 665 ? -29.977 12.056 35.853 1.00 91.38 665 PRO A CA 1
ATOM 5138 C C . PRO A 1 665 ? -31.364 11.672 36.377 1.00 91.38 665 PRO A C 1
ATOM 5140 O O . PRO A 1 665 ? -31.735 10.498 36.420 1.00 91.38 665 PRO A O 1
ATOM 5143 N N . GLN A 1 666 ? -32.164 12.677 36.728 1.00 89.50 666 GLN A N 1
ATOM 5144 C CA . GLN A 1 666 ? -33.585 12.480 37.019 1.00 89.50 666 GLN A CA 1
ATOM 5145 C C . GLN A 1 666 ? -34.382 12.317 35.714 1.00 89.50 666 GLN A C 1
ATOM 5147 O O . GLN A 1 666 ? -34.053 12.988 34.732 1.00 89.50 666 GLN A O 1
ATOM 5152 N N . PRO A 1 667 ? -35.425 11.467 35.690 1.00 87.00 667 PRO A N 1
ATOM 5153 C CA . PRO A 1 667 ? -36.234 11.256 34.495 1.00 87.00 667 PRO A CA 1
ATOM 5154 C C . PRO A 1 667 ? -36.985 12.525 34.088 1.00 87.00 667 PRO A C 1
ATOM 5156 O O . PRO A 1 667 ? -37.607 13.193 34.921 1.00 87.00 667 PRO A O 1
ATOM 5159 N N . LEU A 1 668 ? -36.986 12.819 32.790 1.00 86.88 668 LEU A N 1
ATOM 5160 C CA . LEU A 1 668 ? -37.903 13.778 32.188 1.00 86.88 668 LEU A CA 1
ATOM 5161 C C . LEU A 1 668 ? -39.294 13.138 32.047 1.00 86.88 668 LEU A C 1
ATOM 5163 O O . LEU A 1 668 ? -39.421 11.966 31.696 1.00 86.88 668 LEU A O 1
ATOM 5167 N N . ALA A 1 669 ? -40.355 13.898 32.333 1.00 78.38 669 ALA A N 1
ATOM 5168 C CA . ALA A 1 669 ? -41.718 13.421 32.116 1.00 78.38 669 ALA A CA 1
ATOM 5169 C C . ALA A 1 669 ? -41.997 13.292 30.611 1.00 78.38 669 ALA A C 1
ATOM 5171 O O . ALA A 1 669 ? -41.778 14.244 29.863 1.00 78.38 669 ALA A O 1
ATOM 5172 N N . SER A 1 670 ? -42.507 12.136 30.183 1.00 76.69 670 SER A N 1
ATOM 5173 C CA . SER A 1 670 ? -42.919 11.922 28.798 1.00 76.69 670 SER A CA 1
ATOM 5174 C C . SER A 1 670 ? -44.204 12.695 28.490 1.00 76.69 670 SER A C 1
ATOM 5176 O O . SER A 1 670 ? -45.208 12.575 29.194 1.00 76.69 670 SER A O 1
ATOM 5178 N N . ASP A 1 671 ? -44.169 13.509 27.437 1.00 76.81 671 ASP A N 1
ATOM 5179 C CA . ASP A 1 671 ? -45.249 14.427 27.058 1.00 76.81 671 ASP A CA 1
ATOM 5180 C C . ASP A 1 671 ? -45.718 14.274 25.598 1.00 76.81 671 ASP A C 1
ATOM 5182 O O . ASP A 1 671 ? -46.740 14.847 25.216 1.00 76.81 671 ASP A O 1
ATOM 5186 N N . GLU A 1 672 ? -45.039 13.450 24.792 1.00 69.62 672 GLU A N 1
ATOM 5187 C CA . GLU A 1 672 ? -45.328 13.272 23.362 1.00 69.62 672 GLU A CA 1
ATOM 5188 C C . GLU A 1 672 ? -46.114 11.968 23.052 1.00 69.62 672 GLU A C 1
ATOM 5190 O O . GLU A 1 672 ? -45.678 10.872 23.432 1.00 69.62 672 GLU A O 1
ATOM 5195 N N . PRO A 1 673 ? -47.235 12.022 22.294 1.00 61.22 673 PRO A N 1
ATOM 5196 C CA . PRO A 1 673 ? -48.057 10.853 21.944 1.00 61.22 673 PRO A CA 1
ATOM 5197 C C . PRO A 1 673 ? -47.390 9.946 20.894 1.00 61.22 673 PRO A C 1
ATOM 5199 O O . PRO A 1 673 ? -46.883 10.435 19.883 1.00 61.22 673 PRO A O 1
ATOM 5202 N N . ALA A 1 674 ? -47.354 8.628 21.120 1.00 61.19 674 ALA A N 1
ATOM 5203 C CA . ALA A 1 674 ? -46.681 7.660 20.239 1.00 61.19 674 ALA A CA 1
ATOM 5204 C C . ALA A 1 674 ? -47.464 7.408 18.931 1.00 61.19 674 ALA A C 1
ATOM 5206 O O . ALA A 1 674 ? -48.670 7.165 18.971 1.00 61.19 674 ALA A O 1
ATOM 5207 N N . TYR A 1 675 ? -46.780 7.437 17.781 1.00 64.12 675 TYR A N 1
ATOM 5208 C CA . TYR A 1 675 ? -47.340 7.074 16.472 1.00 64.12 675 TYR A CA 1
ATOM 5209 C C . TYR A 1 675 ? -46.271 6.315 15.668 1.00 64.12 675 TYR A C 1
ATOM 5211 O O . TYR A 1 675 ? -45.289 6.922 15.248 1.00 64.12 675 TYR A O 1
ATOM 5219 N N . GLY A 1 676 ? -46.444 4.999 15.490 1.00 76.38 676 GLY A N 1
ATOM 5220 C CA . GLY A 1 676 ? -45.395 4.104 14.963 1.00 76.38 676 GLY A CA 1
ATOM 5221 C C . GLY A 1 676 ? -44.242 3.864 15.953 1.00 76.38 676 GLY A C 1
ATOM 5222 O O . GLY A 1 676 ? -44.168 4.537 16.981 1.00 76.38 676 GLY A O 1
ATOM 5223 N N . MET A 1 677 ? -43.369 2.886 15.676 1.00 90.31 677 MET A N 1
ATOM 5224 C CA . MET A 1 677 ? -42.169 2.607 16.479 1.00 90.31 677 MET A CA 1
ATOM 5225 C C . MET A 1 677 ? -40.910 3.111 15.765 1.00 90.31 677 MET A C 1
ATOM 5227 O O . MET A 1 677 ? -40.599 2.675 14.654 1.00 90.31 677 MET A O 1
ATOM 5231 N N . THR A 1 678 ? -40.158 3.996 16.426 1.00 94.94 678 THR A N 1
ATOM 5232 C CA . THR A 1 678 ? -38.829 4.427 15.969 1.00 94.94 678 THR A CA 1
ATOM 5233 C C . THR A 1 678 ? -37.731 3.707 16.744 1.00 94.94 678 THR A C 1
ATOM 5235 O O . THR A 1 678 ? -37.658 3.809 17.973 1.00 94.94 678 THR A O 1
ATOM 5238 N N . VAL A 1 679 ? -36.835 3.022 16.032 1.00 96.81 679 VAL A N 1
ATOM 5239 C CA . VAL A 1 679 ? -35.740 2.247 16.636 1.00 96.81 679 VAL A CA 1
ATOM 5240 C C . VAL A 1 679 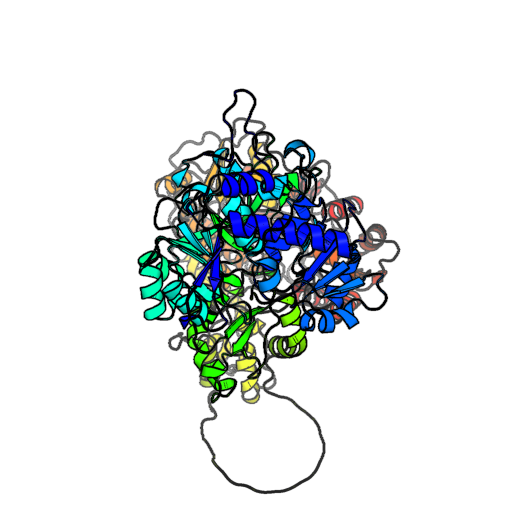? -34.394 2.899 16.343 1.00 96.81 679 VAL A C 1
ATOM 5242 O O . VAL A 1 679 ? -34.033 3.100 15.187 1.00 96.81 679 VAL A O 1
ATOM 5245 N N . ALA A 1 680 ? -33.608 3.191 17.377 1.00 98.00 680 ALA A N 1
ATOM 5246 C CA . ALA A 1 680 ? -32.196 3.531 17.214 1.00 98.00 680 ALA A CA 1
ATOM 5247 C C . ALA A 1 680 ? -31.331 2.293 17.454 1.00 98.00 680 ALA A C 1
ATOM 5249 O O . ALA A 1 680 ? -31.591 1.528 18.378 1.00 98.00 680 ALA A O 1
ATOM 5250 N N . ILE A 1 681 ? -30.283 2.092 16.657 1.00 98.12 681 ILE A N 1
ATOM 5251 C CA . ILE A 1 681 ? -29.397 0.927 16.792 1.00 98.12 681 ILE A CA 1
ATOM 5252 C C . ILE A 1 681 ? -27.929 1.333 16.692 1.00 98.12 681 ILE A C 1
ATOM 5254 O O . ILE A 1 681 ? -27.501 1.933 15.706 1.00 98.12 681 ILE A O 1
ATOM 5258 N N . THR A 1 682 ? -27.125 0.964 17.693 1.00 97.44 682 THR A N 1
ATOM 5259 C CA . THR A 1 682 ? -25.661 1.037 17.584 1.00 97.44 682 THR A CA 1
ATOM 5260 C C . THR A 1 682 ? -25.114 -0.266 17.006 1.00 97.44 682 THR A C 1
ATOM 5262 O O . THR A 1 682 ? -25.575 -1.354 17.338 1.00 97.44 682 THR A O 1
ATOM 5265 N N . GLY A 1 683 ? -24.088 -0.187 16.156 1.00 93.62 683 GLY A N 1
ATOM 5266 C CA . GLY A 1 683 ? -23.423 -1.390 15.635 1.00 93.62 683 GLY A CA 1
ATOM 5267 C C . GLY A 1 683 ? -24.219 -2.135 14.556 1.00 93.62 683 GLY A C 1
ATOM 5268 O O . GLY A 1 683 ? -24.060 -3.346 14.427 1.00 93.62 683 GLY A O 1
ATOM 5269 N N . SER A 1 684 ? -25.037 -1.419 13.774 1.00 93.75 684 SER A N 1
ATOM 5270 C CA . SER A 1 684 ? -25.850 -1.947 12.660 1.00 93.75 684 SER A CA 1
ATOM 5271 C C . SER A 1 684 ? -25.039 -2.597 11.525 1.00 93.75 684 SER A C 1
ATOM 5273 O O . SER A 1 684 ? -25.567 -3.386 10.747 1.00 93.75 684 SER A O 1
ATOM 5275 N N . THR A 1 685 ? -23.743 -2.289 11.429 1.00 90.19 685 THR A N 1
ATOM 5276 C CA . THR A 1 685 ? -22.829 -2.811 10.399 1.00 90.19 685 THR A CA 1
ATOM 5277 C C . THR A 1 685 ? -22.080 -4.079 10.823 1.00 90.19 685 THR A C 1
ATOM 5279 O O . THR A 1 685 ? -21.385 -4.682 10.004 1.00 90.19 685 THR A O 1
ATOM 5282 N N . GLY A 1 686 ? -22.183 -4.479 12.098 1.00 88.19 686 GLY A N 1
ATOM 5283 C CA . GLY A 1 686 ? -21.623 -5.737 12.600 1.00 88.19 686 GLY A CA 1
ATOM 5284 C C . GLY A 1 686 ? -22.471 -6.943 12.189 1.00 88.19 686 GLY A C 1
ATOM 5285 O O . GLY A 1 686 ? -23.613 -6.777 11.773 1.00 88.19 686 GLY A O 1
ATOM 5286 N N . ASN A 1 687 ? -21.946 -8.164 12.345 1.00 87.06 687 ASN A N 1
ATOM 5287 C CA . ASN A 1 687 ? -22.623 -9.381 11.871 1.00 87.06 687 ASN A CA 1
ATOM 5288 C C . ASN A 1 687 ? -24.056 -9.532 12.427 1.00 87.06 687 ASN A C 1
ATOM 5290 O O . ASN A 1 687 ? -25.012 -9.629 11.660 1.00 87.06 687 ASN A O 1
ATOM 5294 N N . LEU A 1 688 ? -24.228 -9.468 13.755 1.00 91.69 688 LEU A N 1
ATOM 5295 C CA . LEU A 1 688 ? -25.559 -9.500 14.375 1.00 91.69 688 LEU A CA 1
ATOM 5296 C C . LEU A 1 688 ? -26.379 -8.245 14.032 1.00 91.69 688 LEU A C 1
ATOM 5298 O O . LEU A 1 688 ? -27.551 -8.350 13.694 1.00 91.69 688 LEU A O 1
ATOM 5302 N N . GLY A 1 689 ? -25.756 -7.062 14.060 1.00 93.25 689 GLY A N 1
ATOM 5303 C CA . GLY A 1 689 ? -26.418 -5.784 13.774 1.00 93.25 689 GLY A CA 1
ATOM 5304 C C . GLY A 1 689 ? -27.034 -5.702 12.381 1.00 93.25 689 GLY A C 1
ATOM 5305 O O . GLY A 1 689 ? -28.122 -5.156 12.228 1.00 93.25 689 GLY A O 1
ATOM 5306 N N . CYS A 1 690 ? -26.369 -6.281 11.383 1.00 90.56 690 CYS A N 1
ATOM 5307 C CA . CYS A 1 690 ? -26.839 -6.286 10.005 1.00 90.56 690 CYS A CA 1
ATOM 5308 C C . CYS A 1 690 ? -28.056 -7.206 9.829 1.00 90.56 690 CYS A C 1
ATOM 5310 O O . CYS A 1 690 ? -28.995 -6.836 9.128 1.00 90.56 690 CYS A O 1
ATOM 5312 N N . ASN A 1 691 ? -28.080 -8.352 10.522 1.00 91.31 691 ASN A N 1
ATOM 5313 C CA . ASN A 1 691 ? -29.253 -9.229 10.576 1.00 91.31 691 ASN A CA 1
ATOM 5314 C C . ASN A 1 691 ? -30.414 -8.558 11.332 1.00 91.31 691 ASN A C 1
ATOM 5316 O O . ASN A 1 691 ? -31.529 -8.537 10.824 1.00 91.31 691 ASN A O 1
ATOM 5320 N N . MET A 1 692 ? -30.146 -7.903 12.468 1.00 93.81 692 MET A N 1
ATOM 5321 C CA . MET A 1 692 ? -31.187 -7.172 13.207 1.00 93.81 692 MET A CA 1
ATOM 5322 C C . MET A 1 692 ? -31.786 -6.044 12.372 1.00 93.81 692 MET A C 1
ATOM 5324 O O . MET A 1 692 ? -33.000 -5.901 12.319 1.00 93.81 692 MET A O 1
ATOM 5328 N N . LEU A 1 693 ? -30.962 -5.267 11.662 1.00 93.12 693 LEU A N 1
ATOM 5329 C CA . LEU A 1 693 ? -31.468 -4.232 10.761 1.00 93.12 693 LEU A CA 1
ATOM 5330 C C . LEU A 1 693 ? -32.323 -4.833 9.633 1.00 93.12 693 LEU A C 1
ATOM 5332 O O . LEU A 1 693 ? -33.353 -4.267 9.280 1.00 93.12 693 LEU A O 1
ATOM 5336 N N . ASN A 1 694 ? -31.916 -5.981 9.088 1.00 89.81 694 ASN A N 1
ATOM 5337 C CA . ASN A 1 694 ? -32.672 -6.706 8.071 1.00 89.81 694 ASN A CA 1
ATOM 5338 C C . ASN A 1 694 ? -34.075 -7.107 8.569 1.00 89.81 694 ASN A C 1
ATOM 5340 O O . ASN A 1 694 ? -35.046 -6.968 7.824 1.00 89.81 694 ASN A O 1
ATOM 5344 N N . ASP A 1 695 ? -34.191 -7.565 9.813 1.00 91.19 695 ASP A N 1
ATOM 5345 C CA . ASP A 1 695 ? -35.474 -7.967 10.398 1.00 91.19 695 ASP A CA 1
ATOM 5346 C C . ASP A 1 695 ? -36.322 -6.748 10.788 1.00 91.19 695 ASP A C 1
ATOM 5348 O O . ASP A 1 695 ? -37.509 -6.696 10.470 1.00 91.19 695 ASP A O 1
ATOM 5352 N N . LEU A 1 696 ? -35.703 -5.710 11.363 1.00 92.62 696 LEU A N 1
ATOM 5353 C CA . LEU A 1 696 ? -36.374 -4.463 11.748 1.00 92.62 696 LEU A CA 1
ATOM 5354 C C . LEU A 1 696 ? -36.977 -3.716 10.552 1.00 92.62 696 LEU A C 1
ATOM 5356 O O . LEU A 1 696 ? -38.075 -3.186 10.669 1.00 92.62 696 LEU A O 1
ATOM 5360 N N . ILE A 1 697 ? -36.305 -3.697 9.394 1.00 90.38 697 ILE A N 1
ATOM 5361 C CA . ILE A 1 697 ? -36.842 -3.086 8.160 1.00 90.38 697 ILE A CA 1
ATOM 5362 C C . ILE A 1 697 ? -38.128 -3.786 7.692 1.00 90.38 697 ILE A C 1
ATOM 5364 O O . ILE A 1 697 ? -38.952 -3.178 7.018 1.00 90.38 697 ILE A O 1
ATOM 5368 N N . ARG A 1 698 ? -38.299 -5.070 8.024 1.00 87.19 698 ARG A N 1
ATOM 5369 C CA . ARG A 1 698 ? -39.482 -5.869 7.668 1.00 87.19 698 ARG A CA 1
ATOM 5370 C C . ARG A 1 698 ? -40.510 -5.925 8.794 1.00 87.19 698 ARG A C 1
ATOM 5372 O O . ARG A 1 698 ? -41.527 -6.605 8.655 1.00 87.19 698 ARG A O 1
ATOM 5379 N N . HIS A 1 699 ? -40.243 -5.252 9.910 1.00 89.50 699 HIS A N 1
ATOM 5380 C CA . HIS A 1 699 ? -41.107 -5.297 11.072 1.00 89.50 699 HIS A CA 1
ATOM 5381 C C . HIS A 1 699 ? -42.327 -4.387 10.862 1.00 89.50 699 HIS A C 1
ATOM 5383 O O . HIS A 1 699 ? -42.151 -3.197 10.600 1.00 89.50 699 HIS A O 1
ATOM 5389 N N . PRO A 1 700 ? -43.563 -4.896 11.012 1.00 88.06 700 PRO A N 1
ATOM 5390 C CA . PRO A 1 700 ? -44.775 -4.163 10.634 1.00 88.06 700 PRO A CA 1
ATOM 5391 C C . PRO A 1 700 ? -45.000 -2.877 11.440 1.00 88.06 700 PRO A C 1
ATOM 5393 O O . PRO A 1 700 ? -45.574 -1.924 10.920 1.00 88.06 700 PRO A O 1
ATOM 5396 N N . ASP A 1 701 ? -44.528 -2.837 12.689 1.00 89.06 701 ASP A N 1
ATOM 5397 C CA . ASP A 1 701 ? -44.712 -1.682 13.575 1.00 89.06 701 ASP A CA 1
ATOM 5398 C C . ASP A 1 701 ? -43.562 -0.655 13.492 1.00 89.06 701 ASP A C 1
ATOM 5400 O O . ASP A 1 701 ? -43.677 0.438 14.053 1.00 89.06 701 ASP A O 1
ATOM 5404 N N . VAL A 1 702 ? -42.451 -0.977 12.807 1.00 91.88 702 VAL A N 1
ATOM 5405 C CA . VAL A 1 702 ? -41.266 -0.104 12.720 1.00 91.88 702 VAL A CA 1
ATOM 5406 C C . VAL A 1 702 ? -41.372 0.824 11.515 1.00 91.88 702 VAL A C 1
ATOM 5408 O O . VAL A 1 702 ? -41.288 0.402 10.363 1.00 91.88 702 VAL A O 1
ATOM 5411 N N . THR A 1 703 ? -41.490 2.121 11.783 1.00 91.62 703 THR A N 1
ATOM 5412 C CA . THR A 1 703 ? -41.657 3.147 10.741 1.00 91.62 703 THR A CA 1
ATOM 5413 C C . THR A 1 703 ? -40.368 3.906 10.439 1.00 91.62 703 THR A C 1
ATOM 5415 O O . THR A 1 703 ? -40.167 4.361 9.315 1.00 91.62 703 THR A O 1
ATOM 5418 N N . GLU A 1 704 ? -39.479 4.050 11.424 1.00 94.00 704 GLU A N 1
ATOM 5419 C CA . GLU A 1 704 ? -38.206 4.764 11.281 1.00 94.00 704 GLU A CA 1
ATOM 5420 C C . GLU A 1 704 ? -37.095 4.025 12.042 1.00 94.00 704 GLU A C 1
ATOM 5422 O O . GLU A 1 704 ? -37.277 3.589 13.180 1.00 94.00 704 GLU A O 1
ATOM 5427 N N . ILE A 1 705 ? -35.928 3.884 11.412 1.00 95.75 705 ILE A N 1
ATOM 5428 C CA . ILE A 1 705 ? -34.730 3.293 12.008 1.00 95.75 705 ILE A CA 1
ATOM 5429 C C . ILE A 1 705 ? -33.578 4.289 11.907 1.00 95.75 705 ILE A C 1
ATOM 5431 O O . ILE A 1 705 ? -33.262 4.788 10.826 1.00 95.75 705 ILE A O 1
ATOM 5435 N N . ILE A 1 706 ? -32.918 4.558 13.031 1.00 97.12 706 ILE A N 1
ATOM 5436 C CA . ILE A 1 706 ? -31.767 5.459 13.112 1.00 97.12 706 ILE A CA 1
ATOM 5437 C C . ILE A 1 706 ? -30.521 4.644 13.469 1.00 97.12 706 ILE A C 1
ATOM 5439 O O . ILE A 1 706 ? -30.314 4.232 14.612 1.00 97.12 706 ILE A O 1
ATOM 5443 N N . CYS A 1 707 ? -29.668 4.401 12.479 1.00 97.12 707 CYS A N 1
ATOM 5444 C CA . CYS A 1 707 ? -28.393 3.720 12.659 1.00 97.12 707 CYS A CA 1
ATOM 5445 C C . CYS A 1 707 ? -27.351 4.690 13.230 1.00 97.12 707 CYS A C 1
ATOM 5447 O O . CYS A 1 707 ? -27.016 5.701 12.614 1.00 97.12 707 CYS A O 1
ATOM 5449 N N . LEU A 1 708 ? -26.811 4.365 14.402 1.00 96.38 708 LEU A N 1
ATOM 5450 C CA . LEU A 1 708 ? -25.777 5.137 15.084 1.00 96.38 708 LEU A CA 1
ATOM 5451 C C . LEU A 1 708 ? -24.404 4.507 14.782 1.00 96.38 708 LEU A C 1
ATOM 5453 O O . LEU A 1 708 ? -24.034 3.467 15.342 1.00 96.38 708 LEU A O 1
ATOM 5457 N N . ASN A 1 709 ? -23.658 5.104 13.848 1.00 91.75 709 ASN A N 1
ATOM 5458 C CA . ASN A 1 709 ? -22.421 4.561 13.278 1.00 91.75 709 ASN A CA 1
ATOM 5459 C C . ASN A 1 709 ? -21.173 5.330 13.753 1.00 91.75 709 ASN A C 1
ATOM 5461 O O . ASN A 1 709 ? -21.203 6.544 13.874 1.00 91.75 709 ASN A O 1
ATOM 5465 N N . ARG A 1 710 ? -20.041 4.644 13.980 1.00 85.12 710 ARG A N 1
ATOM 5466 C CA . ARG A 1 710 ? -18.792 5.287 14.458 1.00 85.12 710 ARG A CA 1
ATOM 5467 C C . ARG A 1 710 ? -18.110 6.175 13.405 1.00 85.12 710 ARG A C 1
ATOM 5469 O O . ARG A 1 710 ? -17.564 7.228 13.719 1.00 85.12 710 ARG A O 1
ATOM 5476 N N . ALA A 1 711 ? -18.120 5.735 12.149 1.00 77.50 711 ALA A N 1
ATOM 5477 C CA . ALA A 1 711 ? -17.484 6.436 11.035 1.00 77.50 711 ALA A CA 1
ATOM 5478 C C . ALA A 1 711 ? -18.493 7.305 10.266 1.00 77.50 711 ALA A C 1
ATOM 5480 O O . ALA A 1 711 ? -19.699 7.053 10.300 1.00 77.50 711 ALA A O 1
ATOM 5481 N N . ALA A 1 712 ? -17.989 8.319 9.556 1.00 75.69 712 ALA A N 1
ATOM 5482 C CA . ALA A 1 712 ? -18.775 9.000 8.526 1.00 75.69 712 ALA A CA 1
ATOM 5483 C C . ALA A 1 712 ? -19.097 8.023 7.374 1.00 75.69 712 ALA A C 1
ATOM 5485 O O . ALA A 1 712 ? -18.392 7.031 7.201 1.00 75.69 712 ALA A O 1
ATOM 5486 N N . GLY A 1 713 ? -20.159 8.290 6.607 1.00 80.50 713 GLY A N 1
ATOM 5487 C CA . GLY A 1 713 ? -20.603 7.386 5.533 1.00 80.50 713 GLY A CA 1
ATOM 5488 C C . GLY A 1 713 ? -21.333 6.138 6.047 1.00 80.50 713 GLY A C 1
ATOM 5489 O O . GLY A 1 713 ? -21.066 5.012 5.630 1.00 80.50 713 GLY A O 1
ATOM 5490 N N . GLY A 1 714 ? -22.224 6.317 7.031 1.00 80.69 714 GLY A N 1
ATOM 5491 C CA . GLY A 1 714 ? -22.936 5.206 7.670 1.00 80.69 714 GLY A CA 1
ATOM 5492 C C . GLY A 1 714 ? -23.769 4.371 6.694 1.00 80.69 714 GLY A C 1
ATOM 5493 O O . GLY A 1 714 ? -23.854 3.156 6.870 1.00 80.69 714 GLY A O 1
ATOM 5494 N N . LYS A 1 715 ? -24.316 4.996 5.641 1.00 85.19 715 LYS A N 1
ATOM 5495 C CA . LYS A 1 715 ? -25.082 4.305 4.600 1.00 85.19 715 LYS A CA 1
ATOM 5496 C C . LYS A 1 715 ? -24.176 3.401 3.766 1.00 85.19 715 LYS A C 1
ATOM 5498 O O . LYS A 1 715 ? -24.458 2.219 3.632 1.00 85.19 715 LYS A O 1
ATOM 5503 N N . GLU A 1 716 ? -23.060 3.920 3.270 1.00 85.50 716 GLU A N 1
ATOM 5504 C CA . GLU A 1 716 ? -22.096 3.172 2.459 1.00 85.50 716 GLU A CA 1
ATOM 5505 C C . GLU A 1 716 ? -21.521 1.986 3.249 1.00 85.50 716 GLU A C 1
ATOM 5507 O O . GLU A 1 716 ? -21.440 0.862 2.748 1.00 85.50 716 GLU A O 1
ATOM 5512 N N . ALA A 1 717 ? -21.193 2.206 4.527 1.00 83.44 717 ALA A N 1
ATOM 5513 C CA . ALA A 1 717 ? -20.737 1.147 5.423 1.00 83.44 717 ALA A CA 1
ATOM 5514 C C . ALA A 1 717 ? -21.811 0.068 5.654 1.00 83.44 717 ALA A C 1
ATOM 5516 O O . ALA A 1 717 ? -21.480 -1.116 5.790 1.00 83.44 717 ALA A O 1
ATOM 5517 N N . GLN A 1 718 ? -23.085 0.466 5.697 1.00 88.44 718 GLN A N 1
ATOM 5518 C CA . GLN A 1 718 ? -24.218 -0.443 5.824 1.00 88.44 718 GLN A CA 1
ATOM 5519 C C . GLN A 1 718 ? -24.467 -1.233 4.534 1.00 88.44 718 GLN A C 1
ATOM 5521 O O . GLN A 1 718 ? -24.653 -2.446 4.608 1.00 88.44 718 GLN A O 1
ATOM 5526 N N . ASP A 1 719 ? -24.403 -0.592 3.367 1.00 85.31 719 ASP A N 1
ATOM 5527 C CA . ASP A 1 719 ? -24.529 -1.234 2.052 1.00 85.31 719 ASP A CA 1
ATOM 5528 C C . ASP A 1 719 ? -23.426 -2.294 1.863 1.00 85.31 719 ASP A C 1
ATOM 5530 O O . ASP A 1 719 ? -23.682 -3.429 1.442 1.00 85.31 719 ASP A O 1
ATOM 5534 N N . ALA A 1 720 ? -22.196 -1.968 2.275 1.00 84.25 720 ALA A N 1
ATOM 5535 C CA . ALA A 1 720 ? -21.081 -2.907 2.287 1.00 84.25 720 ALA A CA 1
ATOM 5536 C C . ALA A 1 720 ? -21.299 -4.061 3.283 1.00 84.25 720 ALA A C 1
ATOM 5538 O O . ALA A 1 720 ? -20.952 -5.204 2.982 1.00 84.25 720 ALA A O 1
ATOM 5539 N N . ALA A 1 721 ? -21.879 -3.796 4.461 1.00 85.00 721 ALA A N 1
ATOM 5540 C CA . ALA A 1 721 ? -22.209 -4.836 5.438 1.00 85.00 721 ALA A CA 1
ATOM 5541 C C . ALA A 1 721 ? -23.272 -5.807 4.906 1.00 85.00 721 ALA A C 1
ATOM 5543 O O . ALA A 1 721 ? -23.058 -7.016 4.964 1.00 85.00 721 ALA A O 1
ATOM 5544 N N . PHE A 1 722 ? -24.351 -5.298 4.302 1.00 85.69 722 PHE A N 1
ATOM 5545 C CA . PHE A 1 722 ? -25.370 -6.126 3.652 1.00 85.69 722 PHE A CA 1
ATOM 5546 C C . PHE A 1 722 ? -24.774 -6.989 2.537 1.00 85.69 722 PHE A C 1
ATOM 5548 O O . PHE A 1 722 ? -25.035 -8.192 2.486 1.00 85.69 722 PHE A O 1
ATOM 5555 N N . SER A 1 723 ? -23.906 -6.401 1.708 1.00 83.25 723 SER A N 1
ATOM 5556 C CA . SER A 1 723 ? -23.215 -7.112 0.628 1.00 83.25 723 SER A CA 1
ATOM 5557 C C . SER A 1 723 ? -22.333 -8.248 1.160 1.00 83.25 723 SER A C 1
ATOM 5559 O O . SER A 1 723 ? -22.447 -9.381 0.691 1.00 83.25 723 SER A O 1
ATOM 5561 N N . ARG A 1 724 ? -21.509 -7.989 2.191 1.00 79.69 724 ARG A N 1
ATOM 5562 C CA . ARG A 1 724 ? -20.677 -9.021 2.845 1.00 79.69 724 ARG A CA 1
ATOM 5563 C C . ARG A 1 724 ? -21.519 -10.138 3.456 1.00 79.69 724 ARG A C 1
ATOM 5565 O O . ARG A 1 724 ? -21.177 -11.306 3.315 1.00 79.69 724 ARG A O 1
ATOM 5572 N N . SER A 1 725 ? -22.632 -9.786 4.094 1.00 76.12 725 SER A N 1
ATOM 5573 C CA . SER A 1 725 ? -23.568 -10.743 4.686 1.00 76.12 725 SER A CA 1
ATOM 5574 C C . SER A 1 725 ? -24.511 -11.384 3.657 1.00 76.12 725 SER A C 1
ATOM 5576 O O . SER A 1 725 ? -25.396 -12.137 4.044 1.00 76.12 725 SER A O 1
ATOM 5578 N N . LYS A 1 726 ? -24.349 -11.128 2.349 1.00 80.56 726 LYS A N 1
ATOM 5579 C CA . LYS A 1 726 ? -25.222 -11.646 1.276 1.00 80.56 726 LYS A CA 1
ATOM 5580 C C . LYS A 1 726 ? -26.719 -11.344 1.508 1.00 80.56 726 LYS A C 1
ATOM 5582 O O . LYS A 1 726 ? -27.579 -12.069 1.014 1.00 80.56 726 LYS A O 1
ATOM 5587 N N . LEU A 1 727 ? -27.046 -10.297 2.259 1.00 79.38 727 LEU A N 1
ATOM 5588 C CA . LEU A 1 727 ? -28.411 -9.872 2.573 1.00 79.38 727 LEU A CA 1
ATOM 5589 C C . LEU A 1 727 ? -28.860 -8.807 1.555 1.00 79.38 727 LEU A C 1
ATOM 5591 O O . LEU A 1 727 ? -28.063 -7.974 1.133 1.00 79.38 727 LEU A O 1
ATOM 5595 N N . THR A 1 728 ? -30.125 -8.830 1.129 1.00 65.56 728 THR A N 1
ATOM 5596 C CA . THR A 1 728 ? -30.666 -7.890 0.126 1.00 65.56 728 THR A CA 1
ATOM 5597 C C . THR A 1 728 ? -31.437 -6.745 0.780 1.00 65.56 728 THR A C 1
ATOM 5599 O O . THR A 1 728 ? -32.365 -6.991 1.556 1.00 65.56 728 THR A O 1
ATOM 5602 N N . GLN A 1 729 ? -31.101 -5.506 0.398 1.00 59.09 729 GLN A N 1
ATOM 5603 C CA . GLN A 1 729 ? -31.800 -4.267 0.770 1.00 59.09 729 GLN A CA 1
ATOM 5604 C C . GLN A 1 729 ? -33.115 -4.068 0.002 1.00 59.09 729 GLN A C 1
ATOM 5606 O O . GLN A 1 729 ? -33.357 -2.990 -0.527 1.00 59.09 729 GLN A O 1
ATOM 5611 N N . GLU A 1 730 ? -33.974 -5.076 -0.110 1.00 55.91 730 GLU A N 1
ATOM 5612 C CA . GLU A 1 730 ? -35.329 -4.780 -0.582 1.00 55.91 730 GLU A CA 1
ATOM 5613 C C . GLU A 1 730 ? -36.176 -4.391 0.633 1.00 55.91 730 GLU A C 1
ATOM 5615 O O . GLU A 1 730 ? -36.534 -5.287 1.409 1.00 55.91 730 GLU A O 1
ATOM 5620 N N . PRO A 1 731 ? -36.447 -3.086 0.868 1.00 53.84 731 PRO A N 1
ATOM 5621 C CA . PRO A 1 731 ? -37.439 -2.692 1.848 1.00 53.84 731 PRO A CA 1
ATOM 5622 C C . PRO A 1 731 ? -38.778 -3.267 1.395 1.00 53.84 731 PRO A C 1
ATOM 5624 O O . PRO A 1 731 ? -39.362 -2.853 0.396 1.00 53.84 731 PRO A O 1
ATOM 5627 N N . LEU A 1 732 ? -39.263 -4.255 2.136 1.00 49.12 732 LEU A N 1
ATOM 5628 C CA . LEU A 1 732 ? -40.652 -4.681 2.066 1.00 49.12 732 LEU A CA 1
ATOM 5629 C C . LEU A 1 732 ? -41.479 -3.676 2.888 1.00 49.12 732 LEU A C 1
ATOM 5631 O O . LEU A 1 732 ? -41.982 -4.033 3.945 1.00 49.12 732 LEU A O 1
ATOM 5635 N N . GLY A 1 733 ? -41.564 -2.410 2.457 1.00 58.41 733 GLY A N 1
ATOM 5636 C CA . GLY A 1 733 ? -42.400 -1.402 3.126 1.00 58.41 733 GLY A CA 1
ATOM 5637 C C . GLY A 1 733 ? -41.900 0.045 3.069 1.00 58.41 733 GLY A C 1
ATOM 5638 O O . GLY A 1 733 ? -40.915 0.357 2.405 1.00 58.41 733 GLY A O 1
ATOM 5639 N N . ASP A 1 734 ? -42.599 0.913 3.808 1.00 72.56 734 ASP A N 1
ATOM 5640 C CA . ASP A 1 734 ? -42.381 2.369 3.888 1.00 72.56 734 ASP A CA 1
ATOM 5641 C C . ASP A 1 734 ? -41.388 2.788 5.004 1.00 72.56 734 ASP A C 1
ATOM 5643 O O . ASP A 1 734 ? -41.295 3.968 5.349 1.00 72.56 734 ASP A O 1
ATOM 5647 N N . THR A 1 735 ? -40.655 1.841 5.607 1.00 86.81 735 THR A N 1
ATOM 5648 C CA . THR A 1 735 ? -39.739 2.104 6.733 1.00 86.81 735 THR A CA 1
ATOM 5649 C C . THR A 1 735 ? -38.548 2.965 6.308 1.00 86.81 735 THR A C 1
ATOM 5651 O O . THR A 1 735 ? -37.769 2.601 5.424 1.00 86.81 735 THR A O 1
ATOM 5654 N N . VAL A 1 736 ? -38.356 4.101 6.982 1.00 89.94 736 VAL A N 1
ATOM 5655 C CA . VAL A 1 736 ? -37.264 5.042 6.696 1.00 89.94 736 VAL A CA 1
ATOM 5656 C C . VAL A 1 736 ? -36.017 4.666 7.491 1.00 89.94 736 VAL A C 1
ATOM 5658 O O . VAL A 1 736 ? -36.066 4.589 8.715 1.00 89.94 736 VAL A O 1
ATOM 5661 N N . VAL A 1 737 ? -34.875 4.494 6.821 1.00 92.31 737 VAL A N 1
ATOM 5662 C CA . VAL A 1 737 ? -33.580 4.241 7.476 1.00 92.31 737 VAL A CA 1
ATOM 5663 C C . VAL A 1 737 ? -32.678 5.466 7.344 1.00 92.31 737 VAL A C 1
ATOM 5665 O O . VAL A 1 737 ? -32.436 5.959 6.244 1.00 92.31 737 VAL A O 1
ATOM 5668 N N . SER A 1 738 ? -32.162 5.955 8.470 1.00 94.00 738 SER A N 1
ATOM 5669 C CA . SER A 1 738 ? -31.235 7.088 8.543 1.00 94.00 738 SER A CA 1
ATOM 5670 C C . SER A 1 738 ? -29.955 6.715 9.291 1.00 94.00 738 SER A C 1
ATOM 5672 O O . SER A 1 738 ? -29.922 5.740 10.041 1.00 94.00 738 SER A O 1
ATOM 5674 N N . HIS A 1 739 ? -28.884 7.479 9.073 1.00 94.44 739 HIS A N 1
ATOM 5675 C CA . HIS A 1 739 ? -27.556 7.191 9.618 1.00 94.44 739 HIS A CA 1
ATOM 5676 C C . HIS A 1 739 ? -26.961 8.427 10.284 1.00 94.44 739 HIS A C 1
ATOM 5678 O O . HIS A 1 739 ? -26.750 9.443 9.618 1.00 94.44 739 HIS A O 1
ATOM 5684 N N . PHE A 1 740 ? -26.637 8.332 11.573 1.00 95.50 740 PHE A N 1
ATOM 5685 C CA . PHE A 1 740 ? -25.927 9.374 12.314 1.00 95.50 740 PHE A CA 1
ATOM 5686 C C . PHE A 1 740 ? -24.540 8.888 12.725 1.00 95.50 740 PHE A C 1
ATOM 5688 O O . PHE A 1 740 ? -24.382 7.781 13.240 1.00 95.50 740 PHE A O 1
ATOM 5695 N N . LYS A 1 741 ? -23.532 9.743 12.521 1.00 94.62 741 LYS A N 1
ATOM 5696 C CA . LYS A 1 741 ? -22.196 9.518 13.070 1.00 94.62 741 LYS A CA 1
ATOM 5697 C C . LYS A 1 741 ? -22.238 9.775 14.577 1.00 94.62 741 LYS A C 1
ATOM 5699 O O . LYS A 1 741 ? -22.648 10.858 14.977 1.00 94.62 741 LYS A O 1
ATOM 5704 N N . VAL A 1 742 ? -21.791 8.811 15.375 1.00 93.88 742 VAL A N 1
ATOM 5705 C CA . VAL A 1 742 ? -21.699 8.914 16.833 1.00 93.88 742 VAL A CA 1
ATOM 5706 C C . VAL A 1 742 ? -20.308 8.567 17.349 1.00 93.88 742 VAL A C 1
ATOM 5708 O O . VAL A 1 742 ? -19.621 7.707 16.798 1.00 93.88 742 VAL A O 1
ATOM 5711 N N . ASP A 1 743 ? -19.939 9.188 18.459 1.00 92.62 743 ASP A N 1
ATOM 5712 C CA . ASP A 1 743 ? -18.808 8.832 19.304 1.00 92.62 743 ASP A CA 1
ATOM 5713 C C . ASP A 1 743 ? -19.326 8.538 20.716 1.00 92.62 743 ASP A C 1
ATOM 5715 O O . ASP A 1 743 ? -19.764 9.437 21.424 1.00 92.62 743 ASP A O 1
ATOM 5719 N N . LEU A 1 744 ? -19.296 7.268 21.129 1.00 93.00 744 LEU A N 1
ATOM 5720 C CA . LEU A 1 744 ? -19.810 6.844 22.437 1.00 93.00 744 LEU A CA 1
ATOM 5721 C C . LEU A 1 744 ? -18.968 7.346 23.622 1.00 93.00 744 LEU A C 1
ATOM 5723 O O . LEU A 1 744 ? -19.422 7.248 24.760 1.00 93.00 744 LEU A O 1
ATOM 5727 N N . SER A 1 745 ? -17.757 7.855 23.370 1.00 90.50 745 SER A N 1
ATOM 5728 C CA . SER A 1 745 ? -16.921 8.461 24.410 1.00 90.50 745 SER A CA 1
ATOM 5729 C C . SER A 1 745 ? -17.296 9.916 24.712 1.00 90.50 745 SER A C 1
ATOM 5731 O O . SER A 1 745 ? -16.978 10.423 25.789 1.00 90.50 745 SER A O 1
ATOM 5733 N N . ASP A 1 746 ? -18.014 10.573 23.798 1.00 94.31 746 ASP A N 1
ATOM 5734 C CA . ASP A 1 746 ? -18.466 11.952 23.946 1.00 94.31 746 ASP A CA 1
ATOM 5735 C C . ASP A 1 746 ? -19.781 12.046 24.740 1.00 94.31 746 ASP A C 1
ATOM 5737 O O . ASP A 1 746 ? -20.689 11.223 24.600 1.00 94.31 746 ASP A O 1
ATOM 5741 N N . ASN A 1 747 ? -19.910 13.093 25.560 1.00 90.75 747 ASN A N 1
ATOM 5742 C CA . ASN A 1 747 ? -21.056 13.284 26.454 1.00 90.75 747 ASN A CA 1
ATOM 5743 C C . ASN A 1 747 ? -22.401 13.407 25.723 1.00 90.75 747 ASN A C 1
ATOM 5745 O O . ASN A 1 747 ? -23.426 13.022 26.280 1.00 90.75 747 ASN A O 1
ATOM 5749 N N . PHE A 1 748 ? -22.399 13.914 24.489 1.00 93.62 748 PHE A N 1
ATOM 5750 C CA . PHE A 1 748 ? -23.577 14.035 23.627 1.00 93.62 748 PHE A CA 1
ATOM 5751 C C . PHE A 1 748 ? -23.482 13.100 22.419 1.00 93.62 748 PHE A C 1
ATOM 5753 O O . PHE A 1 748 ? -24.059 13.360 21.361 1.00 93.62 748 PHE A O 1
ATOM 5760 N N . LEU A 1 749 ? -22.757 11.989 22.579 1.00 95.69 749 LEU A N 1
ATOM 5761 C CA . LEU A 1 749 ? -22.542 10.965 21.564 1.00 95.69 749 LEU A CA 1
ATOM 5762 C C . LEU A 1 749 ? -21.875 11.508 20.286 1.00 95.69 749 LEU A C 1
ATOM 5764 O O . LEU A 1 749 ? -22.022 10.903 19.226 1.00 95.69 749 LEU A O 1
ATOM 5768 N N . GLY A 1 750 ? -21.208 12.668 20.333 1.00 93.62 750 GLY A N 1
ATOM 5769 C CA . GLY A 1 750 ? -20.635 13.339 19.160 1.00 93.62 750 GLY A CA 1
ATOM 5770 C C . GLY A 1 750 ? -21.680 13.856 18.161 1.00 93.62 750 GLY A C 1
ATOM 5771 O O . GLY A 1 750 ? -21.341 14.165 17.016 1.00 93.62 750 GLY A O 1
ATOM 5772 N N . LEU A 1 751 ? -22.952 13.926 18.568 1.00 95.69 751 LEU A N 1
ATOM 5773 C CA . LEU A 1 751 ? -24.064 14.371 17.734 1.00 95.69 751 LEU A CA 1
ATOM 5774 C C . LEU A 1 751 ? -24.190 15.892 17.737 1.00 95.69 751 LEU A C 1
ATOM 5776 O O . LEU A 1 751 ? -23.936 16.570 18.733 1.00 95.69 751 LEU A O 1
ATOM 5780 N N . THR A 1 752 ? -24.684 16.444 16.629 1.00 95.50 752 THR A N 1
ATOM 5781 C CA . THR A 1 752 ? -25.130 17.843 16.632 1.00 95.50 752 THR A CA 1
ATOM 5782 C C . THR A 1 752 ? -26.330 18.017 17.575 1.00 95.50 752 THR A C 1
ATOM 5784 O O . THR A 1 752 ? -27.120 17.080 17.732 1.00 95.50 752 THR A O 1
ATOM 5787 N N . PRO A 1 753 ? -26.559 19.221 18.137 1.00 94.56 753 PRO A N 1
ATOM 5788 C CA . PRO A 1 753 ? -27.720 19.475 18.995 1.00 94.56 753 PRO A CA 1
ATOM 5789 C C . PRO A 1 753 ? -29.057 19.084 18.350 1.00 94.56 753 PRO A C 1
ATOM 5791 O O . PRO A 1 753 ? -29.958 18.594 19.024 1.00 94.56 753 PRO A O 1
ATOM 5794 N N . ILE A 1 754 ? -29.172 19.248 17.027 1.00 95.38 754 ILE A N 1
ATOM 5795 C CA . ILE A 1 754 ? -30.367 18.884 16.256 1.00 95.38 754 ILE A CA 1
ATOM 5796 C C . ILE A 1 754 ? -30.547 17.362 16.205 1.00 95.38 754 ILE A C 1
ATOM 5798 O O . ILE A 1 754 ? -31.651 16.867 16.423 1.00 95.38 754 ILE A O 1
ATOM 5802 N N . GLN A 1 755 ? -29.481 16.606 15.934 1.00 96.19 755 GLN A N 1
ATOM 5803 C CA . GLN A 1 755 ? -29.548 15.142 15.899 1.00 96.19 755 GLN A CA 1
ATOM 5804 C C . GLN A 1 755 ? -29.823 14.559 17.286 1.00 96.19 755 GLN A C 1
ATOM 5806 O O . GLN A 1 755 ? -30.674 13.684 17.409 1.00 96.19 755 GLN A O 1
ATOM 5811 N N . TYR A 1 756 ? -29.170 15.077 18.329 1.00 97.06 756 TYR A N 1
ATOM 5812 C CA . TYR A 1 756 ? -29.410 14.643 19.706 1.00 97.06 756 TYR A CA 1
ATOM 5813 C C . TYR A 1 756 ? -30.870 14.890 20.119 1.00 97.06 756 TYR A C 1
ATOM 5815 O O . TYR A 1 756 ? -31.555 13.970 20.564 1.00 97.06 756 TYR A O 1
ATOM 5823 N N . ALA A 1 757 ? -31.397 16.091 19.850 1.00 94.69 757 ALA A N 1
ATOM 5824 C CA . ALA A 1 757 ? -32.805 16.414 20.087 1.00 94.69 757 ALA A CA 1
ATOM 5825 C C . ALA A 1 757 ? -33.768 15.554 19.249 1.00 94.69 757 ALA A C 1
ATOM 5827 O O . ALA A 1 757 ? -34.869 15.234 19.696 1.00 94.69 757 ALA A O 1
ATOM 5828 N N . THR A 1 758 ? -33.359 15.153 18.041 1.00 94.94 758 THR A N 1
ATOM 5829 C CA . THR A 1 758 ? -34.132 14.220 17.207 1.00 94.94 758 THR A CA 1
ATOM 5830 C C . THR A 1 758 ? -34.254 12.862 17.891 1.00 94.94 758 THR A C 1
ATOM 5832 O O . THR A 1 758 ? -35.360 12.329 17.964 1.00 94.94 758 THR A O 1
ATOM 5835 N N . LEU A 1 759 ? -33.160 12.329 18.453 1.00 96.00 759 LEU A N 1
ATOM 5836 C CA . LEU A 1 759 ? -33.202 11.073 19.207 1.00 96.00 759 LEU A CA 1
ATOM 5837 C C . LEU A 1 759 ? -34.126 11.185 20.428 1.00 96.00 759 LEU A C 1
ATOM 5839 O O . LEU A 1 759 ? -35.013 10.351 20.584 1.00 96.00 759 LEU A O 1
ATOM 5843 N N . GLN A 1 760 ? -33.995 12.258 21.219 1.00 94.50 760 GLN A N 1
ATOM 5844 C CA . GLN A 1 760 ? -34.828 12.505 22.409 1.00 94.50 760 GLN A CA 1
ATOM 5845 C C . GLN A 1 760 ? -36.329 12.614 22.106 1.00 94.50 760 GLN A C 1
ATOM 5847 O O . GLN A 1 760 ? -37.156 12.344 22.968 1.00 94.50 760 GLN A O 1
ATOM 5852 N N . ARG A 1 761 ? -36.716 13.068 20.910 1.00 92.69 761 ARG A N 1
ATOM 5853 C CA . ARG A 1 761 ? -38.132 13.291 20.564 1.00 92.69 761 ARG A CA 1
ATOM 5854 C C . ARG A 1 761 ? -38.773 12.135 19.817 1.00 92.69 761 ARG A C 1
ATOM 5856 O O . ARG A 1 761 ? -40.000 12.032 19.813 1.00 92.69 761 ARG A O 1
ATOM 5863 N N . LYS A 1 762 ? -37.979 11.304 19.144 1.00 92.75 762 LYS A N 1
ATOM 5864 C CA . LYS A 1 762 ? -38.504 10.271 18.249 1.00 92.75 762 LYS A CA 1
ATOM 5865 C C . LYS A 1 762 ? -38.301 8.851 18.749 1.00 92.75 762 LYS A C 1
ATOM 5867 O O . LYS A 1 762 ? -39.190 8.042 18.541 1.00 92.75 762 LYS A O 1
ATOM 5872 N N . VAL A 1 763 ? -37.153 8.534 19.345 1.00 95.31 763 VAL A N 1
ATOM 5873 C CA . VAL A 1 763 ? -36.757 7.136 19.559 1.00 95.31 763 VAL A CA 1
ATOM 5874 C C . VAL A 1 763 ? -37.572 6.497 20.681 1.00 95.31 763 VAL A C 1
ATOM 5876 O O . VAL A 1 763 ? -37.635 7.007 21.798 1.00 95.31 763 VAL A O 1
ATOM 5879 N N . ASP A 1 764 ? -38.158 5.342 20.376 1.00 94.00 764 ASP A N 1
ATOM 5880 C CA . ASP A 1 764 ? -38.924 4.519 21.308 1.00 94.00 764 ASP A CA 1
ATOM 5881 C C . ASP A 1 764 ? -38.070 3.427 21.944 1.00 94.00 764 ASP A C 1
ATOM 5883 O O . ASP A 1 764 ? -38.188 3.150 23.139 1.00 94.00 764 ASP A O 1
ATOM 5887 N N . VAL A 1 765 ? -37.228 2.786 21.133 1.00 96.69 765 VAL A N 1
ATOM 5888 C CA . VAL A 1 765 ? -36.349 1.702 21.570 1.00 96.69 765 VAL A CA 1
ATOM 5889 C C . VAL A 1 765 ? -34.950 1.935 21.023 1.00 96.69 765 VAL A C 1
ATOM 5891 O O . VAL A 1 765 ? -34.756 2.130 19.824 1.00 96.69 765 VAL A O 1
ATOM 5894 N N . LEU A 1 766 ? -33.964 1.895 21.912 1.00 98.12 766 LEU A N 1
ATOM 5895 C CA . LEU A 1 766 ? -32.552 1.986 21.586 1.00 98.12 766 LEU A CA 1
ATOM 5896 C C . LEU A 1 766 ? -31.896 0.619 21.779 1.00 98.12 766 LEU A C 1
ATOM 5898 O O . LEU A 1 766 ? -31.738 0.149 22.903 1.00 98.12 766 LEU A O 1
ATOM 5902 N N . ILE A 1 767 ? -31.479 -0.011 20.684 1.00 98.62 767 ILE A N 1
ATOM 5903 C CA . ILE A 1 767 ? -30.720 -1.261 20.695 1.00 98.62 767 ILE A CA 1
ATOM 5904 C C . ILE A 1 767 ? -29.230 -0.928 20.772 1.00 98.62 767 ILE A C 1
ATOM 5906 O O . ILE A 1 767 ? -28.630 -0.423 19.818 1.00 98.62 767 ILE A O 1
ATOM 5910 N N . HIS A 1 768 ? -28.608 -1.234 21.906 1.00 98.19 768 HIS A N 1
ATOM 5911 C CA . HIS A 1 768 ? -27.177 -1.051 22.094 1.00 98.19 768 HIS A CA 1
ATOM 5912 C C . HIS A 1 768 ? -26.423 -2.364 21.838 1.00 98.19 768 HIS A C 1
ATOM 5914 O O . HIS A 1 768 ? -26.279 -3.200 22.731 1.00 98.19 768 HIS A O 1
ATOM 5920 N N . ASN A 1 769 ? -25.948 -2.538 20.599 1.00 96.88 769 ASN A N 1
ATOM 5921 C CA . ASN A 1 769 ? -25.216 -3.728 20.147 1.00 96.88 769 ASN A CA 1
ATOM 5922 C C . ASN A 1 769 ? -23.715 -3.475 19.901 1.00 96.88 769 ASN A C 1
ATOM 5924 O O . ASN A 1 769 ? -22.910 -4.401 19.970 1.00 96.88 769 ASN A O 1
ATOM 5928 N N . ALA A 1 770 ? -23.303 -2.231 19.635 1.00 92.81 770 ALA A N 1
ATOM 5929 C CA . ALA A 1 770 ? -21.898 -1.903 19.378 1.00 92.81 770 ALA A CA 1
ATOM 5930 C C . ALA A 1 770 ? -20.987 -2.230 20.575 1.00 92.81 770 ALA A C 1
ATOM 5932 O O . ALA A 1 770 ? -21.043 -1.557 21.602 1.00 92.81 770 ALA A O 1
ATOM 5933 N N . TRP A 1 771 ? -20.091 -3.205 20.411 1.00 92.56 771 TRP A N 1
ATOM 5934 C CA . TRP A 1 771 ? -19.057 -3.536 21.393 1.00 92.56 771 TRP A CA 1
ATOM 5935 C C . TRP A 1 771 ? -17.793 -4.064 20.711 1.00 92.56 771 TRP A C 1
ATOM 5937 O O . TRP A 1 771 ? -17.889 -4.744 19.690 1.00 92.56 771 TRP A O 1
ATOM 5947 N N . GLN A 1 772 ? -16.616 -3.777 21.265 1.00 83.12 772 GLN A N 1
ATOM 5948 C CA . GLN A 1 772 ? -15.370 -4.413 20.840 1.00 83.12 772 GLN A CA 1
ATOM 5949 C C . GLN A 1 772 ? -15.262 -5.804 21.477 1.00 83.12 772 GLN A C 1
ATOM 5951 O O . GLN A 1 772 ? -15.368 -5.937 22.693 1.00 83.12 772 GLN A O 1
ATOM 5956 N N . LEU A 1 773 ? -15.061 -6.847 20.671 1.00 76.06 773 LEU A N 1
ATOM 5957 C CA . LEU A 1 773 ? -14.832 -8.204 21.171 1.00 76.06 773 LEU A CA 1
ATOM 5958 C C . LEU A 1 773 ? -13.324 -8.447 21.291 1.00 76.06 773 LEU A C 1
ATOM 5960 O O . LEU A 1 773 ? -12.659 -8.689 20.288 1.00 76.06 773 LEU A O 1
ATOM 5964 N N . ASP A 1 774 ? -12.788 -8.345 22.506 1.00 69.56 774 ASP A N 1
ATOM 5965 C CA . ASP A 1 774 ? -11.369 -8.576 22.793 1.00 69.56 774 ASP A CA 1
ATOM 5966 C C . ASP A 1 774 ? -11.205 -9.169 24.201 1.00 69.56 774 ASP A C 1
ATOM 5968 O O . ASP A 1 774 ? -11.409 -8.492 25.209 1.00 69.56 774 ASP A O 1
ATOM 5972 N N . PHE A 1 775 ? -10.869 -10.458 24.271 1.00 67.81 775 PHE A N 1
ATOM 5973 C CA . PHE A 1 775 ? -10.742 -11.190 25.535 1.00 67.81 775 PHE A CA 1
ATOM 5974 C C . PHE A 1 775 ? -9.410 -10.940 26.258 1.00 67.81 775 PHE A C 1
ATOM 5976 O O . PHE A 1 775 ? -9.254 -11.399 27.388 1.00 67.81 775 PHE A O 1
ATOM 5983 N N . LEU A 1 776 ? -8.458 -10.239 25.632 1.00 62.69 776 LEU A N 1
ATOM 5984 C CA . LEU A 1 776 ? -7.116 -10.009 26.183 1.00 62.69 776 LEU A CA 1
ATOM 5985 C C . LEU A 1 776 ? -6.998 -8.678 26.940 1.00 62.69 776 LEU A C 1
ATOM 5987 O O . LEU A 1 776 ? -6.004 -8.441 27.623 1.00 62.69 776 LEU A O 1
ATOM 5991 N N . ARG A 1 777 ? -8.007 -7.808 26.832 1.00 68.56 777 ARG A N 1
ATOM 5992 C CA . ARG A 1 777 ? -8.054 -6.497 27.493 1.00 68.56 777 ARG A CA 1
ATOM 5993 C C . ARG A 1 777 ? -8.596 -6.584 28.919 1.00 68.56 777 ARG A C 1
ATOM 5995 O O . ARG A 1 777 ? -9.399 -7.463 29.231 1.00 68.56 777 ARG A O 1
ATOM 6002 N N . THR A 1 778 ? -8.210 -5.629 29.765 1.00 79.50 778 THR A N 1
ATOM 6003 C CA . THR A 1 778 ? -8.806 -5.411 31.096 1.00 79.50 778 THR A CA 1
ATOM 6004 C C . THR A 1 778 ? -10.101 -4.619 31.026 1.00 79.50 778 THR A C 1
ATOM 6006 O O . THR A 1 778 ? -10.395 -3.980 30.018 1.00 79.50 778 THR A O 1
ATOM 6009 N N . VAL A 1 779 ? -10.877 -4.631 32.114 1.00 82.12 779 VAL A N 1
ATOM 6010 C CA . VAL A 1 779 ? -12.140 -3.883 32.211 1.00 82.12 779 VAL A CA 1
ATOM 6011 C C . VAL A 1 779 ? -11.961 -2.373 31.988 1.00 82.12 779 VAL A C 1
ATOM 6013 O O . VAL A 1 779 ? -12.773 -1.771 31.287 1.00 82.12 779 VAL A O 1
ATOM 6016 N N . LYS A 1 780 ? -10.866 -1.777 32.488 1.00 85.12 780 LYS A N 1
ATOM 6017 C CA . LYS A 1 780 ? -10.535 -0.349 32.310 1.00 85.12 780 LYS A CA 1
ATOM 6018 C C . LYS A 1 780 ? -10.365 0.043 30.842 1.00 85.12 780 LYS A C 1
ATOM 6020 O O . LYS A 1 780 ? -10.845 1.090 30.425 1.00 85.12 780 LYS A O 1
ATOM 6025 N N . ALA A 1 781 ? -9.808 -0.836 30.007 1.00 78.94 781 ALA A N 1
ATOM 6026 C CA . ALA A 1 781 ? -9.664 -0.566 28.575 1.00 78.94 781 ALA A CA 1
ATOM 6027 C C . ALA A 1 781 ? -11.014 -0.407 27.838 1.00 78.94 781 ALA A C 1
ATOM 6029 O O . ALA A 1 781 ? -11.055 0.162 26.748 1.00 78.94 781 ALA A O 1
ATOM 6030 N N . PHE A 1 782 ? -12.121 -0.888 28.419 1.00 89.62 782 PHE A N 1
ATOM 6031 C CA . PHE A 1 782 ? -13.479 -0.696 27.893 1.00 89.62 782 PHE A CA 1
ATOM 6032 C C . PHE A 1 782 ? -14.172 0.553 28.455 1.00 89.62 782 PHE A C 1
ATOM 6034 O O . PHE A 1 782 ? -15.266 0.898 28.000 1.00 89.62 782 PHE A O 1
ATOM 6041 N N . GLU A 1 783 ? -13.559 1.243 29.419 1.00 92.94 783 GLU A N 1
ATOM 6042 C CA . GLU A 1 783 ? -14.176 2.340 30.157 1.00 92.94 783 GLU A CA 1
ATOM 6043 C C . GLU A 1 783 ? -14.599 3.493 29.242 1.00 92.94 783 GLU A C 1
ATOM 6045 O O . GLU A 1 783 ? -15.791 3.782 29.122 1.00 92.94 783 GLU A O 1
ATOM 6050 N N . LYS A 1 784 ? -13.629 4.119 28.560 1.00 90.12 784 LYS A N 1
ATOM 6051 C CA . LYS A 1 784 ? -13.827 5.387 27.837 1.00 90.12 784 LYS A CA 1
ATOM 6052 C C . LYS A 1 784 ? -14.881 5.315 26.737 1.00 90.12 784 LYS A C 1
ATOM 6054 O O . LYS A 1 784 ? -15.595 6.283 26.525 1.00 90.12 784 LYS A O 1
ATOM 6059 N N . THR A 1 785 ? -14.967 4.203 26.009 1.00 89.75 785 THR A N 1
ATOM 6060 C CA . THR A 1 785 ? -15.876 4.078 24.854 1.00 89.75 785 THR A CA 1
ATOM 6061 C C . THR A 1 785 ? -17.134 3.280 25.172 1.00 89.75 785 THR A C 1
ATOM 6063 O O . THR A 1 785 ? -18.220 3.660 24.745 1.00 89.75 785 THR A O 1
ATOM 6066 N N . HIS A 1 786 ? -17.016 2.157 25.883 1.00 95.25 786 HIS A N 1
ATOM 6067 C CA . HIS A 1 786 ? -18.128 1.219 26.027 1.00 95.25 786 HIS A CA 1
ATOM 6068 C C . HIS A 1 786 ? -18.900 1.437 27.326 1.00 95.25 786 HIS A C 1
ATOM 6070 O O . HIS A 1 786 ? -20.110 1.646 27.281 1.00 95.25 786 HIS A O 1
ATOM 6076 N N . ILE A 1 787 ? -18.214 1.457 28.472 1.00 97.06 787 ILE A N 1
ATOM 6077 C CA . ILE A 1 787 ? -18.869 1.653 29.775 1.00 97.06 787 ILE A CA 1
ATOM 6078 C C . ILE A 1 787 ? -19.425 3.079 29.876 1.00 97.06 787 ILE A C 1
ATOM 6080 O O . ILE A 1 787 ? -20.607 3.257 30.179 1.00 97.06 787 ILE A O 1
ATOM 6084 N N . ALA A 1 788 ? -18.617 4.086 29.528 1.00 95.56 788 ALA A N 1
ATOM 6085 C CA . ALA A 1 788 ? -19.074 5.469 29.424 1.00 95.56 788 ALA A CA 1
ATOM 6086 C C . ALA A 1 788 ? -20.207 5.607 28.399 1.00 95.56 788 ALA A C 1
ATOM 6088 O O . ALA A 1 788 ? -21.202 6.269 28.679 1.00 95.56 788 ALA A O 1
ATOM 6089 N N . GLY A 1 789 ? -20.107 4.913 27.260 1.00 96.75 789 GLY A N 1
ATOM 6090 C CA . GLY A 1 789 ? -21.150 4.882 26.237 1.00 96.75 789 GLY A CA 1
ATOM 6091 C C . GLY A 1 789 ? -22.504 4.433 26.779 1.00 96.75 789 GLY A C 1
ATOM 6092 O O . GLY A 1 789 ? -23.507 5.095 26.527 1.00 96.75 789 GLY A O 1
ATOM 6093 N N . VAL A 1 790 ? -22.551 3.369 27.589 1.00 97.94 790 VAL A N 1
ATOM 6094 C CA . VAL A 1 790 ? -23.796 2.932 28.249 1.00 97.94 790 VAL A CA 1
ATOM 6095 C C . VAL A 1 790 ? -24.355 4.030 29.145 1.00 97.94 790 VAL A C 1
ATOM 6097 O O . VAL A 1 790 ? -25.551 4.311 29.077 1.00 97.94 790 VAL A O 1
ATOM 6100 N N . ARG A 1 791 ? -23.504 4.714 29.918 1.00 97.06 791 ARG A N 1
ATOM 6101 C CA . ARG A 1 791 ? -23.943 5.863 30.715 1.00 97.06 791 ARG A CA 1
ATOM 6102 C C . ARG A 1 791 ? -24.499 6.996 29.842 1.00 97.06 791 ARG A C 1
ATOM 6104 O O . ARG A 1 791 ? -25.553 7.531 30.161 1.00 97.06 791 ARG A O 1
ATOM 6111 N N . ARG A 1 792 ? -23.869 7.332 28.715 1.00 97.12 792 ARG A N 1
ATOM 6112 C CA . ARG A 1 792 ? -24.377 8.381 27.807 1.00 97.12 792 ARG A CA 1
ATOM 6113 C C . ARG A 1 792 ? -25.701 8.011 27.150 1.00 97.12 792 ARG A C 1
ATOM 6115 O O . ARG A 1 792 ? -26.557 8.868 26.955 1.00 97.12 792 ARG A O 1
ATOM 6122 N N . LEU A 1 793 ? -25.914 6.731 26.862 1.00 97.88 793 LEU A N 1
ATOM 6123 C CA . LEU A 1 793 ? -27.200 6.239 26.369 1.00 97.88 793 LEU A CA 1
ATOM 6124 C C . LEU A 1 793 ? -28.285 6.278 27.456 1.00 97.88 793 LEU A C 1
ATOM 6126 O O . LEU A 1 793 ? -29.432 6.590 27.144 1.00 97.88 793 LEU A O 1
ATOM 6130 N N . VAL A 1 794 ? -27.924 6.033 28.720 1.00 97.88 794 VAL A N 1
ATOM 6131 C CA . VAL A 1 794 ? -28.807 6.272 29.874 1.00 97.88 794 VAL A CA 1
ATOM 6132 C C . VAL A 1 794 ? -29.154 7.758 29.994 1.00 97.88 794 VAL A C 1
ATOM 6134 O O . VAL A 1 794 ? -30.328 8.081 30.153 1.00 97.88 794 VAL A O 1
ATOM 6137 N N . ASP A 1 795 ? -28.178 8.660 29.850 1.00 96.81 795 ASP A N 1
ATOM 6138 C CA . ASP A 1 795 ? -28.410 10.110 29.883 1.00 96.81 795 ASP A CA 1
ATOM 6139 C C . ASP A 1 795 ? -29.376 10.552 28.760 1.00 96.81 795 ASP A C 1
ATOM 6141 O O . ASP A 1 795 ? -30.300 11.343 28.984 1.00 96.81 795 ASP A O 1
ATOM 6145 N N . LEU A 1 796 ? -29.223 9.994 27.553 1.00 97.19 796 LEU A N 1
ATOM 6146 C CA . LEU A 1 796 ? -30.138 10.219 26.431 1.00 97.19 796 LEU A CA 1
ATOM 6147 C C . LEU A 1 796 ? -31.550 9.677 26.717 1.00 97.19 796 LEU A C 1
ATOM 6149 O O . LEU A 1 796 ? -32.528 10.362 26.428 1.00 97.19 796 LEU A O 1
ATOM 6153 N N . ALA A 1 797 ? -31.667 8.477 27.294 1.00 96.06 797 ALA A N 1
ATOM 6154 C CA . ALA A 1 797 ? -32.954 7.869 27.646 1.00 96.06 797 ALA A CA 1
ATOM 6155 C C . ALA A 1 797 ? -33.695 8.646 28.729 1.00 96.06 797 ALA A C 1
ATOM 6157 O O . ALA A 1 797 ? -34.871 8.954 28.560 1.00 96.06 797 ALA A O 1
ATOM 6158 N N . ALA A 1 798 ? -32.999 9.030 29.796 1.00 95.06 798 ALA A N 1
ATOM 6159 C CA . ALA A 1 798 ? -33.582 9.785 30.898 1.00 95.06 798 ALA A CA 1
ATOM 6160 C C . ALA A 1 798 ? -34.040 11.191 30.477 1.00 95.06 798 ALA A C 1
ATOM 6162 O O . ALA A 1 798 ? -34.975 11.733 31.057 1.00 95.06 798 ALA A O 1
ATOM 6163 N N . SER A 1 799 ? -33.392 11.778 29.467 1.00 94.38 799 SER A N 1
ATOM 6164 C CA . SER A 1 799 ? -33.736 13.096 28.920 1.00 94.38 799 SER A CA 1
ATOM 6165 C C . SER A 1 799 ? -34.665 13.041 27.701 1.00 94.38 799 SER A C 1
ATOM 6167 O O . SER A 1 799 ? -34.884 14.063 27.050 1.00 94.38 799 SER A O 1
ATOM 6169 N N . SER A 1 800 ? -35.194 11.864 27.367 1.00 93.69 800 SER A N 1
ATOM 6170 C CA . SER A 1 800 ? -36.115 11.682 26.249 1.00 93.69 800 SER A CA 1
ATOM 6171 C C . SER A 1 800 ? -37.505 12.244 26.571 1.00 93.69 800 SER A C 1
ATOM 6173 O O . SER A 1 800 ? -38.002 12.124 27.687 1.00 93.69 800 SER A O 1
ATOM 6175 N N . HIS A 1 801 ? -38.161 12.825 25.566 1.00 89.69 801 HIS A N 1
ATOM 6176 C CA . HIS A 1 801 ? -39.584 13.192 25.607 1.00 89.69 801 HIS A CA 1
ATOM 6177 C C . HIS A 1 801 ? -40.499 11.979 25.357 1.00 89.69 801 HIS A C 1
ATOM 6179 O O . HIS A 1 801 ? -41.726 12.059 25.470 1.00 89.69 801 HIS A O 1
ATOM 6185 N N . ARG A 1 802 ? -39.899 10.838 24.996 1.00 87.31 802 ARG A N 1
ATOM 6186 C CA . ARG A 1 802 ? -40.541 9.530 24.858 1.00 87.31 802 ARG A CA 1
ATOM 6187 C C . ARG A 1 802 ? -40.188 8.652 26.052 1.00 87.31 802 ARG A C 1
ATOM 6189 O O . ARG A 1 802 ? -39.143 8.822 26.668 1.00 87.31 802 ARG A O 1
ATOM 6196 N N . ASP A 1 803 ? -41.011 7.638 26.312 1.00 88.81 803 ASP A N 1
ATOM 6197 C CA . ASP A 1 803 ? -40.628 6.510 27.175 1.00 88.81 803 ASP A CA 1
ATOM 6198 C C . ASP A 1 803 ? -39.617 5.618 26.426 1.00 88.81 803 ASP A C 1
ATOM 6200 O O . ASP A 1 803 ? -39.967 4.530 25.954 1.00 88.81 803 ASP A O 1
ATOM 6204 N N . MET A 1 804 ? -38.402 6.147 26.210 1.00 93.94 804 MET A N 1
ATOM 6205 C CA . MET A 1 804 ? -37.337 5.494 25.450 1.00 93.94 804 MET A CA 1
ATOM 6206 C C . MET A 1 804 ? -36.735 4.353 26.265 1.00 93.94 804 MET A C 1
ATOM 6208 O O . MET A 1 804 ? -36.254 4.555 27.379 1.00 93.94 804 MET A O 1
ATOM 6212 N N . ARG A 1 805 ? -36.725 3.151 25.686 1.00 95.38 805 ARG A N 1
ATOM 6213 C CA . ARG A 1 805 ? -36.286 1.921 26.360 1.00 95.38 805 ARG A CA 1
ATOM 6214 C C . ARG A 1 805 ? -34.981 1.417 25.767 1.00 95.38 805 ARG A C 1
ATOM 6216 O O . ARG A 1 805 ? -34.795 1.492 24.555 1.00 95.38 805 ARG A O 1
ATOM 6223 N N . ILE A 1 806 ? -34.087 0.880 26.592 1.00 98.00 806 ILE A N 1
ATOM 6224 C CA . ILE A 1 806 ? -32.787 0.375 26.130 1.00 98.00 806 ILE A CA 1
ATOM 6225 C C . ILE A 1 806 ? -32.821 -1.151 26.036 1.00 98.00 806 ILE A C 1
ATOM 6227 O O . ILE A 1 806 ? -33.042 -1.832 27.030 1.00 98.00 806 ILE A O 1
ATOM 6231 N N . VAL A 1 807 ? -32.536 -1.709 24.862 1.00 98.50 807 VAL A N 1
ATOM 6232 C CA . VAL A 1 807 ? -32.243 -3.140 24.690 1.00 98.50 807 VAL A CA 1
ATOM 6233 C C . VAL A 1 807 ? -30.731 -3.292 24.574 1.00 98.50 807 VAL A C 1
ATOM 6235 O O . VAL A 1 807 ? -30.131 -2.947 23.557 1.00 98.50 807 VAL A O 1
ATOM 6238 N N . PHE A 1 808 ? -30.092 -3.776 25.634 1.00 98.44 808 PHE A N 1
ATOM 6239 C CA . PHE A 1 808 ? -28.648 -3.949 25.693 1.00 98.44 808 PHE A CA 1
ATOM 6240 C C . PHE A 1 808 ? -28.249 -5.377 25.331 1.00 98.44 808 PHE A C 1
ATOM 6242 O O . PHE A 1 808 ? -28.588 -6.325 26.042 1.00 98.44 808 PHE A O 1
ATOM 6249 N N . ILE A 1 809 ? -27.474 -5.523 24.254 1.00 98.25 809 ILE A N 1
ATOM 6250 C CA . ILE A 1 809 ? -26.889 -6.809 23.877 1.00 98.25 809 ILE A CA 1
ATOM 6251 C C . ILE A 1 809 ? -25.663 -7.055 24.763 1.00 98.25 809 ILE A C 1
ATOM 6253 O O . ILE A 1 809 ? -24.583 -6.496 24.547 1.00 98.25 809 ILE A O 1
ATOM 6257 N N . SER A 1 810 ? -25.852 -7.871 25.794 1.00 96.12 810 SER A N 1
ATOM 6258 C CA . SER A 1 810 ? -24.825 -8.359 26.713 1.00 96.12 810 SER A CA 1
ATOM 6259 C C . SER A 1 810 ? -24.302 -9.738 26.272 1.00 96.12 810 SER A C 1
ATOM 6261 O O . SER A 1 810 ? -24.569 -10.207 25.167 1.00 96.12 810 SER A O 1
ATOM 6263 N N . SER A 1 811 ? -23.528 -10.403 27.126 1.00 93.50 811 SER A N 1
ATOM 6264 C CA . SER A 1 811 ? -22.910 -11.702 26.854 1.00 93.50 811 SER A CA 1
ATOM 6265 C C . SER A 1 811 ? -23.125 -12.659 28.018 1.00 93.50 811 SER A C 1
ATOM 6267 O O . SER A 1 811 ? -23.106 -12.240 29.171 1.00 93.50 811 SER A O 1
ATOM 6269 N N . ILE A 1 812 ? -23.229 -13.959 27.736 1.00 90.38 812 ILE A N 1
ATOM 6270 C CA . ILE A 1 812 ? -23.167 -14.999 28.778 1.00 90.38 812 ILE A CA 1
ATOM 6271 C C . ILE A 1 812 ? -21.838 -14.976 29.559 1.00 90.38 812 ILE A C 1
ATOM 6273 O O . ILE A 1 812 ? -21.751 -15.507 30.662 1.00 90.38 812 ILE A O 1
ATOM 6277 N N . GLY A 1 813 ? -20.804 -14.298 29.044 1.00 86.94 813 GLY A N 1
ATOM 6278 C CA . GLY A 1 813 ? -19.560 -14.054 29.771 1.00 86.94 813 GLY A CA 1
ATOM 6279 C C . GLY A 1 813 ? -19.762 -13.313 31.098 1.00 86.94 813 GLY A C 1
ATOM 6280 O O . GLY A 1 813 ? -18.995 -13.542 32.029 1.00 86.94 813 GLY A O 1
ATOM 6281 N N . THR A 1 814 ? -20.821 -12.505 31.254 1.00 88.81 814 THR A N 1
ATOM 6282 C CA . THR A 1 814 ? -21.110 -11.787 32.516 1.00 88.81 814 THR A CA 1
ATOM 6283 C C . THR A 1 814 ? -21.461 -12.708 33.682 1.00 88.81 814 THR A C 1
ATOM 6285 O O . THR A 1 814 ? -21.444 -12.275 34.833 1.00 88.81 814 THR A O 1
ATOM 6288 N N . ILE A 1 815 ? -21.727 -13.983 33.391 1.00 86.62 815 ILE A N 1
ATOM 6289 C CA . ILE A 1 815 ? -22.071 -15.025 34.361 1.00 86.62 815 ILE A CA 1
ATOM 6290 C C . ILE A 1 815 ? -21.170 -16.266 34.250 1.00 86.62 815 ILE A C 1
ATOM 6292 O O . ILE A 1 815 ? -21.298 -17.188 35.054 1.00 86.62 815 ILE A O 1
ATOM 6296 N N . GLY A 1 816 ? -20.238 -16.282 33.292 1.00 78.12 816 GLY A N 1
ATOM 6297 C CA . GLY A 1 816 ? -19.419 -17.448 32.942 1.00 78.12 816 GLY A CA 1
ATOM 6298 C C . GLY A 1 816 ? -18.367 -17.864 33.976 1.00 78.12 816 GLY A C 1
ATOM 6299 O O . GLY A 1 816 ? -17.781 -18.930 33.832 1.00 78.12 816 GLY A O 1
ATOM 6300 N N . GLY A 1 817 ? -18.119 -17.057 35.013 1.00 77.38 817 GLY A N 1
ATOM 6301 C CA . GLY A 1 817 ? -17.261 -17.415 36.150 1.00 77.38 817 GLY A CA 1
ATOM 6302 C C . GLY A 1 817 ? -18.019 -18.044 37.324 1.00 77.38 817 GLY A C 1
ATOM 6303 O O . GLY A 1 817 ? -17.415 -18.340 38.353 1.00 77.38 817 GLY A O 1
ATOM 6304 N N . THR A 1 818 ? -19.339 -18.215 37.212 1.00 81.06 818 THR A N 1
ATOM 6305 C CA . THR A 1 818 ? -20.170 -18.749 38.298 1.00 81.06 818 THR A CA 1
ATOM 6306 C C . THR A 1 818 ? -19.923 -20.245 38.476 1.00 81.06 818 THR A C 1
ATOM 6308 O O . THR A 1 818 ? -20.128 -21.028 37.549 1.00 81.06 818 THR A O 1
ATOM 6311 N N . ASP A 1 819 ? -19.509 -20.647 39.680 1.00 77.88 819 ASP A N 1
ATOM 6312 C CA . ASP A 1 819 ? -19.263 -22.054 40.011 1.00 77.88 819 ASP A CA 1
ATOM 6313 C C . ASP A 1 819 ? -20.586 -22.850 39.944 1.00 77.88 819 ASP A C 1
ATOM 6315 O O . ASP A 1 819 ? -21.544 -22.498 40.647 1.00 77.88 819 ASP A O 1
ATOM 6319 N N . PRO A 1 820 ? -20.672 -23.940 39.156 1.00 78.12 820 PRO A N 1
ATOM 6320 C CA . PRO A 1 820 ? -21.867 -24.783 39.093 1.00 78.12 820 PRO A CA 1
ATOM 6321 C C . PRO A 1 820 ? -22.264 -25.389 40.450 1.00 78.12 820 PRO A C 1
ATOM 6323 O O . PRO A 1 820 ? -23.436 -25.705 40.658 1.00 78.12 820 PRO A O 1
ATOM 6326 N N . LYS A 1 821 ? -21.333 -25.510 41.409 1.00 80.06 821 LYS A N 1
ATOM 6327 C CA . LYS A 1 821 ? -21.633 -25.906 42.798 1.00 80.06 821 LYS A CA 1
ATOM 6328 C C . LYS A 1 821 ? -22.391 -24.826 43.570 1.00 80.06 821 LYS A C 1
ATOM 6330 O O . LYS A 1 821 ? -23.085 -25.144 44.534 1.00 80.06 821 LYS A O 1
ATOM 6335 N N . VAL A 1 822 ? -22.243 -23.561 43.176 1.00 78.62 822 VAL A N 1
ATOM 6336 C CA . VAL A 1 822 ? -22.968 -22.417 43.747 1.00 78.62 822 VAL A CA 1
ATOM 6337 C C . VAL A 1 822 ? -24.321 -22.255 43.063 1.00 78.62 822 VAL A C 1
ATOM 6339 O O . VAL A 1 822 ? -25.321 -21.997 43.735 1.00 78.62 822 VAL A O 1
ATOM 6342 N N . MET A 1 823 ? -24.362 -22.411 41.739 1.00 80.38 823 MET A N 1
ATOM 6343 C CA . MET A 1 823 ? -25.578 -22.270 40.945 1.00 80.38 823 MET A CA 1
ATOM 6344 C C . MET A 1 823 ? -25.513 -23.172 39.713 1.00 80.38 823 MET A C 1
ATOM 6346 O O . MET A 1 823 ? -24.787 -22.888 38.770 1.00 80.38 823 MET A O 1
ATOM 6350 N N . GLN A 1 824 ? -26.299 -24.249 39.711 1.00 80.62 824 GLN A N 1
ATOM 6351 C CA . GLN A 1 824 ? -26.285 -25.238 38.628 1.00 80.62 824 GLN A CA 1
ATOM 6352 C C . GLN A 1 824 ? -26.867 -24.693 37.311 1.00 80.62 824 GLN A C 1
ATOM 6354 O O . GLN A 1 824 ? -26.363 -25.012 36.233 1.00 80.62 824 GLN A O 1
ATOM 6359 N N . ALA A 1 825 ? -27.923 -23.881 37.407 1.00 85.38 825 ALA A N 1
ATOM 6360 C CA . ALA A 1 825 ? -28.565 -23.205 36.287 1.00 85.38 825 ALA A CA 1
ATOM 6361 C C . ALA A 1 825 ? -28.731 -21.719 36.616 1.00 85.38 825 ALA A C 1
ATOM 6363 O O . ALA A 1 825 ? -29.381 -21.370 37.604 1.00 85.38 825 ALA A O 1
ATOM 6364 N N . VAL A 1 826 ? -28.124 -20.850 35.812 1.00 88.12 826 VAL A N 1
ATOM 6365 C CA . VAL A 1 826 ? -28.187 -19.400 36.000 1.00 88.12 826 VAL A CA 1
ATOM 6366 C C . VAL A 1 826 ? -29.515 -18.877 35.434 1.00 88.12 826 VAL A C 1
ATOM 6368 O O . VAL A 1 826 ? -29.756 -19.056 34.236 1.00 88.12 826 VAL A O 1
ATOM 6371 N N . PRO A 1 827 ? -30.391 -18.251 36.248 1.00 90.81 827 PRO A N 1
ATOM 6372 C CA . PRO A 1 827 ? -31.710 -17.804 35.806 1.00 90.81 827 PRO A CA 1
ATOM 6373 C C . PRO A 1 827 ? -31.651 -16.489 35.018 1.00 90.81 827 PRO A C 1
ATOM 6375 O O . PRO A 1 827 ? -30.691 -15.721 35.114 1.00 90.81 827 PRO A O 1
ATOM 6378 N N . GLU A 1 828 ? -32.720 -16.201 34.275 1.00 92.69 828 GLU A N 1
ATOM 6379 C CA . GLU A 1 828 ? -32.900 -14.984 33.467 1.00 92.69 828 GLU A CA 1
ATOM 6380 C C . GLU A 1 828 ? -33.324 -13.780 34.325 1.00 92.69 828 GLU A C 1
ATOM 6382 O O . GLU A 1 828 ? -34.369 -13.153 34.120 1.00 92.69 828 GLU A O 1
ATOM 6387 N N . GLU A 1 829 ? -32.498 -13.469 35.323 1.00 89.88 829 GLU A N 1
ATOM 6388 C CA . GLU A 1 829 ? -32.748 -12.449 36.339 1.00 89.88 829 GLU A CA 1
ATOM 6389 C C . GLU A 1 829 ? -31.491 -11.613 36.625 1.00 89.88 829 GLU A C 1
ATOM 6391 O O . GLU A 1 829 ? -30.363 -11.960 36.247 1.00 89.88 829 GLU A O 1
ATOM 6396 N N . ILE A 1 830 ? -31.679 -10.480 37.310 1.00 80.94 830 ILE A N 1
ATOM 6397 C CA . ILE A 1 830 ? -30.556 -9.725 37.866 1.00 80.94 830 ILE A CA 1
ATOM 6398 C C . ILE A 1 830 ? -30.051 -10.452 39.089 1.00 80.94 830 ILE A C 1
ATOM 6400 O O . ILE A 1 830 ? -30.754 -10.615 40.083 1.00 80.94 830 ILE A O 1
ATOM 6404 N N . LEU A 1 831 ? -28.793 -10.855 39.012 1.00 72.19 831 LEU A N 1
ATOM 6405 C CA . LEU A 1 831 ? -28.188 -11.667 40.041 1.00 72.19 831 LEU A CA 1
ATOM 6406 C C . LEU A 1 831 ? -27.318 -10.807 40.957 1.00 72.19 831 LEU A C 1
ATOM 6408 O O . LEU A 1 831 ? -26.634 -9.869 40.529 1.00 72.19 831 LEU A O 1
ATOM 6412 N N . GLY A 1 832 ? -27.418 -11.108 42.252 1.00 68.69 832 GLY A N 1
ATOM 6413 C CA . GLY A 1 832 ? -26.638 -10.477 43.312 1.00 68.69 832 GLY A CA 1
ATOM 6414 C C . GLY A 1 832 ? -25.162 -10.910 43.297 1.00 68.69 832 GLY A C 1
ATOM 6415 O O . GLY A 1 832 ? -24.715 -11.555 42.351 1.00 68.69 832 GLY A O 1
ATOM 6416 N N . PRO A 1 833 ? -24.397 -10.630 44.366 1.00 65.00 833 PRO A N 1
ATOM 6417 C CA . PRO A 1 833 ? -22.937 -10.812 44.410 1.00 65.00 833 PRO A CA 1
ATOM 6418 C C . PRO A 1 833 ? -22.448 -12.269 44.293 1.00 65.00 833 PRO A C 1
ATOM 6420 O O . PRO A 1 833 ? -21.251 -12.518 44.283 1.00 65.00 833 PRO A O 1
ATOM 6423 N N . LYS A 1 834 ? -23.359 -13.249 44.218 1.00 65.50 834 LYS A N 1
ATOM 6424 C CA . LYS A 1 834 ? -23.032 -14.675 44.048 1.00 65.50 834 LYS A CA 1
ATOM 6425 C C . LYS A 1 834 ? -22.656 -15.052 42.611 1.00 65.50 834 LYS A C 1
ATOM 6427 O O . LYS A 1 834 ? -22.233 -16.181 42.388 1.00 65.50 834 LYS A O 1
ATOM 6432 N N . VAL A 1 835 ? -22.856 -14.147 41.656 1.00 71.00 835 VAL A N 1
ATOM 6433 C CA . VAL A 1 835 ? -22.534 -14.363 40.245 1.00 71.00 835 VAL A CA 1
ATOM 6434 C C . VAL A 1 835 ? -21.235 -13.673 39.906 1.00 71.00 835 VAL A C 1
ATOM 6436 O O . VAL A 1 835 ? -21.040 -12.501 40.225 1.00 71.00 835 VAL A O 1
ATOM 6439 N N . VAL A 1 836 ? -20.360 -14.427 39.255 1.00 79.56 836 VAL A N 1
ATOM 6440 C CA . VAL A 1 836 ? -19.004 -13.997 38.943 1.00 79.56 836 VAL A CA 1
ATOM 6441 C C . VAL A 1 836 ? -18.882 -13.913 37.420 1.00 79.56 836 VAL A C 1
ATOM 6443 O O . VAL A 1 836 ? -19.131 -14.916 36.739 1.00 79.56 836 VAL A O 1
ATOM 6446 N N . PRO A 1 837 ? -18.536 -12.742 36.853 1.00 84.25 837 PRO A N 1
ATOM 6447 C CA . PRO A 1 837 ? -18.240 -12.655 35.431 1.00 84.25 837 PRO A CA 1
ATOM 6448 C C . PRO A 1 837 ? -16.987 -13.471 35.103 1.00 84.25 837 PRO A C 1
ATOM 6450 O O . PRO A 1 837 ? -16.128 -13.696 35.955 1.00 84.25 837 PRO A O 1
ATOM 6453 N N . GLY A 1 838 ? -16.862 -13.906 33.852 1.00 75.69 838 GLY A N 1
ATOM 6454 C CA . GLY A 1 838 ? -15.639 -14.539 33.370 1.00 75.69 838 GLY A CA 1
ATOM 6455 C C . GLY A 1 838 ? -14.417 -13.647 33.616 1.00 75.69 838 GLY A C 1
ATOM 6456 O O . GLY A 1 838 ? -14.512 -12.421 33.582 1.00 75.69 838 GLY A O 1
ATOM 6457 N N . GLY A 1 839 ? -13.252 -14.259 33.840 1.00 71.06 839 GLY A N 1
ATOM 6458 C CA . GLY A 1 839 ? -12.036 -13.551 34.271 1.00 71.06 839 GLY A CA 1
ATOM 6459 C C . GLY A 1 839 ? -11.416 -12.572 33.261 1.00 71.06 839 GLY A C 1
ATOM 6460 O O . GLY A 1 839 ? -10.388 -11.979 33.564 1.00 71.06 839 GLY A O 1
ATOM 6461 N N . ASN A 1 840 ? -12.004 -12.398 32.074 1.00 78.12 840 ASN A N 1
ATOM 6462 C CA . ASN A 1 840 ? -11.526 -11.468 31.046 1.00 78.12 840 ASN A CA 1
ATOM 6463 C C . ASN A 1 840 ? -12.236 -10.103 31.120 1.00 78.12 840 ASN A C 1
ATOM 6465 O O . ASN A 1 840 ? -13.412 -10.018 31.484 1.00 78.12 840 ASN A O 1
ATOM 6469 N N . GLY A 1 841 ? -11.554 -9.032 30.696 1.00 79.38 841 GLY A N 1
ATOM 6470 C CA . GLY A 1 841 ? -12.089 -7.670 30.769 1.00 79.38 841 GLY A CA 1
ATOM 6471 C C . GLY A 1 841 ? -13.316 -7.422 29.893 1.00 79.38 841 GLY A C 1
ATOM 6472 O O . GLY A 1 841 ? -14.157 -6.606 30.260 1.00 79.38 841 GLY A O 1
ATOM 6473 N N . TYR A 1 842 ? -13.493 -8.162 28.792 1.00 84.75 842 TYR A N 1
ATOM 6474 C CA . TYR A 1 842 ? -14.724 -8.105 27.995 1.00 84.75 842 TYR A CA 1
ATOM 6475 C C . TYR A 1 842 ? -15.949 -8.504 28.835 1.00 84.75 842 TYR A C 1
ATOM 6477 O O . TYR A 1 842 ? -16.916 -7.743 28.922 1.00 84.75 842 TYR A O 1
ATOM 6485 N N . SER A 1 843 ? -15.877 -9.652 29.514 1.00 87.88 843 SER A N 1
ATOM 6486 C CA . SER A 1 843 ? -16.943 -10.169 30.384 1.00 87.88 843 SER A CA 1
ATOM 6487 C C . SER A 1 843 ? -17.221 -9.227 31.555 1.00 87.88 843 SER A C 1
ATOM 6489 O O . SER A 1 843 ? -18.375 -8.912 31.844 1.00 87.88 843 SER A O 1
ATOM 6491 N N . GLN A 1 844 ? -16.159 -8.718 32.180 1.00 91.94 844 GLN A N 1
ATOM 6492 C CA . GLN A 1 844 ? -16.244 -7.742 33.266 1.00 91.94 844 GLN A CA 1
ATOM 6493 C C . GLN A 1 844 ? -16.870 -6.417 32.800 1.00 91.94 844 GLN A C 1
ATOM 6495 O O . GLN A 1 844 ? -17.734 -5.879 33.484 1.00 91.94 844 GLN A O 1
ATOM 6500 N N . SER A 1 845 ? -16.514 -5.911 31.614 1.00 94.38 845 SER A N 1
ATOM 6501 C CA . SER A 1 845 ? -17.054 -4.648 31.082 1.00 94.38 845 SER A CA 1
ATOM 6502 C C . SER A 1 845 ? -18.555 -4.727 30.815 1.00 94.38 845 SER A C 1
ATOM 6504 O O . SER A 1 845 ? -19.301 -3.827 31.198 1.00 94.38 845 SER A O 1
ATOM 6506 N N . LYS A 1 846 ? -19.021 -5.837 30.225 1.00 95.19 846 LYS A N 1
ATOM 6507 C CA . LYS A 1 846 ? -20.448 -6.100 30.023 1.00 95.19 846 LYS A CA 1
ATOM 6508 C C . LYS A 1 846 ? -21.174 -6.205 31.360 1.00 95.19 846 LYS A C 1
ATOM 6510 O O . LYS A 1 846 ? -22.242 -5.621 31.498 1.00 95.19 846 LYS A O 1
ATOM 6515 N N . TYR A 1 847 ? -20.575 -6.867 32.351 1.00 94.12 847 TYR A N 1
ATOM 6516 C CA . TYR A 1 847 ? -21.134 -6.974 33.699 1.00 94.12 847 TYR A CA 1
ATOM 6517 C C . TYR A 1 847 ? -21.266 -5.604 34.384 1.00 94.12 847 TYR A C 1
ATOM 6519 O O . TYR A 1 847 ? -22.334 -5.285 34.904 1.00 94.12 847 TYR A O 1
ATOM 6527 N N . VAL A 1 848 ? -20.232 -4.756 34.324 1.00 95.00 848 VAL A N 1
ATOM 6528 C CA . VAL A 1 848 ? -20.287 -3.372 34.829 1.00 95.00 848 VAL A CA 1
ATOM 6529 C C . VAL A 1 848 ? -21.428 -2.601 34.160 1.00 95.00 848 VAL A C 1
ATOM 6531 O O . VAL A 1 848 ? -22.215 -1.945 34.838 1.00 95.00 848 VAL A O 1
ATOM 6534 N N . SER A 1 849 ? -21.584 -2.728 32.844 1.00 96.94 849 SER A N 1
ATOM 6535 C CA . SER A 1 849 ? -22.673 -2.081 32.111 1.00 96.94 849 SER A CA 1
ATOM 6536 C C . SER A 1 849 ? -24.063 -2.618 32.447 1.00 96.94 849 SER A C 1
ATOM 6538 O O . SER A 1 849 ? -25.001 -1.828 32.529 1.00 96.94 849 SER A O 1
ATOM 6540 N N . GLU A 1 850 ? -24.209 -3.922 32.706 1.00 95.69 850 GLU A N 1
ATOM 6541 C CA . GLU A 1 850 ? -25.453 -4.476 33.254 1.00 95.69 850 GLU A CA 1
ATOM 6542 C C . GLU A 1 850 ? -25.800 -3.802 34.589 1.00 95.69 850 GLU A C 1
ATOM 6544 O O . GLU A 1 850 ? -26.947 -3.412 34.799 1.00 95.69 850 GLU A O 1
ATOM 6549 N N . LYS A 1 851 ? -24.814 -3.599 35.473 1.00 94.81 851 LYS A N 1
ATOM 6550 C CA . LYS A 1 851 ? -25.018 -2.930 36.769 1.00 94.81 851 LYS A CA 1
ATOM 6551 C C . LYS A 1 851 ? -25.351 -1.444 36.637 1.00 94.81 851 LYS A C 1
ATOM 6553 O O . LYS A 1 851 ? -26.208 -0.969 37.376 1.00 94.81 851 LYS A O 1
ATOM 6558 N N . ILE A 1 852 ? -24.763 -0.733 35.672 1.00 96.56 852 ILE A N 1
ATOM 6559 C CA . ILE A 1 852 ? -25.150 0.655 35.365 1.00 96.56 852 ILE A CA 1
ATOM 6560 C C . ILE A 1 852 ? -26.625 0.722 34.952 1.00 96.56 852 ILE A C 1
ATOM 6562 O O . ILE A 1 852 ? -27.346 1.587 35.436 1.00 96.56 852 ILE A O 1
ATOM 6566 N N . LEU A 1 853 ? -27.100 -0.204 34.110 1.00 96.88 853 LEU A N 1
ATOM 6567 C CA . LEU A 1 853 ? -28.509 -0.247 33.696 1.00 96.88 853 LEU A CA 1
ATOM 6568 C C . LEU A 1 853 ? -29.452 -0.622 34.846 1.00 96.88 853 LEU A C 1
ATOM 6570 O O . LEU A 1 853 ? -30.551 -0.080 34.924 1.00 96.88 853 LEU A O 1
ATOM 6574 N N . VAL A 1 854 ? -29.026 -1.508 35.753 1.00 95.12 854 VAL A N 1
ATOM 6575 C CA . VAL A 1 854 ? -29.774 -1.816 36.985 1.00 95.12 854 VAL A CA 1
ATOM 6576 C C . VAL A 1 854 ? -29.973 -0.559 37.828 1.00 95.12 854 VAL A C 1
ATOM 6578 O O . VAL A 1 854 ? -31.092 -0.270 38.247 1.00 95.12 854 VAL A O 1
ATOM 6581 N N . GLU A 1 855 ? -28.907 0.206 38.045 1.00 95.25 855 GLU A N 1
ATOM 6582 C CA . GLU A 1 855 ? -28.970 1.421 38.857 1.00 95.25 855 GLU A CA 1
ATOM 6583 C C . GLU A 1 855 ? -29.724 2.553 38.140 1.00 95.25 855 GLU A C 1
ATOM 6585 O O . GLU A 1 855 ? -30.518 3.266 38.750 1.00 95.25 855 GLU A O 1
ATOM 6590 N N . ALA A 1 856 ? -29.572 2.672 36.819 1.00 95.38 856 ALA A N 1
ATOM 6591 C CA . ALA A 1 856 ? -30.335 3.608 35.995 1.00 95.38 856 ALA A CA 1
ATOM 6592 C C . ALA A 1 856 ? -31.843 3.308 35.998 1.00 95.38 856 ALA A C 1
ATOM 6594 O O . ALA A 1 856 ? -32.652 4.237 36.007 1.00 95.38 856 ALA A O 1
ATOM 6595 N N . ALA A 1 857 ? -32.238 2.033 36.025 1.00 93.94 857 ALA A N 1
ATOM 6596 C CA . ALA A 1 857 ? -33.638 1.644 36.170 1.00 93.94 857 ALA A CA 1
ATOM 6597 C C . ALA A 1 857 ? -34.196 2.083 37.536 1.00 93.94 857 ALA A C 1
ATOM 6599 O O . ALA A 1 857 ? -35.289 2.647 37.607 1.00 93.94 857 ALA A O 1
ATOM 6600 N N . ALA A 1 858 ? -33.418 1.912 38.609 1.00 92.44 858 ALA A N 1
ATOM 6601 C CA . ALA A 1 858 ? -33.818 2.314 39.955 1.00 92.44 858 ALA A CA 1
ATOM 6602 C C . ALA A 1 858 ? -33.909 3.845 40.117 1.00 92.44 858 ALA A C 1
ATOM 6604 O O . ALA A 1 858 ? -34.935 4.347 40.593 1.00 92.44 858 ALA A O 1
ATOM 6605 N N . THR A 1 859 ? -32.868 4.566 39.688 1.00 93.31 859 THR A N 1
ATOM 6606 C CA . THR A 1 859 ? -32.655 5.999 39.956 1.00 93.31 859 THR A CA 1
ATOM 6607 C C . THR A 1 859 ? -33.199 6.908 38.850 1.00 93.31 859 THR A C 1
ATOM 6609 O O . THR A 1 859 ? -33.937 7.850 39.137 1.00 93.31 859 THR A O 1
ATOM 6612 N N . SER A 1 860 ? -32.894 6.616 37.583 1.00 93.44 860 SER A N 1
ATOM 6613 C CA . SER A 1 860 ? -33.304 7.427 36.423 1.00 93.44 860 SER A CA 1
ATOM 6614 C C . SER A 1 860 ? -34.595 6.949 35.759 1.00 93.44 860 SER A C 1
ATOM 6616 O O . SER A 1 860 ? -35.026 7.555 34.784 1.00 93.44 860 SER A O 1
ATOM 6618 N N . LYS A 1 861 ? -35.204 5.857 36.243 1.00 92.44 861 LYS A N 1
ATOM 6619 C CA . LYS A 1 861 ? -36.411 5.231 35.665 1.00 92.44 861 LYS A CA 1
ATOM 6620 C C . LYS A 1 861 ? -36.276 4.844 34.189 1.00 92.44 861 LYS A C 1
ATOM 6622 O O . LYS A 1 861 ? -37.274 4.700 33.487 1.00 92.44 861 LYS A O 1
ATOM 6627 N N . VAL A 1 862 ? -35.043 4.618 33.729 1.00 93.50 862 VAL A N 1
ATOM 6628 C CA . VAL A 1 862 ? -34.762 4.172 32.360 1.00 93.50 862 VAL A CA 1
ATOM 6629 C C . VAL A 1 862 ? -35.070 2.683 32.239 1.00 93.50 862 VAL A C 1
ATOM 6631 O O . VAL A 1 862 ? -34.339 1.837 32.759 1.00 93.50 862 VAL A O 1
ATOM 6634 N N . LYS A 1 863 ? -36.153 2.358 31.527 1.00 94.75 863 LYS A N 1
ATOM 6635 C CA . LYS A 1 863 ? -36.578 0.972 31.311 1.00 94.75 863 LYS A CA 1
ATOM 6636 C C . LYS A 1 863 ? -35.621 0.250 30.368 1.00 94.75 863 LYS A C 1
ATOM 6638 O O . LYS A 1 863 ? -35.345 0.747 29.274 1.00 94.75 863 LYS A O 1
ATOM 6643 N N . SER A 1 864 ? -35.146 -0.933 30.760 1.00 96.00 864 SER A N 1
ATOM 6644 C CA . SER A 1 864 ? -34.156 -1.666 29.960 1.00 96.00 864 SER A CA 1
ATOM 6645 C C . SER A 1 864 ? -34.404 -3.178 29.864 1.00 96.00 864 SER A C 1
ATOM 6647 O O . SER A 1 864 ? -34.995 -3.802 30.744 1.00 96.00 864 SER A O 1
ATOM 6649 N N . ALA A 1 865 ? -33.908 -3.795 28.795 1.00 97.56 865 ALA A N 1
ATOM 6650 C CA . ALA A 1 865 ? -33.790 -5.239 28.639 1.00 97.56 865 ALA A CA 1
ATOM 6651 C C . ALA A 1 865 ? -32.318 -5.610 28.432 1.00 97.56 865 ALA A C 1
ATOM 6653 O O . ALA A 1 865 ? -31.671 -5.133 27.504 1.00 97.56 865 ALA A O 1
ATOM 6654 N N . ILE A 1 866 ? -31.790 -6.465 29.301 1.00 97.62 866 ILE A N 1
ATOM 6655 C CA . ILE A 1 866 ? -30.438 -7.012 29.221 1.00 97.62 866 ILE A CA 1
ATOM 6656 C C . ILE A 1 866 ? -30.529 -8.375 28.547 1.00 97.62 866 ILE A C 1
ATOM 6658 O O . ILE A 1 866 ? -31.154 -9.298 29.067 1.00 97.62 866 ILE A O 1
ATOM 6662 N N . VAL A 1 867 ? -29.887 -8.507 27.393 1.00 97.88 867 VAL A N 1
ATOM 6663 C CA . VAL A 1 867 ? -29.939 -9.714 26.570 1.00 97.88 867 VAL A CA 1
ATOM 6664 C C . VAL A 1 867 ? -28.563 -10.366 26.578 1.00 97.88 867 VAL A C 1
ATOM 6666 O O . VAL A 1 867 ? -27.671 -9.922 25.863 1.00 97.88 867 VAL A O 1
ATOM 6669 N N . ARG A 1 868 ? -28.347 -11.394 27.404 1.00 96.44 868 ARG A N 1
ATOM 6670 C CA . ARG A 1 868 ? -27.069 -12.122 27.448 1.00 96.44 868 ARG A CA 1
ATOM 6671 C C . ARG A 1 868 ? -27.043 -13.148 26.324 1.00 96.44 868 ARG A C 1
ATOM 6673 O O . ARG A 1 868 ? -27.778 -14.133 26.365 1.00 96.44 868 ARG A O 1
ATOM 6680 N N . VAL A 1 869 ? -26.215 -12.903 25.314 1.00 95.62 869 VAL A N 1
ATOM 6681 C CA . VAL A 1 869 ? -26.134 -13.762 24.126 1.00 95.62 869 VAL A CA 1
ATOM 6682 C C . VAL A 1 869 ? -24.986 -14.763 24.260 1.00 95.62 869 VAL A C 1
ATOM 6684 O O . VAL A 1 869 ? -23.886 -14.397 24.690 1.00 95.62 869 VAL A O 1
ATOM 6687 N N . GLY A 1 870 ? -25.276 -16.025 23.934 1.00 92.75 870 GLY A N 1
ATOM 6688 C CA . GLY A 1 870 ? -24.314 -17.122 23.846 1.00 92.75 870 GLY A CA 1
ATOM 6689 C C . GLY A 1 870 ? -23.480 -17.092 22.565 1.00 92.75 870 GLY A C 1
ATOM 6690 O O . GLY A 1 870 ? -23.352 -16.059 21.904 1.00 92.75 870 GLY A O 1
ATOM 6691 N N . GLN A 1 871 ? -22.901 -18.234 22.191 1.00 92.25 871 GLN A N 1
ATOM 6692 C CA . GLN A 1 871 ? -22.142 -18.335 20.944 1.00 92.25 871 GLN A CA 1
ATOM 6693 C C . GLN A 1 871 ? -23.075 -18.195 19.733 1.00 92.25 871 GLN A C 1
ATOM 6695 O O . GLN A 1 871 ? -23.928 -19.047 19.479 1.00 92.25 871 GLN A O 1
ATOM 6700 N N . ILE A 1 872 ? -22.871 -17.134 18.952 1.00 94.00 872 ILE A N 1
ATOM 6701 C CA . ILE A 1 872 ? -23.593 -16.903 17.699 1.00 94.00 872 ILE A CA 1
ATOM 6702 C C . ILE A 1 872 ? -22.911 -17.704 16.586 1.00 94.00 872 ILE A C 1
ATOM 6704 O O . ILE A 1 872 ? -21.708 -17.559 16.372 1.00 94.00 872 ILE A O 1
ATOM 6708 N N . ALA A 1 873 ? -23.676 -18.538 15.886 1.00 94.00 873 ALA A N 1
ATOM 6709 C CA . ALA A 1 873 ? -23.230 -19.318 14.735 1.00 94.00 873 ALA A CA 1
ATOM 6710 C C . ALA A 1 873 ? -23.736 -18.729 13.407 1.00 94.00 873 ALA A C 1
ATOM 6712 O O . ALA A 1 873 ? -24.486 -17.747 13.368 1.00 94.00 873 ALA A O 1
ATOM 6713 N N . GLY A 1 874 ? -23.330 -19.345 12.295 1.00 92.38 874 GLY A N 1
ATOM 6714 C CA . GLY A 1 874 ? -23.815 -18.991 10.962 1.00 92.38 874 GLY A CA 1
ATOM 6715 C C . GLY A 1 874 ? -25.324 -19.209 10.795 1.00 92.38 874 GLY A C 1
ATOM 6716 O O . GLY A 1 874 ? -25.952 -19.893 11.608 1.00 92.38 874 GLY A O 1
ATOM 6717 N N . PRO A 1 875 ? -25.932 -18.638 9.742 1.00 92.00 875 PRO A N 1
ATOM 6718 C CA . PRO A 1 875 ? -27.359 -18.799 9.500 1.00 92.00 875 PRO A CA 1
ATOM 6719 C C . PRO A 1 875 ? -27.724 -20.245 9.139 1.00 92.00 875 PRO A C 1
ATOM 6721 O O . PRO A 1 875 ? -26.891 -21.020 8.660 1.00 92.00 875 PRO A O 1
ATOM 6724 N N . ILE A 1 876 ? -28.996 -20.591 9.337 1.00 91.94 876 ILE A N 1
ATOM 6725 C CA . ILE A 1 876 ? -29.578 -21.895 8.978 1.00 91.94 876 ILE A CA 1
ATOM 6726 C C . ILE A 1 876 ? -30.786 -21.734 8.040 1.00 91.94 876 ILE A C 1
ATOM 6728 O O . ILE A 1 876 ? -31.301 -20.633 7.857 1.00 91.94 876 ILE A O 1
ATOM 6732 N N . GLY A 1 877 ? -31.254 -22.834 7.437 1.00 86.00 877 GLY A N 1
ATOM 6733 C CA . GLY A 1 877 ? -32.388 -22.819 6.497 1.00 86.00 877 GLY A CA 1
ATOM 6734 C C . GLY A 1 877 ? -32.092 -22.026 5.218 1.00 86.00 877 GLY A C 1
ATOM 6735 O O . GLY A 1 877 ? -30.953 -21.988 4.771 1.00 86.00 877 GLY A O 1
ATOM 6736 N N . ASP A 1 878 ? -33.076 -21.342 4.644 1.00 79.50 878 ASP A N 1
ATOM 6737 C CA . ASP A 1 878 ? -32.866 -20.539 3.425 1.00 79.50 878 ASP A CA 1
ATOM 6738 C C . ASP A 1 878 ? -32.315 -19.126 3.707 1.00 79.50 878 ASP A C 1
ATOM 6740 O O . ASP A 1 878 ? -32.140 -18.317 2.792 1.00 79.50 878 ASP A O 1
ATOM 6744 N N . ALA A 1 879 ? -32.024 -18.809 4.975 1.00 78.69 879 ALA A N 1
ATOM 6745 C CA . ALA A 1 879 ? -31.486 -17.512 5.362 1.00 78.69 879 ALA A CA 1
ATOM 6746 C C . ALA A 1 879 ? -30.087 -17.297 4.765 1.00 78.69 879 ALA A C 1
ATOM 6748 O O . ALA A 1 879 ? -29.223 -18.178 4.828 1.00 78.69 879 ALA A O 1
ATOM 6749 N N . LYS A 1 880 ? -29.862 -16.112 4.192 1.00 78.19 880 LYS A N 1
ATOM 6750 C CA . LYS A 1 880 ? -28.551 -15.671 3.697 1.00 78.19 880 LYS A CA 1
ATOM 6751 C C . LYS A 1 880 ? -27.714 -15.114 4.858 1.00 78.19 880 LYS A C 1
ATOM 6753 O O . LYS A 1 880 ? -28.265 -14.721 5.882 1.00 78.19 880 LYS A O 1
ATOM 6758 N N . GLY A 1 881 ? -26.393 -15.107 4.715 1.00 76.19 881 GLY A N 1
ATOM 6759 C CA . GLY A 1 881 ? -25.459 -14.731 5.783 1.00 76.19 881 GLY A CA 1
ATOM 6760 C C . GLY A 1 881 ? -24.250 -15.653 5.829 1.00 76.19 881 GLY A C 1
ATOM 6761 O O . GLY A 1 881 ? -24.233 -16.689 5.172 1.00 76.19 881 GLY A O 1
ATOM 6762 N N . THR A 1 882 ? -23.251 -15.283 6.625 1.00 78.69 882 THR A N 1
ATOM 6763 C CA . THR A 1 882 ? -22.038 -16.079 6.852 1.00 78.69 882 THR A CA 1
ATOM 6764 C C . THR A 1 882 ? -21.620 -15.973 8.315 1.00 78.69 882 THR A C 1
ATOM 6766 O O . THR A 1 882 ? -21.773 -14.914 8.926 1.00 78.69 882 THR A O 1
ATOM 6769 N N . TRP A 1 883 ? -21.046 -17.033 8.884 1.00 87.94 883 TRP A N 1
ATOM 6770 C CA . TRP A 1 883 ? -20.333 -16.924 10.161 1.00 87.94 883 TRP A CA 1
ATOM 6771 C C . TRP A 1 883 ? -18.963 -16.285 9.903 1.00 87.94 883 TRP A C 1
ATOM 6773 O O . TRP A 1 883 ? -18.237 -16.748 9.028 1.00 87.94 883 TRP A O 1
ATOM 6783 N N . SER A 1 884 ? -18.620 -15.218 10.628 1.00 84.19 884 SER A N 1
ATOM 6784 C CA . SER A 1 884 ? -17.345 -14.508 10.476 1.00 84.19 884 SER A CA 1
ATOM 6785 C C . SER A 1 884 ? -16.129 -15.436 10.560 1.00 84.19 884 SER A C 1
ATOM 6787 O O . SER A 1 884 ? -15.907 -16.073 11.585 1.00 84.19 884 SER A O 1
ATOM 6789 N N . THR A 1 885 ? -15.276 -15.435 9.532 1.00 83.56 885 THR A N 1
ATOM 6790 C CA . THR A 1 885 ? -14.016 -16.206 9.495 1.00 83.56 885 THR A CA 1
ATOM 6791 C C . THR A 1 885 ? -12.988 -15.744 10.532 1.00 83.56 885 THR A C 1
ATOM 6793 O O . THR A 1 885 ? -11.974 -16.405 10.751 1.00 83.56 885 THR A O 1
ATOM 6796 N N . THR A 1 886 ? -13.236 -14.609 11.190 1.00 78.38 886 THR A N 1
ATOM 6797 C CA . THR A 1 886 ? -12.401 -14.087 12.274 1.00 78.38 886 THR A CA 1
ATOM 6798 C C . THR A 1 886 ? -12.704 -14.709 13.635 1.00 78.38 886 THR A C 1
ATOM 6800 O O . THR A 1 886 ? -11.917 -14.500 14.555 1.00 78.38 886 THR A O 1
ATOM 6803 N N . ASP A 1 887 ? -13.817 -15.430 13.784 1.00 83.94 887 ASP A N 1
ATOM 6804 C CA . ASP A 1 887 ? -14.201 -16.052 15.051 1.00 83.94 887 ASP A CA 1
ATOM 6805 C C . ASP A 1 887 ? -13.322 -17.272 15.366 1.00 83.94 887 ASP A C 1
ATOM 6807 O O . ASP A 1 887 ? -12.663 -17.847 14.493 1.00 83.94 887 ASP A O 1
ATOM 6811 N N . TRP A 1 888 ? -13.318 -17.693 16.633 1.00 86.44 888 TRP A N 1
ATOM 6812 C CA . TRP A 1 888 ? -12.445 -18.767 17.110 1.00 86.44 888 TRP A CA 1
ATOM 6813 C C . TRP A 1 888 ? -12.712 -20.110 16.414 1.00 86.44 888 TRP A C 1
ATOM 6815 O O . TRP A 1 888 ? -11.763 -20.790 16.027 1.00 86.44 888 TRP A O 1
ATOM 6825 N N . PHE A 1 889 ? -13.983 -20.476 16.207 1.00 91.25 889 PHE A N 1
ATOM 6826 C CA . PHE A 1 889 ? -14.352 -21.773 15.640 1.00 91.25 889 PHE A CA 1
ATOM 6827 C C . PHE A 1 889 ? -13.982 -21.889 14.147 1.00 91.25 889 PHE A C 1
ATOM 6829 O O . PHE A 1 889 ? -13.298 -22.850 13.790 1.00 91.25 889 PHE A O 1
ATOM 6836 N N . PRO A 1 890 ? -14.288 -20.904 13.276 1.00 91.50 890 PRO A N 1
ATOM 6837 C CA . PRO A 1 890 ? -13.808 -20.896 11.889 1.00 91.50 890 PRO A CA 1
ATOM 6838 C C . PRO A 1 890 ? -12.279 -20.920 11.771 1.00 91.50 890 PRO A C 1
ATOM 6840 O O . PRO A 1 890 ? -11.736 -21.677 10.966 1.00 91.50 890 PRO A O 1
ATOM 6843 N N . ARG A 1 891 ? -11.562 -20.152 12.608 1.00 91.06 891 ARG A N 1
ATOM 6844 C CA . ARG A 1 891 ? -10.086 -20.170 12.651 1.00 91.06 891 ARG A CA 1
ATOM 6845 C C . ARG A 1 891 ? -9.542 -21.532 13.062 1.00 91.06 891 ARG A C 1
ATOM 6847 O O . ARG A 1 891 ? -8.570 -22.004 12.477 1.00 91.06 891 ARG A O 1
ATOM 6854 N N . MET A 1 892 ? -10.170 -22.168 14.047 1.00 92.06 892 MET A N 1
ATOM 6855 C CA . MET A 1 892 ? -9.824 -23.517 14.482 1.00 92.06 892 MET A CA 1
ATOM 6856 C C . MET A 1 892 ? -10.051 -24.533 13.358 1.00 92.06 892 MET A C 1
ATOM 6858 O O . MET A 1 892 ? -9.147 -25.320 13.097 1.00 92.06 892 MET A O 1
ATOM 6862 N N . MET A 1 893 ? -11.183 -24.477 12.642 1.00 93.06 893 MET A N 1
ATOM 6863 C CA . MET A 1 893 ? -11.435 -25.340 11.477 1.00 93.06 893 MET A CA 1
ATOM 6864 C C . MET A 1 893 ? -10.401 -25.118 10.364 1.00 93.06 893 MET A C 1
ATOM 6866 O O . MET A 1 893 ? -9.880 -26.084 9.805 1.00 93.06 893 MET A O 1
ATOM 6870 N N . ALA A 1 894 ? -10.049 -23.862 10.076 1.00 91.25 894 ALA A N 1
ATOM 6871 C CA . ALA A 1 894 ? -9.029 -23.524 9.086 1.00 91.25 894 ALA A CA 1
ATOM 6872 C C . ALA A 1 894 ? -7.662 -24.114 9.439 1.00 91.25 894 ALA A C 1
ATOM 6874 O O . ALA A 1 894 ? -7.052 -24.820 8.633 1.00 91.25 894 ALA A O 1
ATOM 6875 N N . SER A 1 895 ? -7.205 -23.888 10.671 1.00 92.31 895 SER A N 1
ATOM 6876 C CA . SER A 1 895 ? -5.950 -24.452 11.165 1.00 92.31 895 SER A CA 1
ATOM 6877 C C . SER A 1 895 ? -5.982 -25.976 11.175 1.00 92.31 895 SER A C 1
ATOM 6879 O O . SER A 1 895 ? -5.026 -26.593 10.713 1.00 92.31 895 SER A O 1
ATOM 6881 N N . ALA A 1 896 ? -7.085 -26.581 11.626 1.00 93.00 896 ALA A N 1
ATOM 6882 C CA . ALA A 1 896 ? -7.275 -28.028 11.661 1.00 93.00 896 ALA A CA 1
ATOM 6883 C C . ALA A 1 896 ? -7.154 -28.658 10.264 1.00 93.00 896 ALA A C 1
ATOM 6885 O O . ALA A 1 896 ? -6.502 -29.692 10.097 1.00 93.00 896 ALA A O 1
ATOM 6886 N N . LYS A 1 897 ? -7.687 -27.993 9.229 1.00 90.56 897 LYS A N 1
ATOM 6887 C CA . LYS A 1 897 ? -7.518 -28.421 7.833 1.00 90.56 897 LYS A CA 1
ATOM 6888 C C . LYS A 1 897 ? -6.055 -28.342 7.381 1.00 90.56 897 LYS A C 1
ATOM 6890 O O . LYS A 1 897 ? -5.564 -29.265 6.734 1.00 90.56 897 LYS A O 1
ATOM 6895 N N . ILE A 1 898 ? -5.341 -27.277 7.752 1.00 90.25 898 ILE A N 1
ATOM 6896 C CA . ILE A 1 898 ? -3.930 -27.062 7.382 1.00 90.25 898 ILE A CA 1
ATOM 6897 C C . ILE A 1 898 ? -2.995 -28.083 8.050 1.00 90.25 898 ILE A C 1
ATOM 6899 O O . ILE A 1 898 ? -2.064 -28.572 7.403 1.00 90.25 898 ILE A O 1
ATOM 6903 N N . ILE A 1 899 ? -3.208 -28.394 9.333 1.00 92.44 899 ILE A N 1
ATOM 6904 C CA . ILE A 1 899 ? -2.371 -29.347 10.087 1.00 92.44 899 ILE A CA 1
ATOM 6905 C C . ILE A 1 899 ? -2.861 -30.799 9.973 1.00 92.44 899 ILE A C 1
ATOM 6907 O O . ILE A 1 899 ? -2.174 -31.718 10.414 1.00 92.44 899 ILE A O 1
ATOM 6911 N N . ARG A 1 900 ? -4.008 -31.014 9.314 1.00 93.94 900 ARG A N 1
ATOM 6912 C CA . ARG A 1 900 ? -4.644 -32.324 9.088 1.00 93.94 900 ARG A CA 1
ATOM 6913 C C . ARG A 1 900 ? -4.970 -33.070 10.383 1.00 93.94 900 ARG A C 1
ATOM 6915 O O . ARG A 1 900 ? -4.882 -34.300 10.454 1.00 93.94 900 ARG A O 1
ATOM 6922 N N . SER A 1 901 ? -5.375 -32.329 11.403 1.00 95.69 901 SER A N 1
ATOM 6923 C CA . SER A 1 901 ? -5.916 -32.883 12.639 1.00 95.69 901 SER A CA 1
ATOM 6924 C C . SER A 1 901 ? -6.989 -31.965 13.219 1.00 95.69 901 SER A C 1
ATOM 6926 O O . SER A 1 901 ? -6.931 -30.751 13.046 1.00 95.69 901 SER A O 1
ATOM 6928 N N . LEU A 1 902 ? -7.988 -32.545 13.882 1.00 95.94 902 LEU A N 1
ATOM 6929 C CA . LEU A 1 902 ? -9.124 -31.869 14.510 1.00 95.94 902 LEU A CA 1
ATOM 6930 C C . LEU A 1 902 ? -9.227 -32.335 15.973 1.00 95.94 902 LEU A C 1
ATOM 6932 O O . LEU A 1 902 ? -9.065 -33.535 16.216 1.00 95.94 902 LEU A O 1
ATOM 6936 N N . PRO A 1 903 ? -9.499 -31.446 16.946 1.00 95.00 903 PRO A N 1
ATOM 6937 C CA . PRO A 1 903 ? -9.666 -31.861 18.329 1.00 95.00 903 PRO A CA 1
ATOM 6938 C C . PRO A 1 903 ? -11.017 -32.568 18.541 1.00 95.00 903 PRO A C 1
ATOM 6940 O O . PRO A 1 903 ? -12.049 -32.152 18.010 1.00 95.00 903 PRO A O 1
ATOM 6943 N N . ASP A 1 904 ? -11.018 -33.626 19.347 1.00 92.62 904 ASP A N 1
ATOM 6944 C CA . ASP A 1 904 ? -12.198 -34.409 19.748 1.00 92.62 904 ASP A CA 1
ATOM 6945 C C . ASP A 1 904 ? -13.062 -33.747 20.838 1.00 92.62 904 ASP A C 1
ATOM 6947 O O . ASP A 1 904 ? -14.167 -34.211 21.125 1.00 92.62 904 ASP A O 1
ATOM 6951 N N . SER A 1 905 ? -12.577 -32.643 21.411 1.00 90.81 905 SER A N 1
ATOM 6952 C CA . SER A 1 905 ? -13.208 -31.851 22.468 1.00 90.81 905 SER A CA 1
ATOM 6953 C C . SER A 1 905 ? -12.947 -30.360 22.250 1.00 90.81 905 SER A C 1
ATOM 6955 O O . SER A 1 905 ? -11.935 -29.975 21.663 1.00 90.81 905 SER A O 1
ATOM 6957 N N . LEU A 1 906 ? -13.847 -29.515 22.757 1.00 88.88 906 LEU A N 1
ATOM 6958 C CA . LEU A 1 906 ? -13.740 -28.048 22.719 1.00 88.88 906 LEU A CA 1
ATOM 6959 C C . LEU A 1 906 ? -13.499 -27.433 24.109 1.00 88.88 906 LEU A C 1
ATOM 6961 O O . LEU A 1 906 ? -13.783 -26.255 24.325 1.00 88.88 906 LEU A O 1
ATOM 6965 N N . GLY A 1 907 ? -13.013 -28.228 25.069 1.00 85.06 907 GLY A N 1
ATOM 6966 C CA . GLY A 1 907 ? -12.780 -27.771 26.443 1.00 85.06 907 GLY A CA 1
ATOM 6967 C C . GLY A 1 907 ? -14.083 -27.298 27.091 1.00 85.06 907 GLY A C 1
ATOM 6968 O O . GLY A 1 907 ? -15.088 -28.009 27.044 1.00 85.06 907 GLY A O 1
ATOM 6969 N N . ILE A 1 908 ? -14.103 -26.072 27.621 1.00 76.81 908 ILE A N 1
ATOM 6970 C CA . ILE A 1 908 ? -15.324 -25.466 28.193 1.00 76.81 908 ILE A CA 1
ATOM 6971 C C . ILE A 1 908 ? -16.494 -25.388 27.198 1.00 76.81 908 ILE A C 1
ATOM 6973 O O . ILE A 1 908 ? -17.648 -25.357 27.606 1.00 76.81 908 ILE A O 1
ATOM 6977 N N . GLY A 1 909 ? -16.208 -25.370 25.892 1.00 79.25 909 GLY A N 1
ATOM 6978 C CA . GLY A 1 909 ? -17.208 -25.321 24.825 1.00 79.25 909 GLY A CA 1
ATOM 6979 C C . GLY A 1 909 ? -17.667 -26.696 24.338 1.00 79.25 909 GLY A C 1
ATOM 6980 O O . GLY A 1 909 ? -18.259 -26.789 23.265 1.00 79.25 909 GLY A O 1
ATOM 6981 N N . ASN A 1 910 ? -17.351 -27.782 25.058 1.00 87.00 910 ASN A N 1
ATOM 6982 C CA . ASN A 1 910 ? -17.661 -29.146 24.613 1.00 87.00 910 ASN A CA 1
ATOM 6983 C C . ASN A 1 910 ? -19.171 -29.423 24.527 1.00 87.00 910 ASN A C 1
ATOM 6985 O O . ASN A 1 910 ? -19.600 -30.307 23.787 1.00 87.00 910 ASN A O 1
ATOM 6989 N N . ALA A 1 911 ? -19.971 -28.667 25.273 1.00 88.88 911 ALA A N 1
ATOM 6990 C CA . ALA A 1 911 ? -21.417 -28.655 25.171 1.00 88.88 911 ALA A CA 1
ATOM 6991 C C . ALA A 1 911 ? -21.819 -27.638 24.082 1.00 88.88 911 ALA A C 1
ATOM 6993 O O . ALA A 1 911 ? -21.817 -26.436 24.318 1.00 88.88 911 ALA A O 1
ATOM 6994 N N . VAL A 1 912 ? -22.111 -28.109 22.865 1.00 93.12 912 VAL A N 1
ATOM 6995 C CA . VAL A 1 912 ? -22.421 -27.246 21.714 1.00 93.12 912 VAL A CA 1
ATOM 6996 C C . VAL A 1 912 ? -23.872 -26.777 21.792 1.00 93.12 912 VAL A C 1
ATOM 6998 O O . VAL A 1 912 ? -24.803 -27.535 21.516 1.00 93.12 912 VAL A O 1
ATOM 7001 N N . ASP A 1 913 ? -24.049 -25.513 22.154 1.00 92.38 913 ASP A N 1
ATOM 7002 C CA . ASP A 1 913 ? -25.322 -24.815 22.363 1.00 92.38 913 ASP A CA 1
ATOM 7003 C C . ASP A 1 913 ? -25.434 -23.534 21.510 1.00 92.38 913 ASP A C 1
ATOM 7005 O O . ASP A 1 913 ? -26.124 -22.571 21.855 1.00 92.38 913 ASP A O 1
ATOM 7009 N N . TRP A 1 914 ? -24.749 -23.522 20.364 1.00 94.94 914 TRP A N 1
ATOM 7010 C CA . TRP A 1 914 ? -24.664 -22.346 19.506 1.00 94.94 914 TRP A CA 1
ATOM 7011 C C . TRP A 1 914 ? -26.019 -21.976 18.897 1.00 94.94 914 TRP A C 1
ATOM 7013 O O . TRP A 1 914 ? -26.812 -22.843 18.508 1.00 94.94 914 TRP A O 1
ATOM 7023 N N . VAL A 1 915 ? -26.257 -20.671 18.762 1.00 95.00 915 VAL A N 1
ATOM 7024 C CA . VAL A 1 915 ? -27.506 -20.114 18.232 1.00 95.00 915 VAL A CA 1
ATOM 7025 C C . VAL A 1 915 ? -27.246 -19.490 16.856 1.00 95.00 915 VAL A C 1
ATOM 7027 O O . VAL A 1 915 ? -26.389 -18.611 16.745 1.00 95.00 915 VAL A O 1
ATOM 7030 N N . PRO A 1 916 ? -27.961 -19.894 15.791 1.00 95.31 916 PRO A N 1
ATOM 7031 C CA . PRO A 1 916 ? -27.826 -19.277 14.471 1.00 95.31 916 PRO A CA 1
ATOM 7032 C C . PRO A 1 916 ? -28.126 -17.775 14.496 1.00 95.31 916 PRO A C 1
ATOM 7034 O O . PRO A 1 916 ? -29.094 -17.344 15.124 1.00 95.31 916 PRO A O 1
ATOM 7037 N N . VAL A 1 917 ? -27.343 -16.966 13.774 1.00 94.00 917 VAL A N 1
ATOM 7038 C CA . VAL A 1 917 ? -27.491 -15.495 13.777 1.00 94.00 917 VAL A CA 1
ATOM 7039 C C . VAL A 1 917 ? -28.895 -15.014 13.388 1.00 94.00 917 VAL A C 1
ATOM 7041 O O . VAL A 1 917 ? -29.402 -14.072 13.992 1.00 94.00 917 VAL A O 1
ATOM 7044 N N . ASN A 1 918 ? -29.560 -15.687 12.444 1.00 92.06 918 ASN A N 1
ATOM 7045 C CA . ASN A 1 918 ? -30.931 -15.358 12.042 1.00 92.06 918 ASN A CA 1
ATOM 7046 C C . ASN A 1 918 ? -31.956 -15.678 13.146 1.00 92.06 918 ASN A C 1
ATOM 7048 O O . ASN A 1 918 ? -32.979 -15.012 13.249 1.00 92.06 918 ASN A O 1
ATOM 7052 N N . THR A 1 919 ? -31.669 -16.654 14.010 1.00 95.75 919 THR A N 1
ATOM 7053 C CA . THR A 1 919 ? -32.484 -16.942 15.196 1.00 95.75 919 THR A CA 1
ATOM 7054 C C . THR A 1 919 ? -32.254 -15.900 16.286 1.00 95.75 919 THR A C 1
ATOM 7056 O O . THR A 1 919 ? -33.223 -15.385 16.833 1.00 95.75 919 THR A O 1
ATOM 7059 N N . VAL A 1 920 ? -30.995 -15.532 16.567 1.00 96.81 920 VAL A N 1
ATOM 7060 C CA . VAL A 1 920 ? -30.676 -14.462 17.536 1.00 96.81 920 VAL A CA 1
ATOM 7061 C C . VAL A 1 920 ? -31.370 -13.159 17.138 1.00 96.81 920 VAL A C 1
ATOM 7063 O O . VAL A 1 920 ? -31.986 -12.509 17.976 1.00 96.81 920 VAL A O 1
ATOM 7066 N N . SER A 1 921 ? -31.307 -12.804 15.855 1.00 95.12 921 SER A N 1
ATOM 7067 C CA . SER A 1 921 ? -31.923 -11.596 15.306 1.00 95.12 921 SER A CA 1
ATOM 7068 C C . SER A 1 921 ? -33.449 -11.562 15.483 1.00 95.12 921 SER A C 1
ATOM 7070 O O . SER A 1 921 ? -33.986 -10.575 15.996 1.00 95.12 921 SER A O 1
ATOM 7072 N N . GLN A 1 922 ? -34.141 -12.666 15.174 1.00 95.06 922 GLN A N 1
ATOM 7073 C CA . GLN A 1 922 ? -35.583 -12.789 15.410 1.00 95.06 922 GLN A CA 1
ATOM 7074 C C . GLN A 1 922 ? -35.927 -12.650 16.899 1.00 95.06 922 GLN A C 1
ATOM 7076 O O . GLN A 1 922 ? -36.813 -11.880 17.257 1.00 95.06 922 GLN A O 1
ATOM 7081 N N . VAL A 1 923 ? -35.199 -13.347 17.778 1.00 97.75 923 VAL A N 1
ATOM 7082 C CA . VAL A 1 923 ? -35.450 -13.310 19.228 1.00 97.75 923 VAL A CA 1
ATOM 7083 C C . VAL A 1 923 ? -35.230 -11.902 19.791 1.00 97.75 923 VAL A C 1
ATOM 7085 O O . VAL A 1 923 ? -36.011 -11.449 20.623 1.00 97.75 923 VAL A O 1
ATOM 7088 N N . VAL A 1 924 ? -34.205 -11.174 19.330 1.00 97.88 924 VAL A N 1
ATOM 7089 C CA . VAL A 1 924 ? -33.997 -9.773 19.737 1.00 97.88 924 VAL A CA 1
ATOM 7090 C C . VAL A 1 924 ? -35.142 -8.882 19.255 1.00 97.88 924 VAL A C 1
ATOM 7092 O O . VAL A 1 924 ? -35.588 -8.028 20.016 1.00 97.88 924 VAL A O 1
ATOM 7095 N N . THR A 1 925 ? -35.653 -9.094 18.041 1.00 95.50 925 THR A N 1
ATOM 7096 C CA . THR A 1 925 ? -36.829 -8.371 17.527 1.00 95.50 925 THR A CA 1
ATOM 7097 C C . THR A 1 925 ? -38.069 -8.630 18.393 1.00 95.50 925 THR A C 1
ATOM 7099 O O . THR A 1 925 ? -38.737 -7.684 18.805 1.00 95.50 925 THR A O 1
ATOM 7102 N N . ASP A 1 926 ? -38.314 -9.881 18.794 1.00 96.69 926 ASP A N 1
ATOM 7103 C CA . ASP A 1 926 ? -39.409 -10.228 19.712 1.00 96.69 926 ASP A CA 1
ATOM 7104 C C . ASP A 1 926 ? -39.211 -9.590 21.107 1.00 96.69 926 ASP A C 1
ATOM 7106 O O . ASP A 1 926 ? -40.166 -9.130 21.742 1.00 96.69 926 ASP A O 1
ATOM 7110 N N . ILE A 1 927 ? -37.960 -9.503 21.584 1.00 96.69 927 ILE A N 1
ATOM 7111 C CA . ILE A 1 927 ? -37.603 -8.800 22.826 1.00 96.69 927 ILE A CA 1
ATOM 7112 C C . ILE A 1 927 ? -37.827 -7.292 22.699 1.00 96.69 927 ILE A C 1
ATOM 7114 O O . ILE A 1 927 ? -38.281 -6.690 23.669 1.00 96.69 927 ILE A O 1
ATOM 7118 N N . VAL A 1 928 ? -37.543 -6.662 21.556 1.00 95.44 928 VAL A N 1
ATOM 7119 C CA . VAL A 1 928 ? -37.831 -5.234 21.310 1.00 95.44 928 VAL A CA 1
ATOM 7120 C C . VAL A 1 928 ? -39.326 -4.968 21.485 1.00 95.44 928 VAL A C 1
ATOM 7122 O O . VAL A 1 928 ? -39.713 -4.077 22.244 1.00 95.44 928 VAL A O 1
ATOM 7125 N N . ASP A 1 929 ? -40.155 -5.816 20.887 1.00 93.69 929 ASP A N 1
ATOM 7126 C CA . ASP A 1 929 ? -41.610 -5.777 20.985 1.00 93.69 929 ASP A CA 1
ATOM 7127 C C . ASP A 1 929 ? -42.117 -5.930 22.424 1.00 93.69 929 ASP A C 1
ATOM 7129 O O . ASP A 1 929 ? -42.920 -5.134 22.925 1.00 93.69 929 ASP A O 1
ATOM 7133 N N . ALA A 1 930 ? -41.607 -6.942 23.125 1.00 92.38 930 ALA A N 1
ATOM 7134 C CA . ALA A 1 930 ? -41.930 -7.197 24.523 1.00 92.38 930 ALA A CA 1
ATOM 7135 C C . ALA A 1 930 ? -41.488 -6.039 25.422 1.00 92.38 930 ALA A C 1
ATOM 7137 O O . ALA A 1 930 ? -42.226 -5.593 26.305 1.00 92.38 930 ALA A O 1
ATOM 7138 N N . THR A 1 931 ? -40.289 -5.520 25.158 1.00 90.56 931 THR A N 1
ATOM 7139 C CA . THR A 1 931 ? -39.694 -4.405 25.886 1.00 90.56 931 THR A CA 1
ATOM 7140 C C . THR A 1 931 ? -40.508 -3.148 25.681 1.00 90.56 931 THR A C 1
ATOM 7142 O O . THR A 1 931 ? -40.615 -2.403 26.640 1.00 90.56 931 THR A O 1
ATOM 7145 N N . LYS A 1 932 ? -41.136 -2.924 24.518 1.00 87.56 932 LYS A N 1
ATOM 7146 C CA . LYS A 1 932 ? -42.028 -1.778 24.258 1.00 87.56 932 LYS A CA 1
ATOM 7147 C C . LYS A 1 932 ? -43.433 -1.919 24.865 1.00 87.56 932 LYS A C 1
ATOM 7149 O O . LYS A 1 932 ? -44.107 -0.911 25.072 1.00 87.56 932 LYS A O 1
ATOM 7154 N N . LYS A 1 933 ? -43.864 -3.138 25.204 1.00 87.25 933 LYS A N 1
ATOM 7155 C CA . LYS A 1 933 ? -45.192 -3.422 25.788 1.00 87.25 933 LYS A CA 1
ATOM 7156 C C . LYS A 1 933 ? -45.176 -3.584 27.313 1.00 87.25 933 LYS A C 1
ATOM 7158 O O . LYS A 1 933 ? -46.213 -3.441 27.950 1.00 87.25 933 LYS A O 1
ATOM 7163 N N . THR A 1 934 ? -44.023 -3.884 27.911 1.00 85.94 934 THR A N 1
ATOM 7164 C CA . THR A 1 934 ? -43.911 -4.138 29.357 1.00 85.94 934 THR A CA 1
ATOM 7165 C C . THR A 1 934 ? -43.853 -2.860 30.200 1.00 85.94 934 THR A C 1
ATOM 7167 O O . THR A 1 934 ? -43.333 -1.835 29.758 1.00 85.94 934 THR A O 1
ATOM 7170 N N . GLU A 1 935 ? -44.344 -2.940 31.437 1.00 84.50 935 GLU A N 1
ATOM 7171 C CA . GLU A 1 935 ? -44.153 -1.910 32.473 1.00 84.50 935 GLU A CA 1
ATOM 7172 C C . GLU A 1 935 ? -43.021 -2.251 33.450 1.00 84.50 935 GLU A C 1
ATOM 7174 O O . GLU A 1 935 ? -42.705 -1.459 34.334 1.00 84.50 935 GLU A O 1
ATOM 7179 N N . ALA A 1 936 ? -42.390 -3.419 33.301 1.00 84.44 936 ALA A N 1
ATOM 7180 C CA . ALA A 1 936 ? -41.234 -3.775 34.111 1.00 84.44 936 ALA A CA 1
ATOM 7181 C C . ALA A 1 936 ? -40.076 -2.797 33.856 1.00 84.44 936 ALA A C 1
ATOM 7183 O O . ALA A 1 936 ? -39.729 -2.530 32.704 1.00 84.44 936 ALA A O 1
ATOM 7184 N N . GLU A 1 937 ? -39.455 -2.302 34.931 1.00 86.44 937 GLU A N 1
ATOM 7185 C CA . GLU A 1 937 ? -38.305 -1.392 34.841 1.00 86.44 937 GLU A CA 1
ATOM 7186 C C . GLU A 1 937 ? -37.090 -2.080 34.198 1.00 86.44 937 GLU A C 1
ATOM 7188 O O . GLU A 1 937 ? -36.337 -1.457 33.453 1.00 86.44 937 GLU A O 1
ATOM 7193 N N . LEU A 1 938 ? -36.907 -3.381 34.440 1.00 93.00 938 LEU A N 1
ATOM 7194 C CA . LEU A 1 938 ? -35.763 -4.119 33.925 1.00 93.00 938 LEU A CA 1
ATOM 7195 C C . LEU A 1 938 ? -36.101 -5.588 33.671 1.00 93.00 938 LEU A C 1
ATOM 7197 O O . LEU A 1 938 ? -36.694 -6.255 34.519 1.00 93.00 938 LEU A O 1
ATOM 7201 N N . ASN A 1 939 ? -35.675 -6.113 32.524 1.00 95.00 939 ASN A N 1
ATOM 7202 C CA . ASN A 1 939 ? -35.751 -7.537 32.208 1.00 95.00 939 ASN A CA 1
ATOM 7203 C C . ASN A 1 939 ? -34.386 -8.099 31.832 1.00 95.00 939 ASN A C 1
ATOM 7205 O O . ASN A 1 939 ? -33.594 -7.428 31.182 1.00 95.00 939 ASN A O 1
ATOM 7209 N N . VAL A 1 940 ? -34.148 -9.358 32.190 1.00 95.75 940 VAL A N 1
ATOM 7210 C CA . VAL A 1 940 ? -33.015 -10.145 31.698 1.00 95.75 940 VAL A CA 1
ATOM 7211 C C . VAL A 1 940 ? -33.541 -11.280 30.829 1.00 95.75 940 VAL A C 1
ATOM 7213 O O . VAL A 1 940 ? -34.605 -11.834 31.125 1.00 95.75 940 VAL A O 1
ATOM 7216 N N . PHE A 1 941 ? -32.800 -11.572 29.764 1.00 97.12 941 PHE A N 1
ATOM 7217 C CA . PHE A 1 941 ? -33.044 -12.640 28.802 1.00 97.12 941 PHE A CA 1
ATOM 7218 C C . PHE A 1 941 ? -31.725 -13.345 28.477 1.00 97.12 941 PHE A C 1
ATOM 7220 O O . PHE A 1 941 ? -30.689 -12.686 28.338 1.00 97.12 941 PHE A O 1
ATOM 7227 N N . HIS A 1 942 ? -31.755 -14.667 28.339 1.00 96.62 942 HIS A N 1
ATOM 7228 C CA . HIS A 1 942 ? -30.632 -15.466 27.853 1.00 96.62 942 HIS A CA 1
ATOM 7229 C C . HIS A 1 942 ? -30.943 -15.996 26.450 1.00 96.62 942 HIS A C 1
ATOM 7231 O O . HIS A 1 942 ? -31.869 -16.782 26.263 1.00 96.62 942 HIS A O 1
ATOM 7237 N N . ILE A 1 943 ? -30.137 -15.607 25.460 1.00 96.88 943 ILE A N 1
ATOM 7238 C CA . ILE A 1 943 ? -30.207 -16.182 24.111 1.00 96.88 943 ILE A CA 1
ATOM 7239 C C . ILE A 1 943 ? -29.125 -17.253 24.002 1.00 96.88 943 ILE A C 1
ATOM 7241 O O . ILE A 1 943 ? -27.990 -16.968 23.617 1.00 96.88 943 ILE A O 1
ATOM 7245 N N . ASN A 1 944 ? -29.492 -18.478 24.367 1.00 93.88 944 ASN A N 1
ATOM 7246 C CA . ASN A 1 944 ? -28.653 -19.671 24.286 1.00 93.88 944 ASN A CA 1
ATOM 7247 C C . ASN A 1 944 ? -29.495 -20.853 23.784 1.00 93.88 944 ASN A C 1
ATOM 7249 O O . ASN A 1 944 ? -30.693 -20.897 24.068 1.00 93.88 944 ASN A O 1
ATOM 7253 N N . ASN A 1 945 ? -28.924 -21.797 23.030 1.00 94.38 945 ASN A N 1
ATOM 7254 C CA . ASN A 1 945 ? -29.725 -22.887 22.468 1.00 94.38 945 ASN A CA 1
ATOM 7255 C C . ASN A 1 945 ? -30.140 -23.868 23.586 1.00 94.38 945 ASN A C 1
ATOM 7257 O O . ASN A 1 945 ? -29.257 -24.449 24.220 1.00 94.38 945 ASN A O 1
ATOM 7261 N N . PRO A 1 946 ? -31.447 -24.116 23.820 1.00 93.56 946 PRO A N 1
ATOM 7262 C CA . PRO A 1 946 ? -31.893 -25.099 24.815 1.00 93.56 946 PRO A CA 1
ATOM 7263 C C . PRO A 1 946 ? -31.537 -26.548 24.441 1.00 93.56 946 PRO A C 1
ATOM 7265 O O . PRO A 1 946 ? -31.653 -27.451 25.269 1.00 93.56 946 PRO A O 1
ATOM 7268 N N . HIS A 1 947 ? -31.142 -26.797 23.191 1.00 93.69 947 HIS A N 1
ATOM 7269 C CA . HIS A 1 947 ? -30.838 -28.120 22.663 1.00 93.69 947 HIS A CA 1
ATOM 7270 C C . HIS A 1 947 ? -29.333 -28.304 22.457 1.00 93.69 947 HIS A C 1
ATOM 7272 O O . HIS A 1 947 ? -28.806 -28.148 21.356 1.00 93.69 947 HIS A O 1
ATOM 7278 N N . THR A 1 948 ? -28.643 -28.678 23.528 1.00 91.81 948 THR A N 1
ATOM 7279 C CA . THR A 1 948 ? -27.197 -28.913 23.516 1.00 91.81 948 THR A CA 1
ATOM 7280 C C . THR A 1 948 ? -26.834 -30.289 22.946 1.00 91.81 948 THR A C 1
ATOM 7282 O O . THR A 1 948 ? -27.555 -31.268 23.147 1.00 91.81 948 THR A O 1
ATOM 7285 N N . ILE A 1 949 ? -25.693 -30.382 22.259 1.00 93.94 949 ILE A N 1
ATOM 7286 C CA . ILE A 1 949 ? -25.094 -31.644 21.797 1.00 93.94 949 ILE A CA 1
ATOM 7287 C C . ILE A 1 949 ? -23.595 -31.677 22.150 1.00 93.94 949 ILE A C 1
ATOM 7289 O O . ILE A 1 949 ? -22.919 -30.664 21.985 1.00 93.94 949 ILE A O 1
ATOM 7293 N N . PRO A 1 950 ? -23.035 -32.797 22.639 1.00 93.69 950 PRO A N 1
ATOM 7294 C CA . PRO A 1 950 ? -21.594 -32.906 22.849 1.00 93.69 950 PRO A CA 1
ATOM 7295 C C . PRO A 1 950 ? -20.816 -32.794 21.532 1.00 93.69 950 PRO A C 1
ATOM 7297 O O . PRO A 1 950 ? -21.168 -33.439 20.542 1.00 93.69 950 PRO A O 1
ATOM 7300 N N . TRP A 1 951 ? -19.714 -32.039 21.517 1.00 94.50 951 TRP A N 1
ATOM 7301 C CA . TRP A 1 951 ? -18.851 -31.928 20.334 1.00 94.50 951 TRP A CA 1
ATOM 7302 C C . TRP A 1 951 ? -18.339 -33.288 19.853 1.00 94.50 951 TRP A C 1
ATOM 7304 O O . TRP A 1 951 ? -18.259 -33.520 18.650 1.00 94.50 951 TRP A O 1
ATOM 7314 N N . SER A 1 952 ? -18.080 -34.219 20.771 1.00 92.62 952 SER A N 1
ATOM 7315 C CA . SER A 1 952 ? -17.648 -35.583 20.456 1.00 92.62 952 SER A CA 1
ATOM 7316 C C . SER A 1 952 ? -18.632 -36.367 19.573 1.00 92.62 952 SER A C 1
ATOM 7318 O O . SER A 1 952 ? -18.212 -37.291 18.878 1.00 92.62 952 SER A O 1
ATOM 7320 N N . GLU A 1 953 ? -19.918 -35.995 19.540 1.00 94.62 953 GLU A N 1
ATOM 7321 C CA . GLU A 1 953 ? -20.906 -36.579 18.620 1.00 94.62 953 GLU A CA 1
ATOM 7322 C C . GLU A 1 953 ? -20.839 -35.966 17.208 1.00 94.62 953 GLU A C 1
ATOM 7324 O O . GLU A 1 953 ? -21.178 -36.630 16.229 1.00 94.62 953 GLU A O 1
ATOM 7329 N N . LEU A 1 954 ? -20.381 -34.716 17.084 1.00 95.81 954 LEU A N 1
ATOM 7330 C CA . LEU A 1 954 ? -20.276 -33.980 15.818 1.00 95.81 954 LEU A CA 1
ATOM 7331 C C . LEU A 1 954 ? -18.905 -34.165 15.149 1.00 95.81 954 LEU A C 1
ATOM 7333 O O . LEU A 1 954 ? -18.821 -34.351 13.932 1.00 95.81 954 LEU A O 1
ATOM 7337 N N . ALA A 1 955 ? -17.832 -34.144 15.941 1.00 95.12 955 ALA A N 1
ATOM 7338 C CA . ALA A 1 955 ? -16.447 -34.103 15.482 1.00 95.12 955 ALA A CA 1
ATOM 7339 C C . ALA A 1 955 ? -16.069 -35.218 14.484 1.00 95.12 955 ALA A C 1
ATOM 7341 O O . ALA A 1 955 ? -15.392 -34.910 13.500 1.00 95.12 955 ALA A O 1
ATOM 7342 N N . PRO A 1 956 ? -16.515 -36.486 14.640 1.00 94.69 956 PRO A N 1
ATOM 7343 C CA . PRO A 1 956 ? -16.164 -37.551 13.699 1.00 94.69 956 PRO A CA 1
ATOM 7344 C C . PRO A 1 956 ? -16.733 -37.362 12.288 1.00 94.69 956 PRO A C 1
ATOM 7346 O O . PRO A 1 956 ? -16.131 -37.822 11.319 1.00 94.69 956 PRO A O 1
ATOM 7349 N N . GLU A 1 957 ? -17.914 -36.757 12.147 1.00 93.94 957 GLU A N 1
ATOM 7350 C CA . GLU A 1 957 ? -18.475 -36.436 10.827 1.00 93.94 957 GLU A CA 1
ATOM 7351 C C . GLU A 1 957 ? -17.852 -35.147 10.286 1.00 93.94 957 GLU A C 1
ATOM 7353 O O . GLU A 1 957 ? -17.424 -35.135 9.140 1.00 93.94 957 GLU A O 1
ATOM 7358 N N . VAL A 1 958 ? -17.661 -34.119 11.124 1.00 94.00 958 VAL A N 1
ATOM 7359 C CA . VAL A 1 958 ? -16.988 -32.873 10.711 1.00 94.00 958 VAL A CA 1
ATOM 7360 C C . VAL A 1 958 ? -15.579 -33.148 10.172 1.00 94.00 958 VAL A C 1
ATOM 7362 O O . VAL A 1 958 ? -15.234 -32.672 9.092 1.00 94.00 958 VAL A O 1
ATOM 7365 N N . ALA A 1 959 ? -14.783 -33.980 10.854 1.00 93.56 959 ALA A N 1
ATOM 7366 C CA . ALA A 1 959 ? -13.462 -34.391 10.375 1.00 93.56 959 ALA A CA 1
ATOM 7367 C C . ALA A 1 959 ? -13.534 -35.080 9.001 1.00 93.56 959 ALA A C 1
ATOM 7369 O O . ALA A 1 959 ? -12.723 -34.791 8.121 1.00 93.56 959 ALA A O 1
ATOM 7370 N N . ARG A 1 960 ? -14.539 -35.942 8.778 1.00 90.81 960 ARG A N 1
ATOM 7371 C CA . ARG A 1 960 ? -14.755 -36.607 7.482 1.00 90.81 960 ARG A CA 1
ATOM 7372 C C . ARG A 1 960 ? -15.090 -35.612 6.373 1.00 90.81 960 ARG A C 1
ATOM 7374 O O . ARG A 1 960 ? -14.578 -35.776 5.265 1.00 90.81 960 ARG A O 1
ATOM 7381 N N . SER A 1 961 ? -15.877 -34.582 6.670 1.00 90.06 961 SER A N 1
ATOM 7382 C CA . SER A 1 961 ? -16.227 -33.520 5.719 1.00 90.06 961 SER A CA 1
ATOM 7383 C C . SER A 1 961 ? -15.040 -32.604 5.385 1.00 90.06 961 SER A C 1
ATOM 7385 O O . SER A 1 961 ? -15.007 -32.018 4.305 1.00 90.06 961 SER A O 1
ATOM 7387 N N . MET A 1 962 ? -14.032 -32.508 6.261 1.00 89.62 962 MET A N 1
ATOM 7388 C CA . MET A 1 962 ? -12.798 -31.744 6.011 1.00 89.62 962 MET A CA 1
ATOM 7389 C C . MET A 1 962 ? -11.784 -32.480 5.118 1.00 89.62 962 MET A C 1
ATOM 7391 O O . MET A 1 962 ? -11.008 -31.829 4.414 1.00 89.62 962 MET A O 1
ATOM 7395 N N . GLY A 1 963 ? -11.780 -33.816 5.139 1.00 85.88 963 GLY A N 1
ATOM 7396 C CA . GLY A 1 963 ? -10.893 -34.659 4.334 1.00 85.88 963 GLY A CA 1
ATOM 7397 C C . GLY A 1 963 ? -10.663 -36.036 4.962 1.00 85.88 963 GLY A C 1
ATOM 7398 O O . GLY A 1 963 ? -10.637 -36.181 6.181 1.00 85.88 963 GLY A O 1
ATOM 7399 N N . LYS A 1 964 ? -10.458 -37.074 4.136 1.00 79.19 964 LYS A N 1
ATOM 7400 C CA . LYS A 1 964 ? -10.241 -38.459 4.620 1.00 79.19 964 LYS A CA 1
ATOM 7401 C C . LYS A 1 964 ? -8.955 -38.632 5.438 1.00 79.19 964 LYS A C 1
ATOM 7403 O O . LYS A 1 964 ? -8.794 -39.643 6.113 1.00 79.19 964 LYS A O 1
ATOM 7408 N N . ASP A 1 965 ? -8.036 -37.686 5.319 1.00 86.06 965 ASP A N 1
ATOM 7409 C CA . ASP A 1 965 ? -6.724 -37.641 5.952 1.00 86.06 965 ASP A CA 1
ATOM 7410 C C . ASP A 1 965 ? -6.679 -36.766 7.218 1.00 86.06 965 ASP A C 1
ATOM 7412 O O . ASP A 1 965 ? -5.627 -36.683 7.852 1.00 86.06 965 ASP A O 1
ATOM 7416 N N . VAL A 1 966 ? -7.800 -36.153 7.625 1.00 93.31 966 VAL A N 1
ATOM 7417 C CA . VAL A 1 966 ? -7.885 -35.377 8.872 1.00 93.31 966 VAL A CA 1
ATOM 7418 C C . VAL A 1 966 ? -8.041 -36.320 10.067 1.00 93.31 966 VAL A C 1
ATOM 7420 O O . VAL A 1 966 ? -9.021 -37.056 10.180 1.00 93.31 966 VAL A O 1
ATOM 7423 N N . ARG A 1 967 ? -7.062 -36.300 10.977 1.00 95.56 967 ARG A N 1
ATOM 7424 C CA . ARG A 1 967 ? -7.053 -37.136 12.189 1.00 95.56 967 ARG A CA 1
ATOM 7425 C C . ARG A 1 967 ? -7.855 -36.485 13.313 1.00 95.56 967 ARG A C 1
ATOM 7427 O O . ARG A 1 967 ? -7.643 -35.315 13.605 1.00 95.56 967 ARG A O 1
ATOM 7434 N N . LEU A 1 968 ? -8.709 -37.245 13.993 1.00 95.88 968 LEU A N 1
ATOM 7435 C CA . LEU A 1 968 ? -9.338 -36.796 15.236 1.00 95.88 968 LEU A CA 1
ATOM 7436 C C . LEU A 1 968 ? -8.420 -37.149 16.419 1.00 95.88 968 LEU A C 1
ATOM 7438 O O . LEU A 1 968 ? -8.065 -38.318 16.572 1.00 95.88 968 LEU A O 1
ATOM 7442 N N . ILE A 1 969 ? -8.004 -36.155 17.204 1.00 95.88 969 ILE A N 1
ATOM 7443 C CA . ILE A 1 969 ? -7.047 -36.301 18.320 1.00 95.88 969 ILE A CA 1
ATOM 7444 C C . ILE A 1 969 ? -7.523 -35.525 19.551 1.00 95.88 969 ILE A C 1
ATOM 7446 O O . ILE A 1 969 ? -8.425 -34.697 19.435 1.00 95.88 969 ILE A O 1
ATOM 7450 N N . SER A 1 970 ? -6.920 -35.751 20.720 1.00 93.81 970 SER A N 1
ATOM 7451 C CA . SER A 1 970 ? -7.320 -35.006 21.920 1.00 93.81 970 SER A CA 1
ATOM 7452 C C . SER A 1 970 ? -7.029 -33.508 21.783 1.00 93.81 970 SER A C 1
ATOM 7454 O O . SER A 1 970 ? -6.048 -33.121 21.145 1.00 93.81 970 SER A O 1
ATOM 7456 N N . LEU A 1 971 ? -7.828 -32.643 22.422 1.00 91.19 971 LEU A N 1
ATOM 7457 C CA . LEU A 1 971 ? -7.579 -31.188 22.413 1.00 91.19 971 LEU A CA 1
ATOM 7458 C C . LEU A 1 971 ? -6.145 -30.835 22.849 1.00 91.19 971 LEU A C 1
ATOM 7460 O O . LEU A 1 971 ? -5.499 -29.984 22.241 1.00 91.19 971 LEU A O 1
ATOM 7464 N N . LYS A 1 972 ? -5.612 -31.534 23.856 1.00 91.75 972 LYS A N 1
ATOM 7465 C CA . LYS A 1 972 ? -4.247 -31.327 24.357 1.00 91.75 972 LYS A CA 1
ATOM 7466 C C . LYS A 1 972 ? -3.178 -31.707 23.330 1.00 91.75 972 LYS A C 1
ATOM 7468 O O . LYS A 1 972 ? -2.201 -30.977 23.167 1.00 91.75 972 LYS A O 1
ATOM 7473 N N . GLU A 1 973 ? -3.356 -32.828 22.634 1.00 94.00 973 GLU A N 1
ATOM 7474 C CA . GLU A 1 973 ? -2.470 -33.229 21.533 1.00 94.00 973 GLU A CA 1
ATOM 7475 C C . GLU A 1 973 ? -2.580 -32.256 20.360 1.00 94.00 973 GLU A C 1
ATOM 7477 O O . GLU A 1 973 ? -1.563 -31.871 19.793 1.00 94.00 973 GLU A O 1
ATOM 7482 N N . TRP A 1 974 ? -3.789 -31.794 20.043 1.00 94.88 974 TRP A N 1
ATOM 7483 C CA . TRP A 1 974 ? -4.021 -30.821 18.981 1.00 94.88 974 TRP A CA 1
ATOM 7484 C C . TRP A 1 974 ? -3.347 -29.477 19.264 1.00 94.88 974 TRP A C 1
ATOM 7486 O O . TRP A 1 974 ? -2.692 -28.928 18.385 1.00 94.88 974 TRP A O 1
ATOM 7496 N N . ILE A 1 975 ? -3.418 -28.978 20.503 1.00 92.81 975 ILE A N 1
ATOM 7497 C CA . ILE A 1 975 ? -2.689 -27.776 20.943 1.00 92.81 975 ILE A CA 1
ATOM 7498 C C . ILE A 1 975 ? -1.168 -27.980 20.826 1.00 92.81 975 ILE A C 1
ATOM 7500 O O . ILE A 1 975 ? -0.446 -27.063 20.428 1.00 92.81 975 ILE A O 1
ATOM 7504 N N . ALA A 1 976 ? -0.660 -29.177 21.133 1.00 92.00 976 ALA A N 1
ATOM 7505 C CA . ALA A 1 976 ? 0.757 -29.494 20.965 1.00 92.00 976 ALA A CA 1
ATOM 7506 C C . ALA A 1 976 ? 1.177 -29.540 19.482 1.00 92.00 976 ALA A C 1
ATOM 7508 O O . ALA A 1 976 ? 2.204 -28.957 19.127 1.00 92.00 976 ALA A O 1
ATOM 7509 N N . GLU A 1 977 ? 0.379 -30.165 18.608 1.00 93.69 977 GLU A N 1
ATOM 7510 C CA . GLU A 1 977 ? 0.606 -30.160 17.154 1.00 93.69 977 GLU A CA 1
ATOM 7511 C C . GLU A 1 977 ? 0.525 -28.740 16.581 1.00 93.69 977 GLU A C 1
ATOM 7513 O O . GLU A 1 977 ? 1.365 -28.355 15.770 1.00 93.69 977 GLU A O 1
ATOM 7518 N N . LEU A 1 978 ? -0.426 -27.931 17.056 1.00 91.31 978 LEU A N 1
ATOM 7519 C CA . LEU A 1 978 ? -0.562 -26.523 16.703 1.00 91.31 978 LEU A CA 1
ATOM 7520 C C . LEU A 1 978 ? 0.703 -25.732 17.072 1.00 91.31 978 LEU A C 1
ATOM 7522 O O . LEU A 1 978 ? 1.239 -25.022 16.224 1.00 91.31 978 LEU A O 1
ATOM 7526 N N . ARG A 1 979 ? 1.231 -25.896 18.295 1.00 88.06 979 ARG A N 1
ATOM 7527 C CA . ARG A 1 979 ? 2.501 -25.279 18.729 1.00 88.06 979 ARG A CA 1
ATOM 7528 C C . ARG A 1 979 ? 3.676 -25.694 17.843 1.00 88.06 979 ARG A C 1
ATOM 7530 O O . ARG A 1 979 ? 4.451 -24.832 17.435 1.00 88.06 979 ARG A O 1
ATOM 7537 N N . SER A 1 980 ? 3.802 -26.987 17.539 1.00 87.69 980 SER A N 1
ATOM 7538 C CA . SER A 1 980 ? 4.865 -27.495 16.658 1.00 87.69 980 SER A CA 1
ATOM 7539 C C . SER A 1 980 ? 4.747 -26.895 15.260 1.00 87.69 980 SER A C 1
ATOM 7541 O O . SER A 1 980 ? 5.726 -26.413 14.701 1.00 87.69 980 SER A O 1
ATOM 7543 N N . ALA A 1 981 ? 3.532 -26.837 14.716 1.00 83.56 981 ALA A N 1
ATOM 7544 C CA . ALA A 1 981 ? 3.285 -26.293 13.391 1.00 83.56 981 ALA A CA 1
ATOM 7545 C C . ALA A 1 981 ? 3.549 -24.777 13.310 1.00 83.56 981 ALA A C 1
ATOM 7547 O O . ALA A 1 981 ? 4.056 -24.322 12.287 1.00 83.56 981 ALA A O 1
ATOM 7548 N N . ILE A 1 982 ? 3.274 -24.007 14.372 1.00 82.12 982 ILE A N 1
ATOM 7549 C CA . ILE A 1 982 ? 3.659 -22.585 14.470 1.00 82.12 982 ILE A CA 1
ATOM 7550 C C . ILE A 1 982 ? 5.189 -22.441 14.449 1.00 82.12 982 ILE A C 1
ATOM 7552 O O . ILE A 1 982 ? 5.724 -21.576 13.759 1.00 82.12 982 ILE A O 1
ATOM 7556 N N . GLN A 1 983 ? 5.907 -23.312 15.165 1.00 76.56 983 GLN A N 1
ATOM 7557 C CA . GLN A 1 983 ? 7.374 -23.300 15.199 1.00 76.56 983 GLN A CA 1
ATOM 7558 C C . GLN A 1 983 ? 8.002 -23.700 13.856 1.00 76.56 983 GLN A C 1
ATOM 7560 O O . GLN A 1 983 ? 8.980 -23.088 13.440 1.00 76.56 983 GLN A O 1
ATOM 7565 N N . GLU A 1 984 ? 7.448 -24.702 13.170 1.00 74.38 984 GLU A N 1
ATOM 7566 C CA . GLU A 1 984 ? 7.979 -25.221 11.902 1.00 74.38 984 GLU A CA 1
ATOM 7567 C C . GLU A 1 984 ? 7.651 -24.336 10.696 1.00 74.38 984 GLU A C 1
ATOM 7569 O O . GLU A 1 984 ? 8.480 -24.181 9.801 1.00 74.38 984 GLU A O 1
ATOM 7574 N N . LYS A 1 985 ? 6.430 -23.789 10.636 1.00 71.88 985 LYS A N 1
ATOM 7575 C CA . LYS A 1 985 ? 5.943 -23.030 9.471 1.00 71.88 985 LYS A CA 1
ATOM 7576 C C . LYS A 1 985 ? 6.150 -21.520 9.603 1.00 71.88 985 LYS A C 1
ATOM 7578 O O . LYS A 1 985 ? 6.013 -20.816 8.606 1.00 71.88 985 LYS A O 1
ATOM 7583 N N . GLY A 1 986 ? 6.498 -21.042 10.797 1.00 56.00 986 GLY A N 1
ATOM 7584 C CA . GLY A 1 986 ? 6.606 -19.624 11.125 1.00 56.00 986 GLY A CA 1
ATOM 7585 C C . GLY A 1 986 ? 5.279 -19.018 11.596 1.00 56.00 986 GLY A C 1
ATOM 7586 O O . GLY A 1 986 ? 4.193 -19.506 11.272 1.00 56.00 986 GLY A O 1
ATOM 7587 N N . ALA A 1 987 ? 5.385 -17.936 12.370 1.00 51.59 987 ALA A N 1
ATOM 7588 C CA . ALA A 1 987 ? 4.243 -17.210 12.921 1.00 51.59 987 ALA A CA 1
ATOM 7589 C C . ALA A 1 987 ? 3.374 -16.577 11.816 1.00 51.59 987 ALA A C 1
ATOM 7591 O O . ALA A 1 987 ? 3.885 -16.039 10.832 1.00 51.59 987 ALA A O 1
ATOM 7592 N N . GLY A 1 988 ? 2.053 -16.619 11.987 1.00 60.44 988 GLY A N 1
ATOM 7593 C CA . GLY A 1 988 ? 1.054 -16.054 11.075 1.00 60.44 988 GLY A CA 1
ATOM 7594 C C . GLY A 1 988 ? 0.547 -17.013 9.991 1.00 60.44 988 GLY A C 1
ATOM 7595 O O . GLY A 1 988 ? -0.304 -16.624 9.192 1.00 60.44 988 GLY A O 1
ATOM 7596 N N . VAL A 1 989 ? 1.027 -18.263 9.954 1.00 75.00 989 VAL A N 1
ATOM 7597 C CA . VAL A 1 989 ? 0.575 -19.278 8.978 1.00 75.00 989 VAL A CA 1
ATOM 7598 C C . VAL A 1 989 ? -0.756 -19.918 9.376 1.00 75.00 989 VAL A C 1
ATOM 7600 O O . VAL A 1 989 ? -1.554 -20.275 8.508 1.00 75.00 989 VAL A O 1
ATOM 7603 N N . LEU A 1 990 ? -1.005 -20.090 10.676 1.00 82.12 990 LEU A N 1
ATOM 7604 C CA . LEU A 1 990 ? -2.202 -20.759 11.184 1.00 82.12 990 LEU A CA 1
ATOM 7605 C C . LEU A 1 990 ? -3.197 -19.722 11.721 1.00 82.12 990 LEU A C 1
ATOM 7607 O O . LEU A 1 990 ? -2.880 -19.036 12.693 1.00 82.12 990 LEU A O 1
ATOM 7611 N N . PRO A 1 991 ? -4.422 -19.621 11.163 1.00 84.56 991 PRO A N 1
ATOM 7612 C CA . PRO A 1 991 ? -5.389 -18.588 11.556 1.00 84.56 991 PRO A CA 1
ATOM 7613 C C . PRO A 1 991 ? -5.730 -18.548 13.054 1.00 84.56 991 PRO A C 1
ATOM 7615 O O . PRO A 1 991 ? -6.129 -17.509 13.578 1.00 84.56 991 PRO A O 1
ATOM 7618 N N . VAL A 1 992 ? -5.591 -19.680 13.749 1.00 84.56 992 VAL A N 1
ATOM 7619 C CA . VAL A 1 992 ? -5.915 -19.828 15.179 1.00 84.56 992 VAL A CA 1
ATOM 7620 C C . VAL A 1 992 ? -4.765 -19.440 16.125 1.00 84.56 992 VAL A C 1
ATOM 7622 O O . VAL A 1 992 ? -4.974 -19.393 17.331 1.00 84.56 992 VAL A O 1
ATOM 7625 N N . GLU A 1 993 ? -3.565 -19.141 15.615 1.00 81.62 993 GLU A N 1
ATOM 7626 C CA . GLU A 1 993 ? -2.351 -18.916 16.422 1.00 81.62 993 GLU A CA 1
ATOM 7627 C C . GLU A 1 993 ? -2.522 -17.846 17.508 1.00 81.62 993 GLU A C 1
ATOM 7629 O O . GLU A 1 993 ? -2.181 -18.081 18.666 1.00 81.62 993 GLU A O 1
ATOM 7634 N N . GLY A 1 994 ? -3.126 -16.701 17.173 1.00 71.19 994 GLY A N 1
ATOM 7635 C CA . GLY A 1 994 ? -3.363 -15.618 18.137 1.00 71.19 994 GLY A CA 1
ATOM 7636 C C . GLY A 1 994 ? -4.309 -15.987 19.289 1.00 71.19 994 GLY A C 1
ATOM 7637 O O . GLY A 1 994 ? -4.391 -15.257 20.270 1.00 71.19 994 GLY A O 1
ATOM 7638 N N . LEU A 1 995 ? -5.017 -17.117 19.187 1.00 76.69 995 LEU A N 1
ATOM 7639 C CA . LEU A 1 995 ? -5.913 -17.641 20.220 1.00 76.69 995 LEU A CA 1
ATOM 7640 C C . LEU A 1 995 ? -5.275 -18.768 21.040 1.00 76.69 995 LEU A C 1
ATOM 7642 O O . LEU A 1 995 ? -5.928 -19.295 21.937 1.00 76.69 995 LEU A O 1
ATOM 7646 N N . LEU A 1 996 ? -4.018 -19.136 20.774 1.00 82.19 996 LEU A N 1
ATOM 7647 C CA . LEU A 1 996 ? -3.337 -20.236 21.457 1.00 82.19 996 LEU A CA 1
ATOM 7648 C C . LEU A 1 996 ? -3.333 -20.096 22.998 1.00 82.19 996 LEU A C 1
ATOM 7650 O O . LEU A 1 996 ? -3.725 -21.062 23.651 1.00 82.19 996 LEU A O 1
ATOM 7654 N N . PRO A 1 997 ? -3.014 -18.931 23.608 1.00 73.94 997 PRO A N 1
ATOM 7655 C CA . PRO A 1 997 ? -3.076 -18.787 25.068 1.00 73.94 997 PRO A CA 1
ATOM 7656 C C . PRO A 1 997 ? -4.483 -19.015 25.639 1.00 73.94 997 PRO A C 1
ATOM 7658 O O . PRO A 1 997 ? -4.643 -19.555 26.730 1.00 73.94 997 PRO A O 1
ATOM 7661 N N . TRP A 1 998 ? -5.518 -18.623 24.891 1.00 77.88 998 TRP A N 1
ATOM 7662 C CA . TRP A 1 998 ? -6.906 -18.851 25.282 1.00 77.88 998 TRP A CA 1
ATOM 7663 C C . TRP A 1 998 ? -7.305 -20.326 25.130 1.00 77.88 998 TRP A C 1
ATOM 7665 O O . TRP A 1 998 ? -7.921 -20.873 26.040 1.00 77.88 998 TRP A O 1
ATOM 7675 N N . LEU A 1 999 ? -6.908 -20.985 24.032 1.00 80.69 999 LEU A N 1
ATOM 7676 C CA . LEU A 1 999 ? -7.127 -22.422 23.807 1.00 80.69 999 LEU A CA 1
ATOM 7677 C C . LEU A 1 999 ? -6.492 -23.278 24.911 1.00 80.69 999 LEU A C 1
ATOM 7679 O O . LEU A 1 999 ? -7.084 -24.253 25.367 1.00 80.69 999 LEU A O 1
ATOM 7683 N N . GLU A 1 1000 ? -5.301 -22.890 25.360 1.00 80.31 1000 GLU A N 1
ATOM 7684 C CA . GLU A 1 1000 ? -4.622 -23.505 26.501 1.00 80.31 1000 GLU A CA 1
ATOM 7685 C C . GLU A 1 1000 ? -5.408 -23.287 27.794 1.00 80.31 1000 GLU A C 1
ATOM 7687 O O . GLU A 1 1000 ? -5.643 -24.239 28.534 1.00 80.31 1000 GLU A O 1
ATOM 7692 N N . GLY A 1 1001 ? -5.902 -22.066 28.016 1.00 73.25 1001 GLY A N 1
ATOM 7693 C CA . GLY A 1 1001 ? -6.733 -21.738 29.171 1.00 73.25 1001 GLY A CA 1
ATOM 7694 C C . GLY A 1 1001 ? -8.030 -22.549 29.244 1.00 73.25 1001 GLY A C 1
ATOM 7695 O O . GLY A 1 1001 ? -8.395 -23.000 30.322 1.00 73.25 1001 GLY A O 1
ATOM 7696 N N . ILE A 1 1002 ? -8.719 -22.785 28.123 1.00 73.00 1002 ILE A N 1
ATOM 7697 C CA . ILE A 1 1002 ? -9.975 -23.561 28.120 1.00 73.00 1002 ILE A CA 1
ATOM 7698 C C . ILE A 1 1002 ? -9.764 -25.079 28.187 1.00 73.00 1002 ILE A C 1
ATOM 7700 O O . ILE A 1 1002 ? -10.729 -25.808 28.418 1.00 73.00 1002 ILE A O 1
ATOM 7704 N N . CYS A 1 1003 ? -8.538 -25.562 27.965 1.00 72.50 1003 CYS A N 1
ATOM 7705 C CA . CYS A 1 1003 ? -8.206 -26.984 28.044 1.00 72.50 1003 CYS A CA 1
ATOM 7706 C C . CYS A 1 1003 ? -8.217 -27.500 29.495 1.00 72.50 1003 CYS A C 1
ATOM 7708 O O . CYS A 1 1003 ? -8.484 -28.681 29.713 1.00 72.50 1003 CYS A O 1
ATOM 7710 N N . ASP A 1 1004 ? -7.953 -26.624 30.471 1.00 62.78 1004 ASP A N 1
ATOM 7711 C CA . ASP A 1 1004 ? -7.750 -26.983 31.883 1.00 62.78 1004 ASP A CA 1
ATOM 7712 C C . ASP A 1 1004 ? -8.934 -26.606 32.803 1.00 62.78 1004 ASP A C 1
ATOM 7714 O O . ASP A 1 1004 ? -8.878 -26.811 34.018 1.00 62.78 1004 ASP A O 1
ATOM 7718 N N . VAL A 1 1005 ? -10.021 -26.057 32.250 1.00 59.91 1005 VAL A N 1
ATOM 7719 C CA . VAL A 1 1005 ? -11.181 -25.572 33.019 1.00 59.91 1005 VAL A CA 1
ATOM 7720 C C . VAL A 1 1005 ? -12.278 -26.643 33.087 1.00 59.91 1005 VAL A C 1
ATOM 7722 O O . VAL A 1 1005 ? -12.578 -27.312 32.100 1.00 59.91 1005 VAL A O 1
ATOM 7725 N N . GLY A 1 1006 ? -12.864 -26.814 34.278 1.00 57.94 1006 GLY A N 1
ATOM 7726 C CA . GLY A 1 1006 ? -13.962 -27.754 34.540 1.00 57.94 1006 GLY A CA 1
ATOM 7727 C C . GLY A 1 1006 ? -15.319 -27.309 33.975 1.00 57.94 1006 GLY A C 1
ATOM 7728 O O . GLY A 1 1006 ? -15.419 -26.328 33.246 1.00 57.94 1006 GLY A O 1
ATOM 7729 N N . GLU A 1 1007 ? -16.379 -28.042 34.322 1.00 61.56 1007 GLU A N 1
ATOM 7730 C CA . GLU A 1 1007 ? -17.750 -27.758 33.871 1.00 61.56 1007 GLU A CA 1
ATOM 7731 C C . GLU A 1 1007 ? -18.219 -26.342 34.258 1.00 61.56 1007 GLU A C 1
ATOM 7733 O O . GLU A 1 1007 ? -17.931 -25.853 35.353 1.00 61.56 1007 GLU A O 1
ATOM 7738 N N . THR A 1 1008 ? -18.981 -25.696 33.372 1.00 68.50 1008 THR A N 1
ATOM 7739 C CA . THR A 1 1008 ? -19.636 -24.403 33.619 1.00 68.50 1008 THR A CA 1
ATOM 7740 C C . THR A 1 1008 ? -21.089 -24.595 34.047 1.00 68.50 1008 THR A C 1
ATOM 7742 O O . THR A 1 1008 ? -21.734 -25.578 33.679 1.00 68.50 1008 THR A O 1
ATOM 7745 N N . ALA A 1 1009 ? -21.638 -23.633 34.792 1.00 75.94 1009 ALA A N 1
ATOM 7746 C CA . ALA A 1 1009 ? -23.070 -23.598 35.076 1.00 75.94 1009 ALA A CA 1
ATOM 7747 C C . ALA A 1 1009 ? -23.896 -23.541 33.777 1.00 75.94 1009 ALA A C 1
ATOM 7749 O O . ALA A 1 1009 ? -23.527 -22.863 32.817 1.00 75.94 1009 ALA A O 1
ATOM 7750 N N . THR A 1 1010 ? -25.030 -24.242 33.758 1.00 82.38 1010 THR A N 1
ATOM 7751 C CA . THR A 1 1010 ? -25.988 -24.179 32.643 1.00 82.38 1010 THR A CA 1
ATOM 7752 C C . THR A 1 1010 ? -26.772 -22.866 32.672 1.00 82.38 1010 THR A C 1
ATOM 7754 O O . THR A 1 1010 ? -26.822 -22.184 33.697 1.00 82.38 1010 THR A O 1
ATOM 7757 N N . LEU A 1 1011 ? -27.398 -22.490 31.557 1.00 87.38 1011 LEU A N 1
ATOM 7758 C CA . LEU A 1 1011 ? -28.214 -21.279 31.458 1.00 87.38 1011 LEU A CA 1
ATOM 7759 C C . LEU A 1 1011 ? -29.689 -21.651 31.365 1.00 87.38 1011 LEU A C 1
ATOM 7761 O O . LEU A 1 1011 ? -30.074 -22.410 30.477 1.00 87.38 1011 LEU A O 1
ATOM 7765 N N . ALA A 1 1012 ? -30.518 -21.095 32.249 1.00 91.88 1012 ALA A N 1
ATOM 7766 C CA . ALA A 1 1012 ? -31.960 -21.157 32.055 1.00 91.88 1012 ALA A CA 1
ATOM 7767 C C . ALA A 1 1012 ? -32.347 -20.231 30.895 1.00 91.88 1012 ALA A C 1
ATOM 7769 O O . ALA A 1 1012 ? -31.812 -19.124 30.786 1.00 91.88 1012 ALA A O 1
ATOM 7770 N N . VAL A 1 1013 ? -33.261 -20.694 30.046 1.00 94.38 1013 VAL A N 1
ATOM 7771 C CA . VAL A 1 1013 ? -33.771 -19.953 28.877 1.00 94.38 1013 VAL A CA 1
ATOM 7772 C C . VAL A 1 1013 ? -35.302 -19.979 28.799 1.00 94.38 1013 VAL A C 1
ATOM 7774 O O . VAL A 1 1013 ? -35.880 -19.572 27.794 1.00 94.38 1013 VAL A O 1
ATOM 7777 N N . ASP A 1 1014 ? -35.981 -20.478 29.838 1.00 95.00 1014 ASP A N 1
ATOM 7778 C CA . ASP A 1 1014 ? -37.429 -20.707 29.848 1.00 95.00 1014 ASP A CA 1
ATOM 7779 C C . ASP A 1 1014 ? -38.240 -19.430 29.594 1.00 95.00 1014 ASP A C 1
ATOM 7781 O O . ASP A 1 1014 ? -39.255 -19.466 28.893 1.00 95.00 1014 ASP A O 1
ATOM 7785 N N . LYS A 1 1015 ? -37.796 -18.287 30.128 1.00 95.31 1015 LYS A N 1
ATOM 7786 C CA . LYS A 1 1015 ? -38.443 -16.986 29.933 1.00 95.31 1015 LYS A CA 1
ATOM 7787 C C . LYS A 1 1015 ? -38.230 -16.497 28.505 1.00 95.31 1015 LYS A C 1
ATOM 7789 O O . LYS A 1 1015 ? -39.201 -16.067 27.883 1.00 95.31 1015 LYS A O 1
ATOM 7794 N N . THR A 1 1016 ? -37.011 -16.592 27.965 1.00 97.12 1016 THR A N 1
ATOM 7795 C CA . THR A 1 1016 ? -36.756 -16.218 26.562 1.00 97.12 1016 THR A CA 1
ATOM 7796 C C . THR A 1 1016 ? -37.500 -17.130 25.592 1.00 97.12 1016 THR A C 1
ATOM 7798 O O . THR A 1 1016 ? -38.120 -16.623 24.666 1.00 97.12 1016 THR A O 1
ATOM 7801 N N . VAL A 1 1017 ? -37.528 -18.447 25.815 1.00 96.94 1017 VAL A N 1
ATOM 7802 C CA . VAL A 1 1017 ? -38.275 -19.404 24.975 1.00 96.94 1017 VAL A CA 1
ATOM 7803 C C . VAL A 1 1017 ? -39.785 -19.169 25.060 1.00 96.94 1017 VAL A C 1
ATOM 7805 O O . VAL A 1 1017 ? -40.474 -19.248 24.045 1.00 96.94 1017 VAL A O 1
ATOM 7808 N N . SER A 1 1018 ? -40.310 -18.852 26.248 1.00 96.25 1018 SER A N 1
ATOM 7809 C CA . SER A 1 1018 ? -41.731 -18.517 26.415 1.00 96.25 1018 SER A CA 1
ATOM 7810 C C . SER A 1 1018 ? -42.106 -17.228 25.685 1.00 96.25 1018 SER A C 1
ATOM 7812 O O . SER A 1 1018 ? -43.218 -17.120 25.172 1.00 96.25 1018 SER A O 1
ATOM 7814 N N . LEU A 1 1019 ? -41.189 -16.256 25.641 1.00 96.12 1019 LEU A N 1
ATOM 7815 C CA . LEU A 1 1019 ? -41.382 -15.008 24.909 1.00 96.12 1019 LEU A CA 1
ATOM 7816 C C . LEU A 1 1019 ? -41.249 -15.206 23.393 1.00 96.12 1019 LEU A C 1
ATOM 7818 O O . LEU A 1 1019 ? -42.095 -14.741 22.636 1.00 96.12 1019 LEU A O 1
ATOM 7822 N N . SER A 1 1020 ? -40.191 -15.891 22.968 1.00 97.06 1020 SER A N 1
ATOM 7823 C CA . SER A 1 1020 ? -39.854 -16.163 21.577 1.00 97.06 1020 SER A CA 1
ATOM 7824 C C . SER A 1 1020 ? -39.596 -17.662 21.388 1.00 97.06 1020 SER A C 1
ATOM 7826 O O . SER A 1 1020 ? -38.467 -18.144 21.555 1.00 97.06 1020 SER A O 1
ATOM 7828 N N . PRO A 1 1021 ? -40.624 -18.430 20.973 1.00 95.94 1021 PRO A N 1
ATOM 7829 C CA . PRO A 1 1021 ? -40.468 -19.846 20.640 1.00 95.94 1021 PRO A CA 1
ATOM 7830 C C . PRO A 1 1021 ? -39.442 -20.102 19.524 1.00 95.94 1021 PRO A C 1
ATOM 7832 O O . PRO A 1 1021 ? -38.964 -21.228 19.368 1.00 95.94 1021 PRO A O 1
ATOM 7835 N N . ALA A 1 1022 ? -39.070 -19.060 18.767 1.00 94.56 1022 ALA A N 1
ATOM 7836 C CA . ALA A 1 1022 ? -38.035 -19.114 17.743 1.00 94.56 1022 ALA A CA 1
ATOM 7837 C C . ALA A 1 1022 ? -36.676 -19.570 18.296 1.00 94.56 1022 ALA A C 1
ATOM 7839 O O . ALA A 1 1022 ? -35.924 -20.196 17.557 1.00 94.56 1022 ALA A O 1
ATOM 7840 N N . LEU A 1 1023 ? -36.376 -19.331 19.581 1.00 96.56 1023 LEU A N 1
ATOM 7841 C CA . LEU A 1 1023 ? -35.123 -19.784 20.195 1.00 96.56 1023 LEU A CA 1
ATOM 7842 C C . LEU A 1 1023 ? -35.007 -21.319 20.249 1.00 96.56 1023 LEU A C 1
ATOM 7844 O O . LEU A 1 1023 ? -33.924 -21.858 20.038 1.00 96.56 1023 LEU A O 1
ATOM 7848 N N . ALA A 1 1024 ? -36.112 -22.031 20.498 1.00 93.94 1024 ALA A N 1
ATOM 7849 C CA . ALA A 1 1024 ? -36.126 -23.496 20.580 1.00 93.94 1024 ALA A CA 1
ATOM 7850 C C . ALA A 1 1024 ? -36.351 -24.178 19.216 1.00 93.94 1024 ALA A C 1
ATOM 7852 O O . ALA A 1 1024 ? -35.978 -25.335 19.025 1.00 93.94 1024 ALA A O 1
ATOM 7853 N N . ALA A 1 1025 ? -36.945 -23.468 18.252 1.00 94.31 1025 ALA A N 1
ATOM 7854 C CA . ALA A 1 1025 ? -37.358 -24.028 16.965 1.00 94.31 1025 ALA A CA 1
ATOM 7855 C C . ALA A 1 1025 ? -36.246 -24.731 16.146 1.00 94.31 1025 ALA A C 1
ATOM 7857 O O . ALA A 1 1025 ? -36.547 -25.760 15.538 1.00 94.31 1025 ALA A O 1
ATOM 7858 N N . PRO A 1 1026 ? -34.982 -24.252 16.109 1.00 91.56 1026 PRO A N 1
ATOM 7859 C CA . PRO A 1 1026 ? -33.920 -24.902 15.339 1.00 91.56 1026 PRO A CA 1
ATOM 7860 C C . PRO A 1 1026 ? -33.579 -26.331 15.792 1.00 91.56 1026 PRO A C 1
ATOM 7862 O O . PRO A 1 1026 ? -33.127 -27.141 14.981 1.00 91.56 1026 PRO A O 1
ATOM 7865 N N . GLY A 1 1027 ? -33.780 -26.664 17.070 1.00 93.62 1027 GLY A N 1
ATOM 7866 C CA . GLY A 1 1027 ? -33.253 -27.900 17.649 1.00 93.62 1027 GLY A CA 1
ATOM 7867 C C . GLY A 1 1027 ? -31.736 -27.854 17.893 1.00 93.62 1027 GLY A C 1
ATOM 7868 O O . GLY A 1 1027 ? -31.112 -26.790 17.919 1.00 93.62 1027 GLY A O 1
ATOM 7869 N N . ARG A 1 1028 ? -31.132 -29.034 18.089 1.00 94.88 1028 ARG A N 1
ATOM 7870 C CA . ARG A 1 1028 ? -29.681 -29.179 18.312 1.00 94.88 1028 ARG A CA 1
ATOM 7871 C C . ARG A 1 1028 ? -28.878 -28.862 17.054 1.00 94.88 1028 ARG A C 1
ATOM 7873 O O . ARG A 1 1028 ? -29.339 -29.164 15.953 1.00 94.88 1028 ARG A O 1
ATOM 7880 N N . VAL A 1 1029 ? -27.657 -28.350 17.223 1.00 95.50 1029 VAL A N 1
ATOM 7881 C CA . VAL A 1 1029 ? -26.705 -28.164 16.113 1.00 95.50 1029 VAL A CA 1
ATOM 7882 C C . VAL A 1 1029 ? -26.474 -29.495 15.392 1.00 95.50 1029 VAL A C 1
ATOM 7884 O O . VAL A 1 1029 ? -26.326 -30.543 16.020 1.00 95.50 1029 VAL A O 1
ATOM 7887 N N . GLN A 1 1030 ? -26.472 -29.458 14.059 1.00 94.31 1030 GLN A N 1
ATOM 7888 C CA . GLN A 1 1030 ? -26.353 -30.642 13.208 1.00 94.31 1030 GLN A CA 1
ATOM 7889 C C . GLN A 1 1030 ? -25.158 -30.511 12.268 1.00 94.31 1030 GLN A C 1
ATOM 7891 O O . GLN A 1 1030 ? -24.803 -29.408 11.852 1.00 94.31 1030 GLN A O 1
ATOM 7896 N N . VAL A 1 1031 ? -24.581 -31.644 11.867 1.00 93.94 1031 VAL A N 1
ATOM 7897 C CA . VAL A 1 1031 ? -23.432 -31.658 10.951 1.00 93.94 1031 VAL A CA 1
ATOM 7898 C C . VAL A 1 1031 ? -23.707 -30.934 9.625 1.00 93.94 1031 VAL A C 1
ATOM 7900 O O . VAL A 1 1031 ? -22.870 -30.115 9.256 1.00 93.94 1031 VAL A O 1
ATOM 7903 N N . PRO A 1 1032 ? -24.876 -31.084 8.961 1.00 93.25 1032 PRO A N 1
ATOM 7904 C CA . PRO A 1 1032 ? -25.159 -30.340 7.729 1.00 93.25 1032 PRO A CA 1
ATOM 7905 C C . PRO A 1 1032 ? -25.093 -28.814 7.886 1.00 93.25 1032 PRO A C 1
ATOM 7907 O O . PRO A 1 1032 ? -24.816 -28.102 6.923 1.00 93.25 1032 PRO A O 1
ATOM 7910 N N . TRP A 1 1033 ? -25.340 -28.285 9.090 1.00 94.25 1033 TRP A N 1
ATOM 7911 C CA . TRP A 1 1033 ? -25.180 -26.854 9.353 1.00 94.25 1033 TRP A CA 1
ATOM 7912 C C . TRP A 1 1033 ? -23.704 -26.473 9.418 1.00 94.25 1033 TRP A C 1
ATOM 7914 O O . TRP A 1 1033 ? -23.306 -25.501 8.785 1.00 94.25 1033 TRP A O 1
ATOM 7924 N N . ILE A 1 1034 ? -22.887 -27.268 10.115 1.00 93.19 1034 ILE A N 1
ATOM 7925 C CA . ILE A 1 1034 ? -21.435 -27.059 10.200 1.00 93.19 1034 ILE A CA 1
ATOM 7926 C C . ILE A 1 1034 ? -20.791 -27.165 8.816 1.00 93.19 1034 ILE A C 1
ATOM 7928 O O . ILE A 1 1034 ? -19.991 -26.307 8.455 1.00 93.19 1034 ILE A O 1
ATOM 7932 N N . GLU A 1 1035 ? -21.179 -28.157 8.013 1.00 90.69 1035 GLU A N 1
ATOM 7933 C CA . GLU A 1 1035 ? -20.704 -28.316 6.634 1.00 90.69 1035 GLU A CA 1
ATOM 7934 C C . GLU A 1 1035 ? -21.037 -27.100 5.775 1.00 90.69 1035 GLU A C 1
ATOM 7936 O O . GLU A 1 1035 ? -20.176 -26.587 5.060 1.00 90.69 1035 GLU A O 1
ATOM 7941 N N . ARG A 1 1036 ? -22.273 -26.601 5.874 1.00 89.62 1036 ARG A N 1
ATOM 7942 C CA . ARG A 1 1036 ? -22.676 -25.376 5.188 1.00 89.62 1036 ARG A CA 1
ATOM 7943 C C . ARG A 1 1036 ? -21.830 -24.183 5.633 1.00 89.62 1036 ARG A C 1
ATOM 7945 O O . ARG A 1 1036 ? -21.356 -23.434 4.785 1.00 89.62 1036 ARG A O 1
ATOM 7952 N N . TRP A 1 1037 ? -21.620 -24.004 6.937 1.00 91.75 1037 TRP A N 1
ATOM 7953 C CA . TRP A 1 1037 ? -20.802 -22.901 7.445 1.00 91.75 1037 TRP A CA 1
ATOM 7954 C C . TRP A 1 1037 ? -19.347 -23.011 6.969 1.00 91.75 1037 TRP A C 1
ATOM 7956 O O . TRP A 1 1037 ? -18.767 -22.010 6.561 1.00 91.75 1037 TRP A O 1
ATOM 7966 N N . MET A 1 1038 ? -18.787 -24.223 6.919 1.00 89.69 1038 MET A N 1
ATOM 7967 C CA . MET A 1 1038 ? -17.451 -24.477 6.371 1.00 89.69 1038 MET A CA 1
ATOM 7968 C C . MET A 1 1038 ? -17.329 -24.134 4.884 1.00 89.69 1038 MET A C 1
ATOM 7970 O O . MET A 1 1038 ? -16.298 -23.604 4.473 1.00 89.69 1038 MET A O 1
ATOM 7974 N N . GLN A 1 1039 ? -18.363 -24.401 4.079 1.00 84.75 1039 GLN A N 1
ATOM 7975 C CA . GLN A 1 1039 ? -18.379 -24.024 2.660 1.00 84.75 1039 GLN A CA 1
ATOM 7976 C C . GLN A 1 1039 ? -18.300 -22.502 2.474 1.00 84.75 1039 GLN A C 1
ATOM 7978 O O . GLN A 1 1039 ? -17.613 -22.029 1.569 1.00 84.75 1039 GLN A O 1
ATOM 7983 N N . ASP A 1 1040 ? -18.949 -21.729 3.350 1.00 78.75 1040 ASP A N 1
ATOM 7984 C CA . ASP A 1 1040 ? -18.895 -20.263 3.319 1.00 78.75 1040 ASP A CA 1
ATOM 7985 C C . ASP A 1 1040 ? -17.520 -19.696 3.721 1.00 78.75 1040 ASP A C 1
ATOM 7987 O O . ASP A 1 1040 ? -17.197 -18.564 3.358 1.00 78.75 1040 ASP A O 1
ATOM 7991 N N . TRP A 1 1041 ? -16.688 -20.462 4.433 1.00 83.69 1041 TRP A N 1
ATOM 7992 C CA . TRP A 1 1041 ? -15.351 -20.041 4.872 1.00 83.69 1041 TRP A CA 1
ATOM 7993 C C . TRP A 1 1041 ? -14.250 -20.248 3.822 1.00 83.69 1041 TRP A C 1
ATOM 7995 O O . TRP A 1 1041 ? -13.098 -19.914 4.093 1.00 83.69 1041 TRP A O 1
ATOM 8005 N N . VAL A 1 1042 ? -14.591 -20.766 2.631 1.00 61.84 1042 VAL A N 1
ATOM 8006 C CA . VAL A 1 1042 ? -13.635 -21.141 1.566 1.00 61.84 1042 VAL A CA 1
ATOM 8007 C C . VAL A 1 1042 ? -12.529 -22.056 2.119 1.00 61.84 1042 VAL A C 1
ATOM 8009 O O . VAL A 1 1042 ? -11.349 -21.893 1.811 1.00 61.84 1042 VAL A O 1
ATOM 8012 N N . LEU A 1 1043 ? -12.916 -23.000 2.988 1.00 50.47 1043 LEU A N 1
ATOM 8013 C CA . LEU A 1 1043 ? -12.002 -23.980 3.570 1.00 50.47 1043 LEU A CA 1
ATOM 8014 C C . LEU A 1 1043 ? -11.608 -25.056 2.583 1.00 50.47 1043 LEU A C 1
ATOM 8016 O O . LEU A 1 1043 ? -12.483 -25.819 2.114 1.00 50.47 1043 LEU A O 1
#

Organism: Sarocladium strictum (NCBI:txid5046)

Nearest PDB structures (foldseek):
  5ie2-assembly2_B  TM=7.419E-01  e=2.288E-22  Arabidopsis thaliana
  2v7b-assembly2_B  TM=7.546E-01  e=1.312E-18  Paraburkholderia xenovorans LB400
  5msr-assembly4_D  TM=6.573E-01  e=2.850E-19  Segniliparus rugosus
  7thq-assembly1_B  TM=6.155E-01  e=6.692E-18  Pseudomonas protegens Pf-5
  7thq-assembly2_A  TM=6.115E-01  e=1.927E-16  Pseudomonas protegens Pf-5

Sequence (1043 aa):
MAVISSSTDGAHVQHPIHLLEQRARNGHVRPFAVIPKSKNLSEGFTEVTYEILANAVNRACWWLEDVTGGPKPGTRFSWSGPNDLRYILLLLAAMKCRYQILLPSPRNSEEYQRAIFDAAGVKFALGTKATLARLRAPLDGLSIELVEGLTLEQLLSAEPVPAYPFDFTFDQVKQETPLILHTSGSTGPPKPIPLPLEGLTTIALTDLVPGPRERKMQALLEHNRLFCGFPPFHAAGCLTYGMYPILCDFSVVWGPSDRPLNAALAEEAIKVSGAECTLLPPSVLEDMAKTPSGLSLLSTLKFAVYGGGPLHPDIGPKIANVTRLHTLWGSTETLLVPVLIPDGEEWNYIELDPQVGYTFEHVQENLYQFNIKRVPEFVDVQPVFLMMPDIDEWSTGDLVSPHPTKPNLWSVIGRMDDLIVLSSGEKFNPAPGEAVIRTSPLVSTCILVGRARPQAILLVERNAETTKDMTTQQVKDALWPVVEEMNKIMATQGQVTPDHILVAPLGTEFPRTPKGTVRRKQTEEMFERDLDEVSALKRTGGREHTRNGHGHSNGNGHVDEDQPTDIAQAVRRAVYHVCRISDIGDDEDLFEYGLDSIQAQQISAALGKISDLWPEDSTTGTGIIYSKPTIRGLIETVAPDNGQQNGDGGNDMEALIGKYTSDLPQPLASDEPAYGMTVAITGSTGNLGCNMLNDLIRHPDVTEIICLNRAAGGKEAQDAAFSRSKLTQEPLGDTVVSHFKVDLSDNFLGLTPIQYATLQRKVDVLIHNAWQLDFLRTVKAFEKTHIAGVRRLVDLAASSHRDMRIVFISSIGTIGGTDPKVMQAVPEEILGPKVVPGGNGYSQSKYVSEKILVEAAATSKVKSAIVRVGQIAGPIGDAKGTWSTTDWFPRMMASAKIIRSLPDSLGIGNAVDWVPVNTVSQVVTDIVDATKKTEAELNVFHINNPHTIPWSELAPEVARSMGKDVRLISLKEWIAELRSAIQEKGAGVLPVEGLLPWLEGICDVGETATLAVDKTVSLSPALAAPGRVQVPWIERWMQDWVL

InterPro domains:
  IPR000873 AMP-dependent synthetase/ligase domain [PF00501] (43-349)
  IPR009081 Phosphopantetheine binding ACP domain [PF00550] (571-609)
  IPR009081 Phosphopantetheine binding ACP domain [PS50075] (562-642)
  IPR013120 Fatty acyl-CoA reductase-like, NAD-binding domain [PF07993] (681-923)
  IPR020845 AMP-binding, conserved site [PS00455] (180-191)
  IPR036291 NAD(P)-binding domain superfamily [SSF51735] (677-980)
  IPR036736 ACP-like superfamily [G3DSA:1.10.1200.10] (556-639)
  IPR036736 ACP-like superfamily [SSF47336] (564-638)
  IPR042099 ANL, N-terminal domain [G3DSA:3.40.50.12780] (9-369)

Secondary structure (DSSP, 8-state):
--SEEEETTEEEEPPHHHHHHHHHHTT-SS-SEEEESSS-GGG-EEEE-HHHHHHHHHHHHHHHHHHHTS--TT-EEEEE-SSSTHHHHHHHHHHHHT-EEE---TTS-HHHHHHHHHHHT-SEEEE-HHHHHHHTTTTTTSS-EEEEPPPHHHHH-SS--PPPP----HHHHTT---EEEE---SSSS--EEEE-HHHHHGGGGGGGSSS-GGGBHHHHHTT-EEEE-S-TTSHHHHHHHTHHHHHHT-EEEP--SSS---HHHHHHHHHHHT-SEEEE-HHHHHHHHTSHHHHHHHHTSSEEEEESS---TTTHHHHHTTSEEEEE-EETTTEE---BPPSSS-TTEEE--GGGTEEEEEEETTEEEEEEE--GGGGGG-HHHHH-TT-SEEEEEEEEEE-SSSTTEEEEEEESTT-EE-TTS-EE-SHHHHHHHTTSTTEEEEEEE-TTSSS-EEEEEE-HHHHTT--HHHHHHHHHHHHHHHHHHS-GGG---GGGEEEPPTT----B-TTS-B-HHHHHHHTHHHHHHHHS----------------------------S-HHHHHHHHHHHHH--S---TTSBGGGGT--HHHHHHHHHHHHTTGGGS-TT---SHHHHHHS-BHHHHHHHHS--SS----HHHHHHHHHHHHHHTTPPPPPPP-SPP-SEEEEEE-TTSHHHHHHHHHHHT-TTEEEEEEEESSS-HHHHHHHHHHHTT-----SSS-EEEEEE--TTSTTTT--HHHHHHHHHH-SEEEE------TTS-SGGGIIIIIHHHHHHHHHHHT-SS--EEEEEEEGGGTTT--TTT-SEE-SS---TT----SSHHHHHHHHHHHHHHHHHHHS---EEEEEE--EE---TT------TTSHHHHHHHHHHHHTEEES--GGG-EE--EEHHHHHHHHHHHHHHHHH---SEEEEEE--SS-EEHHHHHHHHHHHH-TTPEEE-HHHHHHHHHHHHHHH-TTSSTTGGGHHHHHHHHS--PPPEE--HHHHHH-GGGTTT-S--HHHHHHHHHHTT-

Foldseek 3Di:
DPQFDPDPPDTFGWQLLVLLVVQLVVVPPAAAAWEQPDLDCVVFIDGHHSVLLQQLLQVLLVVVCVVVVHQDAAAEEEEDEFQDCVLQSNLSNLVQSNYAYALDDLQDDLCLLLVACVLSVHAEYEYAPVSLVVNPSSCPPPNHHYDYDDDPCRSSPPDGDDRRDHDDTCVRQQQRQRYWAWDLQLPHRIHIFRAGNLLLQLLLVLVLPDDDPCQWPLVVQAAFEEEEQAGCSFLSNVSQSHVSCSRSVHYYYYFRRPDHDAQVSSLSSCVRHVGQEYEAEQRRLQVLQLDPSSLVSLLSHQEYEYEPAAHAPVRLLSSLVRHPAAYWDDDPLFRTQTWGTDDDSPNQKTFDDCQQQWDWDDDDDQKTFTKGFDDPSNNSNGSNCSSPVPDGMGGPQWIWGADPPDPRIIGTQGGVVQFAQALVRDTWRFRNLQNLLCSDLQAPGWTWHHHPFNAIAIETETDCVVCVPPDPVRSLVVSVVSLVVSCVPTDVRHRDDSLRYHYDPRPDDADARSSRHGSVVVSCVVCVVVNCVSRVPPVDPDDDDDDDDDDDDDDDDDDDDDDDPDLLVQLLCQLCVLLVDNPADQQDFSVVSVQDLVCLSVSQVSNVVCLVSADPPQDTDSLQCQVQRGSNSVSCSGDPDPDDDDDCLVVVLVVLLCVLLVCQDAFDAQDDDDDAAEEEEEPCLDQLNVLLVLVLLADPRAAEYEYAYQDPPQVVSSVVSCVQFVHDPDRPDNHYYHYDHAQLLDLLRPGDPVVLLVCLEHHAEYEYDDDDDDQSHALVVCRRGHSSSLSSVLVSCRSHSYLYAYEYEAACQLQFVQDCVLPQADEQDDDDPNGHGHPGNNRSNSNSSVSSLVSSCVRSVHAYEYEHEYAEAAADDPDTGAGDCLDQVVLLLQLLLVLLEHALAQQQCQWPFYFYSNLVSVLVVLVRVVSSVDPDSYTGAYLTAPATDGSNVQVVVLSVLSDPSRHYDHLVVVLVSSVVCCVVVDRSPRSNVVCSVVSVVSNPDDYTRHYDHPVSCVSPVSSHVVHYDDNVRVSVNNVSSVD

Mean predicted aligned error: 19.19 Å

Solvent-accessible surface area (backbone atoms only — not comparable to full-atom values): 57124 Å² total; per-residue (Å²): 140,82,48,56,56,92,51,102,87,53,84,48,66,62,36,68,68,60,53,42,48,49,36,26,75,68,62,50,86,70,36,46,32,36,36,53,70,46,90,50,61,89,78,26,59,44,75,37,36,34,51,53,48,51,44,20,23,24,47,42,32,57,50,51,26,60,76,64,73,44,93,56,69,68,43,32,29,32,52,35,70,66,56,51,68,62,62,40,37,51,42,54,14,16,53,56,56,43,19,24,34,35,30,58,62,88,80,54,51,54,68,53,48,27,51,34,43,59,75,59,57,40,41,35,45,29,17,39,72,75,44,44,63,67,46,47,71,34,45,60,95,50,88,52,48,80,41,78,51,82,52,70,64,70,41,60,45,83,74,83,60,74,81,65,82,74,90,77,53,31,87,82,47,30,80,44,43,28,40,26,40,62,54,90,40,89,90,50,83,48,48,65,43,67,40,24,44,50,43,70,47,24,69,69,41,48,81,78,48,87,75,66,64,80,34,25,64,49,56,65,45,39,75,38,34,33,32,48,64,49,54,53,55,37,67,77,15,32,37,52,70,37,49,43,28,72,62,38,53,20,24,30,32,51,58,67,39,90,58,86,87,44,35,68,57,48,52,52,45,42,72,56,61,69,42,39,29,39,38,32,44,33,69,40,53,48,56,24,58,75,34,73,68,36,41,56,53,47,43,72,25,75,30,42,34,33,34,90,59,73,65,44,81,81,47,49,56,61,47,45,74,45,21,51,40,42,52,53,58,61,49,87,68,37,38,75,55,78,45,38,56,61,92,74,87,58,39,68,30,37,26,51,61,60,84,66,23,55,44,73,48,84,73,52,96,68,36,21,39,41,31,43,35,71,32,86,95,42,42,76,53,35,32,38,46,65,65,38,72,92,53,60,64,44,76,68,52,34,27,28,28,69,46,97,84,46,86,57,28,33,26,69,65,49,45,59,85,56,43,35,37,24,40,83,67,52,70,33,71,42,58,68,38,35,39,47,46,48,71,41,75,54,33,66,42,57,45,62,46,27,65,60,27,90,52,28,31,40,41,33,31,54,20,60,84,72,37,69,92,50,54,72,64,57,48,53,64,68,41,43,68,44,44,54,59,22,35,75,78,35,59,78,74,54,34,58,54,81,82,29,54,43,69,50,61,91,85,55,78,74,53,54,44,90,86,68,47,72,38,59,70,64,39,48,63,75,37,40,66,61,52,45,50,54,69,60,56,62,81,65,78,83,81,87,84,80,88,77,85,88,82,92,81,90,82,92,83,81,89,80,92,78,78,77,92,42,68,62,60,49,51,48,52,35,46,30,67,62,68,72,46,93,79,75,54,51,84,42,55,45,57,81,76,67,51,45,76,63,48,34,43,50,35,32,50,48,50,59,73,53,48,90,79,41,60,95,86,56,86,86,50,48,65,52,45,59,73,28,40,21,56,48,46,48,36,47,64,54,56,68,68,99,71,78,96,69,76,64,76,61,55,56,46,52,50,50,35,50,65,65,50,72,79,66,54,69,55,48,77,63,79,64,85,88,76,72,38,24,38,32,30,31,31,43,54,40,78,62,27,39,46,33,52,59,52,48,47,58,33,91,61,37,46,37,36,41,35,41,25,76,50,82,59,41,60,62,51,36,54,51,31,31,56,74,32,61,47,78,92,70,69,72,62,86,47,44,78,46,65,43,51,32,35,45,61,36,84,63,31,64,41,54,73,67,56,46,52,47,48,22,65,55,32,39,35,38,36,46,55,62,72,83,90,48,70,87,42,40,39,71,80,37,32,62,48,51,44,43,19,53,45,36,53,48,53,47,32,17,61,9,37,27,83,25,29,39,38,36,60,42,41,46,38,33,47,58,47,24,53,34,91,81,41,56,58,47,65,54,56,91,73,63,93,84,55,32,37,24,97,32,14,44,21,38,33,46,38,36,42,53,49,40,51,54,49,35,24,72,67,18,62,30,29,35,35,42,34,24,36,49,57,72,38,34,45,60,86,92,55,64,50,63,52,62,64,86,40,72,65,52,13,42,52,50,29,21,61,76,74,35,36,40,46,46,45,53,45,67,56,25,64,36,31,58,33,31,37,64,45,54,27,52,40,51,51,50,46,53,55,50,61,74,71,52,86,66,47,65,46,43,33,33,54,54,31,82,35,63,41,54,36,62,78,45,37,69,57,53,36,52,76,74,32,92,75,36,41,79,39,52,43,70,58,41,54,50,52,50,54,50,48,39,69,75,71,38,69,73,72,44,74,35,59,94,45,44,73,57,56,56,55,34,63,77,48,71,85,68,40,44,74,41,36,67,67,36,35,71,73,27,55,62,56,54,67,77,55,48,80,51,63,73,57,53,53,52,46,43,60,73,61,77,109